Protein AF-A0AAE0UI64-F1 (afdb_monomer)

Structure (mmCIF, N/CA/C/O backbone):
data_AF-A0AAE0UI64-F1
#
_entry.id   AF-A0AAE0UI64-F1
#
loop_
_atom_site.group_PDB
_atom_site.id
_atom_site.type_symbol
_atom_site.label_atom_id
_atom_site.label_alt_id
_atom_site.label_comp_id
_atom_site.label_asym_id
_atom_site.label_entity_id
_atom_site.label_seq_id
_atom_site.pdbx_PDB_ins_code
_atom_site.Cartn_x
_atom_site.Cartn_y
_atom_site.Cartn_z
_atom_site.occupancy
_atom_site.B_iso_or_equiv
_atom_site.auth_seq_id
_atom_site.auth_comp_id
_atom_site.auth_asym_id
_atom_site.auth_atom_id
_atom_site.pdbx_PDB_model_num
ATOM 1 N N . MET A 1 1 ? -50.305 20.020 19.120 1.00 32.69 1 MET A N 1
ATOM 2 C CA . MET A 1 1 ? -49.019 19.849 18.392 1.00 32.69 1 MET A CA 1
ATOM 3 C C . MET A 1 1 ? -48.068 19.048 19.282 1.00 32.69 1 MET A C 1
ATOM 5 O O . MET A 1 1 ? -48.416 18.835 20.436 1.00 32.69 1 MET A O 1
ATOM 9 N N . ARG A 1 2 ? -46.956 18.511 18.763 1.00 24.14 2 ARG A N 1
ATOM 10 C CA . ARG A 1 2 ? -46.135 17.505 19.466 1.00 24.14 2 ARG A CA 1
ATOM 11 C C . ARG A 1 2 ? -44.848 18.130 20.012 1.00 24.14 2 ARG A C 1
ATOM 13 O O . ARG A 1 2 ? -44.028 18.581 19.223 1.00 24.14 2 ARG A O 1
ATOM 20 N N . GLU A 1 3 ? -44.669 18.131 21.331 1.00 24.16 3 GLU A N 1
ATOM 21 C CA . GLU A 1 3 ? -43.389 18.495 21.951 1.00 24.16 3 GLU A CA 1
ATOM 22 C C . GLU A 1 3 ? -42.369 17.363 21.764 1.00 24.16 3 GLU A C 1
ATOM 24 O O . GLU A 1 3 ? -42.649 16.203 22.078 1.00 24.16 3 GLU A O 1
ATOM 29 N N . GLU A 1 4 ? -41.177 17.681 21.258 1.00 24.98 4 GLU A N 1
ATOM 30 C CA . GLU A 1 4 ? -40.099 16.703 21.102 1.00 24.98 4 GLU A CA 1
ATOM 31 C C . GLU A 1 4 ? -39.140 16.743 22.298 1.00 24.98 4 GLU A C 1
ATOM 33 O O . GLU A 1 4 ? -38.344 17.668 22.468 1.00 24.98 4 GLU A O 1
ATOM 38 N N . HIS A 1 5 ? -39.178 15.699 23.131 1.00 24.33 5 HIS A N 1
ATOM 39 C CA . HIS A 1 5 ? -38.209 15.520 24.211 1.00 24.33 5 HIS A CA 1
ATOM 40 C C . HIS A 1 5 ? -36.798 15.268 23.657 1.00 24.33 5 HIS A C 1
ATOM 42 O O . HIS A 1 5 ? -36.419 14.132 23.365 1.00 24.33 5 HIS A O 1
ATOM 48 N N . PHE A 1 6 ? -35.982 16.322 23.595 1.00 22.73 6 PHE A N 1
ATOM 49 C CA . PHE A 1 6 ? -34.558 16.229 23.273 1.00 22.73 6 PHE A CA 1
ATOM 50 C C . PHE A 1 6 ? -33.799 15.425 24.347 1.00 22.73 6 PHE A C 1
ATOM 52 O O . PHE A 1 6 ? -33.359 15.948 25.375 1.00 22.73 6 PHE A O 1
ATOM 59 N N . THR A 1 7 ? -33.638 14.117 24.130 1.00 23.61 7 THR A N 1
ATOM 60 C CA . THR A 1 7 ? -32.909 13.245 25.059 1.00 23.61 7 THR A CA 1
ATOM 61 C C . THR A 1 7 ? -31.418 13.570 25.026 1.00 23.61 7 THR A C 1
ATOM 63 O O . THR A 1 7 ? -30.722 13.217 24.073 1.00 23.61 7 THR A O 1
ATOM 66 N N . LEU A 1 8 ? -30.921 14.218 26.084 1.00 24.52 8 LEU A N 1
ATOM 67 C CA . LEU A 1 8 ? -29.551 14.732 26.193 1.00 24.52 8 LEU A CA 1
ATOM 68 C C . LEU A 1 8 ? -28.527 13.593 26.404 1.00 24.52 8 LEU A C 1
ATOM 70 O O . LEU A 1 8 ? -28.005 13.342 27.492 1.00 24.52 8 LEU A O 1
ATOM 74 N N . SER A 1 9 ? -28.285 12.863 25.318 1.00 24.86 9 SER A N 1
ATOM 75 C CA . SER A 1 9 ? -27.384 11.722 25.183 1.00 24.86 9 SER A CA 1
ATOM 76 C C . SER A 1 9 ? -26.086 12.145 24.486 1.00 24.86 9 SER A C 1
ATOM 78 O O . SER A 1 9 ? -26.090 13.011 23.621 1.00 24.86 9 SER A O 1
ATOM 80 N N . SER A 1 10 ? -24.968 11.515 24.864 1.00 24.52 10 SER A N 1
ATOM 81 C CA . SER A 1 10 ? -23.620 11.759 24.316 1.00 24.52 10 SER A CA 1
ATOM 82 C C . SER A 1 10 ? -23.187 13.233 24.220 1.00 24.52 10 SER A C 1
ATOM 84 O O . SER A 1 10 ? -23.002 13.770 23.133 1.00 24.52 10 SER A O 1
ATOM 86 N N . VAL A 1 11 ? -22.834 13.830 25.365 1.00 28.89 11 VAL A N 1
ATOM 87 C CA . VAL A 1 11 ? -21.730 14.806 25.375 1.00 28.89 11 VAL A CA 1
ATOM 88 C C . VAL A 1 11 ? -20.459 14.048 24.976 1.00 28.89 11 VAL A C 1
ATOM 90 O O . VAL A 1 11 ? -19.866 13.336 25.794 1.00 28.89 11 VAL A O 1
ATOM 93 N N . GLU A 1 12 ? -20.076 14.127 23.702 1.00 27.66 12 GLU A N 1
ATOM 94 C CA . GLU A 1 12 ? -18.822 13.546 23.225 1.00 27.66 12 GLU A CA 1
ATOM 95 C C . GLU A 1 12 ? -17.629 14.302 23.816 1.00 27.66 12 GLU A C 1
ATOM 97 O O . GLU A 1 12 ? -17.439 15.497 23.593 1.00 27.66 12 GLU A O 1
ATOM 102 N N . LYS A 1 13 ? -16.766 13.580 24.540 1.00 28.11 13 LYS A N 1
ATOM 103 C CA . LYS A 1 13 ? -15.436 14.092 24.879 1.00 28.11 13 LYS A CA 1
ATOM 104 C C . LYS A 1 13 ? -14.644 14.294 23.593 1.00 28.11 13 LYS A C 1
ATOM 106 O O . LYS A 1 13 ? -14.478 13.335 22.828 1.00 28.11 13 LYS A O 1
ATOM 111 N N . SER A 1 14 ? -14.099 15.498 23.411 1.00 30.39 14 SER A N 1
ATOM 112 C CA . SER A 1 14 ? -13.242 15.822 22.271 1.00 30.39 14 SER A CA 1
ATOM 113 C C . SER A 1 14 ? -12.086 14.824 22.134 1.00 30.39 14 SER A C 1
ATOM 115 O O . SER A 1 14 ? -11.601 14.244 23.113 1.00 30.39 14 SER A O 1
ATOM 117 N N . TRP A 1 15 ? -11.633 14.620 20.898 1.00 33.09 15 TRP A N 1
ATOM 118 C CA . TRP A 1 15 ? -10.549 13.693 20.544 1.00 33.09 15 TRP A CA 1
ATOM 119 C C . TRP A 1 15 ? -9.287 13.893 21.407 1.00 33.09 15 TRP A C 1
ATOM 121 O O . TRP A 1 15 ? -8.658 12.926 21.838 1.00 33.09 15 TRP A O 1
ATOM 131 N N . PHE A 1 16 ? -8.984 15.148 21.754 1.00 31.70 16 PHE A N 1
ATOM 132 C CA . PHE A 1 16 ? -7.857 15.527 22.606 1.00 31.70 16 PHE A CA 1
ATOM 133 C C . PHE A 1 16 ? -7.983 15.007 24.051 1.00 31.70 16 PHE A C 1
ATOM 135 O O . PHE A 1 16 ? -7.020 14.454 24.584 1.00 31.70 16 PHE A O 1
ATOM 142 N N . GLN A 1 17 ? -9.173 15.077 24.669 1.00 30.27 17 GLN A N 1
ATOM 143 C CA . GLN A 1 17 ? -9.386 14.557 26.031 1.00 30.27 17 GLN A CA 1
ATOM 144 C C . GLN A 1 17 ? -9.180 13.039 26.139 1.00 30.27 17 GLN A C 1
ATOM 146 O O . GLN A 1 17 ? -8.799 12.562 27.205 1.00 30.27 17 GLN A O 1
ATOM 151 N N . ARG A 1 18 ? -9.417 12.276 25.062 1.00 32.72 18 ARG A N 1
ATOM 152 C CA . ARG A 1 18 ? -9.088 10.839 25.016 1.00 32.72 18 ARG A CA 1
ATOM 153 C C . ARG A 1 18 ? -7.569 10.626 24.977 1.00 32.72 18 ARG A C 1
ATOM 155 O O . ARG A 1 18 ? -7.033 9.867 25.775 1.00 32.72 18 ARG A O 1
ATOM 162 N N . LYS A 1 19 ? -6.859 11.349 24.105 1.00 27.94 19 LYS A N 1
ATOM 163 C CA . LYS A 1 19 ? -5.435 11.098 23.815 1.00 27.94 19 LYS A CA 1
ATOM 164 C C . LYS A 1 19 ? -4.443 11.613 24.872 1.00 27.94 19 LYS A C 1
ATOM 166 O O . LYS A 1 19 ? -3.322 11.118 24.920 1.00 27.94 19 LYS A O 1
ATOM 171 N N . VAL A 1 20 ? -4.832 12.594 25.692 1.00 31.08 20 VAL A N 1
ATOM 172 C CA . VAL A 1 20 ? -3.975 13.165 26.756 1.00 31.08 20 VAL A CA 1
ATOM 173 C C . VAL A 1 20 ? -4.086 12.401 28.083 1.00 31.08 20 VAL A C 1
ATOM 175 O O . VAL A 1 20 ? -3.108 12.342 28.822 1.00 31.08 20 VAL A O 1
ATOM 178 N N . TYR A 1 21 ? -5.242 11.794 28.378 1.00 29.22 21 TYR A N 1
ATOM 179 C CA . TYR A 1 21 ? -5.472 11.067 29.637 1.00 29.22 21 TYR A CA 1
ATOM 180 C C . TYR A 1 21 ? -5.242 9.548 29.548 1.00 29.22 21 TYR A C 1
ATOM 182 O O . TYR A 1 21 ? -5.044 8.919 30.581 1.00 29.22 21 TYR A O 1
ATOM 190 N N . GLU A 1 22 ? -5.211 8.957 28.349 1.00 25.88 22 GLU A N 1
ATOM 191 C CA . GLU A 1 22 ? -4.845 7.544 28.128 1.00 25.88 22 GLU A CA 1
ATOM 192 C C . GLU A 1 22 ? -3.355 7.388 27.739 1.00 25.88 22 GLU A C 1
ATOM 194 O O . GLU A 1 22 ? -3.006 6.627 26.837 1.00 25.88 22 GLU A O 1
ATOM 199 N N . TRP A 1 23 ? -2.460 8.137 28.399 1.00 29.59 23 TRP A N 1
ATOM 200 C CA . TRP A 1 23 ? -1.005 7.945 28.286 1.00 29.59 23 TRP A CA 1
ATOM 201 C C . TRP A 1 23 ? -0.523 6.897 29.298 1.00 29.59 23 TRP A C 1
ATOM 203 O O . TRP A 1 23 ? -0.886 6.952 30.471 1.00 29.59 23 TRP A O 1
ATOM 213 N N . ASP A 1 24 ? 0.300 5.955 28.836 1.00 26.20 24 ASP A N 1
ATOM 214 C CA . ASP A 1 24 ? 0.774 4.810 29.622 1.00 26.20 24 ASP A CA 1
ATOM 215 C C . ASP A 1 24 ? 1.611 5.259 30.848 1.00 26.20 24 ASP A C 1
ATOM 217 O O . ASP A 1 24 ? 2.610 5.968 30.670 1.00 26.20 24 ASP A O 1
ATOM 221 N N . PRO A 1 25 ? 1.252 4.870 32.093 1.00 29.94 25 PRO A N 1
ATOM 222 C CA . PRO A 1 25 ? 2.018 5.215 33.297 1.00 29.94 25 PRO A CA 1
ATOM 223 C C . PRO A 1 25 ? 3.438 4.621 33.357 1.00 29.94 25 PRO A C 1
ATOM 225 O O . PRO A 1 25 ? 4.235 5.036 34.205 1.00 29.94 25 PRO A O 1
ATOM 228 N N . TYR A 1 26 ? 3.762 3.673 32.471 1.00 30.00 26 TYR A N 1
ATOM 229 C CA . TYR A 1 26 ? 5.028 2.929 32.414 1.00 30.00 26 TYR A CA 1
ATOM 230 C C . TYR A 1 26 ? 5.853 3.291 31.163 1.00 30.00 26 TYR A C 1
ATOM 232 O O . TYR A 1 26 ? 6.367 2.422 30.455 1.00 30.00 26 TYR A O 1
ATOM 240 N N . PHE A 1 27 ? 5.914 4.595 30.845 1.00 30.44 27 PHE A N 1
ATOM 241 C CA . PHE A 1 27 ? 6.695 5.115 29.719 1.00 30.44 27 PHE A CA 1
ATOM 242 C C . PHE A 1 27 ? 7.443 6.448 29.994 1.00 30.44 27 PHE A C 1
ATOM 244 O O . PHE A 1 27 ? 6.969 7.553 29.697 1.00 30.44 27 PHE A O 1
ATOM 251 N N . LYS A 1 28 ? 8.673 6.359 30.519 1.00 26.33 28 LYS A N 1
ATOM 252 C CA . LYS A 1 28 ? 9.740 7.366 30.377 1.00 26.33 28 LYS A CA 1
ATOM 253 C C . LYS A 1 28 ? 10.294 7.239 28.956 1.00 26.33 28 LYS A C 1
ATOM 255 O O . LYS A 1 28 ? 10.968 6.272 28.629 1.00 26.33 28 LYS A O 1
ATOM 260 N N . PHE A 1 29 ? 10.160 8.300 28.170 1.00 36.53 29 PHE A N 1
ATOM 261 C CA . PHE A 1 29 ? 11.353 8.820 27.496 1.00 36.53 29 PHE A CA 1
ATOM 262 C C . PHE A 1 29 ? 12.045 9.814 28.449 1.00 36.53 29 PHE A C 1
ATOM 264 O O . PHE A 1 29 ? 11.376 10.340 29.351 1.00 36.53 29 PHE A O 1
ATOM 271 N N . PRO A 1 30 ? 13.352 10.105 28.283 1.00 35.06 30 PRO A N 1
ATOM 272 C CA . PRO A 1 30 ? 14.090 11.016 29.159 1.00 35.06 30 PRO A CA 1
ATOM 273 C C . PRO A 1 30 ? 13.352 12.347 29.358 1.00 35.06 30 PRO A C 1
ATOM 275 O O . PRO A 1 30 ? 13.050 13.075 28.409 1.00 35.06 30 PRO A O 1
ATOM 278 N N . ASN A 1 31 ? 13.058 12.657 30.627 1.00 38.84 31 ASN A N 1
ATOM 279 C CA . ASN A 1 31 ? 12.071 13.667 31.033 1.00 38.84 31 ASN A CA 1
ATOM 280 C C . ASN A 1 31 ? 12.289 15.056 30.403 1.00 38.84 31 ASN A C 1
ATOM 282 O O . ASN A 1 31 ? 11.315 15.762 30.143 1.00 38.84 31 ASN A O 1
ATOM 286 N N . ARG A 1 32 ? 13.549 15.434 30.137 1.00 38.03 32 ARG A N 1
ATOM 287 C CA . ARG A 1 32 ? 13.912 16.716 29.512 1.00 38.03 32 ARG A CA 1
ATOM 288 C C . ARG A 1 32 ? 13.360 16.850 28.086 1.00 38.03 32 ARG A C 1
ATOM 290 O O . ARG A 1 32 ? 12.855 17.914 27.750 1.00 38.03 32 ARG A O 1
ATOM 297 N N . ILE A 1 33 ? 13.371 15.785 27.275 1.00 39.09 33 ILE A N 1
ATOM 298 C CA . ILE A 1 33 ? 12.891 15.854 25.882 1.00 39.09 33 ILE A CA 1
ATOM 299 C C . ILE A 1 33 ? 11.371 16.041 25.848 1.00 39.09 33 ILE A C 1
ATOM 301 O O . ILE A 1 33 ? 10.892 16.946 25.169 1.00 39.09 33 ILE A O 1
ATOM 305 N N . ILE A 1 34 ? 10.606 15.261 26.626 1.00 38.25 34 ILE A N 1
ATOM 306 C CA . ILE A 1 34 ? 9.143 15.435 26.704 1.00 38.25 34 ILE A CA 1
ATOM 307 C C . ILE A 1 34 ? 8.793 16.832 27.235 1.00 38.25 34 ILE A C 1
ATOM 309 O O . ILE A 1 34 ? 7.910 17.477 26.676 1.00 38.25 34 ILE A O 1
ATOM 313 N N . ALA A 1 35 ? 9.490 17.329 28.264 1.00 35.78 35 ALA A N 1
ATOM 314 C CA . ALA A 1 35 ? 9.255 18.675 28.783 1.00 35.78 35 ALA A CA 1
ATOM 315 C C . ALA A 1 35 ? 9.465 19.746 27.698 1.00 35.78 35 ALA A C 1
ATOM 317 O O . ALA A 1 35 ? 8.545 20.513 27.421 1.00 35.78 35 ALA A O 1
ATOM 318 N N . THR A 1 36 ? 10.619 19.758 27.024 1.00 36.75 36 THR A N 1
ATOM 319 C CA . THR A 1 36 ? 10.928 20.744 25.975 1.00 36.75 36 THR A CA 1
ATOM 320 C C . THR A 1 36 ? 9.998 20.628 24.765 1.00 36.75 36 THR A C 1
ATOM 322 O O . THR A 1 36 ? 9.557 21.648 24.236 1.00 36.75 36 THR A O 1
ATOM 325 N N . VAL A 1 37 ? 9.641 19.410 24.342 1.00 38.97 37 VAL A N 1
ATOM 326 C CA . VAL A 1 37 ? 8.710 19.177 23.225 1.00 38.97 37 VAL A CA 1
ATOM 327 C C . VAL A 1 37 ? 7.293 19.639 23.575 1.00 38.97 37 VAL A C 1
ATOM 329 O O . VAL A 1 37 ? 6.676 20.342 22.779 1.00 38.97 37 VAL A O 1
ATOM 332 N N . VAL A 1 38 ? 6.771 19.319 24.763 1.00 42.81 38 VAL A N 1
ATOM 333 C CA . VAL A 1 38 ? 5.401 19.704 25.153 1.00 42.81 38 VAL A CA 1
ATOM 334 C C . VAL A 1 38 ? 5.299 21.193 25.515 1.00 42.81 38 VAL A C 1
ATOM 336 O O . VAL A 1 38 ? 4.299 21.830 25.187 1.00 42.81 38 VAL A O 1
ATOM 339 N N . LEU A 1 39 ? 6.355 21.796 26.073 1.00 41.34 39 LEU A N 1
ATOM 340 C CA . LEU A 1 39 ? 6.456 23.256 26.208 1.00 41.34 39 LEU A CA 1
ATOM 341 C C . LEU A 1 39 ? 6.526 23.945 24.835 1.00 41.34 39 LEU A C 1
ATOM 343 O O . LEU A 1 39 ? 5.894 24.988 24.656 1.00 41.34 39 LEU A O 1
ATOM 347 N N . CYS A 1 40 ? 7.222 23.355 23.853 1.00 42.97 40 CYS A N 1
ATOM 348 C CA . CYS A 1 40 ? 7.163 23.810 22.460 1.00 42.97 40 CYS A CA 1
ATOM 349 C C . CYS A 1 40 ? 5.760 23.669 21.858 1.00 42.97 40 CYS A C 1
ATOM 351 O O . CYS A 1 40 ? 5.379 24.540 21.089 1.00 42.97 40 CYS A O 1
ATOM 353 N N . PHE A 1 41 ? 4.978 22.634 22.191 1.00 48.41 41 PHE A N 1
ATOM 354 C CA . PHE A 1 41 ? 3.593 22.509 21.712 1.00 48.41 41 PHE A CA 1
ATOM 355 C C . PHE A 1 41 ? 2.688 23.622 22.257 1.00 48.41 41 PHE A C 1
ATOM 357 O O . PHE A 1 41 ? 1.984 24.259 21.477 1.00 48.41 41 PHE A O 1
ATOM 364 N N . PHE A 1 42 ? 2.738 23.929 23.557 1.00 47.66 42 PHE A N 1
ATOM 365 C CA . PHE A 1 42 ? 1.923 25.019 24.113 1.00 47.66 42 PHE A CA 1
ATOM 366 C C . PHE A 1 42 ? 2.353 26.414 23.625 1.00 47.66 42 PHE A C 1
ATOM 368 O O . PHE A 1 42 ? 1.489 27.266 23.409 1.00 47.66 42 PHE A O 1
ATOM 375 N N . SER A 1 43 ? 3.645 26.648 23.353 1.00 46.50 43 SER A N 1
ATOM 376 C CA . SER A 1 43 ? 4.078 27.888 22.685 1.00 46.50 43 SER A CA 1
ATOM 377 C C . SER A 1 43 ? 3.821 27.897 21.176 1.00 46.50 43 SER A C 1
ATOM 379 O O . SER A 1 43 ? 3.666 28.976 20.606 1.00 46.50 43 SER A O 1
ATOM 381 N N . LEU A 1 44 ? 3.668 26.730 20.535 1.00 51.59 44 LEU A N 1
ATOM 382 C CA . LEU A 1 44 ? 3.096 26.624 19.190 1.00 51.59 44 LEU A CA 1
ATOM 383 C C . LEU A 1 44 ? 1.637 27.088 19.178 1.00 51.59 44 LEU A C 1
ATOM 385 O O . LEU A 1 44 ? 1.244 27.772 18.242 1.00 51.59 44 LEU A O 1
ATOM 389 N N . TYR A 1 45 ? 0.854 26.739 20.206 1.00 55.06 45 TYR A N 1
ATOM 390 C CA . TYR A 1 45 ? -0.572 27.063 20.268 1.00 55.06 45 TYR A CA 1
ATOM 391 C C . TYR A 1 45 ? -0.845 28.536 20.606 1.00 55.06 45 TYR A C 1
ATOM 393 O O . TYR A 1 45 ? -1.563 29.175 19.841 1.00 55.06 45 TYR A O 1
ATOM 401 N N . LEU A 1 46 ? -0.196 29.131 21.623 1.00 54.06 46 LEU A N 1
ATOM 402 C CA . LEU A 1 46 ? -0.284 30.594 21.822 1.00 54.06 46 LEU A CA 1
ATOM 403 C C . LEU A 1 46 ? 0.327 31.357 20.633 1.00 54.06 46 LEU A C 1
ATOM 405 O O . LEU A 1 46 ? -0.218 32.359 20.173 1.00 54.06 46 LEU A O 1
ATOM 409 N N . GLY A 1 47 ? 1.434 30.846 20.085 1.00 59.06 47 GLY A N 1
ATOM 410 C CA . GLY A 1 47 ? 1.999 31.336 18.833 1.00 59.06 47 GLY A CA 1
ATOM 411 C C . GLY A 1 47 ? 1.064 31.156 17.632 1.00 59.06 47 GLY A C 1
ATOM 412 O O . GLY A 1 47 ? 1.248 31.846 16.637 1.00 59.06 47 GLY A O 1
ATOM 413 N N . GLY A 1 48 ? 0.058 30.283 17.716 1.00 62.69 48 GLY A N 1
ATOM 414 C CA . GLY A 1 48 ? -0.964 30.066 16.698 1.00 62.69 48 GLY A CA 1
ATOM 415 C C . GLY A 1 48 ? -1.849 31.295 16.525 1.00 62.69 48 GLY A C 1
ATOM 416 O O . GLY A 1 48 ? -1.986 31.781 15.407 1.00 62.69 48 GLY A O 1
ATOM 417 N N . LEU A 1 49 ? -2.327 31.874 17.633 1.00 66.81 49 LEU A N 1
ATOM 418 C CA . LEU A 1 49 ? -3.077 33.135 17.626 1.00 66.81 49 LEU A CA 1
ATOM 419 C C . LEU A 1 49 ? -2.265 34.292 17.009 1.00 66.81 49 LEU A C 1
ATOM 421 O O . LEU A 1 49 ? -2.813 35.079 16.244 1.00 66.81 49 LEU A O 1
ATOM 425 N N . LEU A 1 50 ? -0.954 34.356 17.280 1.00 70.00 50 LEU A N 1
ATOM 426 C CA . LEU A 1 50 ? -0.056 35.361 16.686 1.00 70.00 50 LEU A CA 1
ATOM 427 C C . LEU A 1 50 ? 0.214 35.127 15.185 1.00 70.00 50 LEU A C 1
ATOM 429 O O . LEU A 1 50 ? 0.427 36.069 14.422 1.00 70.00 50 LEU A O 1
ATOM 433 N N . LYS A 1 51 ? 0.273 33.861 14.755 1.00 77.00 51 LYS A N 1
ATOM 434 C CA . LYS A 1 51 ? 0.697 33.467 13.398 1.00 77.00 51 LYS A CA 1
ATOM 435 C C . LYS A 1 51 ? -0.450 33.391 12.403 1.00 77.00 51 LYS A C 1
ATOM 437 O O . LYS A 1 51 ? -0.218 33.634 11.221 1.00 77.00 51 LYS A O 1
ATOM 442 N N . TYR A 1 52 ? -1.659 33.075 12.864 1.00 82.19 52 TYR A N 1
ATOM 443 C CA . TYR A 1 52 ? -2.788 32.752 11.998 1.00 82.19 52 TYR A CA 1
ATOM 444 C C . TYR A 1 52 ? -3.099 33.815 10.926 1.00 82.19 52 TYR A C 1
ATOM 446 O O . TYR A 1 52 ? -3.149 33.422 9.763 1.00 82.19 52 TYR A O 1
ATOM 454 N N . PRO A 1 53 ? -3.221 35.129 11.221 1.00 79.75 53 PRO A N 1
ATOM 455 C CA . PRO A 1 53 ? -3.631 36.097 10.198 1.00 79.75 53 PRO A CA 1
ATOM 456 C C . PRO A 1 53 ? -2.609 36.238 9.059 1.00 79.75 53 PRO A C 1
ATOM 458 O O . PRO A 1 53 ? -2.974 36.195 7.886 1.00 79.75 53 PRO A O 1
ATOM 461 N N . GLY A 1 54 ? -1.316 36.325 9.395 1.00 80.94 54 GLY A N 1
ATOM 462 C CA . GLY A 1 54 ? -0.239 36.375 8.400 1.00 80.94 54 GLY A CA 1
ATOM 463 C C . GLY A 1 54 ? -0.099 35.063 7.620 1.00 80.94 54 GLY A C 1
ATOM 464 O O . GLY A 1 54 ? 0.156 35.085 6.416 1.00 80.94 54 GLY A O 1
ATOM 465 N N . TYR A 1 55 ? -0.323 33.916 8.274 1.00 83.94 55 TYR A N 1
ATOM 466 C CA . TYR A 1 55 ? -0.314 32.614 7.603 1.00 83.94 55 TYR A CA 1
ATOM 467 C C . TYR A 1 55 ? -1.494 32.501 6.631 1.00 83.94 55 TYR A C 1
ATOM 469 O O . TYR A 1 55 ? -1.276 32.105 5.493 1.00 83.94 55 TYR A O 1
ATOM 477 N N . GLN A 1 56 ? -2.712 32.887 7.021 1.00 85.56 56 GLN A N 1
ATOM 478 C CA . GLN A 1 56 ? -3.897 32.796 6.163 1.00 85.56 56 GLN A CA 1
ATOM 479 C C . GLN A 1 56 ? -3.694 33.547 4.838 1.00 85.56 56 GLN A C 1
ATOM 481 O O . GLN A 1 56 ? -3.910 32.964 3.780 1.00 85.56 56 GLN A O 1
ATOM 486 N N . ILE A 1 57 ? -3.168 34.777 4.888 1.00 84.50 57 ILE A N 1
ATOM 487 C CA . ILE A 1 57 ? -2.837 35.575 3.692 1.00 84.50 57 ILE A CA 1
ATOM 488 C C . ILE A 1 57 ? -1.757 34.879 2.844 1.00 84.50 57 ILE A C 1
ATOM 490 O O . ILE A 1 57 ? -1.926 34.692 1.636 1.00 84.50 57 ILE A O 1
ATOM 494 N N . ALA A 1 58 ? -0.666 34.435 3.476 1.00 85.44 58 ALA A N 1
ATOM 495 C CA . ALA A 1 58 ? 0.436 33.747 2.804 1.00 85.44 58 ALA A CA 1
ATOM 496 C C . ALA A 1 58 ? 0.003 32.446 2.097 1.00 85.44 58 ALA A C 1
ATOM 498 O O . ALA A 1 58 ? 0.459 32.160 0.987 1.00 85.44 58 ALA A O 1
ATOM 499 N N . PHE A 1 59 ? -0.890 31.670 2.718 1.00 86.50 59 PHE A N 1
ATOM 500 C CA . PHE A 1 59 ? -1.433 30.430 2.164 1.00 86.50 59 PHE A CA 1
ATOM 501 C C . PHE A 1 59 ? -2.474 30.674 1.066 1.00 86.50 59 PHE A C 1
ATOM 503 O O . PHE A 1 59 ? -2.494 29.914 0.098 1.00 86.50 59 PHE A O 1
ATOM 510 N N . THR A 1 60 ? -3.285 31.736 1.138 1.00 86.38 60 THR A N 1
ATOM 511 C CA . THR A 1 60 ? -4.183 32.094 0.026 1.00 86.38 60 THR A CA 1
ATOM 512 C C . THR A 1 60 ? -3.414 32.552 -1.213 1.00 86.38 60 THR A C 1
ATOM 514 O O . THR A 1 60 ? -3.738 32.108 -2.311 1.00 86.38 60 THR A O 1
ATOM 517 N N . LEU A 1 61 ? -2.350 33.350 -1.050 1.00 85.00 61 LEU A N 1
ATOM 518 C CA . LEU A 1 61 ? -1.518 33.826 -2.165 1.00 85.00 61 LEU A CA 1
ATOM 519 C C . LEU A 1 61 ? -0.772 32.677 -2.864 1.00 85.00 61 LEU A C 1
ATOM 521 O O . LEU A 1 61 ? -0.870 32.531 -4.082 1.00 85.00 61 LEU A O 1
ATOM 525 N N . TRP A 1 62 ? -0.077 31.817 -2.109 1.00 84.69 62 TRP A N 1
ATOM 526 C CA . TRP A 1 62 ? 0.592 30.644 -2.692 1.00 84.69 62 TRP A CA 1
ATOM 527 C C . TRP A 1 62 ? -0.390 29.599 -3.222 1.00 84.69 62 TRP A C 1
ATOM 529 O O . TRP A 1 62 ? -0.118 28.986 -4.250 1.00 84.69 62 TRP A O 1
ATOM 539 N N . GLY A 1 63 ? -1.531 29.406 -2.555 1.00 86.31 63 GLY A N 1
ATOM 540 C CA . GLY A 1 63 ? -2.587 28.515 -3.026 1.00 86.31 63 GLY A CA 1
ATOM 541 C C . GLY A 1 63 ? -3.131 28.948 -4.387 1.00 86.31 63 GLY A C 1
ATOM 542 O O . GLY A 1 63 ? -3.229 28.115 -5.283 1.00 86.31 63 GLY A O 1
ATOM 543 N N . TYR A 1 64 ? -3.389 30.248 -4.575 1.00 87.44 64 TYR A N 1
ATOM 544 C CA . TYR A 1 64 ? -3.763 30.814 -5.873 1.00 87.44 64 TYR A CA 1
ATOM 545 C C . TYR A 1 64 ? -2.663 30.619 -6.925 1.00 87.44 64 TYR A C 1
ATOM 547 O O . TYR A 1 64 ? -2.936 30.071 -7.990 1.00 87.44 64 TYR A O 1
ATOM 555 N N . LEU A 1 65 ? -1.416 31.002 -6.622 1.00 88.12 65 LEU A N 1
ATOM 556 C CA . LEU A 1 65 ? -0.300 30.911 -7.572 1.00 88.12 65 LEU A CA 1
ATOM 557 C C . LEU A 1 65 ? -0.043 29.467 -8.039 1.00 88.12 65 LEU A C 1
ATOM 559 O O . LEU A 1 65 ? 0.151 29.224 -9.229 1.00 88.12 65 LEU A O 1
ATOM 563 N N . ILE A 1 66 ? -0.076 28.502 -7.116 1.00 87.81 66 ILE A N 1
ATOM 564 C CA . ILE A 1 66 ? 0.153 27.084 -7.425 1.00 87.81 66 ILE A CA 1
ATOM 565 C C . ILE A 1 66 ? -1.056 26.472 -8.141 1.00 87.81 66 ILE A C 1
ATOM 567 O O . ILE A 1 66 ? -0.861 25.697 -9.075 1.00 87.81 66 ILE A O 1
ATOM 571 N N . ALA A 1 67 ? -2.289 26.837 -7.773 1.00 87.88 67 ALA A N 1
ATOM 572 C CA . ALA A 1 67 ? -3.478 26.423 -8.517 1.00 87.88 67 ALA A CA 1
ATOM 573 C C . ALA A 1 67 ? -3.453 26.960 -9.956 1.00 87.88 67 ALA A C 1
ATOM 575 O O . ALA A 1 67 ? -3.683 26.197 -10.890 1.00 87.88 67 ALA A O 1
ATOM 576 N N . HIS A 1 68 ? -3.094 28.232 -10.150 1.00 89.00 68 HIS A N 1
ATOM 577 C CA . HIS A 1 68 ? -2.944 28.835 -11.473 1.00 89.00 68 HIS A CA 1
ATOM 578 C C . HIS A 1 68 ? -1.850 28.138 -12.298 1.00 89.00 68 HIS A C 1
ATOM 580 O O . HIS A 1 68 ? -2.091 27.772 -13.445 1.00 89.00 68 HIS A O 1
ATOM 586 N N . LEU A 1 69 ? -0.673 27.882 -11.713 1.00 90.06 69 LEU A N 1
ATOM 587 C CA . LEU A 1 69 ? 0.411 27.155 -12.383 1.00 90.06 69 LEU A CA 1
ATOM 588 C C . LEU A 1 69 ? 0.000 25.721 -12.762 1.00 90.06 69 LEU A C 1
ATOM 590 O O . LEU A 1 69 ? 0.262 25.285 -13.880 1.00 90.06 69 LEU A O 1
ATOM 594 N N . ALA A 1 70 ? -0.678 25.000 -11.866 1.00 87.25 70 ALA A N 1
ATOM 595 C CA . ALA A 1 70 ? -1.166 23.649 -12.134 1.00 87.25 70 ALA A CA 1
ATOM 596 C C . ALA A 1 70 ? -2.242 23.626 -13.236 1.00 87.25 70 ALA A C 1
ATOM 598 O O . ALA A 1 70 ? -2.207 22.753 -14.102 1.00 87.25 70 ALA A O 1
ATOM 599 N N . MET A 1 71 ? -3.156 24.603 -13.248 1.00 88.44 71 MET A N 1
ATOM 600 C CA . MET A 1 71 ? -4.154 24.762 -14.313 1.00 88.44 71 MET A CA 1
ATOM 601 C C . MET A 1 71 ? -3.512 25.149 -15.651 1.00 88.44 71 MET A C 1
ATOM 603 O O . MET A 1 71 ? -3.918 24.623 -16.683 1.00 88.44 71 MET A O 1
ATOM 607 N N . PHE A 1 72 ? -2.479 25.997 -15.649 1.00 92.06 72 PHE A N 1
ATOM 608 C CA . PHE A 1 72 ? -1.718 26.352 -16.849 1.00 92.06 72 PHE A CA 1
ATOM 609 C C . PHE A 1 72 ? -0.975 25.142 -17.436 1.00 92.06 72 PHE A C 1
ATOM 611 O O . PHE A 1 72 ? -1.102 24.864 -18.626 1.00 92.06 72 PHE A O 1
ATOM 618 N N . VAL A 1 73 ? -0.274 24.361 -16.605 1.00 90.06 73 VAL A N 1
ATOM 619 C CA . VAL A 1 73 ? 0.388 23.116 -17.039 1.00 90.06 73 VAL A CA 1
ATOM 620 C C . VAL A 1 73 ? -0.636 22.082 -17.521 1.00 90.06 73 VAL A C 1
ATOM 622 O O . VAL A 1 73 ? -0.419 21.454 -18.554 1.00 90.06 73 VAL A O 1
ATOM 625 N N . GLY A 1 74 ? -1.781 21.944 -16.846 1.00 88.31 74 GLY A N 1
ATOM 626 C CA . GLY A 1 74 ? -2.892 21.108 -17.316 1.00 88.31 74 GLY A CA 1
ATOM 627 C C . GLY A 1 74 ? -3.448 21.563 -18.671 1.00 88.31 74 GLY A C 1
ATOM 628 O O . GLY A 1 74 ? -3.712 20.731 -19.538 1.00 88.31 74 GLY A O 1
ATOM 629 N N . GLY A 1 75 ? -3.547 22.877 -18.886 1.00 90.75 75 GLY A N 1
ATOM 630 C CA . GLY A 1 75 ? -3.901 23.487 -20.167 1.00 90.75 75 GLY A CA 1
ATOM 631 C C . GLY A 1 75 ? -2.885 23.178 -21.267 1.00 90.75 75 GLY A C 1
ATOM 632 O O . GLY A 1 75 ? -3.284 22.766 -22.352 1.00 90.75 75 GLY A O 1
ATOM 633 N N . LEU A 1 76 ? -1.581 23.280 -20.988 1.00 91.25 76 LEU A N 1
ATOM 634 C CA . LEU A 1 76 ? -0.532 22.881 -21.934 1.00 91.25 76 LEU A CA 1
ATOM 635 C C . LEU A 1 76 ? -0.611 21.388 -22.278 1.00 91.25 76 LEU A C 1
ATOM 637 O O . LEU A 1 76 ? -0.558 21.036 -23.454 1.00 91.25 76 LEU A O 1
ATOM 641 N N . VAL A 1 77 ? -0.800 20.507 -21.290 1.00 89.12 77 VAL A N 1
ATOM 642 C CA . VAL A 1 77 ? -0.985 19.065 -21.536 1.00 89.12 77 VAL A CA 1
ATOM 643 C C . VAL A 1 77 ? -2.223 18.812 -22.402 1.00 89.12 77 VAL A C 1
ATOM 645 O O . VAL A 1 77 ? -2.153 18.008 -23.326 1.00 89.12 77 VAL A O 1
ATOM 648 N N . PHE A 1 78 ? -3.328 19.531 -22.185 1.00 88.50 78 PHE A N 1
ATOM 649 C CA . PHE A 1 78 ? -4.507 19.457 -23.053 1.00 88.50 78 PHE A CA 1
ATOM 650 C C . PHE A 1 78 ? -4.211 19.945 -24.484 1.00 88.50 78 PHE A C 1
ATOM 652 O O . PHE A 1 78 ? -4.556 19.260 -25.446 1.00 88.50 78 PHE A O 1
ATOM 659 N N . VAL A 1 79 ? -3.507 21.069 -24.655 1.00 91.12 79 VAL A N 1
ATOM 660 C CA . VAL A 1 79 ? -3.081 21.566 -25.977 1.00 91.12 79 VAL A CA 1
ATOM 661 C C . VAL A 1 79 ? -2.219 20.525 -26.706 1.00 91.12 79 VAL A C 1
ATOM 663 O O . VAL A 1 79 ? -2.474 20.244 -27.876 1.00 91.12 79 VAL A O 1
ATOM 666 N N . TYR A 1 80 ? -1.249 19.905 -26.027 1.00 87.31 80 TYR A N 1
ATOM 667 C CA . TYR A 1 80 ? -0.346 18.921 -26.635 1.00 87.31 80 TYR A CA 1
ATOM 668 C C . TYR A 1 80 ? -0.963 17.528 -26.854 1.00 87.31 80 TYR A C 1
ATOM 670 O O . TYR A 1 80 ? -0.570 16.860 -27.803 1.00 87.31 80 TYR A O 1
ATOM 678 N N . MET A 1 81 ? -1.926 17.091 -26.033 1.00 83.19 81 MET A N 1
ATOM 679 C CA . MET A 1 81 ? -2.559 15.759 -26.143 1.00 83.19 81 MET A CA 1
ATOM 680 C C . MET A 1 81 ? -3.870 15.751 -26.947 1.00 83.19 81 MET A C 1
ATOM 682 O O . MET A 1 81 ? -4.328 14.690 -27.371 1.00 83.19 81 MET A O 1
ATOM 686 N N . VAL A 1 82 ? -4.496 16.915 -27.147 1.00 84.50 82 VAL A N 1
ATOM 687 C CA . VAL A 1 82 ? -5.779 17.053 -27.860 1.00 84.50 82 VAL A CA 1
ATOM 688 C C . VAL A 1 82 ? -5.626 17.944 -29.087 1.00 84.50 82 VAL A C 1
ATOM 690 O O . VAL A 1 82 ? -5.799 17.479 -30.210 1.00 84.50 82 VAL A O 1
ATOM 693 N N . ILE A 1 83 ? -5.259 19.214 -28.906 1.00 87.25 83 ILE A N 1
ATOM 694 C CA . ILE A 1 83 ? -5.310 20.199 -30.000 1.00 87.25 83 ILE A CA 1
ATOM 695 C C . ILE A 1 83 ? -4.211 19.948 -31.046 1.00 87.25 83 ILE A C 1
ATOM 697 O O . ILE A 1 83 ? -4.482 19.998 -32.247 1.00 87.25 83 ILE A O 1
ATOM 701 N N . SER A 1 84 ? -2.985 19.639 -30.615 1.00 87.69 84 SER A N 1
ATOM 702 C CA . SER A 1 84 ? -1.859 19.388 -31.524 1.00 87.69 84 SER A CA 1
ATOM 703 C C . SER A 1 84 ? -2.054 18.130 -32.397 1.00 87.69 84 SER A C 1
ATOM 705 O O . SER A 1 84 ? -1.917 18.251 -33.618 1.00 87.69 84 SER A O 1
ATOM 707 N N . PRO A 1 85 ? -2.472 16.958 -31.867 1.00 85.81 85 PRO A N 1
ATOM 708 C CA . PRO A 1 85 ? -2.773 15.791 -32.698 1.00 85.81 85 PRO A CA 1
ATOM 709 C C . PRO A 1 85 ? -3.940 16.019 -33.667 1.00 85.81 85 PRO A C 1
ATOM 711 O O . PRO A 1 85 ? -3.819 15.661 -34.835 1.00 85.81 85 PRO A O 1
ATOM 714 N N . ILE A 1 86 ? -5.022 16.684 -33.231 1.00 88.81 86 ILE A N 1
ATOM 715 C CA . ILE A 1 86 ? -6.154 17.051 -34.105 1.00 88.81 86 ILE A CA 1
ATOM 716 C C . ILE A 1 86 ? -5.687 17.923 -35.281 1.00 88.81 86 ILE A C 1
ATOM 718 O O . ILE A 1 86 ? -6.146 17.725 -36.406 1.00 88.81 86 ILE A O 1
ATOM 722 N N . ARG A 1 87 ? -4.764 18.866 -35.043 1.00 88.38 87 ARG A N 1
ATOM 723 C CA . ARG A 1 87 ? -4.196 19.731 -36.090 1.00 88.38 87 ARG A CA 1
ATOM 724 C C . ARG A 1 87 ? -3.207 19.002 -37.006 1.00 88.38 87 ARG A C 1
ATOM 726 O O . ARG A 1 87 ? -3.149 19.328 -38.186 1.00 88.38 87 ARG A O 1
ATOM 733 N N . THR A 1 88 ? -2.422 18.067 -36.471 1.00 87.50 88 THR A N 1
ATOM 734 C CA . THR A 1 88 ? -1.298 17.435 -37.190 1.00 87.50 88 THR A CA 1
ATOM 735 C C . THR A 1 88 ? -1.728 16.207 -37.990 1.00 87.50 88 THR A C 1
ATOM 737 O O . THR A 1 88 ? -1.308 16.043 -39.130 1.00 87.50 88 THR A O 1
ATOM 740 N N . TYR A 1 89 ? -2.591 15.366 -37.415 1.00 83.62 89 TYR A N 1
ATOM 741 C CA . TYR A 1 89 ? -3.037 14.097 -38.008 1.00 83.62 89 TYR A CA 1
ATOM 742 C C . TYR A 1 89 ? -4.520 14.101 -38.415 1.00 83.62 89 TYR A C 1
ATOM 744 O O . TYR A 1 89 ? -5.042 13.100 -38.903 1.00 83.62 89 TYR A O 1
ATOM 752 N N . GLY A 1 90 ? -5.208 15.228 -38.215 1.00 88.81 90 GLY A N 1
ATOM 753 C CA . GLY A 1 90 ? -6.630 15.385 -38.493 1.00 88.81 90 GLY A CA 1
ATOM 754 C C . GLY A 1 90 ? -7.530 14.873 -37.364 1.00 88.81 90 GLY A C 1
ATOM 755 O O . GLY A 1 90 ? -7.232 13.904 -36.663 1.00 88.81 90 GLY A O 1
ATOM 756 N N . PHE A 1 91 ? -8.689 15.521 -37.215 1.00 85.88 91 PHE A N 1
ATOM 757 C CA . PHE A 1 91 ? -9.669 15.204 -36.172 1.00 85.88 91 PHE A CA 1
ATOM 758 C C . PHE A 1 91 ? -10.108 13.732 -36.176 1.00 85.88 91 PHE A C 1
ATOM 760 O O . PHE A 1 91 ? -10.243 13.139 -35.110 1.00 85.88 91 PHE A O 1
ATOM 767 N N . LEU A 1 92 ? -10.299 13.131 -37.357 1.00 85.06 92 LEU A N 1
ATOM 768 C CA . LEU A 1 92 ? -10.803 11.762 -37.478 1.00 85.06 92 LEU A CA 1
ATOM 769 C C . LEU A 1 92 ? -9.823 10.719 -36.915 1.00 85.06 92 LEU A C 1
ATOM 771 O O . LEU A 1 92 ? -10.265 9.795 -36.237 1.00 85.06 92 LEU A O 1
ATOM 775 N N . HIS A 1 93 ? -8.512 10.881 -37.137 1.00 84.19 93 HIS A N 1
ATOM 776 C CA . HIS A 1 93 ? -7.518 9.924 -36.643 1.00 84.19 93 HIS A CA 1
ATOM 777 C C . HIS A 1 93 ? -7.374 10.008 -35.116 1.00 84.19 93 HIS A C 1
ATOM 779 O O . HIS A 1 93 ? -7.495 8.996 -34.421 1.00 84.19 93 HIS A O 1
ATOM 785 N N . TRP A 1 94 ? -7.266 11.230 -34.579 1.00 86.69 94 TRP A N 1
ATOM 786 C CA . TRP A 1 94 ? -7.290 11.457 -33.131 1.00 86.69 94 TRP A CA 1
ATOM 787 C C . TRP A 1 94 ? -8.583 10.937 -32.481 1.00 86.69 94 TRP A C 1
ATOM 789 O O . TRP A 1 94 ? -8.539 10.339 -31.407 1.00 86.69 94 TRP A O 1
ATOM 799 N N . LEU A 1 95 ? -9.734 11.105 -33.143 1.00 85.31 95 LEU A N 1
ATOM 800 C CA . LEU A 1 95 ? -11.007 10.572 -32.663 1.00 85.31 95 LEU A CA 1
ATOM 801 C C . LEU A 1 95 ? -11.008 9.036 -32.648 1.00 85.31 95 LEU A C 1
ATOM 803 O O . LEU A 1 95 ? -11.504 8.457 -31.684 1.00 85.31 95 LEU A O 1
ATOM 807 N N . THR A 1 96 ? -10.428 8.362 -33.651 1.00 84.31 96 THR A N 1
ATOM 808 C CA . THR A 1 96 ? -10.294 6.894 -33.622 1.00 84.31 96 THR A CA 1
ATOM 809 C C . THR A 1 96 ? -9.403 6.407 -32.478 1.00 84.31 96 THR A C 1
ATOM 811 O O . THR A 1 96 ? -9.798 5.476 -31.776 1.00 84.31 96 THR A O 1
ATOM 814 N N . ASP A 1 97 ? -8.274 7.066 -32.207 1.00 83.62 97 ASP A N 1
ATOM 815 C CA . ASP A 1 97 ? -7.396 6.706 -31.084 1.00 83.62 97 ASP A CA 1
ATOM 816 C C . ASP A 1 97 ? -8.066 6.962 -29.728 1.00 83.62 97 ASP A C 1
ATOM 818 O O . ASP A 1 97 ? -8.038 6.107 -28.836 1.00 83.62 97 ASP A O 1
ATOM 822 N N . LEU A 1 98 ? -8.755 8.100 -29.583 1.00 84.38 98 LEU A N 1
ATOM 823 C CA . LEU A 1 98 ? -9.547 8.401 -28.393 1.00 84.38 98 LEU A CA 1
ATOM 824 C C . LEU A 1 98 ? -10.652 7.354 -28.182 1.00 84.38 98 LEU A C 1
ATOM 826 O O . LEU A 1 98 ? -10.849 6.901 -27.054 1.00 84.38 98 LEU A O 1
ATOM 830 N N . ILE A 1 99 ? -11.345 6.926 -29.243 1.00 85.50 99 ILE A N 1
ATOM 831 C CA . ILE A 1 99 ? -12.352 5.857 -29.178 1.00 85.50 99 ILE A CA 1
ATOM 832 C C . ILE A 1 99 ? -11.713 4.527 -28.752 1.00 85.50 99 ILE A C 1
ATOM 834 O O . ILE A 1 99 ? -12.288 3.845 -27.908 1.00 85.50 99 ILE A O 1
ATOM 838 N N . ILE A 1 100 ? -10.520 4.171 -29.243 1.00 83.56 100 ILE A N 1
ATOM 839 C CA . ILE A 1 100 ? -9.798 2.951 -28.828 1.00 83.56 100 ILE A CA 1
ATOM 840 C C . ILE A 1 100 ? -9.457 2.990 -27.326 1.00 83.56 100 ILE A C 1
ATOM 842 O O . ILE A 1 100 ? -9.655 1.993 -26.619 1.00 83.56 100 ILE A O 1
ATOM 846 N N . VAL A 1 101 ? -8.987 4.130 -26.810 1.00 82.06 101 VAL A N 1
ATOM 847 C CA . VAL A 1 101 ? -8.667 4.306 -25.380 1.00 82.06 101 VAL A CA 1
ATOM 848 C C . VAL A 1 101 ? -9.935 4.291 -24.518 1.00 82.06 101 VAL A C 1
ATOM 850 O O . VAL A 1 101 ? -10.000 3.566 -23.519 1.00 82.06 101 VAL A O 1
ATOM 853 N N . LEU A 1 102 ? -10.968 5.041 -24.913 1.00 83.50 102 LEU A N 1
ATOM 854 C CA . LEU A 1 102 ? -12.241 5.103 -24.193 1.00 83.50 102 LEU A CA 1
ATOM 855 C C . LEU A 1 102 ? -12.979 3.760 -24.212 1.00 83.50 102 LEU A C 1
ATOM 857 O O . LEU A 1 102 ? -13.521 3.374 -23.181 1.00 83.50 102 LEU A O 1
ATOM 861 N N . ALA A 1 103 ? -12.966 3.016 -25.321 1.00 84.25 103 ALA A N 1
ATOM 862 C CA . ALA A 1 103 ? -13.582 1.692 -25.412 1.00 84.25 103 ALA A CA 1
ATOM 863 C C . ALA A 1 103 ? -12.978 0.724 -24.385 1.00 84.25 103 ALA A C 1
ATOM 865 O O . ALA A 1 103 ? -13.713 0.141 -23.587 1.00 84.25 103 ALA A O 1
ATOM 866 N N . ASN A 1 104 ? -11.645 0.626 -24.319 1.00 81.81 104 ASN A N 1
ATOM 867 C CA . ASN A 1 104 ? -10.966 -0.197 -23.315 1.00 81.81 104 ASN A CA 1
ATOM 868 C C . ASN A 1 104 ? -11.317 0.247 -21.873 1.00 81.81 104 ASN A C 1
ATOM 870 O O . ASN A 1 104 ? -11.566 -0.599 -21.010 1.00 81.81 104 ASN A O 1
ATOM 874 N N . PHE A 1 105 ? -11.428 1.555 -21.603 1.00 81.12 105 PHE A N 1
ATOM 875 C CA . PHE A 1 105 ? -11.872 2.073 -20.299 1.00 81.12 105 PHE A CA 1
ATOM 876 C C . PHE A 1 105 ? -13.341 1.727 -19.976 1.00 81.12 105 PHE A C 1
ATOM 878 O O . PHE A 1 105 ? -13.642 1.280 -18.865 1.00 81.12 105 PHE A O 1
ATOM 885 N N . PHE A 1 106 ? -14.257 1.867 -20.938 1.00 83.38 106 PHE A N 1
ATOM 886 C CA . PHE A 1 106 ? -15.667 1.507 -20.768 1.00 83.38 106 PHE A CA 1
ATOM 887 C C . PHE A 1 106 ? -15.868 -0.002 -20.590 1.00 83.38 106 PHE A C 1
ATOM 889 O O . PHE A 1 106 ? -16.698 -0.391 -19.771 1.00 83.38 106 PHE A O 1
ATOM 896 N N . VAL A 1 107 ? -15.070 -0.856 -21.243 1.00 80.81 107 VAL A N 1
ATOM 897 C CA . VAL A 1 107 ? -15.057 -2.308 -20.979 1.00 80.81 107 VAL A CA 1
ATOM 898 C C . VAL A 1 107 ? -14.673 -2.586 -19.519 1.00 80.81 107 VAL A C 1
ATOM 900 O O . VAL A 1 107 ? -15.364 -3.348 -18.840 1.00 80.81 107 VAL A O 1
ATOM 903 N N . VAL A 1 108 ? -13.641 -1.923 -18.979 1.00 79.25 108 VAL A N 1
ATOM 904 C CA . VAL A 1 108 ? -13.256 -2.061 -17.558 1.00 79.25 108 VAL A CA 1
ATOM 905 C C . VAL A 1 108 ? -14.385 -1.621 -16.613 1.00 79.25 108 VAL A C 1
ATOM 907 O O . VAL A 1 108 ? -14.663 -2.309 -15.624 1.00 79.25 108 VAL A O 1
ATOM 910 N N . LEU A 1 109 ? -15.075 -0.514 -16.913 1.00 81.50 109 LEU A N 1
ATOM 911 C CA . LEU A 1 109 ? -16.250 -0.076 -16.148 1.00 81.50 109 LEU A CA 1
ATOM 912 C C . LEU A 1 109 ? -17.406 -1.086 -16.233 1.00 81.50 109 LEU A C 1
ATOM 914 O O . LEU A 1 109 ? -17.989 -1.425 -15.201 1.00 81.50 109 LEU A O 1
ATOM 918 N N . ALA A 1 110 ? -17.706 -1.599 -17.428 1.00 82.25 110 ALA A N 1
ATOM 919 C CA . ALA A 1 110 ? -18.781 -2.557 -17.666 1.00 82.25 110 ALA A CA 1
ATOM 920 C C . ALA A 1 110 ? -18.552 -3.870 -16.904 1.00 82.25 110 ALA A C 1
ATOM 922 O O . ALA A 1 110 ? -19.457 -4.339 -16.212 1.00 82.25 110 ALA A O 1
ATOM 923 N N . VAL A 1 111 ? -17.334 -4.425 -16.926 1.00 78.44 111 VAL A N 1
ATOM 924 C CA . VAL A 1 111 ? -17.014 -5.646 -16.166 1.00 78.44 111 VAL A CA 1
ATOM 925 C C . VAL A 1 111 ? -17.079 -5.393 -14.651 1.00 78.44 111 VAL A C 1
ATOM 927 O O . VAL A 1 111 ? -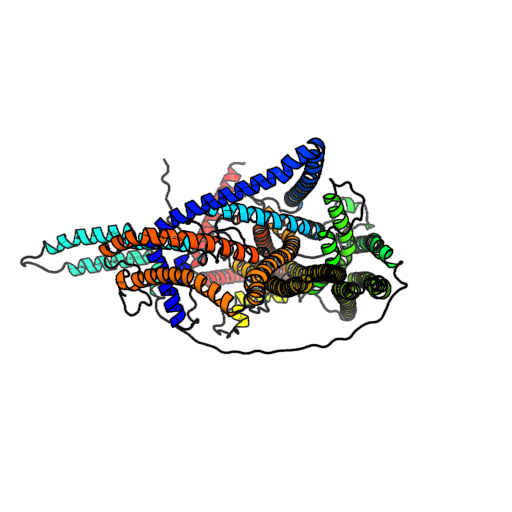17.565 -6.250 -13.913 1.00 78.44 111 VAL A O 1
ATOM 930 N N . MET A 1 112 ? -16.692 -4.209 -14.155 1.00 80.44 112 MET A N 1
ATOM 931 C CA . MET A 1 112 ? -16.893 -3.853 -12.739 1.00 80.44 112 MET A CA 1
ATOM 932 C C . MET A 1 112 ? -18.373 -3.700 -12.349 1.00 80.44 112 MET A C 1
ATOM 934 O O . MET A 1 112 ? -18.752 -4.083 -11.237 1.00 80.44 112 MET A O 1
ATOM 938 N N . ALA A 1 113 ? -19.210 -3.152 -13.232 1.00 82.50 113 ALA A N 1
ATOM 939 C CA . ALA A 1 113 ? -20.652 -3.045 -13.016 1.00 82.50 113 ALA A CA 1
ATOM 940 C C . ALA A 1 113 ? -21.314 -4.434 -13.016 1.00 82.50 113 ALA A C 1
ATOM 942 O O . ALA A 1 113 ? -22.053 -4.762 -12.086 1.00 82.50 113 ALA A O 1
ATOM 943 N N . LEU A 1 114 ? -20.960 -5.284 -13.986 1.00 81.75 114 LEU A N 1
ATOM 944 C CA . LEU A 1 114 ? -21.395 -6.677 -14.083 1.00 81.75 114 LEU A CA 1
ATOM 945 C C . LEU A 1 114 ? -20.991 -7.478 -12.835 1.00 81.75 114 LEU A C 1
ATOM 947 O O . LEU A 1 114 ? -21.835 -8.143 -12.238 1.00 81.75 114 LEU A O 1
ATOM 951 N N . GLN A 1 115 ? -19.739 -7.343 -12.376 1.00 81.81 115 GLN A N 1
ATOM 952 C CA . GLN A 1 115 ? -19.242 -7.937 -11.128 1.00 81.81 115 GLN A CA 1
ATOM 953 C C . GLN A 1 115 ? -20.101 -7.507 -9.925 1.00 81.81 115 GLN A C 1
ATOM 955 O O . GLN A 1 115 ? -20.537 -8.358 -9.149 1.00 81.81 115 GLN A O 1
ATOM 960 N N . ARG A 1 116 ? -20.393 -6.205 -9.772 1.00 83.50 116 ARG A N 1
ATOM 961 C CA . ARG A 1 116 ? -21.242 -5.677 -8.684 1.00 83.50 116 ARG A CA 1
ATOM 962 C C . ARG A 1 116 ? -22.672 -6.229 -8.751 1.00 83.50 116 ARG A C 1
ATOM 964 O O . ARG A 1 116 ? -23.204 -6.646 -7.722 1.00 83.50 116 ARG A O 1
ATOM 971 N N . MET A 1 117 ? -23.278 -6.252 -9.937 1.00 80.62 117 MET A N 1
ATOM 972 C CA . MET A 1 117 ? -24.646 -6.734 -10.153 1.00 80.62 117 MET A CA 1
ATOM 973 C C . MET A 1 117 ? -24.771 -8.237 -9.869 1.00 80.62 117 MET A C 1
ATOM 975 O O . MET A 1 117 ? -25.642 -8.653 -9.104 1.00 80.62 117 MET A O 1
ATOM 979 N N . PHE A 1 118 ? -23.849 -9.042 -10.402 1.00 80.12 118 PHE A N 1
ATOM 980 C CA . PHE A 1 118 ? -23.785 -10.490 -10.187 1.00 80.12 118 PHE A CA 1
ATOM 981 C C . PHE A 1 118 ? -23.667 -10.844 -8.694 1.00 80.12 118 PHE A C 1
ATOM 983 O O . PHE A 1 118 ? -24.352 -11.740 -8.204 1.00 80.12 118 PHE A O 1
ATOM 990 N N . LEU A 1 119 ? -22.872 -10.084 -7.932 1.00 78.06 119 LEU A N 1
ATOM 991 C CA . LEU A 1 119 ? -22.735 -10.265 -6.483 1.00 78.06 119 LEU A CA 1
ATOM 992 C C . LEU A 1 119 ? -24.007 -9.917 -5.700 1.00 78.06 119 LEU A C 1
ATOM 994 O O . LEU A 1 119 ? -24.354 -10.631 -4.758 1.00 78.06 119 LEU A O 1
ATOM 998 N N . HIS A 1 120 ? -24.715 -8.856 -6.093 1.00 76.88 120 HIS A N 1
ATOM 999 C CA . HIS A 1 120 ? -25.963 -8.454 -5.442 1.00 76.88 120 HIS A CA 1
ATOM 1000 C C . HIS A 1 120 ? -27.113 -9.450 -5.680 1.00 76.88 120 HIS A C 1
ATOM 1002 O O . HIS A 1 120 ? -27.915 -9.682 -4.770 1.00 76.88 120 HIS A O 1
ATOM 1008 N N . MET A 1 121 ? -27.178 -10.047 -6.877 1.00 76.25 121 MET A N 1
ATOM 1009 C CA . MET A 1 121 ? -28.230 -11.002 -7.242 1.00 76.25 121 MET A CA 1
ATOM 1010 C C . MET A 1 121 ? -27.965 -12.427 -6.733 1.00 76.25 121 MET A C 1
ATOM 1012 O O . MET A 1 121 ? -28.861 -13.023 -6.148 1.00 76.25 121 MET A O 1
ATOM 1016 N N . PHE A 1 122 ? -26.759 -12.979 -6.917 1.00 75.75 122 PHE A N 1
ATOM 1017 C CA . PHE A 1 122 ? -26.522 -14.421 -6.713 1.00 75.75 122 PHE A CA 1
ATOM 1018 C C . PHE A 1 122 ? -25.900 -14.812 -5.362 1.00 75.75 122 PHE A C 1
ATOM 1020 O O . PHE A 1 122 ? -25.933 -15.994 -5.002 1.00 75.75 122 PHE A O 1
ATOM 1027 N N . PHE A 1 123 ? -25.307 -13.863 -4.622 1.00 78.25 123 PHE A N 1
ATOM 1028 C CA . PHE A 1 123 ? -24.466 -14.184 -3.458 1.00 78.25 123 PHE A CA 1
ATOM 1029 C C . PHE A 1 123 ? -24.846 -13.506 -2.143 1.00 78.25 123 PHE A C 1
ATOM 1031 O O . PHE A 1 123 ? -24.525 -14.061 -1.095 1.00 78.25 123 PHE A O 1
ATOM 1038 N N . LEU A 1 124 ? -25.525 -12.358 -2.146 1.00 76.94 124 LEU A N 1
ATOM 1039 C CA . LEU A 1 124 ? -26.059 -11.786 -0.906 1.00 76.94 124 LEU A CA 1
ATOM 1040 C C . LEU A 1 124 ? -27.386 -12.443 -0.533 1.00 76.94 124 LEU A C 1
ATOM 1042 O O . LEU A 1 124 ? -28.285 -12.531 -1.366 1.00 76.94 124 LEU A O 1
ATOM 1046 N N . GLN A 1 125 ? -27.510 -12.848 0.731 1.00 74.94 125 GLN A N 1
ATOM 1047 C CA . GLN A 1 125 ? -28.787 -13.264 1.303 1.00 74.94 125 GLN A CA 1
ATOM 1048 C C . GLN A 1 125 ? -29.788 -12.101 1.265 1.00 74.94 125 GLN A C 1
ATOM 1050 O O . GLN A 1 125 ? -29.424 -10.950 1.512 1.00 74.94 125 GLN A O 1
ATOM 1055 N N . ASP A 1 126 ? -31.046 -12.403 0.953 1.00 73.69 126 ASP A N 1
ATOM 1056 C CA . ASP A 1 126 ? -32.117 -11.411 0.899 1.00 73.69 126 ASP A CA 1
ATOM 1057 C C . ASP A 1 126 ? -32.487 -10.844 2.278 1.00 73.69 126 ASP A C 1
ATOM 1059 O O . ASP A 1 126 ? -32.005 -11.290 3.324 1.00 73.69 126 ASP A O 1
ATOM 1063 N N . LYS A 1 127 ? -33.297 -9.782 2.265 1.00 71.50 127 LYS A N 1
ATOM 1064 C CA . LYS A 1 127 ? -33.678 -9.043 3.473 1.00 71.50 127 LYS A CA 1
ATOM 1065 C C . LYS A 1 127 ? -34.483 -9.930 4.423 1.00 71.50 127 LYS A C 1
ATOM 1067 O O . LYS A 1 127 ? -35.381 -10.644 3.992 1.00 71.50 127 LYS A O 1
ATOM 1072 N N . ILE A 1 128 ? -34.166 -9.848 5.715 1.00 63.09 128 ILE A N 1
ATOM 1073 C CA . ILE A 1 128 ? -34.836 -10.630 6.766 1.00 63.09 128 ILE A CA 1
ATOM 1074 C C . ILE A 1 128 ? -36.164 -9.964 7.160 1.00 63.09 128 ILE A C 1
ATOM 1076 O O . ILE A 1 128 ? -37.125 -10.659 7.474 1.00 63.09 128 ILE A O 1
ATOM 1080 N N . SER A 1 129 ? -36.237 -8.631 7.080 1.00 54.81 129 SER A N 1
ATOM 1081 C CA . SER A 1 129 ? -37.474 -7.855 7.174 1.00 54.81 129 SER A CA 1
ATOM 1082 C C . SER A 1 129 ? -37.640 -6.930 5.966 1.00 54.81 129 SER A C 1
ATOM 1084 O O . SER A 1 129 ? -36.663 -6.394 5.441 1.00 54.81 129 SER A O 1
ATOM 1086 N N . SER A 1 130 ? -38.884 -6.658 5.563 1.00 55.72 130 SER A N 1
ATOM 1087 C CA . SER A 1 130 ? -39.207 -5.615 4.576 1.00 55.72 130 SER A CA 1
ATOM 1088 C C . SER A 1 130 ? -38.810 -4.206 5.044 1.00 55.72 130 SER A C 1
ATOM 1090 O O . SER A 1 130 ? -38.589 -3.323 4.216 1.00 55.72 130 SER A O 1
ATOM 1092 N N . THR A 1 131 ? -38.663 -4.003 6.359 1.00 53.38 131 THR A N 1
ATOM 1093 C CA . THR A 1 131 ? -38.230 -2.736 6.972 1.00 53.38 131 THR A CA 1
ATOM 1094 C C . THR A 1 131 ? -36.719 -2.486 6.900 1.00 53.38 131 THR A C 1
ATOM 1096 O O . THR A 1 131 ? -36.287 -1.344 7.087 1.00 53.38 131 THR A O 1
ATOM 1099 N N . ASP A 1 132 ? -35.901 -3.504 6.605 1.00 60.81 132 ASP A N 1
ATOM 1100 C CA . ASP A 1 132 ? -34.452 -3.333 6.465 1.00 60.81 132 ASP A CA 1
ATOM 1101 C C . ASP A 1 132 ? -34.122 -2.536 5.198 1.00 60.81 132 ASP A C 1
ATOM 1103 O O . ASP A 1 132 ? -34.605 -2.834 4.102 1.00 60.81 132 ASP A O 1
ATOM 1107 N N . LYS A 1 133 ? -33.250 -1.528 5.307 1.00 62.66 133 LYS A N 1
ATOM 1108 C CA . LYS A 1 133 ? -32.837 -0.729 4.139 1.00 62.66 133 LYS A CA 1
ATOM 1109 C C . LYS A 1 133 ? -31.903 -1.510 3.211 1.00 62.66 133 LYS A C 1
ATOM 1111 O O . LYS A 1 133 ? -32.128 -1.515 2.000 1.00 62.66 133 LYS A O 1
ATOM 1116 N N . ASP A 1 134 ? -30.963 -2.258 3.779 1.00 67.62 134 ASP A N 1
ATOM 1117 C CA . ASP A 1 134 ? -29.907 -2.986 3.067 1.00 67.62 134 ASP A CA 1
ATOM 1118 C C . ASP A 1 134 ? -30.062 -4.510 3.209 1.00 67.62 134 ASP A C 1
ATOM 1120 O O . ASP A 1 134 ? -30.605 -4.992 4.202 1.00 67.62 134 ASP A O 1
ATOM 1124 N N . LYS A 1 135 ? -29.553 -5.297 2.246 1.00 72.25 135 LYS A N 1
ATOM 1125 C CA . LYS A 1 135 ? -29.391 -6.754 2.438 1.00 72.25 135 LYS A CA 1
ATOM 1126 C C . LYS A 1 135 ? -28.377 -7.027 3.570 1.00 72.25 135 LYS A C 1
ATOM 1128 O O . LYS A 1 135 ? -27.384 -6.296 3.663 1.00 72.25 135 LYS A O 1
ATOM 1133 N N . PRO A 1 136 ? -28.549 -8.069 4.405 1.00 76.19 136 PRO A N 1
ATOM 1134 C CA . PRO A 1 136 ? -27.565 -8.440 5.424 1.00 76.19 136 PRO A CA 1
ATOM 1135 C C . PRO A 1 136 ? -26.208 -8.830 4.809 1.00 76.19 136 PRO A C 1
ATOM 1137 O O . PRO A 1 136 ? -26.132 -9.319 3.683 1.00 76.19 136 PRO A O 1
ATOM 1140 N N . LEU A 1 137 ? -25.116 -8.671 5.568 1.00 75.00 137 LEU A N 1
ATOM 1141 C CA . LEU A 1 137 ? -23.774 -9.134 5.174 1.00 75.00 137 LEU A CA 1
ATOM 1142 C C . LEU A 1 137 ? -23.632 -10.653 5.402 1.00 75.00 137 LEU A C 1
ATOM 1144 O O . LEU A 1 137 ? -22.836 -11.122 6.218 1.00 75.00 137 LEU A O 1
ATOM 1148 N N . ALA A 1 138 ? -24.460 -11.419 4.693 1.00 74.19 138 ALA A N 1
ATOM 1149 C CA . ALA A 1 138 ? -24.535 -12.873 4.720 1.00 74.19 138 ALA A CA 1
ATOM 1150 C C . ALA A 1 138 ? -24.442 -13.434 3.290 1.00 74.19 138 ALA A C 1
ATOM 1152 O O . ALA A 1 138 ? -24.971 -12.846 2.347 1.00 74.19 138 ALA A O 1
ATOM 1153 N N . LEU A 1 139 ? -23.721 -14.551 3.134 1.00 77.19 139 LEU A N 1
ATOM 1154 C CA . LEU A 1 139 ? -23.380 -15.129 1.832 1.00 77.19 139 LEU A CA 1
ATOM 1155 C C . LEU A 1 139 ? -24.182 -16.403 1.544 1.00 77.19 139 LEU A C 1
ATOM 1157 O O . LEU A 1 139 ? -23.910 -17.456 2.130 1.00 77.19 139 LEU A O 1
ATOM 1161 N N . ASN A 1 140 ? -25.079 -16.318 0.565 1.00 73.00 140 ASN A N 1
ATOM 1162 C CA . ASN A 1 140 ? -25.662 -17.475 -0.106 1.00 73.00 140 ASN A CA 1
ATOM 1163 C C . ASN A 1 140 ? -24.604 -18.158 -0.997 1.00 73.00 140 ASN A C 1
ATOM 1165 O O . ASN A 1 140 ? -23.601 -17.555 -1.384 1.00 73.00 140 ASN A O 1
ATOM 1169 N N . ASN A 1 141 ? -24.804 -19.442 -1.321 1.00 74.94 141 ASN A N 1
ATOM 1170 C CA . ASN A 1 141 ? -24.003 -20.187 -2.308 1.00 74.94 141 ASN A CA 1
ATOM 1171 C C . ASN A 1 141 ? -22.468 -20.092 -2.128 1.00 74.94 141 ASN A C 1
ATOM 1173 O O . ASN A 1 141 ? -21.699 -20.087 -3.094 1.00 74.94 141 ASN A O 1
ATOM 1177 N N . ARG A 1 142 ? -22.008 -20.085 -0.865 1.00 76.12 142 ARG A N 1
ATOM 1178 C CA . ARG A 1 142 ? -20.610 -19.878 -0.423 1.00 76.12 142 ARG A CA 1
ATOM 1179 C C . ARG A 1 142 ? -19.544 -20.703 -1.167 1.00 76.12 142 ARG A C 1
ATOM 1181 O O . ARG A 1 142 ? -18.401 -20.262 -1.249 1.00 76.12 142 ARG A O 1
ATOM 1188 N N . LYS A 1 143 ? -19.888 -21.874 -1.720 1.00 76.69 143 LYS A N 1
ATOM 1189 C CA . LYS A 1 143 ? -18.973 -22.654 -2.576 1.00 76.69 143 LYS A CA 1
ATOM 1190 C C . LYS A 1 143 ? -18.685 -21.947 -3.898 1.00 76.69 143 LYS A C 1
ATOM 1192 O O . LYS A 1 143 ? -17.534 -21.652 -4.200 1.00 76.69 143 LYS A O 1
ATOM 1197 N N . VAL A 1 144 ? -19.747 -21.634 -4.641 1.00 80.00 144 VAL A N 1
ATOM 1198 C CA . VAL A 1 144 ? -19.682 -20.965 -5.946 1.00 80.00 144 VAL A CA 1
ATOM 1199 C C . VAL A 1 144 ? -19.024 -19.592 -5.793 1.00 80.00 144 VAL A C 1
ATOM 1201 O O . VAL A 1 144 ? -18.172 -19.234 -6.599 1.00 80.00 144 VAL A O 1
ATOM 1204 N N . PHE A 1 145 ? -19.295 -18.890 -4.687 1.00 83.50 145 PHE A N 1
ATOM 1205 C CA . PHE A 1 145 ? -18.629 -17.634 -4.329 1.00 83.50 145 PHE A CA 1
ATOM 1206 C C . PHE A 1 145 ? -17.094 -17.760 -4.260 1.00 83.50 145 PHE A C 1
ATOM 1208 O O . PHE A 1 145 ? -16.376 -16.875 -4.722 1.00 83.50 145 PHE A O 1
ATOM 1215 N N . HIS A 1 146 ? -16.558 -18.857 -3.713 1.00 83.06 146 HIS A N 1
ATOM 1216 C CA . HIS A 1 146 ? -15.108 -19.077 -3.644 1.00 83.06 146 HIS A CA 1
ATOM 1217 C C . HIS A 1 146 ? -14.489 -19.483 -4.988 1.00 83.06 146 HIS A C 1
ATOM 1219 O O . HIS A 1 146 ? -13.337 -19.127 -5.240 1.00 83.06 146 HIS A O 1
ATOM 1225 N N . ASN A 1 147 ? -15.249 -20.140 -5.867 1.00 83.44 147 ASN A N 1
ATOM 1226 C CA . ASN A 1 147 ? -14.829 -20.418 -7.245 1.00 83.44 147 ASN A CA 1
ATOM 1227 C C . ASN A 1 147 ? -14.751 -19.107 -8.046 1.00 83.44 147 ASN A C 1
ATOM 1229 O O . ASN A 1 147 ? -13.721 -18.789 -8.632 1.00 83.44 147 ASN A O 1
ATOM 1233 N N . VAL A 1 148 ? -15.809 -18.293 -7.980 1.00 83.06 148 VAL A N 1
ATOM 1234 C CA . VAL A 1 148 ? -15.891 -16.969 -8.616 1.00 83.06 148 VAL A CA 1
ATOM 1235 C C . VAL A 1 148 ? -14.794 -16.029 -8.097 1.00 83.06 148 VAL A C 1
ATOM 1237 O O . VAL A 1 148 ? -14.151 -15.354 -8.896 1.00 83.06 148 VAL A O 1
ATOM 1240 N N . ASN A 1 149 ? -14.491 -16.039 -6.793 1.00 85.06 149 ASN A N 1
ATOM 1241 C CA . ASN A 1 149 ? -13.361 -15.279 -6.240 1.00 85.06 149 ASN A CA 1
ATOM 1242 C C . ASN A 1 149 ? -11.996 -15.723 -6.794 1.00 85.06 149 ASN A C 1
ATOM 1244 O O . ASN A 1 149 ? -11.096 -14.898 -6.920 1.00 85.06 149 ASN A O 1
ATOM 1248 N N . TYR A 1 150 ? -11.822 -17.012 -7.102 1.00 85.06 150 TYR A N 1
ATOM 1249 C CA . TYR A 1 150 ? -10.577 -17.517 -7.676 1.00 85.06 150 TYR A CA 1
ATOM 1250 C C . TYR A 1 150 ? -10.389 -17.039 -9.124 1.00 85.06 150 TYR A C 1
ATOM 1252 O O . TYR A 1 150 ? -9.328 -16.519 -9.445 1.00 85.06 150 TYR A O 1
ATOM 1260 N N . PHE A 1 151 ? -11.419 -17.118 -9.972 1.00 82.50 151 PHE A N 1
ATOM 1261 C CA . PHE A 1 151 ? -11.335 -16.608 -11.350 1.00 82.50 151 PHE A CA 1
ATOM 1262 C C . PHE A 1 151 ? -11.186 -15.078 -11.403 1.00 82.50 151 PHE A C 1
ATOM 1264 O O . PHE A 1 151 ? -10.367 -14.550 -12.150 1.00 82.50 151 PHE A O 1
ATOM 1271 N N . LEU A 1 152 ? -11.920 -14.348 -10.555 1.00 83.44 152 LEU A N 1
ATOM 1272 C CA . LEU A 1 152 ? -11.826 -12.885 -10.482 1.00 83.44 152 LEU A CA 1
ATOM 1273 C C . LEU A 1 152 ? -10.518 -12.381 -9.849 1.00 83.44 152 LEU A C 1
ATOM 1275 O O . LEU A 1 152 ? -10.255 -11.183 -9.922 1.00 83.44 152 LEU A O 1
ATOM 1279 N N . PHE A 1 153 ? -9.694 -13.245 -9.243 1.00 84.50 153 PHE A N 1
ATOM 1280 C CA . PHE A 1 153 ? -8.437 -12.847 -8.601 1.00 84.50 153 PHE A CA 1
ATOM 1281 C C . PHE A 1 153 ? -7.507 -12.098 -9.568 1.00 84.50 153 PHE A C 1
ATOM 1283 O O . PHE A 1 153 ? -7.112 -10.971 -9.273 1.00 84.50 153 PHE A O 1
ATOM 1290 N N . PHE A 1 154 ? -7.216 -12.691 -10.730 1.00 81.25 154 PHE A N 1
ATOM 1291 C CA . PHE A 1 154 ? -6.322 -12.117 -11.741 1.00 81.25 154 PHE A CA 1
ATOM 1292 C C . PHE A 1 154 ? -6.882 -10.806 -12.312 1.00 81.25 154 PHE A C 1
ATOM 1294 O O . PHE A 1 154 ? -6.176 -9.804 -12.386 1.00 81.25 154 PHE A O 1
ATOM 1301 N N . PHE A 1 155 ? -8.183 -10.767 -12.618 1.00 81.12 155 PHE A N 1
ATOM 1302 C CA . PHE A 1 155 ? -8.851 -9.546 -13.075 1.00 81.12 155 PHE A CA 1
ATOM 1303 C C . PHE A 1 155 ? -8.794 -8.417 -12.027 1.00 81.12 155 PHE A C 1
ATOM 1305 O O . PHE A 1 155 ? -8.523 -7.260 -12.352 1.00 81.12 155 PHE A O 1
ATOM 1312 N N . ASN A 1 156 ? -8.960 -8.751 -10.743 1.00 87.69 156 ASN A N 1
ATOM 1313 C CA . ASN A 1 156 ? -8.843 -7.792 -9.646 1.00 87.69 156 ASN A CA 1
ATOM 1314 C C . ASN A 1 156 ? -7.407 -7.245 -9.470 1.00 87.69 156 ASN A C 1
ATOM 1316 O O . ASN A 1 156 ? -7.261 -6.188 -8.856 1.00 87.69 156 ASN A O 1
ATOM 1320 N N . VAL A 1 157 ? -6.361 -7.897 -10.001 1.00 85.94 157 VAL A N 1
ATOM 1321 C CA . VAL A 1 157 ? -5.000 -7.321 -10.066 1.00 85.94 157 VAL A CA 1
ATOM 1322 C C . VAL A 1 157 ? -4.973 -6.151 -11.052 1.00 85.94 157 VAL A C 1
ATOM 1324 O O . VAL A 1 157 ? -4.564 -5.053 -10.682 1.00 85.94 157 VAL A O 1
ATOM 1327 N N . ILE A 1 158 ? -5.495 -6.343 -12.267 1.00 81.12 158 ILE A N 1
ATOM 1328 C CA . ILE A 1 158 ? -5.540 -5.317 -13.328 1.00 81.12 158 ILE A CA 1
ATOM 1329 C C . ILE A 1 158 ? -6.357 -4.097 -12.872 1.00 81.12 158 ILE A C 1
ATOM 1331 O O . ILE A 1 158 ? -5.908 -2.955 -12.990 1.00 81.12 158 ILE A O 1
ATOM 1335 N N . LEU A 1 159 ? -7.516 -4.330 -12.241 1.00 83.44 159 LEU A N 1
ATOM 1336 C CA . LEU A 1 159 ? -8.302 -3.267 -11.599 1.00 83.44 159 LEU A CA 1
ATOM 1337 C C . LEU A 1 159 ? -7.516 -2.511 -10.514 1.00 83.44 159 LEU A C 1
ATOM 1339 O O . LEU A 1 159 ? -7.710 -1.307 -10.333 1.00 83.44 159 LEU A O 1
ATOM 1343 N N . GLY A 1 160 ? -6.631 -3.204 -9.795 1.00 87.12 160 GLY A N 1
ATOM 1344 C CA . GLY A 1 160 ? -5.741 -2.613 -8.803 1.00 87.12 160 GLY A CA 1
ATOM 1345 C C . GLY A 1 160 ? -4.735 -1.631 -9.411 1.00 87.12 160 GLY A C 1
ATOM 1346 O O . GLY A 1 160 ? -4.505 -0.578 -8.818 1.00 87.12 160 GLY A O 1
ATOM 1347 N N . LEU A 1 161 ? -4.200 -1.919 -10.606 1.00 82.44 161 LEU A N 1
ATOM 1348 C CA . LEU A 1 161 ? -3.265 -1.033 -11.318 1.00 82.44 161 LEU A CA 1
ATOM 1349 C C . LEU A 1 161 ? -3.938 0.308 -11.646 1.00 82.44 161 LEU A C 1
ATOM 1351 O O . LEU A 1 161 ? -3.469 1.368 -11.228 1.00 82.44 161 LEU A O 1
ATOM 1355 N N . MET A 1 162 ? -5.105 0.250 -12.297 1.00 81.56 162 MET A N 1
ATOM 1356 C CA . MET A 1 162 ? -5.904 1.438 -12.625 1.00 81.56 162 MET A CA 1
ATOM 1357 C C . MET A 1 162 ? -6.362 2.181 -11.364 1.00 81.56 162 MET A C 1
ATOM 1359 O O . MET A 1 162 ? -6.347 3.413 -11.314 1.00 81.56 162 MET A O 1
ATOM 1363 N N . SER A 1 163 ? -6.718 1.450 -10.301 1.00 87.44 163 SER A N 1
ATOM 1364 C CA . SER A 1 163 ? -7.078 2.055 -9.017 1.00 87.44 163 SER A CA 1
ATOM 1365 C C . SER A 1 163 ? -5.902 2.749 -8.320 1.00 87.44 163 SER A C 1
ATOM 1367 O O . SER A 1 163 ? -6.164 3.641 -7.513 1.00 87.44 163 SER A O 1
ATOM 1369 N N . CYS A 1 164 ? -4.650 2.373 -8.595 1.00 89.19 164 CYS A N 1
ATOM 1370 C CA . CYS A 1 164 ? -3.467 3.048 -8.058 1.00 89.19 164 CYS A CA 1
ATOM 1371 C C . CYS A 1 164 ? -3.262 4.409 -8.736 1.00 89.19 164 CYS A C 1
ATOM 1373 O O . CYS A 1 164 ? -3.221 5.434 -8.054 1.00 89.19 164 CYS A O 1
ATOM 1375 N N . MET A 1 165 ? -3.282 4.451 -10.073 1.00 84.12 165 MET A N 1
ATOM 1376 C CA . MET A 1 165 ? -3.209 5.706 -10.837 1.00 84.12 165 MET A CA 1
ATOM 1377 C C . MET A 1 165 ? -4.343 6.674 -10.464 1.00 84.12 165 MET A C 1
ATOM 1379 O O . MET A 1 165 ? -4.102 7.839 -10.142 1.00 84.12 165 MET A O 1
ATOM 1383 N N . MET A 1 166 ? -5.583 6.177 -10.384 1.00 86.00 166 MET A N 1
ATOM 1384 C CA . MET A 1 166 ? -6.735 6.993 -9.980 1.00 86.00 166 MET A CA 1
ATOM 1385 C C . MET A 1 166 ? -6.674 7.477 -8.523 1.00 86.00 166 MET A C 1
ATOM 1387 O O . MET A 1 166 ? -7.312 8.478 -8.192 1.00 86.00 166 MET A O 1
ATOM 1391 N N . ARG A 1 167 ? -5.922 6.803 -7.641 1.00 89.38 167 ARG A N 1
ATOM 1392 C CA . ARG A 1 167 ? -5.689 7.251 -6.258 1.00 89.38 167 ARG A CA 1
ATOM 1393 C C . ARG A 1 167 ? -4.760 8.462 -6.225 1.00 89.38 167 ARG A C 1
ATOM 1395 O O . ARG A 1 167 ? -5.076 9.429 -5.538 1.00 89.38 167 ARG A O 1
ATOM 1402 N N . LEU A 1 168 ? -3.672 8.424 -6.999 1.00 88.31 168 LEU A N 1
ATOM 1403 C CA . LEU A 1 168 ? -2.725 9.535 -7.143 1.00 88.31 168 LEU A CA 1
ATOM 1404 C C . LEU A 1 168 ? -3.417 10.769 -7.724 1.00 88.31 168 LEU A C 1
ATOM 1406 O O . LEU A 1 168 ? -3.400 11.822 -7.095 1.00 88.31 168 LEU A O 1
ATOM 1410 N N . LEU A 1 169 ? -4.106 10.618 -8.861 1.00 86.69 169 LEU A N 1
ATOM 1411 C CA . LEU A 1 169 ? -4.794 11.718 -9.546 1.00 86.69 169 LEU A CA 1
ATOM 1412 C C . LEU A 1 169 ? -5.799 12.433 -8.625 1.00 86.69 169 LEU A C 1
ATOM 1414 O O . LEU A 1 169 ? -5.770 13.657 -8.495 1.00 86.69 169 LEU A O 1
ATOM 1418 N N . LYS A 1 170 ? -6.640 11.665 -7.918 1.00 89.88 170 LYS A N 1
ATOM 1419 C CA . LYS A 1 170 ? -7.581 12.207 -6.923 1.00 89.88 170 LYS A CA 1
ATOM 1420 C C . LYS A 1 170 ? -6.869 12.875 -5.745 1.00 89.88 170 LYS A C 1
ATOM 1422 O O . LYS A 1 170 ? -7.320 13.922 -5.293 1.00 89.88 170 LYS A O 1
ATOM 1427 N N . SER A 1 171 ? -5.777 12.288 -5.251 1.00 89.38 171 SER A N 1
ATOM 1428 C CA . SER A 1 171 ? -5.018 12.840 -4.124 1.00 89.38 171 SER A CA 1
ATOM 1429 C C . SER A 1 171 ? -4.353 14.167 -4.484 1.00 89.38 171 SER A C 1
ATOM 1431 O O . SER A 1 171 ? -4.372 15.087 -3.671 1.00 89.38 171 SER A O 1
ATOM 1433 N N . SER A 1 172 ? -3.808 14.293 -5.697 1.00 87.31 172 SER A N 1
ATOM 1434 C CA . SER A 1 172 ? -3.232 15.543 -6.199 1.00 87.31 172 SER A CA 1
ATOM 1435 C C . SER A 1 172 ? -4.301 16.620 -6.384 1.00 87.31 172 SER A C 1
ATOM 1437 O O . SER A 1 172 ? -4.102 17.745 -5.938 1.00 87.31 172 SER A O 1
ATOM 1439 N N . ALA A 1 173 ? -5.464 16.274 -6.950 1.00 88.25 173 ALA A N 1
ATOM 1440 C CA . ALA A 1 173 ? -6.580 17.211 -7.104 1.00 88.25 173 ALA A CA 1
ATOM 1441 C C . ALA A 1 173 ? -7.113 17.717 -5.748 1.00 88.25 173 ALA A C 1
ATOM 1443 O O . ALA A 1 173 ? -7.199 18.923 -5.528 1.00 88.25 173 ALA A O 1
ATOM 1444 N N . VAL A 1 174 ? -7.402 16.813 -4.802 1.00 89.44 174 VAL A N 1
ATOM 1445 C CA . VAL A 1 174 ? -7.869 17.178 -3.449 1.00 89.44 174 VAL A CA 1
ATOM 1446 C C . VAL A 1 174 ? -6.793 17.950 -2.675 1.00 89.44 174 VAL A C 1
ATOM 1448 O O . VAL A 1 174 ? -7.112 18.918 -1.986 1.00 89.44 174 VAL A O 1
ATOM 1451 N N . GLY A 1 175 ? -5.519 17.573 -2.813 1.00 87.69 175 GLY A N 1
ATOM 1452 C CA . GLY A 1 175 ? -4.392 18.282 -2.203 1.00 87.69 175 GLY A CA 1
ATOM 1453 C C . GLY A 1 175 ? -4.216 19.707 -2.734 1.00 87.69 175 GLY A C 1
ATOM 1454 O O . GLY A 1 175 ? -3.960 20.613 -1.944 1.00 87.69 175 GLY A O 1
ATOM 1455 N N . LEU A 1 176 ? -4.415 19.919 -4.040 1.00 86.62 176 LEU A N 1
ATOM 1456 C CA . LEU A 1 176 ? -4.384 21.239 -4.673 1.00 86.62 176 LEU A CA 1
ATOM 1457 C C . LEU A 1 176 ? -5.559 22.112 -4.205 1.00 86.62 176 LEU A C 1
ATOM 1459 O O . LEU A 1 176 ? -5.347 23.250 -3.793 1.00 86.62 176 LEU A O 1
ATOM 1463 N N . MET A 1 177 ? -6.781 21.564 -4.187 1.00 86.44 177 MET A N 1
ATOM 1464 C CA . MET A 1 177 ? -7.979 22.272 -3.710 1.00 86.44 177 MET A CA 1
ATOM 1465 C C . MET A 1 177 ? -7.881 22.693 -2.236 1.00 86.44 177 MET A C 1
ATOM 1467 O O . MET A 1 177 ? -8.394 23.743 -1.863 1.00 86.44 177 MET A O 1
ATOM 1471 N N . LEU A 1 178 ? -7.227 21.888 -1.392 1.00 86.69 178 LEU A N 1
ATOM 1472 C CA . LEU A 1 178 ? -7.051 22.170 0.038 1.00 86.69 178 LEU A CA 1
ATOM 1473 C C . LEU A 1 178 ? -5.769 22.959 0.359 1.00 86.69 178 LEU A C 1
ATOM 1475 O O . LEU A 1 178 ? -5.511 23.235 1.532 1.00 86.69 178 LEU A O 1
ATOM 1479 N N . LEU A 1 179 ? -4.965 23.342 -0.641 1.00 85.81 179 LEU A N 1
ATOM 1480 C CA . LEU A 1 179 ? -3.660 23.971 -0.417 1.00 85.81 179 LEU A CA 1
ATOM 1481 C C . LEU A 1 179 ? -3.763 25.326 0.298 1.00 85.81 179 LEU A C 1
ATOM 1483 O O . LEU A 1 179 ? -3.001 25.581 1.234 1.00 85.81 179 LEU A O 1
ATOM 1487 N N . SER A 1 180 ? -4.738 26.146 -0.099 1.00 84.62 180 SER A N 1
ATOM 1488 C CA . SER A 1 180 ? -5.072 27.437 0.522 1.00 84.62 180 SER A CA 1
ATOM 1489 C C . SER A 1 180 ? -5.820 27.304 1.856 1.00 84.62 180 SER A C 1
ATOM 1491 O O . SER A 1 180 ? -5.823 28.239 2.655 1.00 84.62 180 SER A O 1
ATOM 1493 N N . CYS A 1 181 ? -6.444 26.154 2.131 1.00 84.50 181 CYS A N 1
ATOM 1494 C CA . CYS A 1 181 ? -7.214 25.925 3.350 1.00 84.50 181 CYS A CA 1
ATOM 1495 C C . CYS A 1 181 ? -6.298 25.545 4.524 1.00 84.50 181 CYS A C 1
ATOM 1497 O O . CYS A 1 181 ? -5.734 24.449 4.562 1.00 84.50 181 CYS A O 1
ATOM 1499 N N . ILE A 1 182 ? -6.198 26.421 5.527 1.00 84.31 182 ILE A N 1
ATOM 1500 C CA . ILE A 1 182 ? -5.483 26.131 6.783 1.00 84.31 182 ILE A CA 1
ATOM 1501 C C . ILE A 1 182 ? -6.335 25.269 7.739 1.00 84.31 182 ILE A C 1
ATOM 1503 O O . ILE A 1 182 ? -5.800 24.445 8.479 1.00 84.31 182 ILE A O 1
ATOM 1507 N N . GLU A 1 183 ? -7.664 25.406 7.693 1.00 83.38 183 GLU A N 1
ATOM 1508 C CA . GLU A 1 183 ? -8.612 24.764 8.625 1.00 83.38 183 GLU A CA 1
ATOM 1509 C C . GLU A 1 183 ? -8.639 23.229 8.567 1.00 83.38 183 GLU A C 1
ATOM 1511 O O . GLU A 1 183 ? -9.118 22.566 9.485 1.00 83.38 183 GLU A O 1
ATOM 1516 N N . ARG A 1 184 ? -8.145 22.647 7.469 1.00 84.25 184 ARG A N 1
ATOM 1517 C CA . ARG A 1 184 ? -8.056 21.200 7.261 1.00 84.25 184 ARG A CA 1
ATOM 1518 C C . ARG A 1 184 ? -6.608 20.829 6.999 1.00 84.25 184 ARG A C 1
ATOM 1520 O O . ARG A 1 184 ? -5.964 21.443 6.152 1.00 84.25 184 ARG A O 1
ATOM 1527 N N . ALA A 1 185 ? -6.110 19.796 7.673 1.00 84.81 185 ALA A N 1
ATOM 1528 C CA . ALA A 1 185 ? -4.834 19.194 7.310 1.00 84.81 185 ALA A CA 1
ATOM 1529 C C . ALA A 1 185 ? -4.923 18.562 5.910 1.00 84.81 185 ALA A C 1
ATOM 1531 O O . ALA A 1 185 ? -5.892 17.869 5.607 1.00 84.81 185 ALA A O 1
ATOM 1532 N N . ILE A 1 186 ? -3.887 18.745 5.086 1.00 85.69 186 ILE A N 1
ATOM 1533 C CA . ILE A 1 186 ? -3.713 17.970 3.837 1.00 85.69 186 ILE A CA 1
ATOM 1534 C C . ILE A 1 186 ? -3.206 16.553 4.156 1.00 85.69 186 ILE A C 1
ATOM 1536 O O . ILE A 1 186 ? -3.429 15.613 3.399 1.00 85.69 186 ILE A O 1
ATOM 1540 N N . MET A 1 187 ? -2.523 16.395 5.294 1.00 83.62 187 MET A N 1
ATOM 1541 C CA . MET A 1 187 ? -1.942 15.126 5.728 1.00 83.62 187 MET A CA 1
ATOM 1542 C C . MET A 1 187 ? -3.033 14.106 6.106 1.00 83.62 187 MET A C 1
ATOM 1544 O O . MET A 1 187 ? -3.980 14.473 6.807 1.00 83.62 187 MET A O 1
ATOM 1548 N N . PRO A 1 188 ? -2.876 12.817 5.750 1.00 82.88 188 PRO A N 1
ATOM 1549 C CA . PRO A 1 188 ? -3.778 11.761 6.200 1.00 82.88 188 PRO A CA 1
ATOM 1550 C C . PRO A 1 188 ? -3.696 11.532 7.717 1.00 82.88 188 PRO A C 1
ATOM 1552 O O . PRO A 1 188 ? -2.719 11.898 8.385 1.00 82.88 188 PRO A O 1
ATOM 1555 N N . GLN A 1 189 ? -4.735 10.894 8.265 1.00 77.06 189 GLN A N 1
ATOM 1556 C CA . GLN A 1 189 ? -4.947 10.778 9.708 1.00 77.06 189 GLN A CA 1
ATOM 1557 C C . GLN A 1 189 ? -3.726 10.205 10.457 1.00 77.06 189 GLN A C 1
ATOM 1559 O O . GLN A 1 189 ? -3.137 9.181 10.094 1.00 77.06 189 GLN A O 1
ATOM 1564 N N . GLY A 1 190 ? -3.349 10.878 11.543 1.00 74.50 190 GLY A N 1
ATOM 1565 C CA . GLY A 1 190 ? -2.173 10.576 12.356 1.00 74.50 190 GLY A CA 1
ATOM 1566 C C . GLY A 1 190 ? -0.882 11.271 11.910 1.00 74.50 190 GLY A C 1
ATOM 1567 O O . GLY A 1 190 ? 0.061 11.294 12.701 1.00 74.50 190 GLY A O 1
ATOM 1568 N N . PHE A 1 191 ? -0.836 11.875 10.715 1.00 81.31 191 PHE A N 1
ATOM 1569 C CA . PHE A 1 191 ? 0.271 12.734 10.264 1.00 81.31 191 PHE A CA 1
ATOM 1570 C C . PHE A 1 191 ? -0.047 14.240 10.338 1.00 81.31 191 PHE A C 1
ATOM 1572 O O . PHE A 1 191 ? 0.841 15.054 10.098 1.00 81.31 191 PHE A O 1
ATOM 1579 N N . GLU A 1 192 ? -1.262 14.621 10.751 1.00 81.50 192 GLU A N 1
ATOM 1580 C CA . GLU A 1 192 ? -1.736 16.012 10.919 1.00 81.50 192 GLU A CA 1
ATOM 1581 C C . GLU A 1 192 ? -0.741 16.932 11.654 1.00 81.50 192 GLU A C 1
ATOM 1583 O O . GLU A 1 192 ? -0.593 18.094 11.301 1.00 81.50 192 GLU A O 1
ATOM 1588 N N . ILE A 1 193 ? -0.009 16.404 12.644 1.00 75.50 193 ILE A N 1
ATOM 1589 C CA . ILE A 1 193 ? 0.973 17.145 13.462 1.00 75.50 193 ILE A CA 1
ATOM 1590 C C . ILE A 1 193 ? 2.170 17.655 12.627 1.00 75.50 193 ILE A C 1
ATOM 1592 O O . ILE A 1 193 ? 2.864 18.592 13.025 1.00 75.50 193 ILE A O 1
ATOM 1596 N N . LEU A 1 194 ? 2.429 17.066 11.453 1.00 79.50 194 LEU A N 1
ATOM 1597 C CA . LEU A 1 194 ? 3.442 17.559 10.515 1.00 79.50 194 LEU A CA 1
ATOM 1598 C C . LEU A 1 194 ? 2.979 18.822 9.768 1.00 79.50 194 LEU A C 1
ATOM 1600 O O . LEU A 1 194 ? 3.834 19.589 9.300 1.00 79.50 194 LEU A O 1
ATOM 1604 N N . ASP A 1 195 ? 1.666 19.055 9.678 1.00 83.31 195 ASP A N 1
ATOM 1605 C CA . ASP A 1 195 ? 1.054 20.236 9.072 1.00 83.31 195 ASP A CA 1
ATOM 1606 C C . ASP A 1 195 ? 0.964 21.383 10.089 1.00 83.31 195 ASP A C 1
ATOM 1608 O O . ASP A 1 195 ? -0.034 21.594 10.780 1.00 83.31 195 ASP A O 1
ATOM 1612 N N . LYS A 1 196 ? 2.050 22.158 10.165 1.00 81.81 196 LYS A N 1
ATOM 1613 C CA . LYS A 1 196 ? 2.150 23.328 11.048 1.00 81.81 196 LYS A CA 1
ATOM 1614 C C . LYS A 1 196 ? 1.015 24.338 10.843 1.00 81.81 196 LYS A C 1
ATOM 1616 O O . LYS A 1 196 ? 0.683 25.029 11.799 1.00 81.81 196 LYS A O 1
ATOM 1621 N N . SER A 1 197 ? 0.459 24.458 9.633 1.00 83.50 197 SER A N 1
ATOM 1622 C CA . SER A 1 197 ? -0.591 25.443 9.347 1.00 83.50 197 SER A CA 1
ATOM 1623 C C . SER A 1 197 ? -1.882 25.078 10.090 1.00 83.50 197 SER A C 1
ATOM 1625 O O . SER A 1 197 ? -2.390 25.876 10.878 1.00 83.50 197 SER A O 1
ATOM 1627 N N . TYR A 1 198 ? -2.309 23.819 9.977 1.00 85.00 198 TYR A N 1
ATOM 1628 C CA . TYR A 1 198 ? -3.419 23.257 10.743 1.00 85.00 198 TYR A CA 1
ATOM 1629 C C . TYR A 1 198 ? -3.176 23.337 12.261 1.00 85.00 198 TYR A C 1
ATOM 1631 O O . TYR A 1 198 ? -4.069 23.729 13.012 1.00 85.00 198 TYR A O 1
ATOM 1639 N N . CYS A 1 199 ? -1.947 23.079 12.736 1.00 82.50 199 CYS A N 1
ATOM 1640 C CA . CYS A 1 199 ? -1.600 23.288 14.149 1.00 82.50 199 CYS A CA 1
ATOM 1641 C C . CYS A 1 199 ? -1.693 24.762 14.600 1.00 82.50 199 CYS A C 1
ATOM 1643 O O . CYS A 1 199 ? -2.024 25.012 15.758 1.00 82.50 199 CYS A O 1
ATOM 1645 N N . THR A 1 200 ? -1.426 25.731 13.718 1.00 82.31 200 THR A N 1
ATOM 1646 C CA . THR A 1 200 ? -1.580 27.171 13.990 1.00 82.31 200 THR A CA 1
ATOM 1647 C C . THR A 1 200 ? -3.055 27.565 14.132 1.00 82.31 200 THR A C 1
ATOM 1649 O O . THR A 1 200 ? -3.394 28.243 15.102 1.00 82.31 200 THR A O 1
ATOM 1652 N N . TRP A 1 201 ? -3.939 27.090 13.246 1.00 84.88 201 TRP A N 1
ATOM 1653 C CA . TRP A 1 201 ? -5.396 27.295 13.348 1.00 84.88 201 TRP A CA 1
ATOM 1654 C C . TRP A 1 201 ? -5.992 26.610 14.586 1.00 84.88 201 TRP A C 1
ATOM 1656 O O . TRP A 1 201 ? -6.721 27.237 15.354 1.00 84.88 201 TRP A O 1
ATOM 1666 N N . LEU A 1 202 ? -5.593 25.363 14.863 1.00 81.12 202 LEU A N 1
ATOM 1667 C CA . LEU A 1 202 ? -5.993 24.653 16.081 1.00 81.12 202 LEU A CA 1
ATOM 1668 C C . LEU A 1 202 ? -5.505 25.385 17.344 1.00 81.12 202 LEU A C 1
ATOM 1670 O O . LEU A 1 202 ? -6.228 25.459 18.333 1.00 81.12 202 LEU A O 1
ATOM 1674 N N . GLY A 1 203 ? -4.300 25.963 17.297 1.00 76.25 203 GLY A N 1
ATOM 1675 C CA . GLY A 1 203 ? -3.750 26.805 18.357 1.00 76.25 203 GLY A CA 1
ATOM 1676 C C . GLY A 1 203 ? -4.579 28.055 18.618 1.00 76.25 203 GLY A C 1
ATOM 1677 O O . GLY A 1 203 ? -4.949 28.294 19.762 1.00 76.25 203 GLY A O 1
ATOM 1678 N N . MET A 1 204 ? -4.941 28.790 17.561 1.00 81.81 204 MET A N 1
ATOM 1679 C CA . MET A 1 204 ? -5.850 29.935 17.650 1.00 81.81 204 MET A CA 1
ATOM 1680 C C . MET A 1 204 ? -7.175 29.546 18.320 1.00 81.81 204 MET A C 1
ATOM 1682 O O . MET A 1 204 ? -7.545 30.171 19.309 1.00 81.81 204 MET A O 1
ATOM 1686 N N . ILE A 1 205 ? -7.856 28.500 17.835 1.00 79.00 205 ILE A N 1
ATOM 1687 C CA . ILE A 1 205 ? -9.167 28.084 18.367 1.00 79.00 205 ILE A CA 1
ATOM 1688 C C . ILE A 1 205 ? -9.067 27.603 19.819 1.00 79.00 205 ILE A C 1
ATOM 1690 O O . ILE A 1 205 ? -9.945 27.906 20.623 1.00 79.00 205 ILE A O 1
ATOM 1694 N N . ILE A 1 206 ? -8.004 26.886 20.196 1.00 74.19 206 ILE A N 1
ATOM 1695 C CA . ILE A 1 206 ? -7.796 26.471 21.591 1.00 74.19 206 ILE A CA 1
ATOM 1696 C C . ILE A 1 206 ? -7.503 27.689 22.483 1.00 74.19 206 ILE A C 1
ATOM 1698 O O . ILE A 1 206 ? -8.059 27.778 23.577 1.00 74.19 206 ILE A O 1
ATOM 1702 N N . THR A 1 207 ? -6.676 28.643 22.040 1.00 72.00 207 THR A N 1
ATOM 1703 C CA . THR A 1 207 ? -6.391 29.873 22.799 1.00 72.00 207 THR A CA 1
ATOM 1704 C C . THR A 1 207 ? -7.638 30.741 22.964 1.00 72.00 207 THR A C 1
ATOM 1706 O O . THR A 1 207 ? -7.912 31.184 24.079 1.00 72.00 207 THR A O 1
ATOM 1709 N N . ASP A 1 208 ? -8.419 30.937 21.902 1.00 75.06 208 ASP A N 1
ATOM 1710 C CA . ASP A 1 208 ? -9.671 31.691 21.967 1.00 75.06 208 ASP A CA 1
ATOM 1711 C C . ASP A 1 208 ? -10.723 30.958 22.811 1.00 75.06 208 ASP A C 1
ATOM 1713 O O . ASP A 1 208 ? -11.326 31.564 23.687 1.00 75.06 208 ASP A O 1
ATOM 1717 N N . HIS A 1 209 ? -10.854 29.630 22.704 1.00 77.81 209 HIS A N 1
ATOM 1718 C CA . HIS A 1 209 ? -11.713 28.872 23.617 1.00 77.81 209 HIS A CA 1
ATOM 1719 C C . HIS A 1 209 ? -11.288 29.013 25.087 1.00 77.81 209 HIS A C 1
ATOM 1721 O O . HIS A 1 209 ? -12.148 29.037 25.959 1.00 77.81 209 HIS A O 1
ATOM 1727 N N . HIS A 1 210 ? -9.993 29.112 25.398 1.00 66.56 210 HIS A N 1
ATOM 1728 C CA . HIS A 1 210 ? -9.536 29.312 26.778 1.00 66.56 210 HIS A CA 1
ATOM 1729 C C . HIS A 1 210 ? -9.765 30.738 27.306 1.00 66.56 210 HIS A C 1
ATOM 1731 O O . HIS A 1 210 ? -9.972 30.897 28.509 1.00 66.56 210 HIS A O 1
ATOM 1737 N N . HIS A 1 211 ? -9.760 31.756 26.441 1.00 68.50 211 HIS A N 1
ATOM 1738 C CA . HIS A 1 211 ? -9.928 33.162 26.833 1.00 68.50 211 HIS A CA 1
ATOM 1739 C C . HIS A 1 211 ? -11.362 33.695 26.711 1.00 68.50 211 HIS A C 1
ATOM 1741 O O . HIS A 1 211 ? -11.767 34.539 27.510 1.00 68.50 211 HIS A O 1
ATOM 1747 N N . SER A 1 212 ? -12.120 33.184 25.746 1.00 73.81 212 SER A N 1
ATOM 1748 C CA . SER A 1 212 ? -13.415 33.698 25.295 1.00 73.81 212 SER A CA 1
ATOM 1749 C C . SER A 1 212 ? -14.570 32.728 25.581 1.00 73.81 212 SER A C 1
ATOM 1751 O O . SER A 1 212 ? -15.661 32.893 25.042 1.00 73.81 212 SER A O 1
ATOM 1753 N N . ASN A 1 213 ? -14.362 31.700 26.420 1.00 81.12 213 ASN A N 1
ATOM 1754 C CA . ASN A 1 213 ? -15.400 30.719 26.755 1.00 81.12 213 ASN A CA 1
ATOM 1755 C C . ASN A 1 213 ? -16.646 31.419 27.341 1.00 81.12 213 ASN A C 1
ATOM 1757 O O . ASN A 1 213 ? -16.568 31.946 28.456 1.00 81.12 213 ASN A O 1
ATOM 1761 N N . PRO A 1 214 ? -17.813 31.383 26.668 1.00 80.00 214 PRO A N 1
ATOM 1762 C CA . PRO A 1 214 ? -18.976 32.158 27.093 1.00 80.00 214 PRO A CA 1
ATOM 1763 C C . PRO A 1 214 ? -19.546 31.670 28.428 1.00 80.00 214 PRO A C 1
ATOM 1765 O O . PRO A 1 214 ? -20.089 32.471 29.185 1.00 80.00 214 PRO A O 1
ATOM 1768 N N . VAL A 1 215 ? -19.384 30.385 28.767 1.00 79.56 215 VAL A N 1
ATOM 1769 C CA . VAL A 1 215 ? -19.847 29.820 30.045 1.00 79.56 215 VAL A CA 1
ATOM 1770 C C . VAL A 1 215 ? -18.942 30.267 31.193 1.00 79.56 215 VAL A C 1
ATOM 1772 O O . VAL A 1 215 ? -19.448 30.660 32.242 1.00 79.56 215 VAL A O 1
ATOM 1775 N N . LEU A 1 216 ? -17.617 30.264 30.998 1.00 74.06 216 LEU A N 1
ATOM 1776 C CA . LEU A 1 216 ? -16.674 30.753 32.011 1.00 74.06 216 LEU A CA 1
ATOM 1777 C C . LEU A 1 216 ? -16.809 32.266 32.214 1.00 74.06 216 LEU A C 1
ATOM 1779 O O . LEU A 1 216 ? -16.868 32.714 33.354 1.00 74.06 216 LEU A O 1
ATOM 1783 N N . LEU A 1 217 ? -16.926 33.039 31.129 1.00 77.56 217 LEU A N 1
ATOM 1784 C CA . LEU A 1 217 ? -17.172 34.480 31.201 1.00 77.56 217 LEU A CA 1
ATOM 1785 C C . LEU A 1 217 ? -18.494 34.778 31.918 1.00 77.56 217 LEU A C 1
ATOM 1787 O O . LEU A 1 217 ? -18.499 35.568 32.857 1.00 77.56 217 LEU A O 1
ATOM 1791 N N . SER A 1 218 ? -19.588 34.096 31.562 1.00 79.44 218 SER A N 1
ATOM 1792 C CA . SER A 1 218 ? -20.884 34.259 32.241 1.00 79.44 218 SER A CA 1
ATOM 1793 C C . SER A 1 218 ? -20.814 33.881 33.723 1.00 79.44 218 SER A C 1
ATOM 1795 O O . SER A 1 218 ? -21.358 34.592 34.563 1.00 79.44 218 SER A O 1
ATOM 1797 N N . PHE A 1 219 ? -20.099 32.808 34.075 1.00 79.12 219 PHE A N 1
ATOM 1798 C CA . PHE A 1 219 ? -19.858 32.428 35.469 1.00 79.12 219 PHE A CA 1
ATOM 1799 C C . PHE A 1 219 ? -19.060 33.501 36.227 1.00 79.12 219 PHE A C 1
ATOM 1801 O O . PHE A 1 219 ? -19.441 33.885 37.332 1.00 79.12 219 PHE A O 1
ATOM 1808 N N . CYS A 1 220 ? -17.998 34.043 35.626 1.00 77.75 220 CYS A N 1
ATOM 1809 C CA . CYS A 1 220 ? -17.231 35.146 36.201 1.00 77.75 220 CYS A CA 1
ATOM 1810 C C . CYS A 1 220 ? -18.068 36.427 36.341 1.00 77.75 220 CYS A C 1
ATOM 1812 O O . CYS A 1 220 ? -17.971 37.083 37.374 1.00 77.75 220 CYS A O 1
ATOM 1814 N N . HIS A 1 221 ? -18.933 36.755 35.376 1.00 80.50 221 HIS A N 1
ATOM 1815 C CA . HIS A 1 221 ? -19.872 37.877 35.481 1.00 80.50 221 HIS A CA 1
ATOM 1816 C C . HIS A 1 221 ? -20.905 37.670 36.596 1.00 80.50 221 HIS A C 1
ATOM 1818 O O . HIS A 1 221 ? -21.135 38.593 37.372 1.00 80.50 221 HIS A O 1
ATOM 1824 N N . LEU A 1 222 ? -21.478 36.469 36.738 1.00 79.81 222 LEU A N 1
ATOM 1825 C CA . LEU A 1 222 ? -22.388 36.139 37.843 1.00 79.81 222 LEU A CA 1
ATOM 1826 C C . LEU A 1 222 ? -21.687 36.283 39.201 1.00 79.81 222 LEU A C 1
ATOM 1828 O O . LEU A 1 222 ? -22.218 36.941 40.094 1.00 79.81 222 LEU A O 1
ATOM 1832 N N . MET A 1 223 ? -20.471 35.744 39.342 1.00 75.56 223 MET A N 1
ATOM 1833 C CA . MET A 1 223 ? -19.654 35.914 40.548 1.00 75.56 223 MET A CA 1
ATOM 1834 C C . MET A 1 223 ? -19.392 37.399 40.843 1.00 75.56 223 MET A C 1
ATOM 1836 O O . MET A 1 223 ? -19.722 37.870 41.929 1.00 75.56 223 MET A O 1
ATOM 1840 N N . LEU A 1 224 ? -18.872 38.155 39.870 1.00 77.69 224 LEU A N 1
ATOM 1841 C CA . LEU A 1 224 ? -18.548 39.581 40.014 1.00 77.69 224 LEU A CA 1
ATOM 1842 C C . LEU A 1 224 ? -19.777 40.465 40.276 1.00 77.69 224 LEU A C 1
ATOM 1844 O O . LEU A 1 224 ? -19.646 41.476 40.955 1.00 77.69 224 LEU A O 1
ATOM 1848 N N . HIS A 1 225 ? -20.963 40.088 39.794 1.00 73.31 225 HIS A N 1
ATOM 1849 C CA . HIS A 1 225 ? -22.221 40.782 40.087 1.00 73.31 225 HIS A CA 1
ATOM 1850 C C . HIS A 1 225 ? -22.751 40.470 41.501 1.00 73.31 225 HIS A C 1
ATOM 1852 O O . HIS A 1 225 ? -23.383 41.321 42.131 1.00 73.31 225 HIS A O 1
ATOM 1858 N N . HIS A 1 226 ? -22.462 39.281 42.043 1.00 62.12 226 HIS A N 1
ATOM 1859 C CA . HIS A 1 226 ? -22.828 38.915 43.414 1.00 62.12 226 HIS A CA 1
ATOM 1860 C C . HIS A 1 226 ? -21.863 39.460 44.484 1.00 62.12 226 HIS A C 1
ATOM 1862 O O . HIS A 1 226 ? -22.326 39.794 45.576 1.00 62.12 226 HIS A O 1
ATOM 1868 N N . THR A 1 227 ? -20.565 39.613 44.197 1.00 53.28 227 THR A N 1
ATOM 1869 C CA . THR A 1 227 ? -19.571 40.135 45.161 1.00 53.28 227 THR A CA 1
ATOM 1870 C C . THR A 1 227 ? -19.938 41.499 45.783 1.00 53.28 227 THR A C 1
ATOM 1872 O O . THR A 1 227 ? -19.995 41.573 47.013 1.00 53.28 227 THR A O 1
ATOM 1875 N N . PRO A 1 228 ? -20.245 42.577 45.026 1.00 51.44 228 PRO A N 1
ATOM 1876 C CA . PRO A 1 228 ? -20.525 43.892 45.613 1.00 51.44 228 PRO A CA 1
ATOM 1877 C C . PRO A 1 228 ? -21.819 43.922 46.441 1.00 51.44 228 PRO A C 1
ATOM 1879 O O . PRO A 1 228 ? -21.943 44.748 47.342 1.00 51.44 228 PRO A O 1
ATOM 1882 N N . ARG A 1 229 ? -22.758 42.992 46.197 1.00 50.50 229 ARG A N 1
ATOM 1883 C CA . ARG A 1 229 ? -23.971 42.831 47.019 1.00 50.50 229 ARG A CA 1
ATOM 1884 C C . ARG A 1 229 ? -23.702 42.202 48.392 1.00 50.50 229 ARG A C 1
ATOM 1886 O O . ARG A 1 229 ? -24.558 42.326 49.258 1.00 50.50 229 ARG A O 1
ATOM 1893 N N . ARG A 1 230 ? -22.551 41.545 48.606 1.00 48.66 230 ARG A N 1
ATOM 1894 C CA . ARG A 1 230 ? -22.094 41.141 49.952 1.00 48.66 230 ARG A CA 1
ATOM 1895 C C . ARG A 1 230 ? -21.321 42.257 50.655 1.00 48.66 230 ARG A C 1
ATOM 1897 O O . ARG A 1 230 ? -21.556 42.480 51.830 1.00 48.66 230 ARG A O 1
ATOM 1904 N N . VAL A 1 231 ? -20.461 42.985 49.939 1.00 46.81 231 VAL A N 1
ATOM 1905 C CA . VAL A 1 231 ? -19.613 44.037 50.540 1.00 46.81 231 VAL A CA 1
ATOM 1906 C C . VAL A 1 231 ? -20.426 45.243 51.036 1.00 46.81 231 VAL A C 1
ATOM 1908 O O . VAL A 1 231 ? -20.089 45.826 52.056 1.00 46.81 231 VAL A O 1
ATOM 1911 N N . ARG A 1 232 ? -21.533 45.609 50.372 1.00 45.59 232 ARG A N 1
ATOM 1912 C CA . ARG A 1 232 ? -22.411 46.719 50.804 1.00 45.59 232 ARG A CA 1
ATOM 1913 C C . ARG A 1 232 ? -23.480 46.287 51.833 1.00 45.59 232 ARG A C 1
ATOM 1915 O O . ARG A 1 232 ? -24.606 46.770 51.771 1.00 45.59 232 ARG A O 1
ATOM 1922 N N . ALA A 1 233 ? -23.173 45.329 52.711 1.00 49.78 233 ALA A N 1
ATOM 1923 C CA . ALA A 1 233 ? -24.149 44.725 53.630 1.00 49.78 233 ALA A CA 1
ATOM 1924 C C . ALA A 1 233 ? -23.614 44.438 55.052 1.00 49.78 233 ALA A C 1
ATOM 1926 O O . ALA A 1 233 ? -24.228 43.653 55.775 1.00 49.78 233 ALA A O 1
ATOM 1927 N N . GLU A 1 234 ? -22.492 45.046 55.456 1.00 48.72 234 GLU A N 1
ATOM 1928 C CA . GLU A 1 234 ? -21.844 44.802 56.756 1.00 48.72 234 GLU A CA 1
ATOM 1929 C C . GLU A 1 234 ? -21.583 46.105 57.535 1.00 48.72 234 GLU A C 1
ATOM 1931 O O . GLU A 1 234 ? -20.507 46.682 57.440 1.00 48.72 234 GLU A O 1
ATOM 1936 N N . GLU A 1 235 ? -22.569 46.547 58.324 1.00 34.47 235 GLU A N 1
ATOM 1937 C CA . GLU A 1 235 ? -22.420 47.497 59.445 1.00 34.47 235 GLU A CA 1
ATOM 1938 C C . GLU A 1 235 ? -23.724 47.518 60.283 1.00 34.47 235 GLU A C 1
ATOM 1940 O O . GLU A 1 235 ? -24.793 47.237 59.733 1.00 34.47 235 GLU A O 1
ATOM 1945 N N . PRO A 1 236 ? -23.691 47.922 61.567 1.00 47.38 236 PRO A N 1
ATOM 1946 C CA . PRO A 1 236 ? -23.100 47.242 62.729 1.00 47.38 236 PRO A CA 1
ATOM 1947 C C . PRO A 1 236 ? -24.114 46.269 63.422 1.00 47.38 236 PRO A C 1
ATOM 1949 O O . PRO A 1 236 ? -25.230 46.093 62.934 1.00 47.38 236 PRO A O 1
ATOM 1952 N N . PRO A 1 237 ? -23.762 45.536 64.507 1.00 59.00 237 PRO A N 1
ATOM 1953 C CA . PRO A 1 237 ? -24.417 44.253 64.807 1.00 59.00 237 PRO A CA 1
ATOM 1954 C C . PRO A 1 237 ? -25.606 44.291 65.785 1.00 59.00 237 PRO A C 1
ATOM 1956 O O . PRO A 1 237 ? -25.493 44.810 66.891 1.00 59.00 237 PRO A O 1
ATOM 1959 N N . LEU A 1 238 ? -26.679 43.553 65.457 1.00 42.47 238 LEU A N 1
ATOM 1960 C CA . LEU A 1 238 ? -27.601 42.935 66.427 1.00 42.47 238 LEU A CA 1
ATOM 1961 C C . LEU A 1 238 ? -28.308 41.693 65.825 1.00 42.47 238 LEU A C 1
ATOM 1963 O O . LEU A 1 238 ? -28.599 41.643 64.635 1.00 42.47 238 LEU A O 1
ATOM 1967 N N . LEU A 1 239 ? -28.579 40.695 66.678 1.00 44.56 239 LEU A N 1
ATOM 1968 C CA . LEU A 1 239 ? -29.274 39.409 66.434 1.00 44.56 239 LEU A CA 1
ATOM 1969 C C . LEU A 1 239 ? -28.683 38.382 65.420 1.00 44.56 239 LEU A C 1
ATOM 1971 O O . LEU A 1 239 ? -28.853 38.452 64.207 1.00 44.56 239 LEU A O 1
ATOM 1975 N N . LYS A 1 240 ? -28.165 37.284 66.000 1.00 39.25 240 LYS A N 1
ATOM 1976 C CA . LYS A 1 240 ? -28.066 35.897 65.474 1.00 39.25 240 LYS A CA 1
ATOM 1977 C C . LYS A 1 240 ? -27.401 35.657 64.102 1.00 39.25 240 LYS A C 1
ATOM 1979 O O . LYS A 1 240 ? -28.045 35.458 63.069 1.00 39.25 240 LYS A O 1
ATOM 1984 N N . SER A 1 241 ? -26.086 35.429 64.153 1.00 43.59 241 SER A N 1
ATOM 1985 C CA . SER A 1 241 ? -25.337 34.708 63.113 1.00 43.59 241 SER A CA 1
ATOM 1986 C C . SER A 1 241 ? -25.675 33.206 63.097 1.00 43.59 241 SER A C 1
ATOM 1988 O O . SER A 1 241 ? -25.065 32.411 63.805 1.00 43.59 241 SER A O 1
ATOM 1990 N N . GLU A 1 242 ? -26.634 32.803 62.260 1.00 47.56 242 GLU A N 1
ATOM 1991 C CA . GLU A 1 242 ? -26.933 31.376 61.991 1.00 47.56 242 GLU A CA 1
ATOM 1992 C C . GLU A 1 242 ? -26.918 31.028 60.481 1.00 47.56 242 GLU A C 1
ATOM 1994 O O . GLU A 1 242 ? -26.971 29.870 60.057 1.00 47.56 242 GLU A O 1
ATOM 1999 N N . ARG A 1 243 ? -26.758 32.051 59.629 1.00 52.38 243 ARG A N 1
ATOM 2000 C CA . ARG A 1 243 ? -26.828 31.958 58.161 1.00 52.38 243 ARG A CA 1
ATOM 2001 C C . ARG A 1 243 ? -25.768 31.056 57.486 1.00 52.38 243 ARG A C 1
ATOM 2003 O O . ARG A 1 243 ? -26.157 30.340 56.556 1.00 52.38 243 ARG A O 1
ATOM 2010 N N . PRO A 1 244 ? -24.481 30.980 57.908 1.00 51.50 244 PRO A N 1
ATOM 2011 C CA . PRO A 1 244 ? -23.488 30.184 57.174 1.00 51.50 244 PRO A CA 1
ATOM 2012 C C . PRO A 1 244 ? -23.714 28.667 57.278 1.00 51.50 244 PRO A C 1
ATOM 2014 O O . PRO A 1 244 ? -23.237 27.926 56.418 1.00 51.50 244 PRO A O 1
ATOM 2017 N N . GLY A 1 245 ? -24.448 28.180 58.286 1.00 56.09 245 GLY A N 1
ATOM 2018 C CA . GLY A 1 245 ? -24.804 26.762 58.397 1.00 56.09 245 GLY A CA 1
ATOM 2019 C C . GLY A 1 245 ? -25.764 26.321 57.288 1.00 56.09 245 GLY A C 1
ATOM 2020 O O . GLY A 1 245 ? -25.504 25.338 56.588 1.00 56.09 245 GLY A O 1
ATOM 2021 N N . ARG A 1 246 ? -26.835 27.096 57.069 1.00 58.03 246 ARG A N 1
ATOM 2022 C CA . ARG A 1 246 ? -27.891 26.798 56.086 1.00 58.03 246 ARG A CA 1
ATOM 2023 C C . ARG A 1 246 ? -27.379 26.848 54.642 1.00 58.03 246 ARG A C 1
ATOM 2025 O O . ARG A 1 246 ? -27.676 25.936 53.873 1.00 58.03 246 ARG A O 1
ATOM 2032 N N . GLU A 1 247 ? -26.547 27.834 54.288 1.00 57.94 247 GLU A N 1
ATOM 2033 C CA . GLU A 1 247 ? -25.902 27.897 52.962 1.00 57.94 247 GLU A CA 1
ATOM 2034 C C . GLU A 1 247 ? -24.982 26.688 52.707 1.00 57.94 247 GLU A C 1
ATOM 2036 O O . GLU A 1 247 ? -25.037 26.071 51.638 1.00 57.94 247 GLU A O 1
ATOM 2041 N N . ARG A 1 248 ? -24.164 26.289 53.696 1.00 60.88 248 ARG A N 1
ATOM 2042 C CA . ARG A 1 248 ? -23.275 25.115 53.585 1.00 60.88 248 ARG A CA 1
ATOM 2043 C C . ARG A 1 248 ? -24.065 23.809 53.482 1.00 60.88 248 ARG A C 1
ATOM 2045 O O . ARG A 1 248 ? -23.667 22.926 52.723 1.00 60.88 248 ARG A O 1
ATOM 2052 N N . ALA A 1 249 ? -25.178 23.685 54.205 1.00 66.56 249 ALA A N 1
ATOM 2053 C CA . ALA A 1 249 ? -26.073 22.534 54.114 1.00 66.56 249 ALA A CA 1
ATOM 2054 C C . ALA A 1 249 ? -26.702 22.427 52.715 1.00 66.56 249 ALA A C 1
ATOM 2056 O O . ALA A 1 249 ? -26.557 21.390 52.068 1.00 66.56 249 ALA A O 1
ATOM 2057 N N . LEU A 1 250 ? -27.301 23.509 52.203 1.00 71.94 250 LEU A N 1
ATOM 2058 C CA . LEU A 1 250 ? -27.853 23.562 50.843 1.00 71.94 250 LEU A CA 1
ATOM 2059 C C . LEU A 1 250 ? -26.786 23.255 49.783 1.00 71.94 250 LEU A C 1
ATOM 2061 O O . LEU A 1 250 ? -27.025 22.444 48.894 1.00 71.94 250 LEU A O 1
ATOM 2065 N N . THR A 1 251 ? -25.577 23.809 49.915 1.00 71.25 251 THR A N 1
ATOM 2066 C CA . THR A 1 251 ? -24.451 23.522 49.005 1.00 71.25 251 THR A CA 1
ATOM 2067 C C . THR A 1 251 ? -24.066 22.037 49.013 1.00 71.25 251 THR A C 1
ATOM 2069 O O . THR A 1 251 ? -23.827 21.456 47.954 1.00 71.25 251 THR A O 1
ATOM 2072 N N . ARG A 1 252 ? -24.050 21.382 50.185 1.00 74.94 252 ARG A N 1
ATOM 2073 C CA . ARG A 1 252 ? -23.802 19.931 50.300 1.00 74.94 252 ARG A CA 1
ATOM 2074 C C . ARG A 1 252 ? -24.926 19.110 49.660 1.00 74.94 252 ARG A C 1
ATOM 2076 O O . ARG A 1 252 ? -24.624 18.159 48.941 1.00 74.94 252 ARG A O 1
ATOM 2083 N N . TRP A 1 253 ? -26.188 19.502 49.847 1.00 77.06 253 TRP A N 1
ATOM 2084 C CA . TRP A 1 253 ? -27.341 18.869 49.196 1.00 77.06 253 TRP A CA 1
ATOM 2085 C C . TRP A 1 253 ? -27.317 19.033 47.670 1.00 77.06 253 TRP A C 1
ATOM 2087 O O . TRP A 1 253 ? -27.478 18.042 46.961 1.00 77.06 253 TRP A O 1
ATOM 2097 N N . PHE A 1 254 ? -27.025 20.226 47.139 1.00 77.06 254 PHE A N 1
ATOM 2098 C CA . PHE A 1 254 ? -26.876 20.444 45.694 1.00 77.06 254 PHE A CA 1
ATOM 2099 C C . PHE A 1 254 ? -25.690 19.673 45.102 1.00 77.06 254 PHE A C 1
ATOM 2101 O O . PHE A 1 254 ? -25.818 19.095 44.020 1.00 77.06 254 PHE A O 1
ATOM 2108 N N . LEU A 1 255 ? -24.556 19.593 45.808 1.00 75.12 255 LEU A N 1
ATOM 2109 C CA . LEU A 1 255 ? -23.412 18.775 45.394 1.00 75.12 255 LEU A CA 1
ATOM 2110 C C . LEU A 1 255 ? -23.773 17.281 45.363 1.00 75.12 255 LEU A C 1
ATOM 2112 O O . LEU A 1 255 ? -23.466 16.597 44.387 1.00 75.12 255 LEU A O 1
ATOM 2116 N N . MET A 1 256 ? -24.464 16.780 46.392 1.00 74.50 256 MET A N 1
ATOM 2117 C CA . MET A 1 256 ? -24.939 15.396 46.454 1.00 74.50 256 MET A CA 1
ATOM 2118 C C . MET A 1 256 ? -25.943 15.097 45.333 1.00 74.50 256 MET A C 1
ATOM 2120 O O . MET A 1 256 ? -25.741 14.145 44.584 1.00 74.50 256 MET A O 1
ATOM 2124 N N . TYR A 1 257 ? -26.959 15.942 45.147 1.00 80.25 257 TYR A N 1
ATOM 2125 C CA . TYR A 1 257 ? -27.939 15.848 44.060 1.00 80.25 257 TYR A CA 1
ATOM 2126 C C . TYR A 1 257 ? -27.269 15.828 42.677 1.00 80.25 257 TYR A C 1
ATOM 2128 O O . TYR A 1 257 ? -27.585 14.985 41.833 1.00 80.25 257 TYR A O 1
ATOM 2136 N N . THR A 1 258 ? -26.276 16.698 42.470 1.00 76.44 258 THR A N 1
ATOM 2137 C CA . THR A 1 258 ? -25.496 16.763 41.228 1.00 76.44 258 THR A CA 1
ATOM 2138 C C . THR A 1 258 ? -24.692 15.486 41.000 1.00 76.44 258 THR A C 1
ATOM 2140 O O . THR A 1 258 ? -24.719 14.954 39.892 1.00 76.44 258 THR A O 1
ATOM 2143 N N . LEU A 1 259 ? -24.012 14.953 42.022 1.00 74.69 259 LEU A N 1
ATOM 2144 C CA . LEU A 1 259 ? -23.222 13.718 41.917 1.00 74.69 259 LEU A CA 1
ATOM 2145 C C . LEU A 1 259 ? -24.096 12.463 41.753 1.00 74.69 259 LEU A C 1
ATOM 2147 O O . LEU A 1 259 ? -23.718 11.567 41.001 1.00 74.69 259 LEU A O 1
ATOM 2151 N N . VAL A 1 260 ? -25.275 12.421 42.384 1.00 76.94 260 VAL A N 1
ATOM 2152 C CA . VAL A 1 260 ? -26.269 11.344 42.227 1.00 76.94 260 VAL A CA 1
ATOM 2153 C C . VAL A 1 260 ? -26.856 11.337 40.813 1.00 76.94 260 VAL A C 1
ATOM 2155 O O . VAL A 1 260 ? -26.936 10.272 40.202 1.00 76.94 260 VAL A O 1
ATOM 2158 N N . ARG A 1 261 ? -27.191 12.504 40.237 1.00 73.75 261 ARG A N 1
ATOM 2159 C CA . ARG A 1 261 ? -27.601 12.597 38.821 1.00 73.75 261 ARG A CA 1
ATOM 2160 C C . ARG A 1 261 ? -26.441 12.399 37.833 1.00 73.75 261 ARG A C 1
ATOM 2162 O O . ARG A 1 261 ? -26.686 11.984 36.704 1.00 73.75 261 ARG A O 1
ATOM 2169 N N . ASN A 1 262 ? -25.189 12.642 38.235 1.00 67.38 262 ASN A N 1
ATOM 2170 C CA . ASN A 1 262 ? -24.000 12.544 37.374 1.00 67.38 262 ASN A CA 1
ATOM 2171 C C . ASN A 1 262 ? -22.942 11.552 37.912 1.00 67.38 262 ASN A C 1
ATOM 2173 O O . ASN A 1 262 ? -21.785 11.935 38.127 1.00 67.38 262 ASN A O 1
ATOM 2177 N N . PRO A 1 263 ? -23.262 10.249 38.056 1.00 68.69 263 PRO A N 1
ATOM 2178 C CA . PRO A 1 263 ? -22.383 9.267 38.706 1.00 68.69 263 PRO A CA 1
ATOM 2179 C C . PRO A 1 263 ? -21.035 9.053 37.991 1.00 68.69 263 PRO A C 1
ATOM 2181 O O . PRO A 1 263 ? -20.086 8.544 38.584 1.00 68.69 263 PRO A O 1
ATOM 2184 N N . LYS A 1 264 ? -20.902 9.489 36.729 1.00 58.28 264 LYS A N 1
ATOM 2185 C CA . LYS A 1 264 ? -19.627 9.494 35.989 1.00 58.28 264 LYS A CA 1
ATOM 2186 C C . LYS A 1 264 ? -18.560 10.390 36.643 1.00 58.28 264 LYS A C 1
ATOM 2188 O O . LYS A 1 264 ? -17.377 10.075 36.540 1.00 58.28 264 LYS A O 1
ATOM 2193 N N . LEU A 1 265 ? -18.954 11.470 37.327 1.00 59.25 265 LEU A N 1
ATOM 2194 C CA . LEU A 1 265 ? -18.026 12.410 37.979 1.00 59.25 265 LEU A CA 1
ATOM 2195 C C . LEU A 1 265 ? -17.359 11.805 39.224 1.00 59.25 265 LEU A C 1
ATOM 2197 O O . LEU A 1 265 ? -16.184 12.062 39.482 1.00 59.25 265 LEU A O 1
ATOM 2201 N N . ILE A 1 266 ? -18.078 10.937 39.946 1.00 58.28 266 ILE A N 1
ATOM 2202 C CA . ILE A 1 266 ? -17.568 10.200 41.116 1.00 58.28 266 ILE A CA 1
ATOM 2203 C C . ILE A 1 266 ? -16.348 9.348 40.726 1.00 58.28 266 ILE A C 1
ATOM 2205 O O . ILE A 1 266 ? -15.379 9.255 41.478 1.00 58.28 266 ILE A O 1
ATOM 2209 N N . LEU A 1 267 ? -16.382 8.763 39.525 1.00 49.44 267 LEU A N 1
ATOM 2210 C CA . LEU A 1 267 ? -15.329 7.896 38.998 1.00 49.44 267 LEU A CA 1
ATOM 2211 C C . LEU A 1 267 ? -14.085 8.704 38.581 1.00 49.44 267 LEU A C 1
ATOM 2213 O O . LEU A 1 267 ? -12.969 8.341 38.946 1.00 49.44 267 LEU A O 1
ATOM 2217 N N . MET A 1 268 ? -14.273 9.852 37.916 1.00 46.38 268 MET A N 1
ATOM 2218 C CA . MET A 1 268 ? -13.163 10.728 37.500 1.00 46.38 268 MET A CA 1
ATOM 2219 C C . MET A 1 268 ? -12.390 11.315 38.693 1.00 46.38 268 MET A C 1
ATOM 2221 O O . MET A 1 268 ? -11.175 11.478 38.610 1.00 46.38 268 MET A O 1
ATOM 2225 N N . ARG A 1 269 ? -13.057 11.558 39.832 1.00 48.78 269 ARG A N 1
ATOM 2226 C CA . ARG A 1 269 ? -12.422 12.075 41.060 1.00 48.78 269 ARG A CA 1
ATOM 2227 C C . ARG A 1 269 ? -11.380 11.122 41.677 1.00 48.78 269 ARG A C 1
ATOM 2229 O O . ARG A 1 269 ? -10.568 11.574 42.476 1.00 48.78 269 ARG A O 1
ATOM 2236 N N . LYS A 1 270 ? -11.381 9.827 41.327 1.00 42.47 270 LYS A N 1
ATOM 2237 C CA . LYS A 1 270 ? -10.461 8.816 41.891 1.00 42.47 270 LYS A CA 1
ATOM 2238 C C . LYS A 1 270 ? -9.196 8.534 41.063 1.00 42.47 270 LYS A C 1
ATOM 2240 O O . LYS A 1 270 ? -8.365 7.764 41.525 1.00 42.47 270 LYS A O 1
ATOM 2245 N N . GLN A 1 271 ? -9.023 9.124 39.877 1.00 38.91 271 GLN A N 1
ATOM 2246 C CA . GLN A 1 271 ? -7.948 8.748 38.932 1.00 38.91 271 GLN A CA 1
ATOM 2247 C C . GLN A 1 271 ? -6.826 9.800 38.795 1.00 38.91 271 GLN A C 1
ATOM 2249 O O . GLN A 1 271 ? -6.241 9.945 37.726 1.00 38.91 271 GLN A O 1
ATOM 2254 N N . ALA A 1 272 ? -6.541 10.563 39.856 1.00 34.81 272 ALA A N 1
ATOM 2255 C CA . ALA A 1 272 ? -5.631 11.718 39.820 1.00 34.81 272 ALA A CA 1
ATOM 2256 C C . ALA A 1 272 ? -4.273 11.510 40.535 1.00 34.81 272 ALA A C 1
ATOM 2258 O O . ALA A 1 272 ? -3.567 12.484 40.786 1.00 34.81 272 ALA A O 1
ATOM 2259 N N . VAL A 1 273 ? -3.905 10.272 40.895 1.00 34.16 273 VAL A N 1
ATOM 2260 C CA . VAL A 1 273 ? -2.697 9.955 41.686 1.00 34.16 273 VAL A CA 1
ATOM 2261 C C . VAL A 1 273 ? -2.001 8.701 41.130 1.00 34.16 273 VAL A C 1
ATOM 2263 O O . VAL A 1 273 ? -2.686 7.740 40.795 1.00 34.16 273 VAL A O 1
ATOM 2266 N N . GLN A 1 274 ? -0.655 8.730 41.089 1.00 26.94 274 GLN A N 1
ATOM 2267 C CA . GLN A 1 274 ? 0.279 7.688 40.593 1.00 26.94 274 GLN A CA 1
ATOM 2268 C C . GLN A 1 274 ? 0.195 7.392 39.068 1.00 26.94 274 GLN A C 1
ATOM 2270 O O . GLN A 1 274 ? -0.841 7.586 38.447 1.00 26.94 274 GLN A O 1
ATOM 2275 N N . SER A 1 275 ? 1.267 6.993 38.364 1.00 28.36 275 SER A N 1
ATOM 2276 C CA . SER A 1 275 ? 2.649 6.615 38.753 1.00 28.36 275 SER A CA 1
ATOM 2277 C C . SER A 1 275 ? 3.714 7.137 37.749 1.00 28.36 275 SER A C 1
ATOM 2279 O O . SER A 1 275 ? 3.395 7.910 36.842 1.00 28.36 275 SER A O 1
ATOM 2281 N N . LYS A 1 276 ? 4.991 6.723 37.911 1.00 23.98 276 LYS A N 1
ATOM 2282 C CA . LYS A 1 276 ? 6.034 6.785 36.862 1.00 23.98 276 LYS A CA 1
ATOM 2283 C C . LYS A 1 276 ? 7.201 5.769 37.070 1.00 23.98 276 LYS A C 1
ATOM 2285 O O . LYS A 1 276 ? 7.996 5.997 37.972 1.00 23.98 276 LYS A O 1
ATOM 2290 N N . THR A 1 277 ? 7.355 4.777 36.162 1.00 27.92 277 THR A N 1
ATOM 2291 C CA . THR A 1 277 ? 8.548 4.462 35.282 1.00 27.92 277 THR A CA 1
ATOM 2292 C C . THR A 1 277 ? 9.990 4.218 35.825 1.00 27.92 277 THR A C 1
ATOM 2294 O O . THR A 1 277 ? 10.348 4.891 36.786 1.00 27.92 277 THR A O 1
ATOM 2297 N N . ASP A 1 278 ? 11.029 3.582 35.219 1.00 26.97 278 ASP A N 1
ATOM 2298 C CA . ASP A 1 278 ? 11.433 2.647 34.094 1.00 26.97 278 ASP A CA 1
ATOM 2299 C C . ASP A 1 278 ? 13.026 2.592 34.127 1.00 26.97 278 ASP A C 1
ATOM 2301 O O . ASP A 1 278 ? 13.558 3.240 35.040 1.00 26.97 278 ASP A O 1
ATOM 2305 N N . THR A 1 279 ? 13.897 1.963 33.281 1.00 25.72 279 THR A N 1
ATOM 2306 C CA . THR A 1 279 ? 13.948 1.656 31.802 1.00 25.72 279 THR A CA 1
ATOM 2307 C C . THR A 1 279 ? 15.189 0.778 31.385 1.00 25.72 279 THR A C 1
ATOM 2309 O O . THR A 1 279 ? 16.167 0.786 32.121 1.00 25.72 279 THR A O 1
ATOM 2312 N N . GLU A 1 280 ? 15.201 0.189 30.158 1.00 25.19 280 GLU A N 1
ATOM 2313 C CA . GLU A 1 280 ? 16.380 -0.237 29.297 1.00 25.19 280 GLU A CA 1
ATOM 2314 C C . GLU A 1 280 ? 17.227 -1.503 29.704 1.00 25.19 280 GLU A C 1
ATOM 2316 O O . GLU A 1 280 ? 17.010 -2.011 30.795 1.00 25.19 280 GLU A O 1
ATOM 2321 N N . PHE A 1 281 ? 18.105 -2.189 28.908 1.00 24.58 281 PHE A N 1
ATOM 2322 C CA . PHE A 1 281 ? 18.867 -1.942 27.631 1.00 24.58 281 PHE A CA 1
ATOM 2323 C C . PHE A 1 281 ? 19.004 -3.178 26.634 1.00 24.58 281 PHE A C 1
ATOM 2325 O O . PHE A 1 281 ? 18.216 -4.114 26.733 1.00 24.58 281 PHE A O 1
ATOM 2332 N N . ALA A 1 282 ? 19.910 -3.141 25.614 1.00 22.92 282 ALA A N 1
ATOM 2333 C CA . ALA A 1 282 ? 19.991 -3.963 24.347 1.00 22.92 282 ALA A CA 1
ATOM 2334 C C . ALA A 1 282 ? 20.876 -5.268 24.396 1.00 22.92 282 ALA A C 1
ATOM 2336 O O . ALA A 1 282 ? 21.251 -5.641 25.499 1.00 22.92 282 ALA A O 1
ATOM 2337 N N . PHE A 1 283 ? 21.211 -6.097 23.362 1.00 23.05 283 PHE A N 1
ATOM 2338 C CA . PHE A 1 283 ? 21.602 -6.010 21.902 1.00 23.05 283 PHE A CA 1
ATOM 2339 C C . PHE A 1 283 ? 20.989 -7.177 21.026 1.00 23.05 283 PHE A C 1
ATOM 2341 O O . PHE A 1 283 ? 20.060 -7.800 21.531 1.00 23.05 283 PHE A O 1
ATOM 2348 N N . ALA A 1 284 ? 21.201 -7.515 19.719 1.00 22.58 284 ALA A N 1
ATOM 2349 C CA . ALA A 1 284 ? 22.235 -7.516 18.618 1.00 22.58 284 ALA A CA 1
ATOM 2350 C C . ALA A 1 284 ? 23.266 -8.700 18.651 1.00 22.58 284 ALA A C 1
ATOM 2352 O O . ALA A 1 284 ? 23.549 -9.151 19.754 1.00 22.58 284 ALA A O 1
ATOM 2353 N N . TRP A 1 285 ? 23.799 -9.336 17.568 1.00 23.00 285 TRP A N 1
ATOM 2354 C CA . TRP A 1 285 ? 24.223 -8.926 16.186 1.00 23.00 285 TRP A CA 1
ATOM 2355 C C . TRP A 1 285 ? 24.111 -10.038 15.048 1.00 23.00 285 TRP A C 1
ATOM 2357 O O . TRP A 1 285 ? 23.324 -10.967 15.182 1.00 23.00 285 TRP A O 1
ATOM 2367 N N . ALA A 1 286 ? 24.848 -9.852 13.921 1.00 22.47 286 ALA A N 1
ATOM 2368 C CA . ALA A 1 286 ? 25.169 -10.606 12.652 1.00 22.47 286 ALA A CA 1
ATOM 2369 C C . ALA A 1 286 ? 25.546 -12.135 12.698 1.00 22.47 286 ALA A C 1
ATOM 2371 O O . ALA A 1 286 ? 25.676 -12.645 13.805 1.00 22.47 286 ALA A O 1
ATOM 2372 N N . SER A 1 287 ? 25.817 -12.942 11.624 1.00 25.53 287 SER A N 1
ATOM 2373 C CA . SER A 1 287 ? 25.693 -12.982 10.107 1.00 25.53 287 SER A CA 1
ATOM 2374 C C . SER A 1 287 ? 25.979 -14.456 9.589 1.00 25.53 287 SER A C 1
ATOM 2376 O O . SER A 1 287 ? 25.807 -15.346 10.415 1.00 25.53 287 SER A O 1
ATOM 2378 N N . GLN A 1 288 ? 26.347 -14.922 8.354 1.00 25.44 288 GLN A N 1
ATOM 2379 C CA . GLN A 1 288 ? 26.678 -14.410 6.980 1.00 25.44 288 GLN A CA 1
ATOM 2380 C C . GLN A 1 288 ? 26.464 -15.491 5.835 1.00 25.44 288 GLN A C 1
ATOM 2382 O O . GLN A 1 288 ? 25.553 -16.302 5.970 1.00 25.44 288 GLN A O 1
ATOM 2387 N N . ASN A 1 289 ? 27.251 -15.517 4.721 1.00 25.34 289 ASN A N 1
ATOM 2388 C CA . ASN A 1 289 ? 27.023 -16.254 3.428 1.00 25.34 289 ASN A CA 1
ATOM 2389 C C . ASN A 1 289 ? 28.278 -16.978 2.831 1.00 25.34 289 ASN A C 1
ATOM 2391 O O . ASN A 1 289 ? 29.374 -16.712 3.309 1.00 25.34 289 ASN A O 1
ATOM 2395 N N . VAL A 1 290 ? 28.135 -17.750 1.718 1.00 25.28 290 VAL A N 1
ATOM 2396 C CA . VAL A 1 290 ? 29.045 -17.850 0.517 1.00 25.28 290 VAL A CA 1
ATOM 2397 C C . VAL A 1 290 ? 28.362 -18.630 -0.656 1.00 25.28 290 VAL A C 1
ATOM 2399 O O . VAL A 1 290 ? 27.317 -19.239 -0.437 1.00 25.28 290 VAL A O 1
ATOM 2402 N N . SER A 1 291 ? 28.876 -18.560 -1.904 1.00 28.52 291 SER A N 1
ATOM 2403 C CA . SER A 1 291 ? 28.250 -19.059 -3.167 1.00 28.52 291 SER A CA 1
ATOM 2404 C C . SER A 1 291 ? 29.258 -19.639 -4.201 1.00 28.52 291 SER A C 1
ATOM 2406 O O . SER A 1 291 ? 30.458 -19.597 -3.944 1.00 28.52 291 SER A O 1
ATOM 2408 N N . SER A 1 292 ? 28.801 -20.189 -5.347 1.00 28.59 292 SER A N 1
ATOM 2409 C CA . SER A 1 292 ? 29.639 -20.670 -6.485 1.00 28.59 292 SER A CA 1
ATOM 2410 C C . SER A 1 292 ? 28.909 -20.618 -7.861 1.00 28.59 292 SER A C 1
ATOM 2412 O O . SER A 1 292 ? 27.738 -20.239 -7.904 1.00 28.59 292 SER A O 1
ATOM 2414 N N . ALA A 1 293 ? 29.605 -20.916 -8.978 1.00 26.12 293 ALA A N 1
ATOM 2415 C CA . ALA A 1 293 ? 29.305 -20.442 -10.354 1.00 26.12 293 ALA A CA 1
ATOM 2416 C C . ALA A 1 293 ? 29.103 -21.558 -11.444 1.00 26.12 293 ALA A C 1
ATOM 2418 O O . ALA A 1 293 ? 29.304 -22.731 -11.126 1.00 26.12 293 ALA A O 1
ATOM 2419 N N . PRO A 1 294 ? 28.675 -21.236 -12.700 1.00 38.00 294 PRO A N 1
ATOM 2420 C CA . PRO A 1 294 ? 28.151 -22.200 -13.697 1.00 38.00 294 PRO A CA 1
ATOM 2421 C C . PRO A 1 294 ? 29.038 -22.432 -14.960 1.00 38.00 294 PRO A C 1
ATOM 2423 O O . PRO A 1 294 ? 30.211 -22.080 -14.972 1.00 38.00 294 PRO A O 1
ATOM 2426 N N . VAL A 1 295 ? 28.468 -23.052 -16.018 1.00 33.44 295 VAL A N 1
ATOM 2427 C CA . VAL A 1 295 ? 29.119 -23.466 -17.298 1.00 33.44 295 VAL A CA 1
ATOM 2428 C C . VAL A 1 295 ? 28.205 -23.174 -18.526 1.00 33.44 295 VAL A C 1
ATOM 2430 O O . VAL A 1 295 ? 27.021 -22.888 -18.332 1.00 33.44 295 VAL A O 1
ATOM 2433 N N . ASN A 1 296 ? 28.754 -23.260 -19.749 1.00 35.78 296 ASN A N 1
ATOM 2434 C CA . ASN A 1 296 ? 28.301 -22.674 -21.033 1.00 35.78 296 ASN A CA 1
ATOM 2435 C C . ASN A 1 296 ? 27.185 -23.407 -21.829 1.00 35.78 296 ASN A C 1
ATOM 2437 O O . ASN A 1 296 ? 26.538 -24.321 -21.317 1.00 35.78 296 ASN A O 1
ATOM 2441 N N . GLU A 1 297 ? 26.953 -22.912 -23.060 1.00 43.19 297 GLU A N 1
ATOM 2442 C CA . GLU A 1 297 ? 25.688 -22.913 -23.809 1.00 43.19 297 GLU A CA 1
ATOM 2443 C C . GLU A 1 297 ? 25.861 -22.784 -25.348 1.00 43.19 297 GLU A C 1
ATOM 2445 O O . GLU A 1 297 ? 26.638 -21.929 -25.768 1.00 43.19 297 GLU A O 1
ATOM 2450 N N . THR A 1 298 ? 25.119 -23.522 -26.199 1.00 45.66 298 THR A N 1
ATOM 2451 C CA . THR A 1 298 ? 24.717 -23.060 -27.571 1.00 45.66 298 THR A CA 1
ATOM 2452 C C . THR A 1 298 ? 23.546 -23.774 -28.294 1.00 45.66 298 THR A C 1
ATOM 2454 O O . THR A 1 298 ? 22.984 -23.187 -29.217 1.00 45.66 298 THR A O 1
ATOM 2457 N N . ILE A 1 299 ? 23.178 -25.027 -27.990 1.00 45.06 299 ILE A N 1
ATOM 2458 C CA . ILE A 1 299 ? 22.350 -25.872 -28.890 1.00 45.06 299 ILE A CA 1
ATOM 2459 C C . ILE A 1 299 ? 20.837 -25.796 -28.607 1.00 45.06 299 ILE A C 1
ATOM 2461 O O . ILE A 1 299 ? 20.024 -25.861 -29.534 1.00 45.06 299 ILE A O 1
ATOM 2465 N N . LEU A 1 300 ? 20.412 -25.644 -27.352 1.00 49.75 300 LEU A N 1
ATOM 2466 C CA . LEU A 1 300 ? 18.986 -25.680 -26.984 1.00 49.75 300 LEU A CA 1
ATOM 2467 C C . LEU A 1 300 ? 18.150 -24.446 -27.408 1.00 49.75 300 LEU A C 1
ATOM 2469 O O . LEU A 1 300 ? 16.922 -24.482 -27.267 1.00 49.75 300 LEU A O 1
ATOM 2473 N N . MET A 1 301 ? 18.781 -23.421 -27.998 1.00 40.22 301 MET A N 1
ATOM 2474 C CA . MET A 1 301 ? 18.215 -22.182 -28.573 1.00 40.22 301 MET A CA 1
ATOM 2475 C C . MET A 1 301 ? 16.796 -22.313 -29.170 1.00 40.22 301 MET A C 1
ATOM 2477 O O . MET A 1 301 ? 15.916 -21.492 -28.908 1.00 40.22 301 MET A O 1
ATOM 2481 N N . HIS A 1 302 ? 16.550 -23.351 -29.976 1.00 47.22 302 HIS A N 1
ATOM 2482 C CA . HIS A 1 302 ? 15.328 -23.464 -30.781 1.00 47.22 302 HIS A CA 1
ATOM 2483 C C . HIS A 1 302 ? 14.134 -24.122 -30.058 1.00 47.22 302 HIS A C 1
ATOM 2485 O O . HIS A 1 302 ? 12.979 -23.766 -30.294 1.00 47.22 302 HIS A O 1
ATOM 2491 N N . ASN A 1 303 ? 14.373 -25.072 -29.148 1.00 55.34 303 ASN A N 1
ATOM 2492 C CA . ASN A 1 303 ? 13.311 -25.954 -28.628 1.00 55.34 303 ASN A CA 1
ATOM 2493 C C . ASN A 1 303 ? 12.390 -25.291 -27.587 1.00 55.34 303 ASN A C 1
ATOM 2495 O O . ASN A 1 303 ? 11.351 -25.838 -27.214 1.00 55.34 303 ASN A O 1
ATOM 2499 N N . CYS A 1 304 ? 12.764 -24.110 -27.106 1.00 57.12 304 CYS A N 1
ATOM 2500 C CA . CYS A 1 304 ? 12.246 -23.547 -25.865 1.00 57.12 304 CYS A CA 1
ATOM 2501 C C . CYS A 1 304 ? 11.230 -22.423 -26.034 1.00 57.12 304 CYS A C 1
ATOM 2503 O O . CYS A 1 304 ? 10.246 -22.374 -25.296 1.00 57.12 304 CYS A O 1
ATOM 2505 N N . LYS A 1 305 ? 11.405 -21.576 -27.052 1.00 56.16 305 LYS A N 1
ATOM 2506 C CA . LYS A 1 305 ? 10.429 -20.535 -27.409 1.00 56.16 305 LYS A CA 1
ATOM 2507 C C . LYS A 1 305 ? 9.085 -21.155 -27.826 1.00 56.16 305 LYS A C 1
ATOM 2509 O O . LYS A 1 305 ? 8.020 -20.634 -27.511 1.00 56.16 305 LYS A O 1
ATOM 2514 N N . THR A 1 306 ? 9.143 -22.332 -28.451 1.00 58.25 306 THR A N 1
ATOM 2515 C CA . THR A 1 306 ? 7.987 -23.188 -28.755 1.00 58.25 306 THR A CA 1
ATOM 2516 C C . THR A 1 306 ? 7.346 -23.761 -27.486 1.00 58.25 306 THR A C 1
ATOM 2518 O O . THR A 1 306 ? 6.123 -23.775 -27.364 1.00 58.25 306 THR A O 1
ATOM 2521 N N . PHE A 1 307 ? 8.153 -24.200 -26.513 1.00 62.31 307 PHE A N 1
ATOM 2522 C CA . PHE A 1 307 ? 7.661 -24.799 -25.270 1.00 62.31 307 PHE A CA 1
ATOM 2523 C C . PHE A 1 307 ? 6.839 -23.818 -24.420 1.00 62.31 307 PHE A C 1
ATOM 2525 O O . PHE A 1 307 ? 5.759 -24.178 -23.953 1.00 62.31 307 PHE A O 1
ATOM 2532 N N . GLU A 1 308 ? 7.303 -22.573 -24.253 1.00 61.66 308 GLU A N 1
ATOM 2533 C CA . GLU A 1 308 ? 6.600 -21.565 -23.441 1.00 61.66 308 GLU A CA 1
ATOM 2534 C C . GLU A 1 308 ? 5.180 -21.271 -23.943 1.00 61.66 308 GLU A C 1
ATOM 2536 O O . GLU A 1 308 ? 4.242 -21.232 -23.145 1.00 61.66 308 GLU A O 1
ATOM 2541 N N . ASN A 1 309 ? 5.015 -21.114 -25.259 1.00 65.00 309 ASN A N 1
ATOM 2542 C CA . ASN A 1 309 ? 3.743 -20.712 -25.861 1.00 65.00 309 ASN A CA 1
ATOM 2543 C C . ASN A 1 309 ? 2.675 -21.819 -25.808 1.00 65.00 309 ASN A C 1
ATOM 2545 O O . ASN A 1 309 ? 1.498 -21.524 -25.599 1.00 65.00 309 ASN A O 1
ATOM 2549 N N . PHE A 1 310 ? 3.063 -23.090 -25.968 1.00 70.75 310 PHE A N 1
ATOM 2550 C CA . PHE A 1 310 ? 2.109 -24.205 -26.041 1.00 70.75 310 PHE A CA 1
ATOM 2551 C C . PHE A 1 310 ? 1.873 -24.934 -24.709 1.00 70.75 310 PHE A C 1
ATOM 2553 O O . PHE A 1 310 ? 0.785 -25.483 -24.514 1.00 70.75 310 PHE A O 1
ATOM 2560 N N . PHE A 1 311 ? 2.816 -24.906 -23.756 1.00 78.00 311 PHE A N 1
ATOM 2561 C CA . PHE A 1 311 ? 2.690 -25.668 -22.505 1.00 78.00 311 PHE A CA 1
ATOM 2562 C C . PHE A 1 311 ? 1.462 -25.269 -21.664 1.00 78.00 311 PHE A C 1
ATOM 2564 O O . PHE A 1 311 ? 0.725 -26.139 -21.193 1.00 78.00 311 PHE A O 1
ATOM 2571 N N . VAL A 1 312 ? 1.199 -23.966 -21.491 1.00 78.56 312 VAL A N 1
ATOM 2572 C CA . VAL A 1 312 ? 0.063 -23.502 -20.670 1.00 78.56 312 VAL A CA 1
ATOM 2573 C C . VAL A 1 312 ? -1.291 -23.860 -21.309 1.00 78.56 312 VAL A C 1
ATOM 2575 O O . VAL A 1 312 ? -2.094 -24.481 -20.607 1.00 78.56 312 VAL A O 1
ATOM 2578 N N . PRO A 1 313 ? -1.557 -23.593 -22.607 1.00 79.38 313 PRO A N 1
ATOM 2579 C CA . PRO A 1 313 ? -2.756 -24.095 -23.284 1.00 79.38 313 PRO A CA 1
ATOM 2580 C C . PRO A 1 313 ? -2.923 -25.619 -23.196 1.00 79.38 313 PRO A C 1
ATOM 2582 O O . PRO A 1 313 ? -4.000 -26.097 -22.839 1.00 79.38 313 PRO A O 1
ATOM 2585 N N . TRP A 1 314 ? -1.866 -26.402 -23.446 1.00 81.88 314 TRP A N 1
ATOM 2586 C CA . TRP A 1 314 ? -1.948 -27.870 -23.397 1.00 81.88 314 TRP A CA 1
ATOM 2587 C C . TRP A 1 314 ? -2.247 -28.397 -21.985 1.00 81.88 314 TRP A C 1
ATOM 2589 O O . TRP A 1 314 ? -2.958 -29.392 -21.838 1.00 81.88 314 TRP A O 1
ATOM 2599 N N . SER A 1 315 ? -1.802 -27.696 -20.935 1.00 83.81 315 SER A N 1
ATOM 2600 C CA . SER A 1 315 ? -2.118 -28.047 -19.543 1.00 83.81 315 SER A CA 1
ATOM 2601 C C . SER A 1 315 ? -3.609 -27.922 -19.178 1.00 83.81 315 SER A C 1
ATOM 2603 O O . SER A 1 315 ? -4.043 -28.525 -18.194 1.00 83.81 315 SER A O 1
ATOM 2605 N N . MET A 1 316 ? -4.428 -27.219 -19.976 1.00 85.06 316 MET A N 1
ATOM 2606 C CA . MET A 1 316 ? -5.871 -27.090 -19.721 1.00 85.06 316 MET A CA 1
ATOM 2607 C C . MET A 1 316 ? -6.628 -28.419 -19.843 1.00 85.06 316 MET A C 1
ATOM 2609 O O . MET A 1 316 ? -7.572 -28.651 -19.090 1.00 85.06 316 MET A O 1
ATOM 2613 N N . LEU A 1 317 ? -6.228 -29.313 -20.754 1.00 86.56 317 LEU A N 1
ATOM 2614 C CA . LEU A 1 317 ? -6.899 -30.606 -20.944 1.00 86.56 317 LEU A CA 1
ATOM 2615 C C . LEU A 1 317 ? -6.826 -31.495 -19.682 1.00 86.56 317 LEU A C 1
ATOM 2617 O O . LEU A 1 317 ? -7.884 -31.872 -19.162 1.00 86.56 317 LEU A O 1
ATOM 2621 N N . PRO A 1 318 ? -5.638 -31.787 -19.106 1.00 89.12 318 PRO A N 1
ATOM 2622 C CA . PRO A 1 318 ? -5.561 -32.503 -17.836 1.00 89.12 318 PRO A CA 1
ATOM 2623 C C . PRO A 1 318 ? -6.124 -31.689 -16.661 1.00 89.12 318 PRO A C 1
ATOM 2625 O O . PRO A 1 318 ? -6.647 -32.294 -15.722 1.00 89.12 318 PRO A O 1
ATOM 2628 N N . SER A 1 319 ? -6.079 -30.348 -16.691 1.00 88.56 319 SER A N 1
ATOM 2629 C CA . SER A 1 319 ? -6.651 -29.541 -15.607 1.00 88.56 319 SER A CA 1
ATOM 2630 C C . SER A 1 319 ? -8.174 -29.697 -15.527 1.00 88.56 319 SER A C 1
ATOM 2632 O O . SER A 1 319 ? -8.696 -30.052 -14.464 1.00 88.56 319 SER A O 1
ATOM 2634 N N . VAL A 1 320 ? -8.882 -29.540 -16.652 1.00 88.56 320 VAL A N 1
ATOM 2635 C CA . VAL A 1 320 ? -10.340 -29.717 -16.765 1.00 88.56 320 VAL A CA 1
ATOM 2636 C C . VAL A 1 320 ? -10.746 -31.144 -16.397 1.00 88.56 320 VAL A C 1
ATOM 2638 O O . VAL A 1 320 ? -11.683 -31.319 -15.616 1.00 88.56 320 VAL A O 1
ATOM 2641 N N . PHE A 1 321 ? -10.006 -32.157 -16.858 1.00 89.81 321 PHE A N 1
ATOM 2642 C CA . PHE A 1 321 ? -10.251 -33.553 -16.483 1.00 89.81 321 PHE A CA 1
ATOM 2643 C C . PHE A 1 321 ? -10.175 -33.775 -14.961 1.00 89.81 321 PHE A C 1
ATOM 2645 O O . PHE A 1 321 ? -11.099 -34.343 -14.372 1.00 89.81 321 PHE A O 1
ATOM 2652 N N . ILE A 1 322 ? -9.131 -33.263 -14.294 1.00 87.38 322 ILE A N 1
ATOM 2653 C CA . ILE A 1 322 ? -8.986 -33.354 -12.831 1.00 87.38 322 ILE A CA 1
ATOM 2654 C C . ILE A 1 322 ? -10.139 -32.632 -12.113 1.00 87.38 322 ILE A C 1
ATOM 2656 O O . ILE A 1 322 ? -10.684 -33.165 -11.144 1.00 87.38 322 ILE A O 1
ATOM 2660 N N . ILE A 1 323 ? -10.549 -31.447 -12.581 1.00 86.44 323 ILE A N 1
ATOM 2661 C CA . ILE A 1 323 ? -11.646 -30.669 -11.979 1.00 86.44 323 ILE A CA 1
ATOM 2662 C C . ILE A 1 323 ? -12.984 -31.413 -12.088 1.00 86.44 323 ILE A C 1
ATOM 2664 O O . ILE A 1 323 ? -13.711 -31.507 -11.092 1.00 86.44 323 ILE A O 1
ATOM 2668 N N . LEU A 1 324 ? -13.306 -31.960 -13.265 1.00 86.69 324 LEU A N 1
ATOM 2669 C CA . LEU A 1 324 ? -14.533 -32.727 -13.501 1.00 86.69 324 LEU A CA 1
ATOM 2670 C C . LEU A 1 324 ? -14.577 -33.985 -12.629 1.00 86.69 324 LEU A C 1
ATOM 2672 O O . LEU A 1 324 ? -15.575 -34.227 -11.947 1.00 86.69 324 LEU A O 1
ATOM 2676 N N . LEU A 1 325 ? -13.480 -34.744 -12.587 1.00 87.00 325 LEU A N 1
ATOM 2677 C CA . LEU A 1 325 ? -13.392 -35.998 -11.840 1.00 87.00 325 LEU A CA 1
ATOM 2678 C C . LEU A 1 325 ? -13.475 -35.758 -10.320 1.00 87.00 325 LEU A C 1
ATOM 2680 O O . LEU A 1 325 ? -14.236 -36.435 -9.624 1.00 87.00 325 LEU A O 1
ATOM 2684 N N . LEU A 1 326 ? -12.778 -34.742 -9.796 1.00 84.69 326 LEU A N 1
ATOM 2685 C CA . LEU A 1 326 ? -12.902 -34.343 -8.389 1.00 84.69 326 LEU A CA 1
ATOM 2686 C C . LEU A 1 326 ? -14.316 -33.843 -8.043 1.00 84.69 326 LEU A C 1
ATOM 2688 O O . LEU A 1 326 ? -14.809 -34.137 -6.953 1.00 84.69 326 LEU A O 1
ATOM 2692 N N . SER A 1 327 ? -14.984 -33.137 -8.962 1.00 84.88 327 SER A N 1
ATOM 2693 C CA . SER A 1 327 ? -16.354 -32.643 -8.754 1.00 84.88 327 SER A CA 1
ATOM 2694 C C . SER A 1 327 ? -17.399 -33.759 -8.805 1.00 84.88 327 SER A C 1
ATOM 2696 O O . SER A 1 327 ? -18.346 -33.731 -8.024 1.00 84.88 327 SER A O 1
ATOM 2698 N N . PHE A 1 328 ? -17.226 -34.774 -9.661 1.00 82.56 328 PHE A N 1
ATOM 2699 C CA . PHE A 1 328 ? -18.073 -35.974 -9.680 1.00 82.56 328 PHE A CA 1
ATOM 2700 C C . PHE A 1 328 ? -18.013 -36.745 -8.352 1.00 82.56 328 PHE A C 1
ATOM 2702 O O . PHE A 1 328 ? -19.034 -37.244 -7.877 1.00 82.56 328 PHE A O 1
ATOM 2709 N N . MET A 1 329 ? -16.824 -36.811 -7.744 1.00 78.06 329 MET A N 1
ATOM 2710 C CA . MET A 1 329 ? -16.595 -37.491 -6.467 1.00 78.06 329 MET A CA 1
ATOM 2711 C C . MET A 1 329 ? -17.187 -36.755 -5.258 1.00 78.06 329 MET A C 1
ATOM 2713 O O . MET A 1 329 ? -17.575 -37.409 -4.287 1.00 78.06 329 MET A O 1
ATOM 2717 N N . GLU A 1 330 ? -17.270 -35.420 -5.277 1.00 76.88 330 GLU A N 1
ATOM 2718 C CA . GLU A 1 330 ? -17.910 -34.679 -4.189 1.00 76.88 330 GLU A CA 1
ATOM 2719 C C . GLU A 1 330 ? -19.445 -34.741 -4.326 1.00 76.88 330 GLU A C 1
ATOM 2721 O O . GLU A 1 330 ? -20.014 -34.400 -5.362 1.00 76.88 330 GLU A O 1
ATOM 2726 N N . ARG A 1 331 ? -20.140 -35.165 -3.262 1.00 69.62 331 ARG A N 1
ATOM 2727 C CA . ARG A 1 331 ? -21.613 -35.213 -3.237 1.00 69.62 331 ARG A CA 1
ATOM 2728 C C . ARG A 1 331 ? -22.224 -33.883 -2.803 1.00 69.62 331 ARG A C 1
ATOM 2730 O O . ARG A 1 331 ? -21.650 -33.187 -1.961 1.00 69.62 331 ARG A O 1
ATOM 2737 N N . ARG A 1 332 ? -23.389 -33.529 -3.345 1.00 66.94 332 ARG A N 1
ATOM 2738 C CA . ARG A 1 332 ? -24.242 -32.428 -2.862 1.00 66.94 332 ARG A CA 1
ATOM 2739 C C . ARG A 1 332 ? -24.946 -32.834 -1.557 1.00 66.94 332 ARG A C 1
ATOM 2741 O O . ARG A 1 332 ? -24.985 -34.011 -1.208 1.00 66.94 332 ARG A O 1
ATOM 2748 N N . LYS A 1 333 ? -25.458 -31.847 -0.813 1.00 59.56 333 LYS A N 1
ATOM 2749 C CA . LYS A 1 333 ? -26.301 -32.074 0.381 1.00 59.56 333 LYS A CA 1
ATOM 2750 C C . LYS A 1 333 ? -27.795 -32.086 0.062 1.00 59.56 333 LYS A C 1
ATOM 2752 O O . LYS A 1 333 ? -28.544 -32.798 0.713 1.00 59.56 333 LYS A O 1
ATOM 2757 N N . GLU A 1 334 ? -28.184 -31.302 -0.932 1.00 57.91 334 GLU A N 1
ATOM 2758 C CA . GLU A 1 334 ? -29.534 -31.211 -1.473 1.00 57.91 334 GLU A CA 1
ATOM 2759 C C . GLU A 1 334 ? -29.495 -31.761 -2.904 1.00 57.91 334 GLU A C 1
ATOM 2761 O O . GLU A 1 334 ? -28.525 -31.534 -3.634 1.00 57.91 334 GLU A O 1
ATOM 2766 N N . LEU A 1 335 ? -30.519 -32.531 -3.268 1.00 57.03 335 LEU A N 1
ATOM 2767 C CA . LEU A 1 335 ? -30.693 -33.132 -4.590 1.00 57.03 335 LEU A CA 1
ATOM 2768 C C . LEU A 1 335 ? -31.494 -32.177 -5.471 1.00 57.03 335 LEU A C 1
ATOM 2770 O O . LEU A 1 335 ? -32.535 -31.678 -5.042 1.00 57.03 335 LEU A O 1
ATOM 2774 N N . CYS A 1 336 ? -31.051 -31.950 -6.706 1.00 54.25 336 CYS A N 1
ATOM 2775 C CA . CYS A 1 336 ? -31.851 -31.190 -7.664 1.00 54.25 336 CYS A CA 1
ATOM 2776 C C . CYS A 1 336 ? -32.902 -32.104 -8.310 1.00 54.25 336 CYS A C 1
ATOM 2778 O O . CYS A 1 336 ? -32.637 -33.278 -8.562 1.00 54.25 336 CYS A O 1
ATOM 2780 N N . GLU A 1 337 ? -34.092 -31.587 -8.622 1.00 52.97 337 GLU A N 1
ATOM 2781 C CA . GLU A 1 337 ? -35.207 -32.441 -9.065 1.00 52.97 337 GLU A CA 1
ATOM 2782 C C . GLU A 1 337 ? -34.925 -33.201 -10.370 1.00 52.97 337 GLU A C 1
ATOM 2784 O O . GLU A 1 337 ? -35.336 -34.352 -10.508 1.00 52.97 337 GLU A O 1
ATOM 2789 N N . TYR A 1 338 ? -34.134 -32.615 -11.277 1.00 54.81 338 TYR A N 1
ATOM 2790 C CA . TYR A 1 338 ? -33.687 -33.278 -12.508 1.00 54.81 338 TYR A CA 1
ATOM 2791 C C . TYR A 1 338 ? -32.816 -34.524 -12.251 1.00 54.81 338 TYR A C 1
ATOM 2793 O O . TYR A 1 338 ? -32.773 -35.429 -13.084 1.00 54.81 338 TYR A O 1
ATOM 2801 N N . GLU A 1 339 ? -32.147 -34.616 -11.097 1.00 55.31 339 GLU A N 1
ATOM 2802 C CA . GLU A 1 339 ? -31.244 -35.726 -10.756 1.00 55.31 339 GLU A CA 1
ATOM 2803 C C . GLU A 1 339 ? -32.011 -36.999 -10.385 1.00 55.31 339 GLU A C 1
ATOM 2805 O O . GLU A 1 339 ? -31.476 -38.096 -10.537 1.00 55.31 339 GLU A O 1
ATOM 2810 N N . ARG A 1 340 ? -33.295 -36.880 -10.006 1.00 56.53 340 ARG A N 1
ATOM 2811 C CA . ARG A 1 340 ? -34.195 -38.033 -9.814 1.00 56.53 340 ARG A CA 1
ATOM 2812 C C . ARG A 1 340 ? -34.363 -38.864 -11.095 1.00 56.53 340 ARG A C 1
ATOM 2814 O O . ARG A 1 340 ? -34.696 -40.040 -11.006 1.00 56.53 340 ARG A O 1
ATOM 2821 N N . ARG A 1 341 ? -34.121 -38.276 -12.275 1.00 57.38 341 ARG A N 1
ATOM 2822 C CA . ARG A 1 341 ? -34.292 -38.927 -13.587 1.00 57.38 341 ARG A CA 1
ATOM 2823 C C . ARG A 1 341 ? -33.093 -39.782 -14.026 1.00 57.38 341 ARG A C 1
ATOM 2825 O O . ARG A 1 341 ? -33.215 -40.517 -14.998 1.00 57.38 341 ARG A O 1
ATOM 2832 N N . PHE A 1 342 ? -31.952 -39.705 -13.330 1.00 60.97 342 PHE A N 1
ATOM 2833 C CA . PHE A 1 342 ? -30.702 -40.372 -13.723 1.00 60.97 342 PHE A CA 1
ATOM 2834 C C . PHE A 1 342 ? -29.988 -41.020 -12.517 1.00 60.97 342 PHE A C 1
ATOM 2836 O O . PHE A 1 342 ? -29.208 -40.349 -11.835 1.00 60.97 342 PHE A O 1
ATOM 2843 N N . PRO A 1 343 ? -30.156 -42.337 -12.271 1.00 58.53 343 PRO A N 1
ATOM 2844 C CA . PRO A 1 343 ? -29.573 -43.026 -11.110 1.00 58.53 343 PRO A CA 1
ATOM 2845 C C . PRO A 1 343 ? -28.047 -42.877 -10.962 1.00 58.53 343 PRO A C 1
ATOM 2847 O O . PRO A 1 343 ? -27.526 -42.828 -9.847 1.00 58.53 343 PRO A O 1
ATOM 2850 N N . CYS A 1 344 ? -27.318 -42.735 -12.074 1.00 58.06 344 CYS A N 1
ATOM 2851 C CA . CYS A 1 344 ? -25.867 -42.521 -12.087 1.00 58.06 344 CYS A CA 1
ATOM 2852 C C . CYS A 1 344 ? -25.436 -41.170 -11.479 1.00 58.06 344 CYS A C 1
ATOM 2854 O O . CYS A 1 344 ? -24.326 -41.056 -10.954 1.00 58.06 344 CYS A O 1
ATOM 2856 N N . LEU A 1 345 ? -26.307 -40.154 -11.535 1.00 59.72 345 LEU A N 1
ATOM 2857 C CA . LEU A 1 345 ? -26.040 -38.784 -11.082 1.00 59.72 345 LEU A CA 1
ATOM 2858 C C . LEU A 1 345 ? -26.426 -38.530 -9.619 1.00 59.72 345 LEU A C 1
ATOM 2860 O O . LEU A 1 345 ? -26.159 -37.440 -9.128 1.00 59.72 345 LEU A O 1
ATOM 2864 N N . ASN A 1 346 ? -26.997 -39.519 -8.920 1.00 58.25 346 ASN A N 1
ATOM 2865 C CA . ASN A 1 346 ? -27.565 -39.443 -7.566 1.00 58.25 346 ASN A CA 1
ATOM 2866 C C . ASN A 1 346 ? -26.714 -38.621 -6.560 1.00 58.25 346 ASN A C 1
ATOM 2868 O O . ASN A 1 346 ? -25.791 -39.140 -5.920 1.00 58.25 346 ASN A O 1
ATOM 2872 N N . GLY A 1 347 ? -27.009 -37.317 -6.471 1.00 61.62 347 GLY A N 1
ATOM 2873 C CA . GLY A 1 347 ? -26.327 -36.326 -5.634 1.00 61.62 347 GLY A CA 1
ATOM 2874 C C . GLY A 1 347 ? -24.857 -36.049 -5.979 1.00 61.62 347 GLY A C 1
ATOM 2875 O O . GLY A 1 347 ? -24.127 -35.579 -5.107 1.00 61.62 347 GLY A O 1
ATOM 2876 N N . ARG A 1 348 ? -24.384 -36.373 -7.189 1.00 61.28 348 ARG A N 1
ATOM 2877 C CA . ARG A 1 348 ? -22.984 -36.202 -7.639 1.00 61.28 348 ARG A CA 1
ATOM 2878 C C . ARG A 1 348 ? -22.777 -34.849 -8.343 1.00 61.28 348 ARG A C 1
ATOM 2880 O O . ARG A 1 348 ? -23.689 -34.034 -8.414 1.00 61.28 348 ARG A O 1
ATOM 2887 N N . PHE A 1 349 ? -21.560 -34.576 -8.822 1.00 67.38 349 PHE A N 1
ATOM 2888 C CA . PHE A 1 349 ? -21.174 -33.286 -9.425 1.00 67.38 349 PHE A CA 1
ATOM 2889 C C . PHE A 1 349 ? -21.446 -32.077 -8.511 1.00 67.38 349 PHE A C 1
ATOM 2891 O O . PHE A 1 349 ? -22.329 -31.253 -8.755 1.00 67.38 349 PHE A O 1
ATOM 2898 N N . ASN A 1 350 ? -20.652 -31.947 -7.452 1.00 71.38 350 ASN A N 1
ATOM 2899 C CA . ASN A 1 350 ? -20.606 -30.773 -6.580 1.00 71.38 350 ASN A CA 1
ATOM 2900 C C . ASN A 1 350 ? -19.256 -30.067 -6.786 1.00 71.38 350 ASN A C 1
ATOM 2902 O O . ASN A 1 350 ? -18.207 -30.670 -6.568 1.00 71.38 350 ASN A O 1
ATOM 2906 N N . PHE A 1 351 ? -19.264 -28.807 -7.234 1.00 74.56 351 PHE A N 1
ATOM 2907 C CA . PHE A 1 351 ? -18.034 -28.131 -7.661 1.00 74.56 351 PHE A CA 1
ATOM 2908 C C . PHE A 1 351 ? -17.064 -27.915 -6.488 1.00 74.56 351 PHE A C 1
ATOM 2910 O O . PHE A 1 351 ? -17.392 -27.245 -5.501 1.00 74.56 351 PHE A O 1
ATOM 2917 N N . VAL A 1 352 ? -15.847 -28.444 -6.622 1.00 78.69 352 VAL A N 1
ATOM 2918 C CA . VAL A 1 352 ? -14.817 -28.401 -5.576 1.00 78.69 352 VAL A CA 1
ATOM 2919 C C . VAL A 1 352 ? -14.251 -26.990 -5.409 1.00 78.69 352 VAL A C 1
ATOM 2921 O O . VAL A 1 352 ? -13.686 -26.414 -6.334 1.00 78.69 352 VAL A O 1
ATOM 2924 N N . ILE A 1 353 ? -14.347 -26.455 -4.189 1.00 81.19 353 ILE A N 1
ATOM 2925 C CA . ILE A 1 353 ? -13.782 -25.148 -3.822 1.00 81.19 353 ILE A CA 1
ATOM 2926 C C . ILE A 1 353 ? -12.250 -25.194 -3.957 1.00 81.19 353 ILE A C 1
ATOM 2928 O O . ILE A 1 353 ? -11.637 -25.994 -3.248 1.00 81.19 353 ILE A O 1
ATOM 2932 N N . PRO A 1 354 ? -11.587 -24.324 -4.740 1.00 80.75 354 PRO A N 1
ATOM 2933 C CA . PRO A 1 354 ? -10.126 -24.330 -4.827 1.00 80.75 354 PRO A CA 1
ATOM 2934 C C . PRO A 1 354 ? -9.457 -23.806 -3.557 1.00 80.75 354 PRO A C 1
ATOM 2936 O O . PRO A 1 354 ? -8.556 -24.438 -3.013 1.00 80.75 354 PRO A O 1
ATOM 2939 N N . VAL A 1 355 ? -9.923 -22.667 -3.042 1.00 80.94 355 VAL A N 1
ATOM 2940 C CA . VAL A 1 355 ? -9.407 -22.058 -1.813 1.00 80.94 355 VAL A CA 1
ATOM 2941 C C . VAL A 1 355 ? -10.580 -21.593 -0.965 1.00 80.94 355 VAL A C 1
ATOM 2943 O O . VAL A 1 355 ? -11.358 -20.732 -1.365 1.00 80.94 355 VAL A O 1
ATOM 2946 N N . ASP A 1 356 ? -10.698 -22.140 0.244 1.00 77.06 356 ASP A N 1
ATOM 2947 C CA . ASP A 1 356 ? -11.596 -21.575 1.247 1.00 77.06 356 ASP A CA 1
ATOM 2948 C C . ASP A 1 356 ? -10.969 -20.287 1.801 1.00 77.06 356 ASP A C 1
ATOM 2950 O O . ASP A 1 356 ? -10.024 -20.315 2.596 1.00 77.06 356 ASP A O 1
ATOM 2954 N N . PHE A 1 357 ? -11.482 -19.145 1.348 1.00 74.62 357 PHE A N 1
ATOM 2955 C CA . PHE A 1 357 ? -11.011 -17.827 1.764 1.00 74.62 357 PHE A CA 1
ATOM 2956 C C . PHE A 1 357 ? -11.617 -17.349 3.096 1.00 74.62 357 PHE A C 1
ATOM 2958 O O . PHE A 1 357 ? -11.194 -16.295 3.577 1.00 74.62 357 PHE A O 1
ATOM 2965 N N . THR A 1 358 ? -12.581 -18.073 3.690 1.00 65.25 358 THR A N 1
ATOM 2966 C CA . THR A 1 358 ? -13.391 -17.595 4.834 1.00 65.25 358 THR A CA 1
ATOM 2967 C C . THR A 1 358 ? -13.397 -18.520 6.059 1.00 65.25 358 THR A C 1
ATOM 2969 O O . THR A 1 358 ? -13.291 -18.039 7.182 1.00 65.25 358 THR A O 1
ATOM 2972 N N . GLY A 1 359 ? -13.540 -19.836 5.893 1.00 59.66 359 GLY A N 1
ATOM 2973 C CA . GLY A 1 359 ? -13.762 -20.780 6.994 1.00 59.66 359 GLY A CA 1
ATOM 2974 C C . GLY A 1 359 ? -12.489 -21.465 7.496 1.00 59.66 359 GLY A C 1
ATOM 2975 O O . GLY A 1 359 ? -11.987 -21.197 8.591 1.00 59.66 359 GLY A O 1
ATOM 2976 N N . LYS A 1 360 ? -11.975 -22.410 6.710 1.00 63.53 360 LYS A N 1
ATOM 2977 C CA . LYS A 1 360 ? -10.975 -23.399 7.132 1.00 63.53 360 LYS A CA 1
ATOM 2978 C C . LYS A 1 360 ? -9.553 -22.839 7.097 1.00 63.53 360 LYS A C 1
ATOM 2980 O O . LYS A 1 360 ? -8.857 -22.934 6.090 1.00 63.53 360 LYS A O 1
ATOM 2985 N N . LYS A 1 361 ? -9.059 -22.369 8.247 1.00 67.06 361 LYS A N 1
ATOM 2986 C CA . LYS A 1 361 ? -7.673 -21.880 8.470 1.00 67.06 361 LYS A CA 1
ATOM 2987 C C . LYS A 1 361 ? -6.613 -23.013 8.501 1.00 67.06 361 LYS A C 1
ATOM 2989 O O . LYS A 1 361 ? -5.670 -22.973 9.294 1.00 67.06 361 LYS A O 1
ATOM 2994 N N . GLN A 1 362 ? -6.793 -24.045 7.670 1.00 67.44 362 GLN A N 1
ATOM 2995 C CA . GLN A 1 362 ? -5.900 -25.196 7.460 1.00 67.44 362 GLN A CA 1
ATOM 2996 C C . GLN A 1 362 ? -5.060 -25.003 6.183 1.00 67.44 362 GLN A C 1
ATOM 2998 O O . GLN A 1 362 ? -5.407 -24.190 5.338 1.00 67.44 362 GLN A O 1
ATOM 3003 N N . ASN A 1 363 ? -3.949 -25.737 6.035 1.00 74.44 363 ASN A N 1
ATOM 3004 C CA . ASN A 1 363 ? -3.077 -25.721 4.840 1.00 74.44 363 ASN A CA 1
ATOM 3005 C C . ASN A 1 363 ? -2.549 -24.335 4.378 1.00 74.44 363 ASN A C 1
ATOM 3007 O O . ASN A 1 363 ? -1.957 -24.253 3.310 1.00 74.44 363 ASN A O 1
ATOM 3011 N N . ARG A 1 364 ? -2.674 -23.274 5.196 1.00 84.81 364 ARG A N 1
ATOM 3012 C CA . ARG A 1 364 ? -2.276 -21.872 4.914 1.00 84.81 364 ARG A CA 1
ATOM 3013 C C . ARG A 1 364 ? -1.006 -21.709 4.069 1.00 84.81 364 ARG A C 1
ATOM 3015 O O . ARG A 1 364 ? -1.062 -21.088 3.017 1.00 84.81 364 ARG A O 1
ATOM 3022 N N . TRP A 1 365 ? 0.113 -22.283 4.514 1.00 85.25 365 TRP A N 1
ATOM 3023 C CA . TRP A 1 365 ? 1.388 -22.201 3.795 1.00 85.25 365 TRP A CA 1
ATOM 3024 C C . TRP A 1 365 ? 1.365 -22.949 2.458 1.00 85.25 365 TRP A C 1
ATOM 3026 O O . TRP A 1 365 ? 1.882 -22.432 1.482 1.00 85.25 365 TRP A O 1
ATOM 3036 N N . SER A 1 366 ? 0.711 -24.113 2.373 1.00 88.56 366 SER A N 1
ATOM 3037 C CA . SER A 1 366 ? 0.555 -24.854 1.112 1.00 88.56 366 SER A CA 1
ATOM 3038 C C . SER A 1 366 ? -0.235 -24.060 0.068 1.00 88.56 366 SER A C 1
ATOM 3040 O O . SER A 1 366 ? 0.153 -24.065 -1.092 1.00 88.56 366 SER A O 1
ATOM 3042 N N . TYR A 1 367 ? -1.277 -23.324 0.473 1.00 88.50 367 TYR A N 1
ATOM 3043 C CA . TYR A 1 367 ? -1.949 -22.380 -0.428 1.00 88.50 367 TYR A CA 1
ATOM 3044 C C . TYR A 1 367 ? -1.049 -21.193 -0.796 1.00 88.50 367 TYR A C 1
ATOM 3046 O O . TYR A 1 367 ? -1.057 -20.777 -1.946 1.00 88.50 367 TYR A O 1
ATOM 3054 N N . GLY A 1 368 ? -0.244 -20.680 0.143 1.00 89.19 368 GLY A N 1
ATOM 3055 C CA . GLY A 1 368 ? 0.764 -19.650 -0.134 1.00 89.19 368 GLY A CA 1
ATOM 3056 C C . GLY A 1 368 ? 1.753 -20.074 -1.224 1.00 89.19 368 GLY A C 1
ATOM 3057 O O . GLY A 1 368 ? 1.900 -19.362 -2.208 1.00 89.19 368 GLY A O 1
ATOM 3058 N N . PHE A 1 369 ? 2.353 -21.262 -1.108 1.00 91.00 369 PHE A N 1
ATOM 3059 C CA . PHE A 1 369 ? 3.244 -21.810 -2.138 1.00 91.00 369 PHE A CA 1
ATOM 3060 C C . PHE A 1 369 ? 2.508 -22.147 -3.447 1.00 91.00 369 PHE A C 1
ATOM 3062 O O . PHE A 1 369 ? 3.059 -21.904 -4.513 1.00 91.00 369 PHE A O 1
ATOM 3069 N N . ALA A 1 370 ? 1.252 -22.614 -3.405 1.00 91.38 370 ALA A N 1
ATOM 3070 C CA . ALA A 1 370 ? 0.439 -22.801 -4.615 1.00 91.38 370 ALA A CA 1
ATOM 3071 C C . ALA A 1 370 ? 0.204 -21.485 -5.372 1.00 91.38 370 ALA A C 1
ATOM 3073 O O . ALA A 1 370 ? 0.373 -21.441 -6.586 1.00 91.38 370 ALA A O 1
ATOM 3074 N N . PHE A 1 371 ? -0.094 -20.390 -4.667 1.00 90.12 371 PHE A N 1
ATOM 3075 C CA . PHE A 1 371 ? -0.112 -19.055 -5.269 1.00 90.12 371 PHE A CA 1
ATOM 3076 C C . PHE A 1 371 ? 1.286 -18.586 -5.702 1.00 90.12 371 PHE A C 1
ATOM 3078 O O . PHE A 1 371 ? 1.406 -17.921 -6.724 1.00 90.12 371 PHE A O 1
ATOM 3085 N N . GLY A 1 372 ? 2.345 -19.001 -5.005 1.00 89.31 372 GLY A N 1
ATOM 3086 C CA . GLY A 1 372 ? 3.727 -18.762 -5.416 1.00 89.31 372 GLY A CA 1
ATOM 3087 C C . GLY A 1 372 ? 4.054 -19.303 -6.813 1.00 89.31 372 GLY A C 1
ATOM 3088 O O . GLY A 1 372 ? 4.672 -18.590 -7.602 1.00 89.31 372 GLY A O 1
ATOM 3089 N N . VAL A 1 373 ? 3.544 -20.490 -7.168 1.00 90.75 373 VAL A N 1
ATOM 3090 C CA . VAL A 1 373 ? 3.661 -21.062 -8.528 1.00 90.75 373 VAL A CA 1
ATOM 3091 C C . VAL A 1 373 ? 2.943 -20.214 -9.589 1.00 90.75 373 VAL A C 1
ATOM 3093 O O . VAL A 1 373 ? 3.381 -20.166 -10.736 1.00 90.75 373 VAL A O 1
ATOM 3096 N N . VAL A 1 374 ? 1.861 -19.528 -9.209 1.00 90.19 374 VAL A N 1
ATOM 3097 C CA . VAL A 1 374 ? 1.037 -18.686 -10.097 1.00 90.19 374 VAL A CA 1
ATOM 3098 C C . VAL A 1 374 ? 1.676 -17.315 -10.370 1.00 90.19 374 VAL A C 1
ATOM 3100 O O . VAL A 1 374 ? 1.402 -16.708 -11.406 1.00 90.19 374 VAL A O 1
ATOM 3103 N N . THR A 1 375 ? 2.544 -16.831 -9.472 1.00 90.31 375 THR A N 1
ATOM 3104 C CA . THR A 1 375 ? 3.140 -15.481 -9.528 1.00 90.31 375 THR A CA 1
ATOM 3105 C C . THR A 1 375 ? 3.699 -15.071 -10.900 1.00 90.31 375 THR A C 1
ATOM 3107 O O . THR A 1 375 ? 3.374 -13.963 -11.323 1.00 90.31 375 THR A O 1
ATOM 3110 N N . PRO A 1 376 ? 4.481 -15.896 -11.630 1.00 86.88 376 PRO A N 1
ATOM 3111 C CA . PRO A 1 376 ? 5.092 -15.459 -12.890 1.00 86.88 376 PRO A CA 1
ATOM 3112 C C . PRO A 1 376 ? 4.048 -15.133 -13.964 1.00 86.88 376 PRO A C 1
ATOM 3114 O O . PRO A 1 376 ? 4.107 -14.075 -14.581 1.00 86.88 376 PRO A O 1
ATOM 3117 N N . PHE A 1 377 ? 3.017 -15.972 -14.114 1.00 85.06 377 PHE A N 1
ATOM 3118 C CA . PHE A 1 377 ? 1.926 -15.730 -15.066 1.00 85.06 377 PHE A CA 1
ATOM 3119 C C . PHE A 1 377 ? 1.137 -14.459 -14.723 1.00 85.06 377 PHE A C 1
ATOM 3121 O O . PHE A 1 377 ? 0.742 -13.714 -15.612 1.00 85.06 377 PHE A O 1
ATOM 3128 N N . MET A 1 378 ? 0.942 -14.183 -13.430 1.00 85.50 378 MET A N 1
ATOM 3129 C CA . MET A 1 378 ? 0.300 -12.956 -12.952 1.00 85.50 378 MET A CA 1
ATOM 3130 C C . MET A 1 378 ? 1.144 -11.703 -13.251 1.00 85.50 378 MET A C 1
ATOM 3132 O O . MET A 1 378 ? 0.577 -10.682 -13.630 1.00 85.50 378 MET A O 1
ATOM 3136 N N . ILE A 1 379 ? 2.473 -11.764 -13.109 1.00 84.25 379 ILE A N 1
ATOM 3137 C CA . ILE A 1 379 ? 3.364 -10.637 -13.433 1.00 84.25 379 ILE A CA 1
ATOM 3138 C C . ILE A 1 379 ? 3.454 -10.422 -14.952 1.00 84.25 379 ILE A C 1
ATOM 3140 O O . ILE A 1 379 ? 3.327 -9.287 -15.402 1.00 84.25 379 ILE A O 1
ATOM 3144 N N . ASN A 1 380 ? 3.540 -11.482 -15.758 1.00 80.06 380 ASN A N 1
ATOM 3145 C CA . ASN A 1 380 ? 3.530 -11.372 -17.224 1.00 80.06 380 ASN A CA 1
ATOM 3146 C C . ASN A 1 380 ? 2.205 -10.786 -17.754 1.00 80.06 380 ASN A C 1
ATOM 3148 O O . ASN A 1 380 ? 2.205 -9.958 -18.665 1.00 80.06 380 ASN A O 1
ATOM 3152 N N . LEU A 1 381 ? 1.077 -11.149 -17.131 1.00 77.94 381 LEU A N 1
ATOM 3153 C CA . LEU A 1 381 ? -0.236 -10.556 -17.403 1.00 77.94 381 LEU A CA 1
ATOM 3154 C C . LEU A 1 381 ? -0.287 -9.059 -17.034 1.00 77.94 381 LEU A C 1
ATOM 3156 O O . LEU A 1 381 ? -0.911 -8.276 -17.742 1.00 77.94 381 LEU A O 1
ATOM 3160 N N . MET A 1 382 ? 0.381 -8.643 -15.949 1.00 76.81 382 MET A N 1
ATOM 3161 C CA . MET A 1 382 ? 0.497 -7.227 -15.566 1.00 76.81 382 MET A CA 1
ATOM 3162 C C . MET A 1 382 ? 1.395 -6.414 -16.507 1.00 76.81 382 MET A C 1
ATOM 3164 O O . MET A 1 382 ? 1.137 -5.230 -16.704 1.00 76.81 382 MET A O 1
ATOM 3168 N N . LEU A 1 383 ? 2.443 -7.031 -17.059 1.00 71.44 383 LEU A N 1
ATOM 3169 C CA . LEU A 1 383 ? 3.397 -6.402 -17.982 1.00 71.44 383 LEU A CA 1
ATOM 3170 C C . LEU A 1 383 ? 2.945 -6.459 -19.454 1.00 71.44 383 LEU A C 1
ATOM 3172 O O . LEU A 1 383 ? 3.661 -5.979 -20.326 1.00 71.44 383 LEU A O 1
ATOM 3176 N N . ASN A 1 384 ? 1.769 -7.036 -19.737 1.00 65.19 384 ASN A N 1
ATOM 3177 C CA . ASN A 1 384 ? 1.209 -7.213 -21.083 1.00 65.19 384 ASN A CA 1
ATOM 3178 C C . ASN A 1 384 ? 2.187 -7.897 -22.071 1.00 65.19 384 ASN A C 1
ATOM 3180 O O . ASN A 1 384 ? 2.219 -7.577 -23.257 1.00 65.19 384 ASN A O 1
ATOM 3184 N N . SER A 1 385 ? 2.990 -8.853 -21.594 1.00 55.16 385 SER A N 1
ATOM 3185 C CA . SER A 1 385 ? 3.988 -9.561 -22.416 1.00 55.16 385 SER A CA 1
ATOM 3186 C C . SER A 1 385 ? 3.442 -10.800 -23.142 1.00 55.16 385 SER A C 1
ATOM 3188 O O . SER A 1 385 ? 4.188 -11.502 -23.817 1.00 55.16 385 SER A O 1
ATOM 3190 N N . THR A 1 386 ? 2.143 -11.090 -23.007 1.00 54.50 386 THR A N 1
ATOM 3191 C CA . THR A 1 386 ? 1.504 -12.334 -23.471 1.00 54.50 386 THR A CA 1
ATOM 3192 C C . THR A 1 386 ? 0.476 -12.080 -24.575 1.00 54.50 386 THR A C 1
ATOM 3194 O O . THR A 1 386 ? -0.724 -12.198 -24.351 1.00 54.50 386 THR A O 1
ATOM 3197 N N . ASN A 1 387 ? 0.958 -11.768 -25.783 1.00 53.44 387 ASN A N 1
ATOM 3198 C CA . ASN A 1 387 ? 0.134 -11.753 -27.000 1.00 53.44 387 ASN A CA 1
ATOM 3199 C C . ASN A 1 387 ? -0.239 -13.202 -27.367 1.00 53.44 387 ASN A C 1
ATOM 3201 O O . ASN A 1 387 ? 0.467 -13.853 -28.140 1.00 53.44 387 ASN A O 1
ATOM 3205 N N . LEU A 1 388 ? -1.296 -13.739 -26.755 1.00 56.69 388 LEU A N 1
ATOM 3206 C CA . LEU A 1 388 ? -1.696 -15.142 -26.925 1.00 56.69 388 LEU A CA 1
ATOM 3207 C C . LEU A 1 388 ? -2.822 -15.314 -27.954 1.00 56.69 388 LEU A C 1
ATOM 3209 O O . LEU A 1 388 ? -3.036 -16.425 -28.437 1.00 56.69 388 LEU A O 1
ATOM 3213 N N . LEU A 1 389 ? -3.563 -14.242 -28.264 1.00 62.28 389 LEU A N 1
ATOM 3214 C CA . LEU A 1 389 ? -4.717 -14.252 -29.165 1.00 62.28 389 LEU A CA 1
ATOM 3215 C C . LEU A 1 389 ? -4.779 -12.920 -29.929 1.00 62.28 389 LEU A C 1
ATOM 3217 O O . LEU A 1 389 ? -4.903 -11.871 -29.314 1.00 62.28 389 LEU A O 1
ATOM 3221 N N . ASN A 1 390 ? -4.757 -12.943 -31.264 1.00 65.81 390 ASN A N 1
ATOM 3222 C CA . ASN A 1 390 ? -4.731 -11.721 -32.082 1.00 65.81 390 ASN A CA 1
ATOM 3223 C C . ASN A 1 390 ? -6.069 -10.942 -32.047 1.00 65.81 390 ASN A C 1
ATOM 3225 O O . ASN A 1 390 ? -6.871 -11.026 -32.979 1.00 65.81 390 ASN A O 1
ATOM 3229 N N . PHE A 1 391 ? -6.309 -10.165 -30.987 1.00 70.00 391 PHE A N 1
ATOM 3230 C CA . PHE A 1 391 ? -7.444 -9.245 -30.866 1.00 70.00 391 PHE A CA 1
ATOM 3231 C C . PHE A 1 391 ? -7.129 -7.847 -31.435 1.00 70.00 391 PHE A C 1
ATOM 3233 O O . PHE A 1 391 ? -5.993 -7.371 -31.346 1.00 70.00 391 PHE A O 1
ATOM 3240 N N . PRO A 1 392 ? -8.133 -7.124 -31.971 1.00 75.25 392 PRO A N 1
ATOM 3241 C CA . PRO A 1 392 ? -7.965 -5.733 -32.377 1.00 75.25 392 PRO A CA 1
ATOM 3242 C C . PRO A 1 392 ? -7.754 -4.812 -31.163 1.00 75.25 392 PRO A C 1
ATOM 3244 O O . PRO A 1 392 ? -8.280 -5.056 -30.076 1.00 75.25 392 PRO A O 1
ATOM 3247 N N . ASN A 1 393 ? -7.033 -3.701 -31.358 1.00 73.94 393 ASN A N 1
ATOM 3248 C CA . ASN A 1 393 ? -6.572 -2.809 -30.278 1.00 73.94 393 ASN A CA 1
ATOM 3249 C C . ASN A 1 393 ? -7.677 -2.304 -29.321 1.00 73.94 393 ASN A C 1
ATOM 3251 O O . ASN A 1 393 ? -7.414 -2.105 -28.134 1.00 73.94 393 ASN A O 1
ATOM 3255 N N . TYR A 1 394 ? -8.916 -2.126 -29.794 1.00 73.88 394 TYR A N 1
ATOM 3256 C CA . TYR A 1 394 ? -10.048 -1.682 -28.967 1.00 73.88 394 TYR A CA 1
ATOM 3257 C C . TYR A 1 394 ? -10.637 -2.776 -28.049 1.00 73.88 394 TYR A C 1
ATOM 3259 O O . TYR A 1 394 ? -11.448 -2.457 -27.183 1.00 73.88 394 TYR A O 1
ATOM 3267 N N . LEU A 1 395 ? -10.221 -4.044 -28.198 1.00 76.88 395 LEU A N 1
ATOM 3268 C CA . LEU A 1 395 ? -10.635 -5.180 -27.357 1.00 76.88 395 LEU A CA 1
ATOM 3269 C C . LEU A 1 395 ? -9.483 -5.802 -26.548 1.00 76.88 395 LEU A C 1
ATOM 3271 O O . LEU A 1 395 ? -9.672 -6.865 -25.957 1.00 76.88 395 LEU A O 1
ATOM 3275 N N . LYS A 1 396 ? -8.307 -5.165 -26.462 1.00 75.19 396 LYS A N 1
ATOM 3276 C CA . LYS A 1 396 ? -7.150 -5.718 -25.727 1.00 75.19 396 LYS A CA 1
ATOM 3277 C C . LYS A 1 396 ? -7.441 -6.023 -24.254 1.00 75.19 396 LYS A C 1
ATOM 3279 O O . LYS A 1 396 ? -6.951 -7.017 -23.728 1.00 75.19 396 LYS A O 1
ATOM 3284 N N . VAL A 1 397 ? -8.321 -5.265 -23.593 1.00 76.44 397 VAL A N 1
ATOM 3285 C CA . VAL A 1 397 ? -8.781 -5.621 -22.233 1.00 76.44 397 VAL A CA 1
ATOM 3286 C C . VAL A 1 397 ? -9.525 -6.972 -22.204 1.00 76.44 397 VAL A C 1
ATOM 3288 O O . VAL A 1 397 ? -9.384 -7.716 -21.234 1.00 76.44 397 VAL A O 1
ATOM 3291 N N . LEU A 1 398 ? -10.267 -7.343 -23.255 1.00 78.19 398 LEU A N 1
ATOM 3292 C CA . LEU A 1 398 ? -10.909 -8.662 -23.340 1.00 78.19 398 LEU A CA 1
ATOM 3293 C C . LEU A 1 398 ? -9.899 -9.788 -23.593 1.00 78.19 398 LEU A C 1
ATOM 3295 O O . LEU A 1 398 ? -10.037 -10.838 -22.971 1.00 78.19 398 LEU A O 1
ATOM 3299 N N . GLU A 1 399 ? -8.869 -9.569 -24.420 1.00 80.00 399 GLU A N 1
ATOM 3300 C CA . GLU A 1 399 ? -7.762 -10.529 -24.591 1.00 80.00 399 GLU A CA 1
ATOM 3301 C C . GLU A 1 399 ? -7.136 -10.870 -23.233 1.00 80.00 399 GLU A C 1
ATOM 3303 O O . GLU A 1 399 ? -7.103 -12.033 -22.830 1.00 80.00 399 GLU A O 1
ATOM 3308 N N . VAL A 1 400 ? -6.734 -9.845 -22.476 1.00 77.12 400 VAL A N 1
ATOM 3309 C CA . VAL A 1 400 ? -6.109 -10.003 -21.156 1.00 77.12 400 VAL A CA 1
ATOM 3310 C C . VAL A 1 400 ? -7.055 -10.709 -20.168 1.00 77.12 400 VAL A C 1
ATOM 3312 O O . VAL A 1 400 ? -6.610 -11.540 -19.375 1.00 77.12 400 VAL A O 1
ATOM 3315 N N . VAL A 1 401 ? -8.371 -10.465 -20.231 1.00 80.19 401 VAL A N 1
ATOM 3316 C CA . VAL A 1 401 ? -9.370 -11.208 -19.433 1.00 80.19 401 VAL A CA 1
ATOM 3317 C C . VAL A 1 401 ? -9.460 -12.685 -19.847 1.00 80.19 401 VAL A C 1
ATOM 3319 O O . VAL A 1 401 ? -9.553 -13.551 -18.976 1.00 80.19 401 VAL A O 1
ATOM 3322 N N . ILE A 1 402 ? -9.399 -13.003 -21.142 1.00 82.81 402 ILE A N 1
ATOM 3323 C CA . ILE A 1 402 ? -9.440 -14.386 -21.646 1.00 82.81 402 ILE A CA 1
ATOM 3324 C C . ILE A 1 402 ? -8.158 -15.140 -21.262 1.00 82.81 402 ILE A C 1
ATOM 3326 O O . ILE A 1 402 ? -8.242 -16.249 -20.728 1.00 82.81 402 ILE A O 1
ATOM 3330 N N . VAL A 1 403 ? -6.981 -14.527 -21.430 1.00 80.81 403 VAL A N 1
ATOM 3331 C CA . VAL A 1 403 ? -5.691 -15.096 -20.997 1.00 80.81 403 VAL A CA 1
ATOM 3332 C C . VAL A 1 403 ? -5.678 -15.325 -19.479 1.00 80.81 403 VAL A C 1
ATOM 3334 O O . VAL A 1 403 ? -5.265 -16.390 -19.017 1.00 80.81 403 VAL A O 1
ATOM 3337 N N . ALA A 1 404 ? -6.226 -14.397 -18.687 1.00 84.06 404 ALA A N 1
ATOM 3338 C CA . ALA A 1 404 ? -6.386 -14.571 -17.242 1.00 84.06 404 ALA A CA 1
ATOM 3339 C C . ALA A 1 404 ? -7.276 -15.775 -16.870 1.00 84.06 404 ALA A C 1
ATOM 3341 O O . ALA A 1 404 ? -6.978 -16.492 -15.909 1.00 84.06 404 ALA A O 1
ATOM 3342 N N . LEU A 1 405 ? -8.353 -16.032 -17.623 1.00 85.44 405 LEU A N 1
ATOM 3343 C CA . LEU A 1 405 ? -9.223 -17.199 -17.426 1.00 85.44 405 LEU A CA 1
ATOM 3344 C C . LEU A 1 405 ? -8.528 -18.511 -17.826 1.00 85.44 405 LEU A C 1
ATOM 3346 O O . LEU A 1 405 ? -8.616 -19.487 -17.079 1.00 85.44 405 LEU A O 1
ATOM 3350 N N . ILE A 1 406 ? -7.781 -18.524 -18.935 1.00 85.56 406 ILE A N 1
ATOM 3351 C CA . ILE A 1 406 ? -6.949 -19.659 -19.376 1.00 85.56 406 ILE A CA 1
ATOM 3352 C C . ILE A 1 406 ? -5.939 -20.040 -18.283 1.00 85.56 406 ILE A C 1
ATOM 3354 O O . ILE A 1 406 ? -5.937 -21.179 -17.806 1.00 85.56 406 ILE A O 1
ATOM 3358 N N . VAL A 1 407 ? -5.153 -19.069 -17.804 1.00 85.69 407 VAL A N 1
ATOM 3359 C CA . VAL A 1 407 ? -4.175 -19.256 -16.717 1.00 85.69 407 VAL A CA 1
ATOM 3360 C C . VAL A 1 407 ? -4.857 -19.716 -15.425 1.00 85.69 407 VAL A C 1
ATOM 3362 O O . VAL A 1 407 ? -4.349 -20.618 -14.752 1.00 85.69 407 VAL A O 1
ATOM 3365 N N . SER A 1 408 ? -6.031 -19.163 -15.092 1.00 85.69 408 SER A N 1
ATOM 3366 C CA . SER A 1 408 ? -6.821 -19.609 -13.935 1.00 85.69 408 SER A CA 1
ATOM 3367 C C . SER A 1 408 ? -7.174 -21.094 -14.030 1.00 85.69 408 SER A C 1
ATOM 3369 O O . SER A 1 408 ? -6.946 -21.838 -13.080 1.00 85.69 408 SER A O 1
ATOM 3371 N N . ILE A 1 409 ? -7.712 -21.544 -15.168 1.00 89.00 409 ILE A N 1
ATOM 3372 C CA . ILE A 1 409 ? -8.149 -22.934 -15.380 1.00 89.00 409 ILE A CA 1
ATOM 3373 C C . ILE A 1 409 ? -6.951 -23.896 -15.382 1.00 89.00 409 ILE A C 1
ATOM 3375 O O . ILE A 1 409 ? -7.043 -24.976 -14.796 1.00 89.00 409 ILE A O 1
ATOM 3379 N N . ALA A 1 410 ? -5.816 -23.502 -15.963 1.00 88.19 410 ALA A N 1
ATOM 3380 C CA . ALA A 1 410 ? -4.570 -24.271 -15.925 1.00 88.19 410 ALA A CA 1
ATOM 3381 C C . ALA A 1 410 ? -4.023 -24.443 -14.490 1.00 88.19 410 ALA A C 1
ATOM 3383 O O . ALA A 1 410 ? -3.593 -25.531 -14.104 1.00 88.19 410 ALA A O 1
ATOM 3384 N N . CYS A 1 411 ? -4.081 -23.397 -13.661 1.00 89.12 411 CYS A N 1
ATOM 3385 C CA . CYS A 1 411 ? -3.544 -23.432 -12.295 1.00 89.12 411 CYS A CA 1
ATOM 3386 C C . CYS A 1 411 ? -4.498 -24.074 -11.267 1.00 89.12 411 CYS A C 1
ATOM 3388 O O . CYS A 1 411 ? -4.056 -24.518 -10.204 1.00 89.12 411 CYS A O 1
ATOM 3390 N N . LEU A 1 412 ? -5.799 -24.144 -11.568 1.00 89.69 412 LEU A N 1
ATOM 3391 C CA . LEU A 1 412 ? -6.866 -24.555 -10.649 1.00 89.69 412 LEU A CA 1
ATOM 3392 C C . LEU A 1 412 ? -6.651 -25.916 -9.929 1.00 89.69 412 LEU A C 1
ATOM 3394 O O . LEU A 1 412 ? -6.927 -25.972 -8.721 1.00 89.69 412 LEU A O 1
ATOM 3398 N N . PRO A 1 413 ? -6.111 -26.989 -10.557 1.00 90.88 413 PRO A N 1
ATOM 3399 C CA . PRO A 1 413 ? -5.878 -28.274 -9.882 1.00 90.88 413 PRO A CA 1
ATOM 3400 C C . PRO A 1 413 ? -4.902 -28.207 -8.704 1.00 90.88 413 PRO A C 1
ATOM 3402 O O . PRO A 1 413 ? -5.064 -28.944 -7.730 1.00 90.88 413 PRO A O 1
ATOM 3405 N N . LEU A 1 414 ? -3.913 -27.303 -8.745 1.00 89.94 414 LEU A N 1
ATOM 3406 C CA . LEU A 1 414 ? -2.945 -27.121 -7.652 1.00 89.94 414 LEU A CA 1
ATOM 3407 C C . LEU A 1 414 ? -3.646 -26.720 -6.341 1.00 89.94 414 LEU A C 1
ATOM 3409 O O . LEU A 1 414 ? -3.169 -27.041 -5.251 1.00 89.94 414 LEU A O 1
ATOM 3413 N N . PHE A 1 415 ? -4.801 -26.058 -6.447 1.00 90.50 415 PHE A N 1
ATOM 3414 C CA . PHE A 1 415 ? -5.606 -25.599 -5.320 1.00 90.50 415 PHE A CA 1
ATOM 3415 C C . PHE A 1 415 ? -6.676 -26.623 -4.920 1.00 90.50 415 PHE A C 1
ATOM 3417 O O . PHE A 1 415 ? -6.754 -26.982 -3.742 1.00 90.50 415 PHE A O 1
ATOM 3424 N N . THR A 1 416 ? -7.451 -27.160 -5.872 1.00 88.44 416 THR A N 1
ATOM 3425 C CA . THR A 1 416 ? -8.510 -28.144 -5.565 1.00 88.44 416 THR A CA 1
ATOM 3426 C C . THR A 1 416 ? -7.940 -29.427 -4.949 1.00 88.44 416 THR A C 1
ATOM 3428 O O . THR A 1 416 ? -8.459 -29.919 -3.945 1.00 88.44 416 THR A O 1
ATOM 3431 N N . CYS A 1 417 ? -6.799 -29.929 -5.431 1.00 89.12 417 CYS A N 1
ATOM 3432 C CA . CYS A 1 417 ? -6.136 -31.093 -4.837 1.00 89.12 417 CYS A CA 1
ATOM 3433 C C . CYS A 1 417 ? -5.716 -30.874 -3.365 1.00 89.12 417 CYS A C 1
ATOM 3435 O O . CYS A 1 417 ? -5.723 -31.826 -2.582 1.00 89.12 417 CYS A O 1
ATOM 3437 N N . LEU A 1 418 ? -5.421 -29.633 -2.945 1.00 87.00 418 LEU A N 1
ATOM 3438 C CA . LEU A 1 418 ? -5.108 -29.279 -1.547 1.00 87.00 418 LEU A CA 1
ATOM 3439 C C . LEU A 1 418 ? -6.346 -29.098 -0.647 1.00 87.00 418 LEU A C 1
ATOM 3441 O O . LEU A 1 418 ? -6.208 -29.154 0.585 1.00 87.00 418 LEU A O 1
ATOM 3445 N N . SER A 1 419 ? -7.522 -28.849 -1.231 1.00 84.44 419 SER A N 1
ATOM 3446 C CA . SER A 1 419 ? -8.760 -28.517 -0.513 1.00 84.44 419 SER A CA 1
ATOM 3447 C C . SER A 1 419 ? -9.717 -29.701 -0.325 1.00 84.44 419 SER A C 1
ATOM 3449 O O . SER A 1 419 ? -10.494 -29.703 0.637 1.00 84.44 419 SER A O 1
ATOM 3451 N N . THR A 1 420 ? -9.652 -30.698 -1.218 1.00 83.25 420 THR A N 1
ATOM 3452 C CA . THR A 1 420 ? -10.589 -31.837 -1.281 1.00 83.25 420 THR A CA 1
ATOM 3453 C C . THR A 1 420 ? -10.793 -32.572 0.056 1.00 83.25 420 THR A C 1
ATOM 3455 O O . THR A 1 420 ? -9.849 -32.774 0.832 1.00 83.25 420 THR A O 1
ATOM 3458 N N . PRO A 1 421 ? -12.017 -33.073 0.329 1.00 75.44 421 PRO A N 1
ATOM 3459 C CA . PRO A 1 421 ? -12.258 -33.950 1.476 1.00 75.44 421 PRO A CA 1
ATOM 3460 C C . PRO A 1 421 ? -11.545 -35.306 1.319 1.00 75.44 421 PRO A C 1
ATOM 3462 O O . PRO A 1 421 ? -11.022 -35.854 2.293 1.00 75.44 421 PRO A O 1
ATOM 3465 N N . HIS A 1 422 ? -11.449 -35.823 0.089 1.00 81.50 422 HIS A N 1
ATOM 3466 C CA . HIS A 1 422 ? -10.824 -37.106 -0.251 1.00 81.50 422 HIS A CA 1
ATOM 3467 C C . HIS A 1 422 ? -9.287 -37.013 -0.321 1.00 81.50 422 HIS A C 1
ATOM 3469 O O . HIS A 1 422 ? -8.676 -37.311 -1.346 1.00 81.50 422 HIS A O 1
ATOM 3475 N N . ARG A 1 423 ? -8.654 -36.627 0.799 1.00 81.44 423 ARG A N 1
ATOM 3476 C CA . ARG A 1 423 ? -7.217 -36.288 0.916 1.00 81.44 423 ARG A CA 1
ATOM 3477 C C . ARG A 1 423 ? -6.233 -37.282 0.280 1.00 81.44 423 ARG A C 1
ATOM 3479 O O . ARG A 1 423 ? -5.178 -36.857 -0.164 1.00 81.44 423 ARG A O 1
ATOM 3486 N N . LEU A 1 424 ? -6.536 -38.583 0.269 1.00 83.38 424 LEU A N 1
ATOM 3487 C CA . LEU A 1 424 ? -5.697 -39.589 -0.402 1.00 83.38 424 LEU A CA 1
ATOM 3488 C C . LEU A 1 424 ? -5.689 -39.387 -1.921 1.00 83.38 424 LEU A C 1
ATOM 3490 O O . LEU A 1 424 ? -4.631 -39.293 -2.530 1.00 83.38 424 LEU A O 1
ATOM 3494 N N . PHE A 1 425 ? -6.879 -39.285 -2.507 1.00 86.25 425 PHE A N 1
ATOM 3495 C CA . PHE A 1 425 ? -7.089 -39.240 -3.948 1.00 86.25 425 PHE A CA 1
ATOM 3496 C C . PHE A 1 425 ? -6.672 -37.890 -4.550 1.00 86.25 425 PHE A C 1
ATOM 3498 O O . PHE A 1 425 ? -5.885 -37.854 -5.494 1.00 86.25 425 PHE A O 1
ATOM 3505 N N . GLY A 1 426 ? -7.078 -36.779 -3.921 1.00 86.38 426 GLY A N 1
ATOM 3506 C CA . GLY A 1 426 ? -6.558 -35.447 -4.257 1.00 86.38 426 GLY A CA 1
ATOM 3507 C C . GLY A 1 426 ? -5.044 -35.328 -4.032 1.00 86.38 426 GLY A C 1
ATOM 3508 O O . GLY A 1 426 ? -4.370 -34.598 -4.749 1.00 86.38 426 GLY A O 1
ATOM 3509 N N . GLY A 1 427 ? -4.484 -36.107 -3.098 1.00 87.56 427 GLY A N 1
ATOM 3510 C CA . GLY A 1 427 ? -3.040 -36.235 -2.912 1.00 87.56 427 GLY A CA 1
ATOM 3511 C C . GLY A 1 427 ? -2.329 -36.841 -4.125 1.00 87.56 427 GLY A C 1
ATOM 3512 O O . GLY A 1 427 ? -1.310 -36.305 -4.545 1.00 87.56 427 GLY A O 1
ATOM 3513 N N . VAL A 1 428 ? -2.870 -37.918 -4.706 1.00 92.19 428 VAL A N 1
ATOM 3514 C CA . VAL A 1 428 ? -2.295 -38.585 -5.892 1.00 92.19 428 VAL A CA 1
ATOM 3515 C C . VAL A 1 428 ? -2.418 -37.711 -7.141 1.00 92.19 428 VAL A C 1
ATOM 3517 O O . VAL A 1 428 ? -1.408 -37.463 -7.796 1.00 92.19 428 VAL A O 1
ATOM 3520 N N . LEU A 1 429 ? -3.610 -37.178 -7.440 1.00 91.69 429 LEU A N 1
ATOM 3521 C CA . LEU A 1 429 ? -3.798 -36.288 -8.596 1.00 91.69 429 LEU A CA 1
ATOM 3522 C C . LEU A 1 429 ? -2.963 -35.004 -8.472 1.00 91.69 429 LEU A C 1
ATOM 3524 O O . LEU A 1 429 ? -2.328 -34.582 -9.436 1.00 91.69 429 LEU A O 1
ATOM 3528 N N . GLY A 1 430 ? -2.907 -34.414 -7.273 1.00 91.06 430 GLY A N 1
ATOM 3529 C CA . GLY A 1 430 ? -2.067 -33.252 -6.983 1.00 91.06 430 GLY A CA 1
ATOM 3530 C C . GLY A 1 430 ? -0.576 -33.539 -7.151 1.00 91.06 430 GLY A C 1
ATOM 3531 O O . GLY A 1 430 ? 0.134 -32.717 -7.729 1.00 91.06 430 GLY A O 1
ATOM 3532 N N . LEU A 1 431 ? -0.106 -34.716 -6.717 1.00 93.25 431 LEU A N 1
ATOM 3533 C CA . LEU A 1 431 ? 1.281 -35.137 -6.915 1.00 93.25 431 LEU A CA 1
ATOM 3534 C C . LEU A 1 431 ? 1.616 -35.238 -8.405 1.00 93.25 431 LEU A C 1
ATOM 3536 O O . LEU A 1 431 ? 2.551 -34.572 -8.833 1.00 93.25 431 LEU A O 1
ATOM 3540 N N . ILE A 1 432 ? 0.835 -35.991 -9.189 1.00 93.75 432 ILE A N 1
ATOM 3541 C CA . ILE A 1 432 ? 1.059 -36.174 -10.636 1.00 93.75 432 ILE A CA 1
ATOM 3542 C C . ILE A 1 432 ? 1.074 -34.817 -11.357 1.00 93.75 432 ILE A C 1
ATOM 3544 O O . ILE A 1 432 ? 2.008 -34.523 -12.103 1.00 93.75 432 ILE A O 1
ATOM 3548 N N . TYR A 1 433 ? 0.092 -33.953 -11.081 1.00 93.38 433 TYR A N 1
ATOM 3549 C CA . TYR A 1 433 ? -0.005 -32.645 -11.728 1.00 93.38 433 TYR A CA 1
ATOM 3550 C C . TYR A 1 433 ? 1.162 -31.720 -11.346 1.00 93.38 433 TYR A C 1
ATOM 3552 O O . TYR A 1 433 ? 1.848 -31.203 -12.226 1.00 93.38 433 TYR A O 1
ATOM 3560 N N . SER A 1 434 ? 1.467 -31.576 -10.050 1.00 93.12 434 SER A N 1
ATOM 3561 C CA . SER A 1 434 ? 2.602 -30.751 -9.599 1.00 93.12 434 SER A CA 1
ATOM 3562 C C . SER A 1 434 ? 3.964 -31.292 -10.045 1.00 93.12 434 SER A C 1
ATOM 3564 O O . SER A 1 434 ? 4.862 -30.500 -10.314 1.00 93.12 434 SER A O 1
ATOM 3566 N N . LEU A 1 435 ? 4.110 -32.615 -10.184 1.00 92.44 435 LEU A N 1
ATOM 3567 C CA . LEU A 1 435 ? 5.329 -33.248 -10.679 1.00 92.44 435 LEU A CA 1
ATOM 3568 C C . LEU A 1 435 ? 5.512 -33.007 -12.180 1.00 92.44 435 LEU A C 1
ATOM 3570 O O . LEU A 1 435 ? 6.618 -32.678 -12.590 1.00 92.44 435 LEU A O 1
ATOM 3574 N N . SER A 1 436 ? 4.448 -33.085 -12.989 1.00 91.12 436 SER A N 1
ATOM 3575 C CA . SER A 1 436 ? 4.533 -32.750 -14.420 1.00 91.12 436 SER A CA 1
ATOM 3576 C C . SER A 1 436 ? 4.932 -31.285 -14.651 1.00 91.12 436 SER A C 1
ATOM 3578 O O . SER A 1 436 ? 5.808 -31.017 -15.466 1.00 91.12 436 SER A O 1
ATOM 3580 N N . TRP A 1 437 ? 4.394 -30.347 -13.861 1.00 90.50 437 TRP A N 1
ATOM 3581 C CA . TRP A 1 437 ? 4.794 -28.933 -13.894 1.00 90.50 437 TRP A CA 1
ATOM 3582 C C . TRP A 1 437 ? 6.222 -28.703 -13.372 1.00 90.50 437 TRP A C 1
ATOM 3584 O O . TRP A 1 437 ? 6.940 -27.853 -13.892 1.00 90.50 437 TRP A O 1
ATOM 3594 N N . PHE A 1 438 ? 6.663 -29.468 -12.369 1.00 90.69 438 PHE A N 1
ATOM 3595 C CA . PHE A 1 438 ? 8.038 -29.416 -11.864 1.00 90.69 438 PHE A CA 1
ATOM 3596 C C . PHE A 1 438 ? 9.048 -29.954 -12.887 1.00 90.69 438 PHE A C 1
ATOM 3598 O O . PHE A 1 438 ? 10.069 -29.315 -13.113 1.00 90.69 438 PHE A O 1
ATOM 3605 N N . ILE A 1 439 ? 8.742 -31.072 -13.554 1.00 89.38 439 ILE A N 1
ATOM 3606 C CA . ILE A 1 439 ? 9.561 -31.630 -14.641 1.00 89.38 439 ILE A CA 1
ATOM 3607 C C . ILE A 1 439 ? 9.577 -30.675 -15.838 1.00 89.38 439 ILE A C 1
ATOM 3609 O O . ILE A 1 439 ? 10.644 -30.427 -16.380 1.00 89.38 439 ILE A O 1
ATOM 3613 N N . ALA A 1 440 ? 8.441 -30.075 -16.204 1.00 86.62 440 ALA A N 1
ATOM 3614 C CA . ALA A 1 440 ? 8.360 -29.057 -17.251 1.00 86.62 440 ALA A CA 1
ATOM 3615 C C . ALA A 1 440 ? 9.248 -27.834 -16.961 1.00 86.62 440 ALA A C 1
ATOM 3617 O O . ALA A 1 440 ? 9.976 -27.378 -17.840 1.00 86.62 440 ALA A O 1
ATOM 3618 N N . LEU A 1 441 ? 9.235 -27.320 -15.725 1.00 84.12 441 LEU A N 1
ATOM 3619 C CA . LEU A 1 441 ? 10.061 -26.173 -15.340 1.00 84.12 441 LEU A CA 1
ATOM 3620 C C . LEU A 1 441 ? 11.543 -26.542 -15.154 1.00 84.12 441 LEU A C 1
ATOM 3622 O O . LEU A 1 441 ? 12.405 -25.735 -15.489 1.00 84.12 441 LEU A O 1
ATOM 3626 N N . LEU A 1 442 ? 11.863 -27.751 -14.676 1.00 84.50 442 LEU A N 1
ATOM 3627 C CA . LEU A 1 442 ? 13.238 -28.264 -14.669 1.00 84.50 442 LEU A CA 1
ATOM 3628 C C . LEU A 1 442 ? 13.768 -28.470 -16.085 1.00 84.50 442 LEU A C 1
ATOM 3630 O O . LEU A 1 442 ? 14.898 -28.087 -16.355 1.00 84.50 442 LEU A O 1
ATOM 3634 N N . TRP A 1 443 ? 12.961 -29.028 -16.990 1.00 83.19 443 TRP A N 1
ATOM 3635 C CA . TRP A 1 443 ? 13.313 -29.143 -18.400 1.00 83.19 443 TRP A CA 1
ATOM 3636 C C . TRP A 1 443 ? 13.598 -27.754 -18.965 1.00 83.19 443 TRP A C 1
ATOM 3638 O O . TRP A 1 443 ? 14.675 -27.520 -19.504 1.00 83.19 443 TRP A O 1
ATOM 3648 N N . LYS A 1 444 ? 12.702 -26.789 -18.720 1.00 76.75 444 LYS A N 1
ATOM 3649 C CA . LYS A 1 444 ? 12.933 -25.391 -19.085 1.00 76.75 444 LYS A CA 1
ATOM 3650 C C . LYS A 1 444 ? 14.265 -24.864 -18.532 1.00 76.75 444 LYS A C 1
ATOM 3652 O O . LYS A 1 444 ? 15.031 -24.284 -19.279 1.00 76.75 444 LYS A O 1
ATOM 3657 N N . LEU A 1 445 ? 14.586 -25.087 -17.260 1.00 76.31 445 LEU A N 1
ATOM 3658 C CA . LEU A 1 445 ? 15.807 -24.549 -16.642 1.00 76.31 445 LEU A CA 1
ATOM 3659 C C . LEU A 1 445 ? 17.100 -25.293 -17.003 1.00 76.31 445 LEU A C 1
ATOM 3661 O O . LEU A 1 445 ? 18.169 -24.700 -16.935 1.00 76.31 445 LEU A O 1
ATOM 3665 N N . ILE A 1 446 ? 17.046 -26.576 -17.349 1.00 75.56 446 ILE A N 1
ATOM 3666 C CA . ILE A 1 446 ? 18.235 -27.364 -17.712 1.00 75.56 446 ILE A CA 1
ATOM 3667 C C . ILE A 1 446 ? 18.530 -27.228 -19.207 1.00 75.56 446 ILE A C 1
ATOM 3669 O O . ILE A 1 446 ? 19.694 -27.138 -19.588 1.00 75.56 446 ILE A O 1
ATOM 3673 N N . PHE A 1 447 ? 17.479 -27.189 -20.031 1.00 70.06 447 PHE A N 1
ATOM 3674 C CA . PHE A 1 447 ? 17.571 -27.162 -21.486 1.00 70.06 447 PHE A CA 1
ATOM 3675 C C . PHE A 1 447 ? 17.444 -25.730 -22.029 1.00 70.06 447 PHE A C 1
ATOM 3677 O O . PHE A 1 447 ? 18.349 -25.273 -22.710 1.00 70.06 447 PHE A O 1
ATOM 3684 N N . CYS A 1 448 ? 16.436 -24.939 -21.643 1.00 66.44 448 CYS A N 1
ATOM 3685 C CA . CYS A 1 448 ? 16.313 -23.529 -22.088 1.00 66.44 448 CYS A CA 1
ATOM 3686 C C . CYS A 1 448 ? 17.301 -22.556 -21.434 1.00 66.44 448 CYS A C 1
ATOM 3688 O O . CYS A 1 448 ? 17.180 -21.348 -21.609 1.00 66.44 448 CYS A O 1
ATOM 3690 N N . ARG A 1 449 ? 18.266 -23.130 -20.716 1.00 57.69 449 ARG A N 1
ATOM 3691 C CA . ARG A 1 449 ? 19.651 -22.695 -20.601 1.00 57.69 449 ARG A CA 1
ATOM 3692 C C . ARG A 1 449 ? 20.139 -21.995 -21.879 1.00 57.69 449 ARG A C 1
ATOM 3694 O O . ARG A 1 449 ? 20.121 -20.772 -21.925 1.00 57.69 449 ARG A O 1
ATOM 3701 N N . GLU A 1 450 ? 20.439 -22.762 -22.935 1.00 48.84 450 GLU A N 1
ATOM 3702 C CA . GLU A 1 450 ? 21.442 -22.409 -23.960 1.00 48.84 450 GLU A CA 1
ATOM 3703 C C . GLU A 1 450 ? 21.094 -21.327 -25.006 1.00 48.84 450 GLU A C 1
ATOM 3705 O O . GLU A 1 450 ? 21.345 -21.492 -26.201 1.00 48.84 450 GLU A O 1
ATOM 3710 N N . ILE A 1 451 ? 20.438 -20.257 -24.581 1.00 48.81 451 ILE A N 1
ATOM 3711 C CA . ILE A 1 451 ? 19.686 -19.333 -25.440 1.00 48.81 451 ILE A CA 1
ATOM 3712 C C . ILE A 1 451 ? 20.045 -17.877 -25.135 1.00 48.81 451 ILE A C 1
ATOM 3714 O O . ILE A 1 451 ? 19.918 -17.016 -26.000 1.00 48.81 451 ILE A O 1
ATOM 3718 N N . LEU A 1 452 ? 20.476 -17.595 -23.899 1.00 47.75 452 LEU A N 1
ATOM 3719 C CA . LEU A 1 452 ? 20.758 -16.239 -23.419 1.00 47.75 452 LEU A CA 1
ATOM 3720 C C . LEU A 1 452 ? 22.259 -15.948 -23.255 1.00 47.75 452 LEU A C 1
ATOM 3722 O O . LEU A 1 452 ? 22.617 -14.785 -23.087 1.00 47.75 452 LEU A O 1
ATOM 3726 N N . ALA A 1 453 ? 23.154 -16.941 -23.337 1.00 43.62 453 ALA A N 1
ATOM 3727 C CA . ALA A 1 453 ? 24.599 -16.693 -23.271 1.00 43.62 453 ALA A CA 1
ATOM 3728 C C . ALA A 1 453 ? 25.172 -15.852 -24.428 1.00 43.62 453 ALA A C 1
ATOM 3730 O O . ALA A 1 453 ? 26.268 -15.317 -24.272 1.00 43.62 453 ALA A O 1
ATOM 3731 N N . SER A 1 454 ? 24.467 -15.686 -25.558 1.00 43.97 454 SER A N 1
ATOM 3732 C CA . SER A 1 454 ? 24.914 -14.771 -26.624 1.00 43.97 454 SER A CA 1
ATOM 3733 C C . SER A 1 454 ? 24.858 -13.294 -26.212 1.00 43.97 454 SER A C 1
ATOM 3735 O O . SER A 1 454 ? 25.555 -12.476 -26.801 1.00 43.97 454 SER A O 1
ATOM 3737 N N . GLU A 1 455 ? 24.076 -12.951 -25.183 1.00 46.69 455 GLU A N 1
ATOM 3738 C CA . GLU A 1 455 ? 24.048 -11.629 -24.549 1.00 46.69 455 GLU A CA 1
ATOM 3739 C C . GLU A 1 455 ? 24.480 -11.778 -23.080 1.00 46.69 455 GLU A C 1
ATOM 3741 O O . GLU A 1 455 ? 23.662 -11.810 -22.158 1.00 46.69 455 GLU A O 1
ATOM 3746 N N . GLY A 1 456 ? 25.796 -11.913 -22.871 1.00 47.47 456 GLY A N 1
ATOM 3747 C CA . GLY A 1 456 ? 26.440 -12.514 -21.686 1.00 47.47 456 GLY A CA 1
ATOM 3748 C C . GLY A 1 456 ? 26.135 -11.953 -20.285 1.00 47.47 456 GLY A C 1
ATOM 3749 O O . GLY A 1 456 ? 26.632 -12.498 -19.303 1.00 47.47 456 GLY A O 1
ATOM 3750 N N . HIS A 1 457 ? 25.300 -10.920 -20.153 1.00 48.41 457 HIS A N 1
ATOM 3751 C CA . HIS A 1 457 ? 24.805 -10.403 -18.869 1.00 48.41 457 HIS A CA 1
ATOM 3752 C C . HIS A 1 457 ? 23.349 -10.805 -18.552 1.00 48.41 457 HIS A C 1
ATOM 3754 O O . HIS A 1 457 ? 22.931 -10.742 -17.394 1.00 48.41 457 HIS A O 1
ATOM 3760 N N . GLN A 1 458 ? 22.569 -11.250 -19.543 1.00 52.56 458 GLN A N 1
ATOM 3761 C CA . GLN A 1 458 ? 21.137 -11.547 -19.393 1.00 52.56 458 GLN A CA 1
ATOM 3762 C C . GLN A 1 458 ? 20.887 -12.934 -18.754 1.00 52.56 458 GLN A C 1
ATOM 3764 O O . GLN A 1 458 ? 19.952 -13.116 -17.969 1.00 52.56 458 GLN A O 1
ATOM 3769 N N . TYR A 1 459 ? 21.777 -13.895 -19.032 1.00 52.56 459 TYR A N 1
ATOM 3770 C CA . TYR A 1 459 ? 21.715 -15.304 -18.612 1.00 52.56 459 TYR A CA 1
ATOM 3771 C C . TYR A 1 459 ? 21.486 -15.525 -17.103 1.00 52.56 459 TYR A C 1
ATOM 3773 O O . TYR A 1 459 ? 20.487 -16.130 -16.701 1.00 52.56 459 TYR A O 1
ATOM 3781 N N . HIS A 1 460 ? 22.381 -15.021 -16.244 1.00 58.31 460 HIS A N 1
ATOM 3782 C CA . HIS A 1 460 ? 22.363 -15.320 -14.802 1.00 58.31 460 HIS A CA 1
ATOM 3783 C C . HIS A 1 460 ? 21.049 -14.925 -14.110 1.00 58.31 460 HIS A C 1
ATOM 3785 O O . HIS A 1 460 ? 20.626 -15.561 -13.139 1.00 58.31 460 HIS A O 1
ATOM 3791 N N . VAL A 1 461 ? 20.390 -13.873 -14.598 1.00 61.09 461 VAL A N 1
ATOM 3792 C CA . VAL A 1 461 ? 19.209 -13.302 -13.945 1.00 61.09 461 VAL A CA 1
ATOM 3793 C C . VAL A 1 461 ? 17.917 -14.004 -14.378 1.00 61.09 461 VAL A C 1
ATOM 3795 O O . VAL A 1 461 ? 16.975 -14.074 -13.591 1.00 61.09 461 VAL A O 1
ATOM 3798 N N . TRP A 1 462 ? 17.877 -14.630 -15.560 1.00 63.94 462 TRP A N 1
ATOM 3799 C CA . TRP A 1 462 ? 16.748 -15.473 -15.985 1.00 63.94 462 TRP A CA 1
ATOM 3800 C C . TRP A 1 462 ? 16.579 -16.719 -15.092 1.00 63.94 462 TRP A C 1
ATOM 3802 O O . TRP A 1 462 ? 15.458 -17.107 -14.735 1.00 63.94 462 TRP A O 1
ATOM 3812 N N . TYR A 1 463 ? 17.697 -17.292 -14.630 1.00 70.19 463 TYR A N 1
ATOM 3813 C CA . TYR A 1 463 ? 17.702 -18.326 -13.588 1.00 70.19 463 TYR A CA 1
ATOM 3814 C C . TYR A 1 463 ? 17.174 -17.789 -12.261 1.00 70.19 463 TYR A C 1
ATOM 3816 O O . TYR A 1 463 ? 16.284 -18.395 -11.660 1.00 70.19 463 TYR A O 1
ATOM 3824 N N . LEU A 1 464 ? 17.687 -16.633 -11.830 1.00 75.44 464 LEU A N 1
ATOM 3825 C CA . LEU A 1 464 ? 17.279 -15.965 -10.594 1.00 75.44 464 LEU A CA 1
ATOM 3826 C C . LEU A 1 464 ? 15.757 -15.724 -10.573 1.00 75.44 464 LEU A C 1
ATOM 3828 O O . LEU A 1 464 ? 15.083 -16.092 -9.614 1.00 75.44 464 LEU A O 1
ATOM 3832 N N . HIS A 1 465 ? 15.202 -15.232 -11.680 1.00 77.25 465 HIS A N 1
ATOM 3833 C CA . HIS A 1 465 ? 13.772 -15.016 -11.900 1.00 77.25 465 HIS A CA 1
ATOM 3834 C C . HIS A 1 465 ? 12.937 -16.314 -11.810 1.00 77.25 465 HIS A C 1
ATOM 3836 O O . HIS A 1 465 ? 11.832 -16.312 -11.271 1.00 77.25 465 HIS A O 1
ATOM 3842 N N . SER A 1 466 ? 13.461 -17.450 -12.279 1.00 79.31 466 SER A N 1
ATOM 3843 C CA . SER A 1 466 ? 12.720 -18.725 -12.336 1.00 79.31 466 SER A CA 1
ATOM 3844 C C . SER A 1 466 ? 12.775 -19.557 -11.040 1.00 79.31 466 SER A C 1
ATOM 3846 O O . SER A 1 466 ? 11.850 -20.325 -10.744 1.00 79.31 466 SER A O 1
ATOM 3848 N N . ILE A 1 467 ? 13.830 -19.400 -10.230 1.00 85.19 467 ILE A N 1
ATOM 3849 C CA . ILE A 1 467 ? 14.066 -20.162 -8.986 1.00 85.19 467 ILE A CA 1
ATOM 3850 C C . ILE A 1 467 ? 12.874 -20.164 -8.001 1.00 85.19 467 ILE A C 1
ATOM 3852 O O . ILE A 1 467 ? 12.543 -21.241 -7.490 1.00 85.19 467 ILE A O 1
ATOM 3856 N N . PRO A 1 468 ? 12.174 -19.046 -7.713 1.00 89.50 468 PRO A N 1
ATOM 3857 C CA . PRO A 1 468 ? 11.101 -19.055 -6.720 1.00 89.50 468 PRO A CA 1
ATOM 3858 C C . PRO A 1 468 ? 9.899 -19.913 -7.131 1.00 89.50 468 PRO A C 1
ATOM 3860 O O . PRO A 1 468 ? 9.291 -20.561 -6.275 1.00 89.50 468 PRO A O 1
ATOM 3863 N N . GLN A 1 469 ? 9.573 -19.969 -8.429 1.00 89.19 469 GLN A N 1
ATOM 3864 C CA . GLN A 1 469 ? 8.505 -20.833 -8.942 1.00 89.19 469 GLN A CA 1
ATOM 3865 C C . GLN A 1 469 ? 8.875 -22.313 -8.763 1.00 89.19 469 GLN A C 1
ATOM 3867 O O . GLN A 1 469 ? 8.051 -23.105 -8.296 1.00 89.19 469 GLN A O 1
ATOM 3872 N N . LEU A 1 470 ? 10.133 -22.663 -9.052 1.00 89.88 470 LEU A N 1
ATOM 3873 C CA . LEU A 1 470 ? 10.670 -24.013 -8.886 1.00 89.88 470 LEU A CA 1
ATOM 3874 C C . LEU A 1 470 ? 10.650 -24.465 -7.417 1.00 89.88 470 LEU A C 1
ATOM 3876 O O . LEU A 1 470 ? 10.182 -25.564 -7.119 1.00 89.88 470 LEU A O 1
ATOM 3880 N N . LEU A 1 471 ? 11.078 -23.604 -6.488 1.00 91.31 471 LEU A N 1
ATOM 3881 C CA . LEU A 1 471 ? 11.030 -23.877 -5.045 1.00 91.31 471 LEU A CA 1
ATOM 3882 C C . LEU A 1 471 ? 9.588 -24.065 -4.541 1.00 91.31 471 LEU A C 1
ATOM 3884 O O . LEU A 1 471 ? 9.326 -24.951 -3.721 1.00 91.31 471 LEU A O 1
ATOM 3888 N N . CYS A 1 472 ? 8.634 -23.284 -5.059 1.00 92.94 472 CYS A N 1
ATOM 3889 C CA . CYS A 1 472 ? 7.215 -23.454 -4.747 1.00 92.94 472 CYS A CA 1
ATOM 3890 C C . CYS A 1 472 ? 6.663 -24.796 -5.266 1.00 92.94 472 CYS A C 1
ATOM 3892 O O . CYS A 1 472 ? 5.962 -25.489 -4.525 1.00 92.94 472 CYS A O 1
ATOM 3894 N N . LEU A 1 473 ? 7.009 -25.200 -6.495 1.00 91.56 473 LEU A N 1
ATOM 3895 C CA . LEU A 1 473 ? 6.628 -26.500 -7.065 1.00 91.56 473 LEU A CA 1
ATOM 3896 C C . LEU A 1 473 ? 7.241 -27.675 -6.285 1.00 91.56 473 LEU A C 1
ATOM 3898 O O . LEU A 1 473 ? 6.512 -28.589 -5.897 1.00 91.56 473 LEU A O 1
ATOM 3902 N N . ALA A 1 474 ? 8.537 -27.621 -5.967 1.00 92.81 474 ALA A N 1
ATOM 3903 C CA . ALA A 1 474 ? 9.218 -28.637 -5.160 1.00 92.81 474 ALA A CA 1
ATOM 3904 C C . ALA A 1 474 ? 8.560 -28.810 -3.778 1.00 92.81 474 ALA A C 1
ATOM 3906 O O . ALA A 1 474 ? 8.316 -29.935 -3.327 1.00 92.81 474 ALA A O 1
ATOM 3907 N N . PHE A 1 475 ? 8.186 -27.702 -3.123 1.00 93.69 475 PHE A N 1
ATOM 3908 C CA . PHE A 1 475 ? 7.430 -27.750 -1.872 1.00 93.69 475 PHE A CA 1
ATOM 3909 C C . PHE A 1 475 ? 6.069 -28.445 -2.045 1.00 93.69 475 PHE A C 1
ATOM 3911 O O . PHE A 1 475 ? 5.677 -29.233 -1.180 1.00 93.69 475 PHE A O 1
ATOM 3918 N N . LEU A 1 476 ? 5.342 -28.189 -3.139 1.00 92.12 476 LEU A N 1
ATOM 3919 C CA . LEU A 1 476 ? 4.046 -28.824 -3.410 1.00 92.12 476 LEU A CA 1
ATOM 3920 C C . LEU A 1 476 ? 4.174 -30.331 -3.658 1.00 92.12 476 LEU A C 1
ATOM 3922 O O . LEU A 1 476 ? 3.424 -31.090 -3.044 1.00 92.12 476 LEU A O 1
ATOM 3926 N N . VAL A 1 477 ? 5.145 -30.774 -4.460 1.00 93.62 477 VAL A N 1
ATOM 3927 C CA . VAL A 1 477 ? 5.435 -32.202 -4.703 1.00 93.62 477 VAL A CA 1
ATOM 3928 C C . VAL A 1 477 ? 5.692 -32.923 -3.370 1.00 93.62 477 VAL A C 1
ATOM 3930 O O . VAL A 1 477 ? 4.984 -33.872 -3.012 1.00 93.62 477 VAL A O 1
ATOM 3933 N N . CYS A 1 478 ? 6.606 -32.393 -2.550 1.00 92.88 478 CYS A N 1
ATOM 3934 C CA . CYS A 1 478 ? 6.876 -32.892 -1.197 1.00 92.88 478 CYS A CA 1
ATOM 3935 C C . CYS A 1 478 ? 5.634 -32.849 -0.285 1.00 92.88 478 CYS A C 1
ATOM 3937 O O . CYS A 1 478 ? 5.409 -33.750 0.536 1.00 92.88 478 CYS A O 1
ATOM 3939 N N . ARG A 1 479 ? 4.783 -31.824 -0.425 1.00 91.00 479 ARG A N 1
ATOM 3940 C CA . ARG A 1 479 ? 3.547 -31.675 0.351 1.00 91.00 479 ARG A CA 1
ATOM 3941 C C . ARG A 1 479 ? 2.498 -32.719 -0.026 1.00 91.00 479 ARG A C 1
ATOM 3943 O O . ARG A 1 479 ? 1.896 -33.285 0.890 1.00 91.00 479 ARG A O 1
ATOM 3950 N N . PHE A 1 480 ? 2.292 -33.001 -1.310 1.00 91.81 480 PHE A N 1
ATOM 3951 C CA . PHE A 1 480 ? 1.362 -34.032 -1.771 1.00 91.81 480 PHE A CA 1
ATOM 3952 C C . PHE A 1 480 ? 1.840 -35.433 -1.366 1.00 91.81 480 PHE A C 1
ATOM 3954 O O . PHE A 1 480 ? 1.061 -36.178 -0.768 1.00 91.81 480 PHE A O 1
ATOM 3961 N N . GLY A 1 481 ? 3.136 -35.742 -1.505 1.00 90.38 481 GLY A N 1
ATOM 3962 C CA . GLY A 1 481 ? 3.728 -36.972 -0.956 1.00 90.38 481 GLY A CA 1
ATOM 3963 C C . GLY A 1 481 ? 3.510 -37.120 0.560 1.00 90.38 481 GLY A C 1
ATOM 3964 O O . GLY A 1 481 ? 3.107 -38.180 1.048 1.00 90.38 481 GLY A O 1
ATOM 3965 N N . SER A 1 482 ? 3.664 -36.031 1.325 1.00 88.00 482 SER A N 1
ATOM 3966 C CA . SER A 1 482 ? 3.356 -35.995 2.765 1.00 88.00 482 SER A CA 1
ATOM 3967 C C . SER A 1 482 ? 1.868 -36.241 3.069 1.00 88.00 482 SER A C 1
ATOM 3969 O O . SER A 1 482 ? 1.535 -36.919 4.047 1.00 88.00 482 SER A O 1
ATOM 3971 N N . ILE A 1 483 ? 0.958 -35.726 2.233 1.00 85.62 483 ILE A N 1
ATOM 3972 C CA . ILE A 1 483 ? -0.491 -35.953 2.348 1.00 85.62 483 ILE A CA 1
ATOM 3973 C C . ILE A 1 483 ? -0.834 -37.423 2.064 1.00 85.62 483 ILE A C 1
ATOM 3975 O O . ILE A 1 483 ? -1.563 -38.015 2.860 1.00 85.62 483 ILE A O 1
ATOM 3979 N N . ILE A 1 484 ? -0.258 -38.036 1.023 1.00 89.00 484 ILE A N 1
ATOM 3980 C CA . ILE A 1 484 ? -0.431 -39.466 0.709 1.00 89.00 484 ILE A CA 1
ATOM 3981 C C . ILE A 1 484 ? 0.082 -40.330 1.871 1.00 89.00 484 ILE A C 1
ATOM 3983 O O . ILE A 1 484 ? -0.676 -41.138 2.411 1.00 89.00 484 ILE A O 1
ATOM 3987 N N . LYS A 1 485 ? 1.313 -40.096 2.355 1.00 87.88 485 LYS A N 1
ATOM 3988 C CA . LYS A 1 485 ? 1.920 -40.840 3.480 1.00 87.88 485 LYS A CA 1
ATOM 3989 C C . LYS A 1 485 ? 1.080 -40.755 4.764 1.00 87.88 485 LYS A C 1
ATOM 3991 O O . LYS A 1 485 ? 0.902 -41.758 5.456 1.00 87.88 485 LYS A O 1
ATOM 3996 N N . LYS A 1 486 ? 0.508 -39.582 5.073 1.00 83.38 486 LYS A N 1
ATOM 3997 C CA . LYS A 1 486 ? -0.446 -39.412 6.191 1.00 83.38 486 LYS A CA 1
ATOM 3998 C C . LYS A 1 486 ? -1.824 -40.021 5.903 1.00 83.38 486 LYS A C 1
ATOM 4000 O O . LYS A 1 486 ? -2.500 -40.444 6.838 1.00 83.38 486 LYS A O 1
ATOM 4005 N N . GLY A 1 487 ? -2.241 -40.070 4.642 1.00 79.75 487 GLY A N 1
ATOM 4006 C CA . GLY A 1 487 ? -3.464 -40.720 4.181 1.00 79.75 487 GLY A CA 1
ATOM 4007 C C . GLY A 1 487 ? -3.431 -42.229 4.409 1.00 79.75 487 GLY A C 1
ATOM 4008 O O . GLY A 1 487 ? -4.289 -42.742 5.122 1.00 79.75 487 GLY A O 1
ATOM 4009 N N . VAL A 1 488 ? -2.401 -42.909 3.892 1.00 83.56 488 VAL A N 1
ATOM 4010 C CA . VAL A 1 488 ? -2.210 -44.365 4.028 1.00 83.56 488 VAL A CA 1
ATOM 4011 C C . VAL A 1 488 ? -2.081 -44.752 5.502 1.00 83.56 488 VAL A C 1
ATOM 4013 O O . VAL A 1 488 ? -2.849 -45.576 5.992 1.00 83.56 488 VAL A O 1
ATOM 4016 N N . ARG A 1 489 ? -1.211 -44.069 6.264 1.00 80.88 489 ARG A N 1
ATOM 4017 C CA . ARG A 1 489 ? -1.057 -44.298 7.715 1.00 80.88 489 ARG A CA 1
ATOM 4018 C C . ARG A 1 489 ? -2.371 -44.139 8.493 1.00 80.88 489 ARG A C 1
ATOM 4020 O O . ARG A 1 489 ? -2.591 -44.860 9.457 1.00 80.88 489 ARG A O 1
ATOM 4027 N N . SER A 1 490 ? -3.248 -43.230 8.067 1.00 73.44 490 SER A N 1
ATOM 4028 C CA . SER A 1 490 ? -4.569 -43.005 8.672 1.00 73.44 490 SER A CA 1
ATOM 4029 C C . SER A 1 490 ? -5.665 -43.962 8.180 1.00 73.44 490 SER A C 1
ATOM 4031 O O . SER A 1 490 ? -6.781 -43.874 8.688 1.00 73.44 490 SER A O 1
ATOM 4033 N N . ARG A 1 491 ? -5.384 -44.820 7.192 1.00 73.25 491 ARG A N 1
ATOM 4034 C CA . ARG A 1 491 ? -6.257 -45.932 6.783 1.00 73.25 491 ARG A CA 1
ATOM 4035 C C . ARG A 1 491 ? -5.807 -47.256 7.411 1.00 73.25 491 ARG A C 1
ATOM 4037 O O . ARG A 1 491 ? -6.649 -48.093 7.683 1.00 73.25 491 ARG A O 1
ATOM 4044 N N . MET A 1 492 ? -4.507 -47.411 7.687 1.00 67.94 492 MET A N 1
ATOM 4045 C CA . MET A 1 492 ? -3.956 -48.558 8.431 1.00 67.94 492 MET A CA 1
ATOM 4046 C C . MET A 1 492 ? -4.158 -48.448 9.952 1.00 67.94 492 MET A C 1
ATOM 4048 O O . MET A 1 492 ? -4.260 -49.460 10.633 1.00 67.94 492 MET A O 1
ATOM 4052 N N . ARG A 1 493 ? -4.213 -47.227 10.504 1.00 59.09 493 ARG A N 1
ATOM 4053 C CA . ARG A 1 493 ? -4.522 -46.974 11.920 1.00 59.09 493 ARG A CA 1
ATOM 4054 C C . ARG A 1 493 ? -5.871 -46.265 12.011 1.00 59.09 493 ARG A C 1
ATOM 4056 O O . ARG A 1 493 ? -5.958 -45.098 11.624 1.00 59.09 493 ARG A O 1
ATOM 4063 N N . ASN A 1 494 ? -6.889 -46.962 12.522 1.00 52.41 494 ASN A N 1
ATOM 4064 C CA . ASN A 1 494 ? -8.253 -46.451 12.716 1.00 52.41 494 ASN A CA 1
ATOM 4065 C C . ASN A 1 494 ? -8.256 -45.262 13.691 1.00 52.41 494 ASN A C 1
ATOM 4067 O O . ASN A 1 494 ? -8.331 -45.437 14.903 1.00 52.41 494 ASN A O 1
ATOM 4071 N N . TYR A 1 495 ? -8.124 -44.047 13.156 1.00 46.47 495 TYR A N 1
ATOM 4072 C CA . TYR A 1 495 ? -7.981 -42.821 13.941 1.00 46.47 495 TYR A CA 1
ATOM 4073 C C . TYR A 1 495 ? -9.045 -41.800 13.523 1.00 46.47 495 TYR A C 1
ATOM 4075 O O . TYR A 1 495 ? -8.984 -41.223 12.430 1.00 46.47 495 TYR A O 1
ATOM 4083 N N . SER A 1 496 ? -10.034 -41.591 14.393 1.00 42.25 496 SER A N 1
ATOM 4084 C CA . SER A 1 496 ? -11.138 -40.648 14.192 1.00 42.25 496 SER A CA 1
ATOM 4085 C C . SER A 1 496 ? -10.614 -39.208 14.077 1.00 42.25 496 SER A C 1
ATOM 4087 O O . SER A 1 496 ? -9.711 -38.773 14.789 1.00 42.25 496 SER A O 1
ATOM 4089 N N . LYS A 1 497 ? -11.116 -38.462 13.086 1.00 44.25 497 LYS A N 1
ATOM 4090 C CA . LYS A 1 497 ? -10.337 -37.388 12.435 1.00 44.25 497 LYS A CA 1
ATOM 4091 C C . LYS A 1 497 ? -10.846 -35.965 12.713 1.00 44.25 497 LYS A C 1
ATOM 4093 O O . LYS A 1 497 ? -10.667 -35.073 11.884 1.00 44.25 497 LYS A O 1
ATOM 4098 N N . GLN A 1 498 ? -11.495 -35.771 13.862 1.00 39.19 498 GLN A N 1
ATOM 4099 C CA . GLN A 1 498 ? -12.385 -34.631 14.137 1.00 39.19 498 GLN A CA 1
ATOM 4100 C C . GLN A 1 498 ? -11.731 -33.457 14.916 1.00 39.19 498 GLN A C 1
ATOM 4102 O O . GLN A 1 498 ? -12.235 -32.338 14.876 1.00 39.19 498 GLN A O 1
ATOM 4107 N N . GLU A 1 499 ? -10.616 -33.669 15.628 1.00 42.38 499 GLU A N 1
ATOM 4108 C CA . GLU A 1 499 ? -10.197 -32.762 16.722 1.00 42.38 499 GLU A CA 1
ATOM 4109 C C . GLU A 1 499 ? -9.435 -31.471 16.338 1.00 42.38 499 GLU A C 1
ATOM 4111 O O . GLU A 1 499 ? -9.522 -30.469 17.055 1.00 42.38 499 GLU A O 1
ATOM 4116 N N . GLU A 1 500 ? -8.650 -31.452 15.250 1.00 47.75 500 GLU A N 1
ATOM 4117 C CA . GLU A 1 500 ? -7.646 -30.384 15.025 1.00 47.75 500 GLU A CA 1
ATOM 4118 C C . GLU A 1 500 ? -8.230 -28.971 14.815 1.00 47.75 500 GLU A C 1
ATOM 4120 O O . GLU A 1 500 ? -7.532 -27.975 15.036 1.00 47.75 500 GLU A O 1
ATOM 4125 N N . VAL A 1 501 ? -9.492 -28.854 14.382 1.00 49.06 501 VAL A N 1
ATOM 4126 C CA . VAL A 1 501 ? -10.164 -27.550 14.210 1.00 49.06 501 VAL A CA 1
ATOM 4127 C C . VAL A 1 501 ? -10.643 -27.013 15.557 1.00 49.06 501 VAL A C 1
ATOM 4129 O O . VAL A 1 501 ? -10.301 -25.891 15.927 1.00 49.06 501 VAL A O 1
ATOM 4132 N N . MET A 1 502 ? -11.356 -27.835 16.329 1.00 54.81 502 MET A N 1
ATOM 4133 C CA . MET A 1 502 ? -12.027 -27.424 17.570 1.00 54.81 502 MET A CA 1
ATOM 4134 C C . MET A 1 502 ? -11.041 -26.837 18.596 1.00 54.81 502 MET A C 1
ATOM 4136 O O . MET A 1 502 ? -11.341 -25.879 19.308 1.00 54.81 502 MET A O 1
ATOM 4140 N N . LYS A 1 503 ? -9.800 -27.342 18.619 1.00 64.56 503 LYS A N 1
ATOM 4141 C CA . LYS A 1 503 ? -8.783 -27.002 19.629 1.00 64.56 503 LYS A CA 1
ATOM 4142 C C . LYS A 1 503 ? -8.291 -25.541 19.623 1.00 64.56 503 LYS A C 1
ATOM 4144 O O . LYS A 1 503 ? -7.538 -25.190 20.530 1.00 64.56 503 LYS A O 1
ATOM 4149 N N . TYR A 1 504 ? -8.661 -24.686 18.653 1.00 72.81 504 TYR A N 1
ATOM 4150 C CA . TYR A 1 504 ? -8.214 -23.273 18.615 1.00 72.81 504 TYR A CA 1
ATOM 4151 C C . TYR A 1 504 ? -9.300 -22.237 18.963 1.00 72.81 504 TYR A C 1
ATOM 4153 O O . TYR A 1 504 ? -9.011 -21.310 19.719 1.00 72.81 504 TYR A O 1
ATOM 4161 N N . GLU A 1 505 ? -10.537 -22.394 18.483 1.00 76.62 505 GLU A N 1
ATOM 4162 C CA . GLU A 1 505 ? -11.648 -21.469 18.784 1.00 76.62 505 GLU A CA 1
ATOM 4163 C C . GLU A 1 505 ? -12.082 -21.571 20.248 1.00 76.62 505 GLU A C 1
ATOM 4165 O O . GLU A 1 505 ? -12.133 -20.562 20.952 1.00 76.62 505 GLU A O 1
ATOM 4170 N N . TYR A 1 506 ? -12.246 -22.798 20.745 1.00 79.06 506 TYR A N 1
ATOM 4171 C CA . TYR A 1 506 ? -12.584 -23.072 22.141 1.00 79.06 506 TYR A CA 1
ATOM 4172 C C . TYR A 1 506 ? -11.506 -22.528 23.089 1.00 79.06 506 TYR A C 1
ATOM 4174 O O . TYR A 1 506 ? -11.824 -21.893 24.090 1.00 79.06 506 TYR A O 1
ATOM 4182 N N . LYS A 1 507 ? -10.217 -22.672 22.739 1.00 80.25 507 LYS A N 1
ATOM 4183 C CA . LYS A 1 507 ? -9.100 -22.071 23.492 1.00 80.25 507 LYS A CA 1
ATOM 4184 C C . LYS A 1 507 ? -9.130 -20.537 23.492 1.00 80.25 507 LYS A C 1
ATOM 4186 O O . LYS A 1 507 ? -8.747 -19.925 24.488 1.00 80.25 507 LYS A O 1
ATOM 4191 N N . HIS A 1 508 ? -9.565 -19.907 22.400 1.00 82.44 508 HIS A N 1
ATOM 4192 C CA . HIS A 1 508 ? -9.705 -18.452 22.325 1.00 82.44 508 HIS A CA 1
ATOM 4193 C C . HIS A 1 508 ? -10.851 -17.952 23.219 1.00 82.44 508 HIS A C 1
ATOM 4195 O O . HIS A 1 508 ? -10.641 -17.038 24.014 1.00 82.44 508 HIS A O 1
ATOM 4201 N N . VAL A 1 509 ? -12.022 -18.598 23.171 1.00 85.44 509 VAL A N 1
ATOM 4202 C CA . VAL A 1 509 ? -13.161 -18.272 24.051 1.00 85.44 509 VAL A CA 1
ATOM 4203 C C . VAL A 1 509 ? -12.832 -18.564 25.520 1.00 85.44 509 VAL A C 1
ATOM 4205 O O . VAL A 1 509 ? -13.080 -17.722 26.379 1.00 85.44 509 VAL A O 1
ATOM 4208 N N . GLN A 1 510 ? -12.170 -19.686 25.823 1.00 83.81 510 GLN A N 1
ATOM 4209 C CA . GLN A 1 510 ? -11.721 -20.003 27.183 1.00 83.81 510 GLN A CA 1
ATOM 4210 C C . GLN A 1 510 ? -10.743 -18.948 27.730 1.00 83.81 510 GLN A C 1
ATOM 4212 O O . GLN A 1 510 ? -10.796 -18.633 28.915 1.00 83.81 510 GLN A O 1
ATOM 4217 N N . ARG A 1 511 ? -9.874 -18.363 26.890 1.00 81.81 511 ARG A N 1
ATOM 4218 C CA . ARG A 1 511 ? -9.024 -17.227 27.288 1.00 81.81 511 ARG A CA 1
ATOM 4219 C C . ARG A 1 511 ? -9.848 -15.968 27.580 1.00 81.81 511 ARG A C 1
ATOM 4221 O O . ARG A 1 511 ? -9.536 -15.291 28.548 1.00 81.81 511 ARG A O 1
ATOM 4228 N N . LEU A 1 512 ? -10.870 -15.662 26.775 1.00 84.81 512 LEU A N 1
ATOM 4229 C CA . LEU A 1 512 ? -11.742 -14.492 26.977 1.00 84.81 512 LEU A CA 1
ATOM 4230 C C . LEU A 1 512 ? -12.601 -14.590 28.252 1.00 84.81 512 LEU A C 1
ATOM 4232 O O . LEU A 1 512 ? -12.942 -13.563 28.828 1.00 84.81 512 LEU A O 1
ATOM 4236 N N . LEU A 1 513 ? -12.949 -15.808 28.683 1.00 84.06 513 LEU A N 1
ATOM 4237 C CA . LEU A 1 513 ? -13.759 -16.061 29.884 1.00 84.06 513 LEU A CA 1
ATOM 4238 C C . LEU A 1 513 ? -12.933 -16.271 31.167 1.00 84.06 513 LEU A C 1
ATOM 4240 O O . LEU A 1 513 ? -13.480 -16.196 32.268 1.00 84.06 513 LEU A O 1
ATOM 4244 N N . ARG A 1 514 ? -11.623 -16.530 31.060 1.00 81.00 514 ARG A N 1
ATOM 4245 C CA . ARG A 1 514 ? -10.717 -16.532 32.219 1.00 81.00 514 ARG A CA 1
ATOM 4246 C C . ARG A 1 514 ? -10.518 -15.101 32.723 1.00 81.00 514 ARG A C 1
ATOM 4248 O O . ARG A 1 514 ? -10.462 -14.160 31.936 1.00 81.00 514 ARG A O 1
ATOM 4255 N N . ARG A 1 515 ? -10.343 -14.942 34.041 1.00 66.06 515 ARG A N 1
ATOM 4256 C CA . ARG A 1 515 ? -9.833 -13.683 34.607 1.00 66.06 515 ARG A CA 1
ATOM 4257 C C . ARG A 1 515 ? -8.481 -13.350 33.953 1.00 66.06 515 ARG A C 1
ATOM 4259 O O . ARG A 1 515 ? -7.689 -14.277 33.758 1.00 66.06 515 ARG A O 1
ATOM 4266 N N . PRO A 1 516 ? -8.198 -12.077 33.624 1.00 59.09 516 PRO A N 1
ATOM 4267 C CA . PRO A 1 516 ? -6.864 -11.687 33.190 1.00 59.09 516 PRO A CA 1
ATOM 4268 C C . PRO A 1 516 ? -5.878 -11.964 34.327 1.00 59.09 516 PRO A C 1
ATOM 4270 O O . PRO A 1 516 ? -6.107 -11.549 35.460 1.00 59.09 516 PRO A O 1
ATOM 4273 N N . THR A 1 517 ? -4.801 -12.690 34.037 1.00 51.56 517 THR A N 1
ATOM 4274 C CA . THR A 1 517 ? -3.702 -12.861 34.988 1.00 51.56 517 THR A CA 1
ATOM 4275 C C . THR A 1 517 ? -2.973 -11.528 35.123 1.00 51.56 517 THR A C 1
ATOM 4277 O O . THR A 1 517 ? -2.571 -10.958 34.112 1.00 51.56 517 THR A O 1
ATOM 4280 N N . GLU A 1 518 ? -2.768 -11.046 36.348 1.00 46.50 518 GLU A N 1
ATOM 4281 C CA . GLU A 1 518 ? -2.130 -9.743 36.617 1.00 46.50 518 GLU A CA 1
ATOM 4282 C C . GLU A 1 518 ? -0.618 -9.725 36.317 1.00 46.50 518 GLU A C 1
ATOM 4284 O O . GLU A 1 518 ? 0.019 -8.679 36.376 1.00 46.50 518 GLU A O 1
ATOM 4289 N N . ALA A 1 519 ? -0.050 -10.872 35.927 1.00 46.69 519 ALA A N 1
ATOM 4290 C CA . ALA A 1 519 ? 1.324 -11.007 35.462 1.00 46.69 519 ALA A CA 1
ATOM 4291 C C . ALA A 1 519 ? 1.575 -10.186 34.182 1.00 46.69 519 ALA A C 1
ATOM 4293 O O . ALA A 1 519 ? 1.357 -10.650 33.055 1.00 46.69 519 ALA A O 1
ATOM 4294 N N . SER A 1 520 ? 2.089 -8.969 34.362 1.00 45.09 520 SER A N 1
ATOM 4295 C CA . SER A 1 520 ? 2.633 -8.115 33.310 1.00 45.09 520 SER A CA 1
ATOM 4296 C C . SER A 1 520 ? 3.917 -8.724 32.739 1.00 45.09 520 SER A C 1
ATOM 4298 O O . SER A 1 520 ? 5.021 -8.317 33.089 1.00 45.09 520 SER A O 1
ATOM 4300 N N . VAL A 1 521 ? 3.774 -9.719 31.857 1.00 56.12 521 VAL A N 1
ATOM 4301 C CA . VAL A 1 521 ? 4.904 -10.300 31.117 1.00 56.12 521 VAL A CA 1
ATOM 4302 C C . VAL A 1 521 ? 5.645 -9.175 30.402 1.00 56.12 521 VAL A C 1
ATOM 4304 O O . VAL A 1 521 ? 5.070 -8.502 29.538 1.00 56.12 521 VAL A O 1
ATOM 4307 N N . GLU A 1 522 ? 6.918 -8.991 30.744 1.00 54.03 522 GLU A N 1
ATOM 4308 C CA . GLU A 1 522 ? 7.780 -7.982 30.141 1.00 54.03 522 GLU A CA 1
ATOM 4309 C C . GLU A 1 522 ? 8.088 -8.330 28.684 1.00 54.03 522 GLU A C 1
ATOM 4311 O O . GLU A 1 522 ? 9.102 -8.930 28.334 1.00 54.03 522 GLU A O 1
ATOM 4316 N N . LYS A 1 523 ? 7.175 -7.933 27.797 1.00 61.59 523 LYS A N 1
ATOM 4317 C CA . LYS A 1 523 ? 7.375 -7.995 26.349 1.00 61.59 523 LYS A CA 1
ATOM 4318 C C . LYS A 1 523 ? 8.656 -7.237 26.009 1.00 61.59 523 LYS A C 1
ATOM 4320 O O . LYS A 1 523 ? 8.796 -6.077 26.405 1.00 61.59 523 LYS A O 1
ATOM 4325 N N . SER A 1 524 ? 9.557 -7.851 25.247 1.00 66.00 524 SER A N 1
ATOM 4326 C CA . SER A 1 524 ? 10.765 -7.169 24.769 1.00 66.00 524 SER A CA 1
ATOM 4327 C C . SER A 1 524 ? 10.408 -5.957 23.899 1.00 66.00 524 SER A C 1
ATOM 4329 O O . SER A 1 524 ? 9.299 -5.875 23.360 1.00 66.00 524 SER A O 1
ATOM 4331 N N . TRP A 1 525 ? 11.349 -5.026 23.707 1.00 66.25 525 TRP A N 1
ATOM 4332 C CA . TRP A 1 525 ? 11.153 -3.865 22.826 1.00 66.25 525 TRP A CA 1
ATOM 4333 C C . TRP A 1 525 ? 10.591 -4.270 21.452 1.00 66.25 525 TRP A C 1
ATOM 4335 O O . TRP A 1 525 ? 9.613 -3.684 20.994 1.00 66.25 525 TRP A O 1
ATOM 4345 N N . PHE A 1 526 ? 11.108 -5.345 20.847 1.00 55.56 526 PHE A N 1
ATOM 4346 C CA . PHE A 1 526 ? 10.624 -5.862 19.563 1.00 55.56 526 PHE A CA 1
ATOM 4347 C C . PHE A 1 526 ? 9.164 -6.350 19.627 1.00 55.56 526 PHE A C 1
ATOM 4349 O O . PHE A 1 526 ? 8.369 -6.060 18.731 1.00 55.56 526 PHE A O 1
ATOM 4356 N N . GLN A 1 527 ? 8.773 -7.030 20.710 1.00 62.25 527 GLN A N 1
ATOM 4357 C CA . GLN A 1 527 ? 7.391 -7.477 20.923 1.00 62.25 527 GLN A CA 1
ATOM 4358 C C . GLN A 1 527 ? 6.422 -6.325 21.243 1.00 62.25 527 GLN A C 1
ATOM 4360 O O . GLN A 1 527 ? 5.236 -6.437 20.933 1.00 62.25 527 GLN A O 1
ATOM 4365 N N . ARG A 1 528 ? 6.900 -5.223 21.846 1.00 61.72 528 ARG A N 1
ATOM 4366 C CA . ARG A 1 528 ? 6.107 -3.995 22.069 1.00 61.72 528 ARG A CA 1
ATOM 4367 C C . ARG A 1 528 ? 5.994 -3.132 20.801 1.00 61.72 528 ARG A C 1
ATOM 4369 O O . ARG A 1 528 ? 4.966 -2.492 20.603 1.00 61.72 528 ARG A O 1
ATOM 4376 N N . LYS A 1 529 ? 7.043 -3.084 19.968 1.00 53.38 529 LYS A N 1
ATOM 4377 C CA . LYS A 1 529 ? 7.217 -2.096 18.883 1.00 53.38 529 LYS A CA 1
ATOM 4378 C C . LYS A 1 529 ? 6.939 -2.635 17.473 1.00 53.38 529 LYS A C 1
ATOM 4380 O O . LYS A 1 529 ? 6.423 -1.885 16.649 1.00 53.38 529 LYS A O 1
ATOM 4385 N N . VAL A 1 530 ? 7.290 -3.894 17.192 1.00 56.12 530 VAL A N 1
ATOM 4386 C CA . VAL A 1 530 ? 7.291 -4.478 15.835 1.00 56.12 530 VAL A CA 1
ATOM 4387 C C . VAL A 1 530 ? 6.223 -5.562 15.688 1.00 56.12 530 VAL A C 1
ATOM 4389 O O . VAL A 1 530 ? 5.307 -5.414 14.879 1.00 56.12 530 VAL A O 1
ATOM 4392 N N . TYR A 1 531 ? 6.298 -6.638 16.482 1.00 63.50 531 TYR A N 1
ATOM 4393 C CA . TYR A 1 531 ? 5.314 -7.726 16.429 1.00 63.50 531 TYR A CA 1
ATOM 4394 C C . TYR A 1 531 ? 5.143 -8.448 17.773 1.00 63.50 531 TYR A C 1
ATOM 4396 O O . TYR A 1 531 ? 5.961 -9.273 18.179 1.00 63.50 531 TYR A O 1
ATOM 4404 N N . GLU A 1 532 ? 4.016 -8.196 18.441 1.00 65.31 532 GLU A N 1
ATOM 4405 C CA . GLU A 1 532 ? 3.530 -9.043 19.533 1.00 65.31 532 GLU A CA 1
ATOM 4406 C C . GLU A 1 532 ? 3.218 -10.444 18.975 1.00 65.31 532 GLU A C 1
ATOM 4408 O O . GLU A 1 532 ? 2.416 -10.566 18.053 1.00 65.31 532 GLU A O 1
ATOM 4413 N N . TRP A 1 533 ? 3.729 -11.530 19.555 1.00 62.19 533 TRP A N 1
ATOM 4414 C CA . TRP A 1 533 ? 3.265 -12.882 19.206 1.00 62.19 533 TRP A CA 1
ATOM 4415 C C . TRP A 1 533 ? 2.000 -13.253 19.995 1.00 62.19 533 TRP A C 1
ATOM 4417 O O . TRP A 1 533 ? 1.933 -13.060 21.204 1.00 62.19 533 T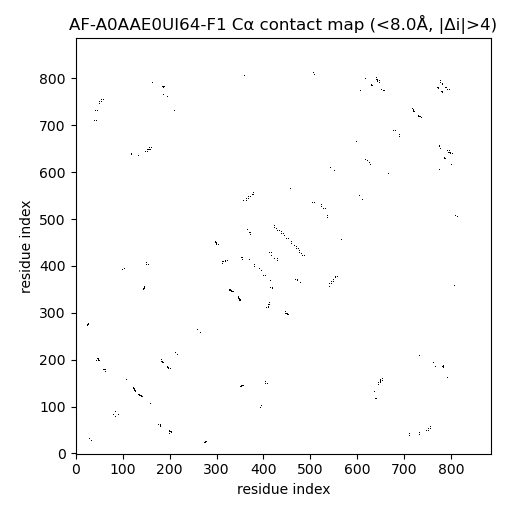RP A O 1
ATOM 4427 N N . ASP A 1 534 ? 0.977 -13.787 19.320 1.00 69.94 534 ASP A N 1
ATOM 4428 C CA . ASP A 1 534 ? -0.214 -14.353 19.972 1.00 69.94 534 ASP A CA 1
ATOM 4429 C C . ASP A 1 534 ? -0.490 -15.761 19.421 1.00 69.94 534 ASP A C 1
ATOM 4431 O O . ASP A 1 534 ? -1.068 -15.883 18.338 1.00 69.94 534 ASP A O 1
ATOM 4435 N N . PRO A 1 535 ? -0.116 -16.833 20.147 1.00 66.88 535 PRO A N 1
ATOM 4436 C CA . PRO A 1 535 ? -0.262 -18.209 19.665 1.00 66.88 535 PRO A CA 1
ATOM 4437 C C . PRO A 1 535 ? -1.724 -18.673 19.517 1.00 66.88 535 PRO A C 1
ATOM 4439 O O . PRO A 1 535 ? -1.977 -19.755 18.987 1.00 66.88 535 PRO A O 1
ATOM 4442 N N . TYR A 1 536 ? -2.697 -17.861 19.944 1.00 72.06 536 TYR A N 1
ATOM 4443 C CA . TYR A 1 536 ? -4.131 -18.128 19.802 1.00 72.06 536 TYR A CA 1
ATOM 4444 C C . TYR A 1 536 ? -4.738 -17.412 18.580 1.00 72.06 536 TYR A C 1
ATOM 4446 O O . TYR A 1 536 ? -5.896 -17.656 18.236 1.00 72.06 536 TYR A O 1
ATOM 4454 N N . PHE A 1 537 ? -3.971 -16.561 17.887 1.00 80.75 537 PHE A N 1
ATOM 4455 C CA . PHE A 1 537 ? -4.399 -15.882 16.666 1.00 80.75 537 PHE A CA 1
ATOM 4456 C C . PHE A 1 537 ? -3.898 -16.614 15.411 1.00 80.75 537 PHE A C 1
ATOM 4458 O O . PHE A 1 537 ? -2.706 -16.857 15.238 1.00 80.75 537 PHE A O 1
ATOM 4465 N N . LYS A 1 538 ? -4.811 -16.925 14.483 1.00 81.94 538 LYS A N 1
ATOM 4466 C CA . LYS A 1 538 ? -4.483 -17.507 13.172 1.00 81.94 538 LYS A CA 1
ATOM 4467 C C . LYS A 1 538 ? -4.948 -16.577 12.051 1.00 81.94 538 LYS A C 1
ATOM 4469 O O . LYS A 1 538 ? -6.148 -16.365 11.891 1.00 81.94 538 LYS A O 1
ATOM 4474 N N . PHE A 1 539 ? -4.001 -16.082 11.251 1.00 86.31 539 PHE A N 1
ATOM 4475 C CA . PHE A 1 539 ? -4.281 -15.446 9.958 1.00 86.31 539 PHE A CA 1
ATOM 4476 C C . PHE A 1 539 ? -5.088 -16.388 9.043 1.00 86.31 539 PHE A C 1
ATOM 4478 O O . PHE A 1 539 ? -4.824 -17.598 9.077 1.00 86.31 539 PHE A O 1
ATOM 4485 N N . PRO A 1 540 ? -6.041 -15.872 8.240 1.00 88.19 540 PRO A N 1
ATOM 4486 C CA . PRO A 1 540 ? -6.774 -16.652 7.247 1.00 88.19 540 PRO A CA 1
ATOM 4487 C C . PRO A 1 540 ? -5.898 -16.964 6.026 1.00 88.19 540 PRO A C 1
ATOM 4489 O O . PRO A 1 540 ? -4.870 -16.323 5.805 1.00 88.19 540 PRO A O 1
ATOM 4492 N N . ASN A 1 541 ? -6.338 -17.922 5.206 1.00 86.62 541 ASN A N 1
ATOM 4493 C CA . ASN A 1 541 ? -5.621 -18.359 4.001 1.00 86.62 541 ASN A CA 1
ATOM 4494 C C . ASN A 1 541 ? -5.352 -17.180 3.044 1.00 86.62 541 ASN A C 1
ATOM 4496 O O . ASN A 1 541 ? -4.234 -17.031 2.563 1.00 86.62 541 ASN A O 1
ATOM 4500 N N . ARG A 1 542 ? -6.350 -16.297 2.871 1.00 88.75 542 ARG A N 1
ATOM 4501 C CA . ARG A 1 542 ? -6.304 -15.087 2.029 1.00 88.75 542 ARG A CA 1
ATOM 4502 C C . ARG A 1 542 ? -5.093 -14.194 2.319 1.00 88.75 542 ARG A C 1
ATOM 4504 O O . ARG A 1 542 ? -4.348 -13.884 1.405 1.00 88.75 542 ARG A O 1
ATOM 4511 N N . ILE A 1 543 ? -4.878 -13.834 3.587 1.00 90.81 543 ILE A N 1
ATOM 4512 C CA . ILE A 1 543 ? -3.823 -12.892 4.002 1.00 90.81 543 ILE A CA 1
ATOM 4513 C C . ILE A 1 543 ? -2.419 -13.509 3.874 1.00 90.81 543 ILE A C 1
ATOM 4515 O O . ILE A 1 543 ? -1.464 -12.809 3.554 1.00 90.81 543 ILE A O 1
ATOM 4519 N N . ILE A 1 544 ? -2.281 -14.823 4.094 1.00 90.00 544 ILE A N 1
ATOM 4520 C CA . ILE A 1 544 ? -1.003 -15.521 3.878 1.00 90.00 544 ILE A CA 1
ATOM 4521 C C . ILE A 1 544 ? -0.696 -15.631 2.379 1.00 90.00 544 ILE A C 1
ATOM 4523 O O . ILE A 1 544 ? 0.430 -15.355 1.976 1.00 90.00 544 ILE A O 1
ATOM 4527 N N . ALA A 1 545 ? -1.695 -15.964 1.556 1.00 89.25 545 ALA A N 1
ATOM 4528 C CA . ALA A 1 545 ? -1.558 -15.998 0.103 1.00 89.25 545 ALA A CA 1
ATOM 4529 C C . ALA A 1 545 ? -1.133 -14.637 -0.469 1.00 89.25 545 ALA A C 1
ATOM 4531 O O . ALA A 1 545 ? -0.145 -14.575 -1.193 1.00 89.25 545 ALA A O 1
ATOM 4532 N N . THR A 1 546 ? -1.812 -13.544 -0.095 1.00 91.38 546 THR A N 1
ATOM 4533 C CA . THR A 1 546 ? -1.465 -12.196 -0.578 1.00 91.38 546 THR A CA 1
ATOM 4534 C C . THR A 1 546 ? -0.065 -11.771 -0.166 1.00 91.38 546 THR A C 1
ATOM 4536 O O . THR A 1 546 ? 0.642 -11.195 -0.975 1.00 91.38 546 THR A O 1
ATOM 4539 N N . VAL A 1 547 ? 0.370 -12.073 1.062 1.00 92.06 547 VAL A N 1
ATOM 4540 C CA . VAL A 1 547 ? 1.719 -11.706 1.521 1.00 92.06 547 VAL A CA 1
ATOM 4541 C C . VAL A 1 547 ? 2.804 -12.483 0.769 1.00 92.06 547 VAL A C 1
ATOM 4543 O O . VAL A 1 547 ? 3.795 -11.882 0.366 1.00 92.06 547 VAL A O 1
ATOM 4546 N N . VAL A 1 548 ? 2.605 -13.782 0.511 1.00 91.94 548 VAL A N 1
ATOM 4547 C CA . VAL A 1 548 ? 3.535 -14.578 -0.315 1.00 91.94 548 VAL A CA 1
ATOM 4548 C C . VAL A 1 548 ? 3.566 -14.066 -1.761 1.00 91.94 548 VAL A C 1
ATOM 4550 O O . VAL A 1 548 ? 4.649 -13.870 -2.304 1.00 91.94 548 VAL A O 1
ATOM 4553 N N . LEU A 1 549 ? 2.406 -13.761 -2.353 1.00 91.38 549 LEU A N 1
ATOM 4554 C CA . LEU A 1 549 ? 2.304 -13.164 -3.691 1.00 91.38 549 LEU A CA 1
ATOM 4555 C C . LEU A 1 549 ? 2.942 -11.772 -3.784 1.00 91.38 549 LEU A C 1
ATOM 4557 O O . LEU A 1 549 ? 3.549 -11.465 -4.801 1.00 91.38 549 LEU A O 1
ATOM 4561 N N . CYS A 1 550 ? 2.843 -10.935 -2.748 1.00 92.75 550 CYS A N 1
ATOM 4562 C CA . CYS A 1 550 ? 3.510 -9.632 -2.714 1.00 92.75 550 CYS A CA 1
ATOM 4563 C C . CYS A 1 550 ? 5.037 -9.776 -2.639 1.00 92.75 550 CYS A C 1
ATOM 4565 O O . CYS A 1 550 ? 5.734 -9.093 -3.381 1.00 92.75 550 CYS A O 1
ATOM 4567 N N . PHE A 1 551 ? 5.565 -10.665 -1.785 1.00 91.94 551 PHE A N 1
ATOM 4568 C CA . PHE A 1 551 ? 7.013 -10.897 -1.702 1.00 91.94 551 PHE A CA 1
ATOM 4569 C C . PHE A 1 551 ? 7.579 -11.453 -3.014 1.00 91.94 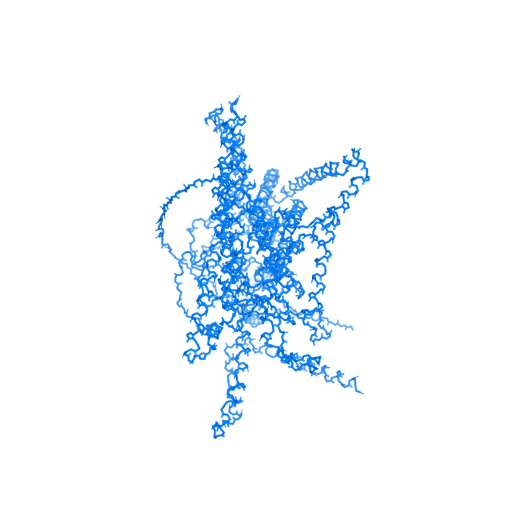551 PHE A C 1
ATOM 4571 O O . PHE A 1 551 ? 8.570 -10.933 -3.521 1.00 91.94 551 PHE A O 1
ATOM 4578 N N . LEU A 1 552 ? 6.933 -12.477 -3.578 1.00 91.94 552 LEU A N 1
ATOM 4579 C CA . LEU A 1 552 ? 7.366 -13.082 -4.836 1.00 91.94 552 LEU A CA 1
ATOM 4580 C C . LEU A 1 552 ? 7.159 -12.124 -6.014 1.00 91.94 552 LEU A C 1
ATOM 4582 O O . LEU A 1 552 ? 8.073 -11.932 -6.800 1.00 91.94 552 LEU A O 1
ATOM 4586 N N . GLY A 1 553 ? 6.004 -11.462 -6.110 1.00 90.62 553 GLY A N 1
ATOM 4587 C CA . GLY A 1 553 ? 5.696 -10.528 -7.194 1.00 90.62 553 GLY A CA 1
ATOM 4588 C C . GLY A 1 553 ? 6.650 -9.336 -7.245 1.00 90.62 553 GLY A C 1
ATOM 4589 O O . GLY A 1 553 ? 7.104 -8.979 -8.329 1.00 90.62 553 GLY A O 1
ATOM 4590 N N . LEU A 1 554 ? 7.029 -8.776 -6.088 1.00 92.06 554 LEU A N 1
ATOM 4591 C CA . LEU A 1 554 ? 8.091 -7.770 -6.038 1.00 92.06 554 LEU A CA 1
ATOM 4592 C C . LEU A 1 554 ? 9.431 -8.337 -6.502 1.00 92.06 554 LEU A C 1
ATOM 4594 O O . LEU A 1 554 ? 10.075 -7.707 -7.327 1.00 92.06 554 LEU A O 1
ATOM 4598 N N . TYR A 1 555 ? 9.840 -9.517 -6.031 1.00 91.50 555 TYR A N 1
ATOM 4599 C CA . TYR A 1 555 ? 11.098 -10.140 -6.455 1.00 91.50 555 TYR A CA 1
ATOM 4600 C C . TYR A 1 555 ? 11.182 -10.326 -7.982 1.00 91.50 555 TYR A C 1
ATOM 4602 O O . TYR A 1 555 ? 12.212 -10.017 -8.580 1.00 91.50 555 TYR A O 1
ATOM 4610 N N . MET A 1 556 ? 10.091 -10.753 -8.631 1.00 88.50 556 MET A N 1
ATOM 4611 C CA . MET A 1 556 ? 10.025 -10.864 -10.096 1.00 88.50 556 MET A CA 1
ATOM 4612 C C . MET A 1 556 ? 10.198 -9.498 -10.780 1.00 88.50 556 MET A C 1
ATOM 4614 O O . MET A 1 556 ? 10.962 -9.378 -11.735 1.00 88.50 556 MET A O 1
ATOM 4618 N N . VAL A 1 557 ? 9.520 -8.457 -10.282 1.00 89.50 557 VAL A N 1
ATOM 4619 C CA . VAL A 1 557 ? 9.604 -7.095 -10.841 1.00 89.50 557 VAL A CA 1
ATOM 4620 C C . VAL A 1 557 ? 10.994 -6.493 -10.638 1.00 89.50 557 VAL A C 1
ATOM 4622 O O . VAL A 1 557 ? 11.548 -5.954 -11.586 1.00 89.50 557 VAL A O 1
ATOM 4625 N N . ILE A 1 558 ? 11.585 -6.644 -9.450 1.00 90.31 558 ILE A N 1
ATOM 4626 C CA . ILE A 1 558 ? 12.938 -6.163 -9.138 1.00 90.31 558 ILE A CA 1
ATOM 4627 C C . ILE A 1 558 ? 13.964 -6.873 -10.029 1.00 90.31 558 ILE A C 1
ATOM 4629 O O . ILE A 1 558 ? 14.772 -6.210 -10.662 1.00 90.31 558 ILE A O 1
ATOM 4633 N N . THR A 1 559 ? 13.924 -8.207 -10.142 1.00 86.19 559 THR A N 1
ATOM 4634 C CA . THR A 1 559 ? 14.868 -8.938 -11.015 1.00 86.19 559 THR A CA 1
ATOM 4635 C C . THR A 1 559 ? 14.745 -8.517 -12.482 1.00 86.19 559 THR A C 1
ATOM 4637 O O . THR A 1 559 ? 15.767 -8.318 -13.132 1.00 86.19 559 THR A O 1
ATOM 4640 N N . THR A 1 560 ? 13.522 -8.292 -12.974 1.00 82.81 560 THR A N 1
ATOM 4641 C CA . THR A 1 560 ? 13.271 -7.794 -14.341 1.00 82.81 560 THR A CA 1
ATOM 4642 C C . THR A 1 560 ? 13.777 -6.360 -14.538 1.00 82.81 560 THR A C 1
ATOM 4644 O O . THR A 1 560 ? 14.432 -6.060 -15.533 1.00 82.81 560 THR A O 1
ATOM 4647 N N . GLU A 1 561 ? 13.527 -5.466 -13.579 1.00 86.44 561 GLU A N 1
ATOM 4648 C CA . GLU A 1 561 ? 14.046 -4.094 -13.597 1.00 86.44 561 GLU A CA 1
ATOM 4649 C C . GLU A 1 561 ? 15.577 -4.097 -13.682 1.00 86.44 561 GLU A C 1
ATOM 4651 O O . GLU A 1 561 ? 16.135 -3.474 -14.580 1.00 86.44 561 GLU A O 1
ATOM 4656 N N . GLN A 1 562 ? 16.254 -4.875 -12.830 1.00 85.31 562 GLN A N 1
ATOM 4657 C CA . GLN A 1 562 ? 17.714 -4.938 -12.839 1.00 85.31 562 GLN A CA 1
ATOM 4658 C C . GLN A 1 562 ? 18.282 -5.560 -14.132 1.00 85.31 562 GLN A C 1
ATOM 4660 O O . GLN A 1 562 ? 19.321 -5.086 -14.576 1.00 85.31 562 GLN A O 1
ATOM 4665 N N . THR A 1 563 ? 17.612 -6.529 -14.789 1.00 79.12 563 THR A N 1
ATOM 4666 C CA . THR A 1 563 ? 18.046 -6.999 -16.131 1.00 79.12 563 THR A CA 1
ATOM 4667 C C . THR A 1 563 ? 17.979 -5.919 -17.197 1.00 79.12 563 THR A C 1
ATOM 4669 O O . THR A 1 563 ? 18.854 -5.837 -18.054 1.00 79.12 563 THR A O 1
ATOM 4672 N N . ILE A 1 564 ? 16.927 -5.101 -17.161 1.00 82.31 564 ILE A N 1
ATOM 4673 C CA . ILE A 1 564 ? 16.718 -4.043 -18.148 1.00 82.31 564 ILE A CA 1
ATOM 4674 C C . ILE A 1 564 ? 17.758 -2.941 -17.918 1.00 82.31 564 ILE A C 1
ATOM 4676 O O . ILE A 1 564 ? 18.385 -2.476 -18.867 1.00 82.31 564 ILE A O 1
ATOM 4680 N N . THR A 1 565 ? 18.004 -2.573 -16.657 1.00 84.12 565 THR A N 1
ATOM 4681 C CA . THR A 1 565 ? 19.054 -1.619 -16.295 1.00 84.12 565 THR A CA 1
ATOM 4682 C C . THR A 1 565 ? 20.447 -2.114 -16.688 1.00 84.12 565 THR A C 1
ATOM 4684 O O . THR A 1 565 ? 21.181 -1.351 -17.311 1.00 84.12 565 THR A O 1
ATOM 4687 N N . SER A 1 566 ? 20.825 -3.360 -16.375 1.00 81.25 566 SER A N 1
ATOM 4688 C CA . SER A 1 566 ? 22.170 -3.863 -16.689 1.00 81.25 566 SER A CA 1
ATOM 4689 C C . SER A 1 566 ? 22.431 -3.922 -18.195 1.00 81.25 566 SER A C 1
ATOM 4691 O O . SER A 1 566 ? 23.503 -3.510 -18.629 1.00 81.25 566 SER A O 1
ATOM 4693 N N . TYR A 1 567 ? 21.438 -4.338 -18.989 1.00 78.94 567 TYR A N 1
ATOM 4694 C CA . TYR A 1 567 ? 21.508 -4.327 -20.453 1.00 78.94 567 TYR A CA 1
ATOM 4695 C C . TYR A 1 567 ? 21.743 -2.915 -21.015 1.00 78.94 567 TYR A C 1
ATOM 4697 O O . TYR A 1 567 ? 22.678 -2.704 -21.793 1.00 78.94 567 TYR A O 1
ATOM 4705 N N . TYR A 1 568 ? 20.948 -1.928 -20.578 1.00 81.00 568 TYR A N 1
ATOM 4706 C CA . TYR A 1 568 ? 21.119 -0.544 -21.027 1.00 81.00 568 TYR A CA 1
ATOM 4707 C C . TYR A 1 568 ? 22.444 0.075 -20.566 1.00 81.00 568 TYR A C 1
ATOM 4709 O O . TYR A 1 568 ? 23.010 0.863 -21.317 1.00 81.00 568 TYR A O 1
ATOM 4717 N N . ILE A 1 569 ? 22.968 -0.288 -19.388 1.00 79.75 569 ILE A N 1
ATOM 4718 C CA . ILE A 1 569 ? 24.304 0.148 -18.955 1.00 79.75 569 ILE A CA 1
ATOM 4719 C C . ILE A 1 569 ? 25.374 -0.407 -19.897 1.00 79.75 569 ILE A C 1
ATOM 4721 O O . ILE A 1 569 ? 26.135 0.388 -20.435 1.00 79.75 569 ILE A O 1
ATOM 4725 N N . SER A 1 570 ? 25.397 -1.718 -20.173 1.00 77.62 570 SER A N 1
ATOM 4726 C CA . SER A 1 570 ? 26.412 -2.301 -21.067 1.00 77.62 570 SER A CA 1
ATOM 4727 C C . SER A 1 570 ? 26.379 -1.705 -22.481 1.00 77.62 570 SER A C 1
ATOM 4729 O O . SER A 1 570 ? 27.429 -1.405 -23.042 1.00 77.62 570 SER A O 1
ATOM 4731 N N . TYR A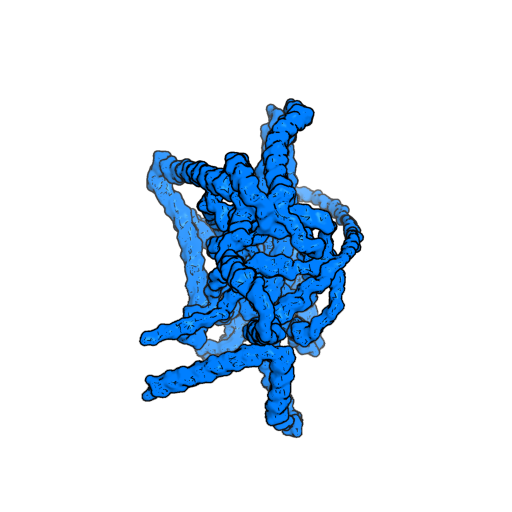 1 571 ? 25.183 -1.453 -23.024 1.00 79.62 571 TYR A N 1
ATOM 4732 C CA . TYR A 1 571 ? 25.017 -0.802 -24.327 1.00 79.62 571 TYR A CA 1
ATOM 4733 C C . TYR A 1 571 ? 25.499 0.662 -24.317 1.00 79.62 571 TYR A C 1
ATOM 4735 O O . TYR A 1 571 ? 26.143 1.126 -25.260 1.00 79.62 571 TYR A O 1
ATOM 4743 N N . LEU A 1 572 ? 25.216 1.404 -23.239 1.00 77.19 572 LEU A N 1
ATOM 4744 C CA . LEU A 1 572 ? 25.696 2.777 -23.086 1.00 77.19 572 LEU A CA 1
ATOM 4745 C C . LEU A 1 572 ? 27.217 2.825 -22.913 1.00 77.19 572 LEU A C 1
ATOM 4747 O O . LEU A 1 572 ? 27.852 3.654 -23.560 1.00 77.19 572 LEU A O 1
ATOM 4751 N N . GLU A 1 573 ? 27.802 1.933 -22.113 1.00 73.75 573 GLU A N 1
ATOM 4752 C CA . GLU A 1 573 ? 29.253 1.824 -21.922 1.00 73.75 573 GLU A CA 1
ATOM 4753 C C . GLU A 1 573 ? 29.969 1.575 -23.258 1.00 73.75 573 GLU A C 1
ATOM 4755 O O . GLU A 1 573 ? 30.854 2.358 -23.611 1.00 73.75 573 GLU A O 1
ATOM 4760 N N . GLU A 1 574 ? 29.516 0.597 -24.052 1.00 74.06 574 GLU A N 1
ATOM 4761 C CA . GLU A 1 574 ? 30.031 0.311 -25.402 1.00 74.06 574 GLU A CA 1
ATOM 4762 C C . GLU A 1 574 ? 29.928 1.528 -26.342 1.00 74.06 574 GLU A C 1
ATOM 4764 O O . GLU A 1 574 ? 30.882 1.856 -27.050 1.00 74.06 574 GLU A O 1
ATOM 4769 N N . SER A 1 575 ? 28.820 2.276 -26.292 1.00 72.19 575 SER A N 1
ATOM 4770 C CA . SER A 1 575 ? 28.650 3.506 -27.085 1.00 72.19 575 SER A CA 1
ATOM 4771 C C . SER A 1 575 ? 29.486 4.706 -26.597 1.00 72.19 575 SER A C 1
ATOM 4773 O O . SER A 1 575 ? 29.702 5.657 -27.348 1.00 72.19 575 SER A O 1
ATOM 4775 N N . SER A 1 576 ? 29.954 4.690 -25.342 1.00 63.44 576 SER A N 1
ATOM 4776 C CA . SER A 1 576 ? 30.524 5.863 -24.651 1.00 63.44 576 SER A CA 1
ATOM 4777 C C . SER A 1 576 ? 32.041 6.038 -24.788 1.00 63.44 576 SER A C 1
ATOM 4779 O O . SER A 1 576 ? 32.586 7.031 -24.304 1.00 63.44 576 SER A O 1
ATOM 4781 N N . VAL A 1 577 ? 32.720 5.115 -25.479 1.00 58.12 577 VAL A N 1
ATOM 4782 C CA . VAL A 1 577 ? 34.193 4.990 -25.581 1.00 58.12 577 VAL A CA 1
ATOM 4783 C C . VAL A 1 577 ? 34.906 6.245 -26.139 1.00 58.12 577 VAL A C 1
ATOM 4785 O O . VAL A 1 577 ? 36.128 6.348 -26.070 1.00 58.12 577 VAL A O 1
ATOM 4788 N N . MET A 1 578 ? 34.164 7.240 -26.639 1.00 50.47 578 MET A N 1
ATOM 4789 C CA . MET A 1 578 ? 34.683 8.442 -27.305 1.00 50.47 578 MET A CA 1
ATOM 4790 C C . MET A 1 578 ? 34.630 9.751 -26.474 1.00 50.47 578 MET A C 1
ATOM 4792 O O . MET A 1 578 ? 34.815 10.824 -27.050 1.00 50.47 578 MET A O 1
ATOM 4796 N N . GLY A 1 579 ? 34.378 9.744 -25.151 1.00 54.22 579 GLY A N 1
ATOM 4797 C CA . GLY A 1 579 ? 34.419 11.012 -24.389 1.00 54.22 579 GLY A CA 1
ATOM 4798 C C . GLY A 1 579 ? 34.205 10.992 -22.867 1.00 54.22 579 GLY A C 1
ATOM 4799 O O . GLY A 1 579 ? 33.938 9.966 -22.251 1.00 54.22 579 GLY A O 1
ATOM 4800 N N . ASN A 1 580 ? 34.273 12.190 -22.263 1.00 58.12 580 ASN A N 1
ATOM 4801 C CA . ASN A 1 580 ? 34.210 12.476 -20.811 1.00 58.12 580 ASN A CA 1
ATOM 4802 C C . ASN A 1 580 ? 32.907 12.061 -20.080 1.00 58.12 580 ASN A C 1
ATOM 4804 O O . ASN A 1 580 ? 32.755 12.342 -18.894 1.00 58.12 580 ASN A O 1
ATOM 4808 N N . ILE A 1 581 ? 31.956 11.425 -20.765 1.00 62.31 581 ILE A N 1
ATOM 4809 C CA . ILE A 1 581 ? 30.592 11.144 -20.280 1.00 62.31 581 ILE A CA 1
ATOM 4810 C C . ILE A 1 581 ? 30.577 10.014 -19.224 1.00 62.31 581 ILE A C 1
ATOM 4812 O O . ILE A 1 581 ? 29.641 9.890 -18.431 1.00 62.31 581 ILE A O 1
ATOM 4816 N N . THR A 1 582 ? 31.641 9.209 -19.165 1.00 70.75 582 THR A N 1
ATOM 4817 C CA . THR A 1 582 ? 31.765 8.026 -18.296 1.00 70.75 582 THR A CA 1
ATOM 4818 C C . THR A 1 582 ? 31.579 8.322 -16.803 1.00 70.75 582 THR A C 1
ATOM 4820 O O . THR A 1 582 ? 30.945 7.536 -16.100 1.00 70.75 582 THR A O 1
ATOM 4823 N N . THR A 1 583 ? 32.064 9.458 -16.293 1.00 76.62 583 THR A N 1
ATOM 4824 C CA . THR A 1 583 ? 31.961 9.798 -14.860 1.00 76.62 583 THR A CA 1
ATOM 4825 C C . THR A 1 583 ? 30.526 10.105 -14.429 1.00 76.62 583 THR A C 1
ATOM 4827 O O . THR A 1 583 ? 30.095 9.651 -13.367 1.00 76.62 583 THR A O 1
ATOM 4830 N N . GLU A 1 584 ? 29.750 10.809 -15.256 1.00 79.50 584 GLU A N 1
ATOM 4831 C CA . GLU A 1 584 ? 28.339 11.098 -14.978 1.00 79.50 584 GLU A CA 1
ATOM 4832 C C . GLU A 1 584 ? 27.486 9.822 -15.041 1.00 79.50 584 GLU A C 1
ATOM 4834 O O . GLU A 1 584 ? 26.673 9.579 -14.143 1.00 79.50 584 GLU A O 1
ATOM 4839 N N . LEU A 1 585 ? 27.737 8.949 -16.027 1.00 81.75 585 LEU A N 1
ATOM 4840 C CA . LEU A 1 585 ? 27.093 7.632 -16.134 1.00 81.75 585 LEU A CA 1
ATOM 4841 C C . LEU A 1 585 ? 27.352 6.756 -14.898 1.00 81.75 585 LEU A C 1
ATOM 4843 O O . LEU A 1 585 ? 26.423 6.117 -14.396 1.00 81.75 585 LEU A O 1
ATOM 4847 N N . ILE A 1 586 ? 28.572 6.776 -14.349 1.00 84.50 586 ILE A N 1
ATOM 4848 C CA . ILE A 1 586 ? 28.918 6.067 -13.106 1.00 84.50 586 ILE A CA 1
ATOM 4849 C C . ILE A 1 586 ? 28.099 6.598 -11.917 1.00 84.50 586 ILE A C 1
ATOM 4851 O O . ILE A 1 586 ? 27.606 5.799 -11.114 1.00 84.50 586 ILE A O 1
ATOM 4855 N N . TYR A 1 587 ? 27.891 7.914 -11.785 1.00 88.00 587 TYR A N 1
ATOM 4856 C CA . TYR A 1 587 ? 27.066 8.460 -10.695 1.00 88.00 587 TYR A CA 1
ATOM 4857 C C . TYR A 1 587 ? 25.575 8.150 -10.856 1.00 88.00 587 TYR A C 1
ATOM 4859 O O . TYR A 1 587 ? 24.922 7.799 -9.868 1.00 88.00 587 TYR A O 1
ATOM 4867 N N . ILE A 1 588 ? 25.041 8.216 -12.077 1.00 87.88 588 ILE A N 1
ATOM 4868 C CA . ILE A 1 588 ? 23.652 7.837 -12.386 1.00 87.88 588 ILE A CA 1
ATOM 4869 C C . ILE A 1 588 ? 23.422 6.355 -12.044 1.00 87.88 588 ILE A C 1
ATOM 4871 O O . ILE A 1 588 ? 22.492 6.023 -11.305 1.00 87.88 588 ILE A O 1
ATOM 4875 N N . THR A 1 589 ? 24.325 5.482 -12.492 1.00 88.00 589 THR A N 1
ATOM 4876 C CA . THR A 1 589 ? 24.287 4.028 -12.272 1.00 88.00 589 THR A CA 1
ATOM 4877 C C . THR A 1 589 ? 24.348 3.658 -10.789 1.00 88.00 589 THR A C 1
ATOM 4879 O O . THR A 1 589 ? 23.486 2.935 -10.287 1.00 88.00 589 THR A O 1
ATOM 4882 N N . ASN A 1 590 ? 25.310 4.211 -10.040 1.00 90.12 590 ASN A N 1
ATOM 4883 C CA . ASN A 1 590 ? 25.400 3.981 -8.594 1.00 90.12 590 ASN A CA 1
ATOM 4884 C C . ASN A 1 590 ? 24.156 4.495 -7.850 1.00 90.12 590 ASN A C 1
ATOM 4886 O O . ASN A 1 590 ? 23.673 3.845 -6.920 1.00 90.12 590 ASN A O 1
ATOM 4890 N N . THR A 1 591 ? 23.595 5.631 -8.278 1.00 92.75 591 THR A N 1
ATOM 4891 C CA . THR A 1 591 ? 22.361 6.180 -7.698 1.00 92.75 591 THR A CA 1
ATOM 4892 C C . THR A 1 591 ? 21.173 5.245 -7.919 1.00 92.75 591 THR A C 1
ATOM 4894 O O . THR A 1 591 ? 20.400 5.022 -6.984 1.00 92.75 591 THR A O 1
ATOM 4897 N N . TRP A 1 592 ? 21.040 4.646 -9.106 1.00 92.94 592 TRP A N 1
ATOM 4898 C CA . TRP A 1 592 ? 19.991 3.663 -9.401 1.00 92.94 592 TRP A CA 1
ATOM 4899 C C . TRP A 1 592 ? 20.089 2.432 -8.489 1.00 92.94 592 TRP A C 1
ATOM 4901 O O . TRP A 1 592 ? 19.125 2.102 -7.800 1.00 92.94 592 TRP A O 1
ATOM 4911 N N . TYR A 1 593 ? 21.266 1.806 -8.377 1.00 91.44 593 TYR A N 1
ATOM 4912 C CA . TYR A 1 593 ? 21.444 0.623 -7.522 1.00 91.44 593 TYR A CA 1
ATOM 4913 C C . TYR A 1 593 ? 21.220 0.913 -6.025 1.00 91.44 593 TYR A C 1
ATOM 4915 O O . TYR A 1 593 ? 20.574 0.126 -5.326 1.00 91.44 593 TYR A O 1
ATOM 4923 N N . ILE A 1 594 ? 21.682 2.064 -5.518 1.00 92.88 594 ILE A N 1
ATOM 4924 C CA . ILE A 1 594 ? 21.441 2.472 -4.122 1.00 92.88 594 ILE A CA 1
ATOM 4925 C C . ILE A 1 594 ? 19.945 2.717 -3.875 1.00 92.88 594 ILE A C 1
ATOM 4927 O O . ILE A 1 594 ? 19.396 2.269 -2.864 1.00 92.88 594 ILE A O 1
ATOM 4931 N N . THR A 1 595 ? 19.258 3.399 -4.793 1.00 94.62 595 THR A N 1
ATOM 4932 C CA . THR A 1 595 ? 17.836 3.735 -4.617 1.00 94.62 595 THR A CA 1
ATOM 4933 C C . THR A 1 595 ? 16.915 2.533 -4.842 1.00 94.62 595 THR A C 1
ATOM 4935 O O . THR A 1 595 ? 15.939 2.397 -4.100 1.00 94.62 595 THR A O 1
ATOM 4938 N N . THR A 1 596 ? 17.298 1.580 -5.702 1.00 93.94 596 THR A N 1
ATOM 4939 C CA . THR A 1 596 ? 16.740 0.214 -5.761 1.00 93.94 596 THR A CA 1
ATOM 4940 C C . THR A 1 596 ? 16.820 -0.443 -4.376 1.00 93.94 596 THR A C 1
ATOM 4942 O O . THR A 1 596 ? 15.805 -0.863 -3.811 1.00 93.94 596 THR A O 1
ATOM 4945 N N . ALA A 1 597 ? 18.011 -0.503 -3.767 1.00 92.75 597 ALA A N 1
ATOM 4946 C CA . ALA A 1 597 ? 18.207 -1.143 -2.462 1.00 92.75 597 ALA A CA 1
ATOM 4947 C C . ALA A 1 597 ? 17.361 -0.492 -1.344 1.00 92.75 597 ALA A C 1
ATOM 4949 O O . ALA A 1 597 ? 16.765 -1.190 -0.517 1.00 92.75 597 ALA A O 1
ATOM 4950 N N . CYS A 1 598 ? 17.220 0.836 -1.344 1.00 92.19 598 CYS A N 1
ATOM 4951 C CA . CYS A 1 598 ? 16.334 1.537 -0.410 1.00 92.19 598 CYS A CA 1
ATOM 4952 C C . CYS A 1 598 ? 14.837 1.265 -0.672 1.00 92.19 598 CYS A C 1
ATOM 4954 O O . CYS A 1 598 ? 14.080 1.030 0.278 1.00 92.19 598 CYS A O 1
ATOM 4956 N N . ALA A 1 599 ? 14.399 1.262 -1.935 1.00 93.38 599 ALA A N 1
ATOM 4957 C CA . ALA A 1 599 ? 13.003 1.038 -2.314 1.00 93.38 599 ALA A CA 1
ATOM 4958 C C . ALA A 1 599 ? 12.546 -0.404 -2.029 1.00 93.38 599 ALA A C 1
ATOM 4960 O O . ALA A 1 599 ? 11.436 -0.621 -1.523 1.00 93.38 599 ALA A O 1
ATOM 4961 N N . THR A 1 600 ? 13.416 -1.392 -2.270 1.00 91.94 600 THR A N 1
ATOM 4962 C CA . THR A 1 600 ? 13.156 -2.798 -1.923 1.00 91.94 600 THR A CA 1
ATOM 4963 C C . THR A 1 600 ? 13.019 -2.973 -0.411 1.00 91.94 600 THR A C 1
ATOM 4965 O O . THR A 1 600 ? 12.001 -3.499 0.045 1.00 91.94 600 THR A O 1
ATOM 4968 N N . LEU A 1 601 ? 13.954 -2.445 0.391 1.00 91.44 601 LEU A N 1
ATOM 4969 C CA . LEU A 1 601 ? 13.888 -2.505 1.856 1.00 91.44 601 LEU A CA 1
ATOM 4970 C C . LEU A 1 601 ? 12.612 -1.848 2.410 1.00 91.44 601 LEU A C 1
ATOM 4972 O O . LEU A 1 601 ? 11.935 -2.441 3.256 1.00 91.44 601 LEU A O 1
ATOM 4976 N N . SER A 1 602 ? 12.232 -0.669 1.900 1.00 90.25 602 SER A N 1
ATOM 4977 C CA . SER A 1 602 ? 10.970 -0.012 2.275 1.00 90.25 602 SER A CA 1
ATOM 4978 C C . SER A 1 602 ? 9.761 -0.905 1.972 1.00 90.25 602 SER A C 1
ATOM 4980 O O . SER A 1 602 ? 8.875 -1.074 2.812 1.00 90.25 602 SER A O 1
ATOM 4982 N N . SER A 1 603 ? 9.753 -1.551 0.806 1.00 91.31 603 SER A N 1
ATOM 4983 C CA . SER A 1 603 ? 8.658 -2.419 0.362 1.00 91.31 603 SER A CA 1
ATOM 4984 C C . SER A 1 603 ? 8.547 -3.715 1.181 1.00 91.31 603 SER A C 1
ATOM 4986 O O . SER A 1 603 ? 7.442 -4.109 1.560 1.00 91.31 603 SER A O 1
ATOM 4988 N N . LEU A 1 604 ? 9.673 -4.331 1.562 1.00 90.44 604 LEU A N 1
ATOM 4989 C CA . LEU A 1 604 ? 9.708 -5.483 2.479 1.00 90.44 604 LEU A CA 1
ATOM 4990 C C . LEU A 1 604 ? 9.153 -5.122 3.871 1.00 90.44 604 LEU A C 1
ATOM 4992 O O . LEU A 1 604 ? 8.394 -5.896 4.471 1.00 90.44 604 LEU A O 1
ATOM 4996 N N . VAL A 1 605 ? 9.470 -3.920 4.369 1.00 88.25 605 VAL A N 1
ATOM 4997 C CA . VAL A 1 605 ? 8.905 -3.370 5.613 1.00 88.25 605 VAL A CA 1
ATOM 4998 C C . VAL A 1 605 ? 7.397 -3.119 5.473 1.00 88.25 605 VAL A C 1
ATOM 5000 O O . VAL A 1 605 ? 6.637 -3.454 6.387 1.00 88.25 605 VAL A O 1
ATOM 5003 N N . HIS A 1 606 ? 6.927 -2.597 4.335 1.00 87.81 606 HIS A N 1
ATOM 5004 C CA . HIS A 1 606 ? 5.495 -2.404 4.073 1.00 87.81 606 HIS A CA 1
ATOM 5005 C C . HIS A 1 606 ? 4.716 -3.730 4.079 1.00 87.81 606 HIS A C 1
ATOM 5007 O O . HIS A 1 606 ? 3.734 -3.838 4.816 1.00 87.81 606 HIS A O 1
ATOM 5013 N N . ILE A 1 607 ? 5.176 -4.757 3.351 1.00 90.31 607 ILE A N 1
ATOM 5014 C CA . ILE A 1 607 ? 4.529 -6.086 3.318 1.00 90.31 607 ILE A CA 1
ATOM 5015 C C . ILE A 1 607 ? 4.480 -6.702 4.723 1.00 90.31 607 ILE A C 1
ATOM 5017 O O . ILE A 1 607 ? 3.437 -7.201 5.155 1.00 90.31 607 ILE A O 1
ATOM 5021 N N . SER A 1 608 ? 5.576 -6.600 5.479 1.00 86.00 608 SER A N 1
ATOM 5022 C CA . SER A 1 608 ? 5.640 -7.066 6.871 1.00 86.00 608 SER A CA 1
ATOM 5023 C C . SER A 1 608 ? 4.608 -6.362 7.763 1.00 86.00 608 SER A C 1
ATOM 5025 O O . SER A 1 608 ? 3.951 -6.999 8.593 1.00 86.00 608 SER A O 1
ATOM 5027 N N . HIS A 1 609 ? 4.386 -5.060 7.552 1.00 86.75 609 HIS A N 1
ATOM 5028 C CA . HIS A 1 609 ? 3.368 -4.296 8.269 1.00 86.75 609 HIS A CA 1
ATOM 5029 C C . HIS A 1 609 ? 1.926 -4.725 7.953 1.00 86.75 609 HIS A C 1
ATOM 5031 O O . HIS A 1 609 ? 1.096 -4.644 8.862 1.00 86.75 609 HIS A O 1
ATOM 5037 N N . VAL A 1 610 ? 1.604 -5.237 6.757 1.00 89.75 610 VAL A N 1
ATOM 5038 C CA . VAL A 1 610 ? 0.238 -5.709 6.412 1.00 89.75 610 VAL A CA 1
ATOM 5039 C C . VAL A 1 610 ? -0.270 -6.732 7.439 1.00 89.75 610 VAL A C 1
ATOM 5041 O O . VAL A 1 610 ? -1.407 -6.642 7.911 1.00 89.75 610 VAL A O 1
ATOM 5044 N N . LEU A 1 611 ? 0.597 -7.657 7.872 1.00 88.69 611 LEU A N 1
ATOM 5045 C CA . LEU A 1 611 ? 0.288 -8.654 8.905 1.00 88.69 611 LEU A CA 1
ATOM 5046 C C . LEU A 1 611 ? 0.009 -8.018 10.279 1.00 88.69 611 LEU A C 1
ATOM 5048 O O . LEU A 1 611 ? -0.882 -8.476 11.004 1.00 88.69 611 LEU A O 1
ATOM 5052 N N . VAL A 1 612 ? 0.744 -6.959 10.635 1.00 86.69 612 VAL A N 1
ATOM 5053 C CA . VAL A 1 612 ? 0.551 -6.193 11.879 1.00 86.69 612 VAL A CA 1
ATOM 5054 C C . VAL A 1 612 ? -0.798 -5.471 11.850 1.00 86.69 612 VAL A C 1
ATOM 5056 O O . VAL A 1 612 ? -1.598 -5.621 12.775 1.00 86.69 612 VAL A O 1
ATOM 5059 N N . TYR A 1 613 ? -1.082 -4.727 10.777 1.00 87.88 613 TYR A N 1
ATOM 5060 C CA . TYR A 1 613 ? -2.304 -3.931 10.639 1.00 87.88 613 TYR A CA 1
ATOM 5061 C C . TYR A 1 613 ? -3.556 -4.809 10.555 1.00 87.88 613 TYR A C 1
ATOM 5063 O O . TYR A 1 613 ? -4.495 -4.577 11.319 1.00 87.88 613 TYR A O 1
ATOM 5071 N N . TYR A 1 614 ? -3.549 -5.872 9.738 1.00 90.56 614 TYR A N 1
ATOM 5072 C CA . TYR A 1 614 ? -4.667 -6.821 9.653 1.00 90.56 614 TYR A CA 1
ATOM 5073 C C . TYR A 1 614 ? -5.039 -7.373 11.035 1.00 90.56 614 TYR A C 1
ATOM 5075 O O . TYR A 1 614 ? -6.204 -7.340 11.438 1.00 90.56 614 TYR A O 1
ATOM 5083 N N . ARG A 1 615 ? -4.039 -7.845 11.793 1.00 88.12 615 ARG A N 1
ATOM 5084 C CA . ARG A 1 615 ? -4.240 -8.395 13.137 1.00 88.12 615 ARG A CA 1
ATOM 5085 C C . ARG A 1 615 ? -4.772 -7.350 14.117 1.00 88.12 615 ARG A C 1
ATOM 5087 O O . ARG A 1 615 ? -5.676 -7.667 14.888 1.00 88.12 615 ARG A O 1
ATOM 5094 N N . THR A 1 616 ? -4.215 -6.143 14.115 1.00 85.88 616 THR A N 1
ATOM 5095 C CA . THR A 1 616 ? -4.617 -5.073 15.039 1.00 85.88 616 THR A CA 1
ATOM 5096 C C . THR A 1 616 ? -6.050 -4.624 14.765 1.00 85.88 616 THR A C 1
ATOM 5098 O O . THR A 1 616 ? -6.870 -4.600 15.684 1.00 85.88 616 THR A O 1
ATOM 5101 N N . HIS A 1 617 ? -6.392 -4.377 13.498 1.00 88.94 617 HIS A N 1
ATOM 5102 C CA . HIS A 1 617 ? -7.731 -3.948 13.096 1.00 88.94 617 HIS A CA 1
ATOM 5103 C C . HIS A 1 617 ? -8.782 -5.032 13.382 1.00 88.94 617 HIS A C 1
ATOM 5105 O O . HIS A 1 617 ? -9.799 -4.737 14.010 1.00 88.94 617 HIS A O 1
ATOM 5111 N N . ILE A 1 618 ? -8.533 -6.301 13.023 1.00 88.62 618 ILE A N 1
ATOM 5112 C CA . ILE A 1 618 ? -9.507 -7.380 13.269 1.00 88.62 618 ILE A CA 1
ATOM 5113 C C . ILE A 1 618 ? -9.651 -7.721 14.764 1.00 88.62 618 ILE A C 1
ATOM 5115 O O . ILE A 1 618 ? -10.724 -8.155 15.181 1.00 88.62 618 ILE A O 1
ATOM 5119 N N . LYS A 1 619 ? -8.614 -7.511 15.595 1.00 86.69 619 LYS A N 1
ATOM 5120 C CA . LYS A 1 619 ? -8.727 -7.611 17.064 1.00 86.69 619 LYS A CA 1
ATOM 5121 C C . LYS A 1 619 ? -9.577 -6.470 17.636 1.00 86.69 619 LYS A C 1
ATOM 5123 O O . LYS A 1 619 ? -10.505 -6.753 18.386 1.00 86.69 619 LYS A O 1
ATOM 5128 N N . SER A 1 620 ? -9.303 -5.222 17.248 1.00 86.50 620 SER A N 1
ATOM 5129 C CA . SER A 1 620 ? -10.051 -4.038 17.704 1.00 86.50 620 SER A CA 1
ATOM 5130 C C . SER A 1 620 ? -11.536 -4.137 17.313 1.00 86.50 620 SER A C 1
ATOM 5132 O O . SER A 1 620 ? -12.411 -4.056 18.174 1.00 86.50 620 SER A O 1
ATOM 5134 N N . LEU A 1 621 ? -11.830 -4.509 16.061 1.00 87.50 621 LEU A N 1
ATOM 5135 C CA . LEU A 1 621 ? -13.198 -4.729 15.584 1.00 87.50 621 LEU A CA 1
ATOM 5136 C C . LEU A 1 621 ? -13.908 -5.897 16.300 1.00 87.50 621 LEU A C 1
ATOM 5138 O O . LEU A 1 621 ? -15.094 -5.795 16.602 1.00 87.50 621 LEU A O 1
ATOM 5142 N N . ARG A 1 622 ? -13.203 -6.988 16.645 1.00 86.56 622 ARG A N 1
ATOM 5143 C CA . ARG A 1 622 ? -13.760 -8.080 17.479 1.00 86.56 622 ARG A CA 1
ATOM 5144 C C . ARG A 1 622 ? -14.039 -7.675 18.929 1.00 86.56 622 ARG A C 1
ATOM 5146 O O . ARG A 1 622 ? -14.882 -8.306 19.555 1.00 86.56 622 ARG A O 1
ATOM 5153 N N . ALA A 1 623 ? -13.390 -6.630 19.440 1.00 83.94 623 ALA A N 1
ATOM 5154 C CA . ALA A 1 623 ? -13.714 -6.015 20.729 1.00 83.94 623 ALA A CA 1
ATOM 5155 C C . ALA A 1 623 ? -14.848 -4.966 20.636 1.00 83.94 623 ALA A C 1
ATOM 5157 O O . ALA A 1 623 ? -15.198 -4.357 21.643 1.00 83.94 623 ALA A O 1
ATOM 5158 N N . GLY A 1 624 ? -15.413 -4.731 19.443 1.00 81.88 624 GLY A N 1
ATOM 5159 C CA . GLY A 1 624 ? -16.397 -3.672 19.188 1.00 81.88 624 GLY A CA 1
ATOM 5160 C C . GLY A 1 624 ? -15.790 -2.271 19.035 1.00 81.88 624 GLY A C 1
ATOM 5161 O O . GLY A 1 624 ? -16.516 -1.299 18.831 1.00 81.88 624 GLY A O 1
ATOM 5162 N N . GLU A 1 625 ? -14.464 -2.140 19.098 1.00 81.81 625 GLU A N 1
ATOM 5163 C CA . GLU A 1 625 ? -13.770 -0.862 18.989 1.00 81.81 625 GLU A CA 1
ATOM 5164 C C . GLU A 1 625 ? -13.593 -0.448 17.521 1.00 81.81 625 GLU A C 1
ATOM 5166 O O . GLU A 1 625 ? -12.758 -0.984 16.793 1.00 81.81 625 GLU A O 1
ATOM 5171 N N . ARG A 1 626 ? -14.325 0.578 17.078 1.00 78.12 626 ARG A N 1
ATOM 5172 C CA . ARG A 1 626 ? -14.186 1.152 15.724 1.00 78.12 626 ARG A CA 1
ATOM 5173 C C . ARG A 1 626 ? -13.065 2.203 15.617 1.00 78.12 626 ARG A C 1
ATOM 5175 O O . ARG A 1 626 ? -13.174 3.143 14.841 1.00 78.12 626 ARG A O 1
ATOM 5182 N N . LYS A 1 627 ? -11.973 2.048 16.382 1.00 74.25 627 LYS A N 1
ATOM 5183 C CA . LYS A 1 627 ? -10.862 3.028 16.490 1.00 74.25 627 LYS A CA 1
ATOM 5184 C C . LYS A 1 627 ? -10.142 3.335 15.167 1.00 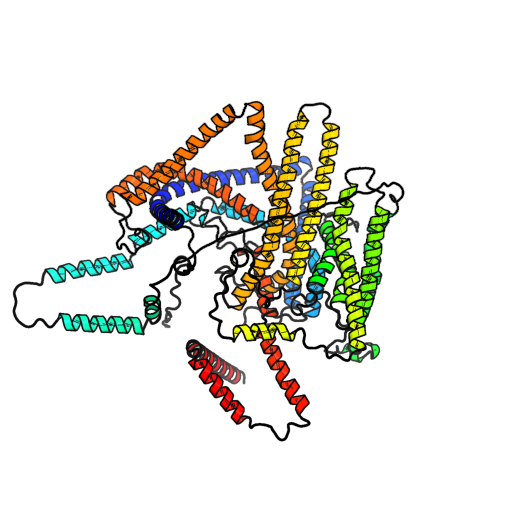74.25 627 LYS A C 1
ATOM 5186 O O . LYS A 1 627 ? -9.526 4.386 15.062 1.00 74.25 627 LYS A O 1
ATOM 5191 N N . TYR A 1 628 ? -10.212 2.421 14.198 1.00 73.88 628 TYR A N 1
ATOM 5192 C CA . TYR A 1 628 ? -9.525 2.493 12.899 1.00 73.88 628 TYR A CA 1
ATOM 5193 C C . TYR A 1 628 ? -10.491 2.648 11.708 1.00 73.88 628 TYR A C 1
ATOM 5195 O O . TYR A 1 628 ? -10.124 2.336 10.580 1.00 73.88 628 TYR A O 1
ATOM 5203 N N . PHE A 1 629 ? -11.738 3.060 11.955 1.00 77.69 629 PHE A N 1
ATOM 5204 C CA . PHE A 1 629 ? -12.742 3.306 10.915 1.00 77.69 629 PHE A CA 1
ATOM 5205 C C . PHE A 1 629 ? -13.041 4.811 10.811 1.00 77.69 629 PHE A C 1
ATOM 5207 O O . PHE A 1 629 ? -13.038 5.490 11.843 1.00 77.69 629 PHE A O 1
ATOM 5214 N N . PRO A 1 630 ? -13.357 5.341 9.613 1.00 76.31 630 PRO A N 1
ATOM 5215 C CA . PRO A 1 630 ? -13.786 6.729 9.472 1.00 76.31 630 PRO A CA 1
ATOM 5216 C C . PRO A 1 630 ? -15.053 6.999 10.287 1.00 76.31 630 PRO A C 1
ATOM 5218 O O . PRO A 1 630 ? -15.998 6.206 10.249 1.00 76.31 630 PRO A O 1
ATOM 5221 N N . LYS A 1 631 ? -15.122 8.159 10.953 1.00 68.38 631 LYS A N 1
ATOM 5222 C CA . LYS A 1 631 ? -16.262 8.558 11.807 1.00 68.38 631 LYS A CA 1
ATOM 5223 C C . LYS A 1 631 ? -17.613 8.502 11.073 1.00 68.38 631 LYS A C 1
ATOM 5225 O O . LYS A 1 631 ? -18.620 8.147 11.676 1.00 68.38 631 LYS A O 1
ATOM 5230 N N . MET A 1 632 ? -17.616 8.825 9.777 1.00 60.66 632 MET A N 1
ATOM 5231 C CA . MET A 1 632 ? -18.817 8.916 8.933 1.00 60.66 632 MET A CA 1
ATOM 5232 C C . MET A 1 632 ? -19.087 7.670 8.066 1.00 60.66 632 MET A C 1
ATOM 5234 O O . MET A 1 632 ? -20.087 7.636 7.349 1.00 60.66 632 MET A O 1
ATOM 5238 N N . TYR A 1 633 ? -18.222 6.648 8.078 1.00 67.19 633 TYR A N 1
ATOM 5239 C CA . TYR A 1 633 ? -18.316 5.552 7.106 1.00 67.19 633 TYR A CA 1
ATOM 5240 C C . TYR A 1 633 ? -19.354 4.497 7.499 1.00 67.19 633 TYR A C 1
ATOM 5242 O O . TYR A 1 633 ? -19.155 3.696 8.418 1.00 67.19 633 TYR A O 1
ATOM 5250 N N . LYS A 1 634 ? -20.452 4.465 6.740 1.00 67.12 634 LYS A N 1
ATOM 5251 C CA . LYS A 1 634 ? -21.383 3.337 6.678 1.00 67.12 634 LYS A CA 1
ATOM 5252 C C . LYS A 1 634 ? -20.992 2.471 5.480 1.00 67.12 634 LYS A C 1
ATOM 5254 O O . LYS A 1 634 ? -20.988 2.949 4.352 1.00 67.12 634 LYS A O 1
ATOM 5259 N N . LEU A 1 635 ? -20.636 1.216 5.740 1.00 69.19 635 LEU A N 1
ATOM 5260 C CA . LEU A 1 635 ? -20.329 0.231 4.706 1.00 69.19 635 LEU A CA 1
ATOM 5261 C C . LEU A 1 635 ? -21.617 -0.494 4.300 1.00 69.19 635 LEU A C 1
ATOM 5263 O O . LEU A 1 635 ? -22.218 -1.164 5.139 1.00 69.19 635 LEU A O 1
ATOM 5267 N N . ASN A 1 636 ? -21.993 -0.423 3.023 1.00 76.94 636 ASN A N 1
ATOM 5268 C CA . ASN A 1 636 ? -23.071 -1.249 2.477 1.00 76.94 636 ASN A CA 1
ATOM 5269 C C . ASN A 1 636 ? -22.603 -2.711 2.378 1.00 76.94 636 ASN A C 1
ATOM 5271 O O . ASN A 1 636 ? -21.455 -2.970 2.006 1.00 76.94 636 ASN A O 1
ATOM 5275 N N . SER A 1 637 ? -23.489 -3.684 2.610 1.00 76.25 637 SER A N 1
ATOM 5276 C CA . SER A 1 637 ? -23.131 -5.113 2.544 1.00 76.25 637 SER A CA 1
ATOM 5277 C C . SER A 1 637 ? -22.533 -5.530 1.190 1.00 76.25 637 SER A C 1
ATOM 5279 O O . SER A 1 637 ? -21.597 -6.329 1.150 1.00 76.25 637 SER A O 1
ATOM 5281 N N . VAL A 1 638 ? -23.001 -4.929 0.085 1.00 79.25 638 VAL A N 1
ATOM 5282 C CA . VAL A 1 638 ? -22.437 -5.126 -1.266 1.00 79.25 638 VAL A CA 1
ATOM 5283 C C . VAL A 1 638 ? -20.966 -4.715 -1.318 1.00 79.25 638 VAL A C 1
ATOM 5285 O O . VAL A 1 638 ? -20.126 -5.495 -1.758 1.00 79.25 638 VAL A O 1
ATOM 5288 N N . ASP A 1 639 ? -20.633 -3.518 -0.834 1.00 80.06 639 ASP A N 1
ATOM 5289 C CA . ASP A 1 639 ? -19.265 -2.994 -0.854 1.00 80.06 639 ASP A CA 1
ATOM 5290 C C . ASP A 1 639 ? -18.339 -3.773 0.100 1.00 80.06 639 ASP A C 1
ATOM 5292 O O . ASP A 1 639 ? -17.146 -3.912 -0.171 1.00 80.06 639 ASP A O 1
ATOM 5296 N N . GLY A 1 640 ? -18.890 -4.381 1.159 1.00 84.00 640 GLY A N 1
ATOM 5297 C CA . GLY A 1 640 ? -18.184 -5.351 2.001 1.00 84.00 640 GLY A CA 1
ATOM 5298 C C . GLY A 1 640 ? -17.744 -6.604 1.238 1.00 84.00 640 GLY A C 1
ATOM 5299 O O . GLY A 1 640 ? -16.565 -6.966 1.261 1.00 84.00 640 GLY A O 1
ATOM 5300 N N . VAL A 1 641 ? -18.670 -7.239 0.512 1.00 85.06 641 VAL A N 1
ATOM 5301 C CA . VAL A 1 641 ? -18.379 -8.431 -0.307 1.00 85.06 641 VAL A CA 1
ATOM 5302 C C . VAL A 1 641 ? -17.472 -8.089 -1.494 1.00 85.06 641 VAL A C 1
ATOM 5304 O O . VAL A 1 641 ? -16.498 -8.799 -1.741 1.00 85.06 641 VAL A O 1
ATOM 5307 N N . VAL A 1 642 ? -17.716 -6.975 -2.191 1.00 85.69 642 VAL A N 1
ATOM 5308 C CA . VAL A 1 642 ? -16.849 -6.494 -3.283 1.00 85.69 642 VAL A CA 1
ATOM 5309 C C . VAL A 1 642 ? -15.431 -6.213 -2.771 1.00 85.69 642 VAL A C 1
ATOM 5311 O O . VAL A 1 642 ? -14.463 -6.643 -3.398 1.00 85.69 642 VAL A O 1
ATOM 5314 N N . GLY A 1 643 ? -15.289 -5.566 -1.608 1.00 86.00 643 GLY A N 1
ATOM 5315 C CA . GLY A 1 643 ? -13.992 -5.318 -0.977 1.00 86.00 643 GLY A CA 1
ATOM 5316 C C . GLY A 1 643 ? -13.242 -6.610 -0.634 1.00 86.00 643 GLY A C 1
ATOM 5317 O O . GLY A 1 643 ? -12.052 -6.739 -0.927 1.00 86.00 643 GLY A O 1
ATOM 5318 N N . PHE A 1 644 ? -13.949 -7.608 -0.093 1.00 87.62 644 PHE A N 1
ATOM 5319 C CA . PHE A 1 644 ? -13.397 -8.932 0.213 1.00 87.62 644 PHE A CA 1
ATOM 5320 C C . PHE A 1 644 ? -12.783 -9.630 -1.012 1.00 87.62 644 PHE A C 1
ATOM 5322 O O . PHE A 1 644 ? -11.716 -10.238 -0.892 1.00 87.62 644 PHE A O 1
ATOM 5329 N N . LEU A 1 645 ? -13.440 -9.525 -2.173 1.00 87.19 645 LEU A N 1
ATOM 5330 C CA . LEU A 1 645 ? -12.997 -10.119 -3.440 1.00 87.19 645 LEU A CA 1
ATOM 5331 C C . LEU A 1 645 ? -11.846 -9.340 -4.089 1.00 87.19 645 LEU A C 1
ATOM 5333 O O . LEU A 1 645 ? -10.905 -9.937 -4.609 1.00 87.19 645 LEU A O 1
ATOM 5337 N N . LYS A 1 646 ? -11.923 -8.003 -4.077 1.00 89.62 646 LYS A N 1
ATOM 5338 C CA . LYS A 1 646 ? -10.953 -7.130 -4.752 1.00 89.62 646 LYS A CA 1
ATOM 5339 C C . LYS A 1 646 ? -9.618 -7.033 -4.023 1.00 89.62 646 LYS A C 1
ATOM 5341 O O . LYS A 1 646 ? -8.578 -6.975 -4.679 1.00 89.62 646 LYS A O 1
ATOM 5346 N N . TYR A 1 647 ? -9.634 -7.059 -2.687 1.00 91.62 647 TYR A N 1
ATOM 5347 C CA . TYR A 1 647 ? -8.445 -6.836 -1.860 1.00 91.62 647 TYR A CA 1
ATOM 5348 C C . TYR A 1 647 ? -7.200 -7.644 -2.281 1.00 91.62 647 TYR A C 1
ATOM 5350 O O . TYR A 1 647 ? -6.141 -7.028 -2.385 1.00 91.62 647 TYR A O 1
ATOM 5358 N N . PRO A 1 648 ? -7.266 -8.966 -2.553 1.00 89.50 648 PRO A N 1
ATOM 5359 C CA . PRO A 1 648 ? -6.070 -9.738 -2.876 1.00 89.50 648 PRO A CA 1
ATOM 5360 C C . PRO A 1 648 ? -5.340 -9.271 -4.135 1.00 89.50 648 PRO A C 1
ATOM 5362 O O . PRO A 1 648 ? -4.119 -9.148 -4.104 1.00 89.50 648 PRO A O 1
ATOM 5365 N N . GLY A 1 649 ? -6.077 -8.977 -5.211 1.00 89.06 649 GLY A N 1
ATOM 5366 C CA . GLY A 1 649 ? -5.485 -8.473 -6.450 1.00 89.06 649 GLY A CA 1
ATOM 5367 C C . GLY A 1 649 ? -4.985 -7.036 -6.299 1.00 89.06 649 GLY A C 1
ATOM 5368 O O . GLY A 1 649 ? -3.861 -6.721 -6.689 1.00 89.06 649 GLY A O 1
ATOM 5369 N N . TYR A 1 650 ? -5.774 -6.190 -5.625 1.00 91.44 650 TYR A N 1
ATOM 5370 C CA . TYR A 1 650 ? -5.393 -4.809 -5.328 1.00 91.44 650 TYR A CA 1
ATOM 5371 C C . TYR A 1 650 ? -4.094 -4.751 -4.509 1.00 91.44 650 TYR A C 1
ATOM 5373 O O . TYR A 1 650 ? -3.189 -4.017 -4.884 1.00 91.44 650 TYR A O 1
ATOM 5381 N N . GLN A 1 651 ? -3.944 -5.537 -3.435 1.00 93.38 651 GLN A N 1
ATOM 5382 C CA . GLN A 1 651 ? -2.747 -5.495 -2.579 1.00 93.38 651 GLN A CA 1
ATOM 5383 C C . GLN A 1 651 ? -1.453 -5.752 -3.364 1.00 93.38 651 GLN A C 1
ATOM 5385 O O . GLN A 1 651 ? -0.439 -5.111 -3.093 1.00 93.38 651 GLN A O 1
ATOM 5390 N N . ILE A 1 652 ? -1.488 -6.649 -4.350 1.00 90.56 652 ILE A N 1
ATOM 5391 C CA . ILE A 1 652 ? -0.333 -6.993 -5.188 1.00 90.56 652 ILE A CA 1
ATOM 5392 C C . ILE A 1 652 ? -0.038 -5.858 -6.172 1.00 90.56 652 ILE A C 1
ATOM 5394 O O . ILE A 1 652 ? 1.081 -5.351 -6.202 1.00 90.56 652 ILE A O 1
ATOM 5398 N N . ALA A 1 653 ? -1.058 -5.392 -6.895 1.00 90.69 653 ALA A N 1
ATOM 5399 C CA . ALA A 1 653 ? -0.965 -4.271 -7.828 1.00 90.69 653 ALA A CA 1
ATOM 5400 C C . ALA A 1 653 ? -0.430 -2.984 -7.170 1.00 90.69 653 ALA A C 1
ATOM 5402 O O . ALA A 1 653 ? 0.442 -2.313 -7.720 1.00 90.69 653 ALA A O 1
ATOM 5403 N N . PHE A 1 654 ? -0.907 -2.672 -5.961 1.00 91.88 654 PHE A N 1
ATOM 5404 C CA . PHE A 1 654 ? -0.428 -1.553 -5.149 1.00 91.88 654 PHE A CA 1
ATOM 5405 C C . PHE A 1 654 ? 0.972 -1.783 -4.570 1.00 91.88 654 PHE A C 1
ATOM 5407 O O . PHE A 1 654 ? 1.705 -0.815 -4.398 1.00 91.88 654 PHE A O 1
ATOM 5414 N N . SER A 1 655 ? 1.376 -3.031 -4.310 1.00 91.62 655 SER A N 1
ATOM 5415 C CA . SER A 1 655 ? 2.760 -3.330 -3.912 1.00 91.62 655 SER A CA 1
ATOM 5416 C C . SER A 1 655 ? 3.723 -3.051 -5.068 1.00 91.62 655 SER A C 1
ATOM 5418 O O . SER A 1 655 ? 4.713 -2.358 -4.867 1.00 91.62 655 SER A O 1
ATOM 5420 N N . VAL A 1 656 ? 3.402 -3.519 -6.281 1.00 89.94 656 VAL A N 1
ATOM 5421 C CA . VAL A 1 656 ? 4.238 -3.337 -7.482 1.00 89.94 656 VAL A CA 1
ATOM 5422 C C . VAL A 1 656 ? 4.315 -1.870 -7.910 1.00 89.94 656 VAL A C 1
ATOM 5424 O O . VAL A 1 656 ? 5.413 -1.326 -7.981 1.00 89.94 656 VAL A O 1
ATOM 5427 N N . TRP A 1 657 ? 3.181 -1.185 -8.112 1.00 89.81 657 TRP A N 1
ATOM 5428 C CA . TRP A 1 657 ? 3.210 0.255 -8.415 1.00 89.81 657 TRP A CA 1
ATOM 5429 C C . TRP A 1 657 ? 3.824 1.071 -7.280 1.00 89.81 657 TRP A C 1
ATOM 5431 O O . TRP A 1 657 ? 4.548 2.028 -7.532 1.00 89.81 657 TRP A O 1
ATOM 5441 N N . GLY A 1 658 ? 3.557 0.685 -6.031 1.00 91.31 658 GLY A N 1
ATOM 5442 C CA . GLY A 1 658 ? 4.150 1.307 -4.856 1.00 91.31 658 GLY A CA 1
ATOM 5443 C C . GLY A 1 658 ? 5.674 1.223 -4.855 1.00 91.31 658 GLY A C 1
ATOM 5444 O O . GLY A 1 658 ? 6.315 2.227 -4.567 1.00 91.31 658 GLY A O 1
ATOM 5445 N N . TYR A 1 659 ? 6.243 0.073 -5.228 1.00 93.12 659 TYR A N 1
ATOM 5446 C CA . TYR A 1 659 ? 7.684 -0.081 -5.421 1.00 93.12 659 TYR A CA 1
ATOM 5447 C C . TYR A 1 659 ? 8.203 0.846 -6.526 1.00 93.12 659 TYR A C 1
ATOM 5449 O O . TYR A 1 659 ? 9.061 1.674 -6.243 1.00 93.12 659 TYR A O 1
ATOM 5457 N N . VAL A 1 660 ? 7.636 0.782 -7.737 1.00 91.25 660 VAL A N 1
ATOM 5458 C CA . VAL A 1 660 ? 8.086 1.584 -8.896 1.00 91.25 660 VAL A CA 1
ATOM 5459 C C . VAL A 1 660 ? 8.039 3.090 -8.601 1.00 91.25 660 VAL A C 1
ATOM 5461 O O . VAL A 1 660 ? 8.999 3.810 -8.857 1.00 91.25 660 VAL A O 1
ATOM 5464 N N . ILE A 1 661 ? 6.951 3.579 -8.000 1.00 91.38 661 ILE A N 1
ATOM 5465 C CA . ILE A 1 661 ? 6.778 5.005 -7.677 1.00 91.38 661 ILE A CA 1
ATOM 5466 C C . ILE A 1 661 ? 7.739 5.448 -6.568 1.00 91.38 661 ILE A C 1
ATOM 5468 O O . ILE A 1 661 ? 8.298 6.542 -6.646 1.00 91.38 661 ILE A O 1
ATOM 5472 N N . VAL A 1 662 ? 7.951 4.617 -5.541 1.00 92.12 662 VAL A N 1
ATOM 5473 C CA . VAL A 1 662 ? 8.919 4.910 -4.474 1.00 92.12 662 VAL A CA 1
ATOM 5474 C C . VAL A 1 662 ? 10.352 4.858 -5.010 1.00 92.12 662 VAL A C 1
ATOM 5476 O O . VAL A 1 662 ? 11.142 5.722 -4.641 1.00 92.12 662 VAL A O 1
ATOM 5479 N N . HIS A 1 663 ? 10.676 3.920 -5.905 1.00 93.69 663 HIS A N 1
ATOM 5480 C CA . HIS A 1 663 ? 11.987 3.828 -6.543 1.00 93.69 663 HIS A CA 1
ATOM 5481 C C . HIS A 1 663 ? 12.275 5.069 -7.394 1.00 93.69 663 HIS A C 1
ATOM 5483 O O . HIS A 1 663 ? 13.249 5.760 -7.116 1.00 93.69 663 HIS A O 1
ATOM 5489 N N . ILE A 1 664 ? 11.387 5.437 -8.326 1.00 92.50 664 ILE A N 1
ATOM 5490 C CA . ILE A 1 664 ? 11.542 6.646 -9.155 1.00 92.50 664 ILE A CA 1
ATOM 5491 C C . ILE A 1 664 ? 11.655 7.906 -8.280 1.00 92.50 664 ILE A C 1
ATOM 5493 O O . ILE A 1 664 ? 12.506 8.757 -8.529 1.00 92.50 664 ILE A O 1
ATOM 5497 N N . ALA A 1 665 ? 10.853 8.027 -7.216 1.00 91.69 665 ALA A N 1
ATOM 5498 C CA . ALA A 1 665 ? 10.946 9.164 -6.299 1.00 91.69 665 ALA A CA 1
ATOM 5499 C C . ALA A 1 665 ? 12.281 9.206 -5.529 1.00 91.69 665 ALA A C 1
ATOM 5501 O O . ALA A 1 665 ? 12.866 10.280 -5.381 1.00 91.69 665 ALA A O 1
ATOM 5502 N N . MET A 1 666 ? 12.786 8.058 -5.059 1.00 92.12 666 MET A N 1
ATOM 5503 C CA . MET A 1 666 ? 14.107 7.961 -4.426 1.00 92.12 666 MET A CA 1
ATOM 5504 C C . MET A 1 666 ? 15.232 8.262 -5.423 1.00 92.12 666 MET A C 1
ATOM 5506 O O . MET A 1 666 ? 16.146 9.006 -5.077 1.00 92.12 666 MET A O 1
ATOM 5510 N N . PHE A 1 667 ? 15.142 7.754 -6.653 1.00 94.06 667 PHE A N 1
ATOM 5511 C CA . PHE A 1 667 ? 16.104 7.986 -7.728 1.00 94.06 667 PHE A CA 1
ATOM 5512 C C . PHE A 1 667 ? 16.192 9.467 -8.107 1.00 94.06 667 PHE A C 1
A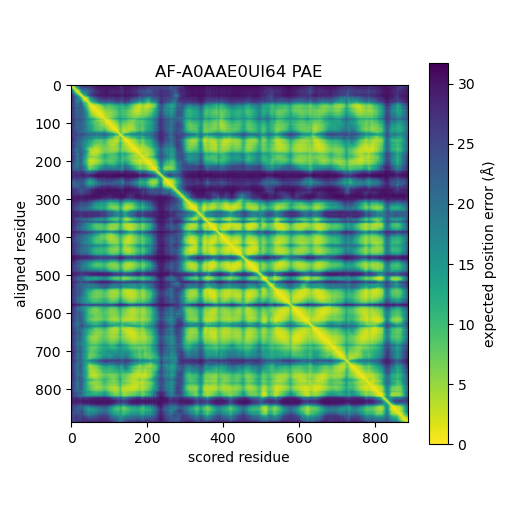TOM 5514 O O . PHE A 1 667 ? 17.287 10.020 -8.117 1.00 94.06 667 PHE A O 1
ATOM 5521 N N . MET A 1 668 ? 15.059 10.156 -8.292 1.00 92.00 668 MET A N 1
ATOM 5522 C CA . MET A 1 668 ? 15.041 11.603 -8.550 1.00 92.00 668 MET A CA 1
ATOM 5523 C C . MET A 1 668 ? 15.658 12.415 -7.399 1.00 92.00 668 MET A C 1
ATOM 5525 O O . MET A 1 668 ? 16.402 13.362 -7.647 1.00 92.00 668 MET A O 1
ATOM 5529 N N . ILE A 1 669 ? 15.409 12.033 -6.139 1.00 91.62 669 ILE A N 1
ATOM 5530 C CA . ILE A 1 669 ? 16.056 12.657 -4.969 1.00 91.62 669 ILE A CA 1
ATOM 5531 C C . ILE A 1 669 ? 17.569 12.368 -4.957 1.00 91.62 669 ILE A C 1
ATOM 5533 O O . ILE A 1 669 ? 18.359 13.250 -4.619 1.00 91.62 669 ILE A O 1
ATOM 5537 N N . GLY A 1 670 ? 17.978 11.165 -5.364 1.00 92.88 670 GLY A N 1
ATOM 5538 C CA . GLY A 1 670 ? 19.376 10.776 -5.532 1.00 92.88 670 GLY A CA 1
ATOM 5539 C C . GLY A 1 670 ? 20.091 11.590 -6.612 1.00 92.88 670 GLY A C 1
ATOM 5540 O O . GLY A 1 670 ? 21.147 12.152 -6.341 1.00 92.88 670 GLY A O 1
ATOM 5541 N N . LEU A 1 671 ? 19.488 11.756 -7.793 1.00 92.31 671 LEU A N 1
ATOM 5542 C CA . LEU A 1 671 ? 20.025 12.610 -8.857 1.00 92.31 671 LEU A CA 1
ATOM 5543 C C . LEU A 1 671 ? 20.125 14.075 -8.412 1.00 92.31 671 LEU A C 1
ATOM 5545 O O . LEU A 1 671 ? 21.148 14.715 -8.643 1.00 92.31 671 LEU A O 1
ATOM 5549 N N . MET A 1 672 ? 19.125 14.601 -7.693 1.00 91.06 672 MET A N 1
ATOM 5550 C CA . MET A 1 672 ? 19.234 15.937 -7.092 1.00 91.06 672 MET A CA 1
ATOM 5551 C C . MET A 1 672 ? 20.412 16.038 -6.110 1.00 91.06 672 MET A C 1
ATOM 5553 O O . MET A 1 672 ? 21.062 17.078 -6.060 1.00 91.06 672 MET A O 1
ATOM 5557 N N . PHE A 1 673 ? 20.729 14.981 -5.357 1.00 92.00 673 PHE A N 1
ATOM 5558 C CA . PHE A 1 673 ? 21.918 14.945 -4.502 1.00 92.00 673 PHE A CA 1
ATOM 5559 C C . PHE A 1 673 ? 23.224 14.900 -5.319 1.00 92.00 673 PHE A C 1
ATOM 5561 O O . PHE A 1 673 ? 24.145 15.656 -5.010 1.00 92.00 673 PHE A O 1
ATOM 5568 N N . VAL A 1 674 ? 23.300 14.107 -6.396 1.00 91.69 674 VAL A N 1
ATOM 5569 C CA . VAL A 1 674 ? 24.452 14.106 -7.322 1.00 91.69 674 VAL A CA 1
ATOM 5570 C C . VAL A 1 674 ? 24.702 15.516 -7.874 1.00 91.69 674 VAL A C 1
ATOM 5572 O O . VAL A 1 674 ? 25.804 16.046 -7.731 1.00 91.69 674 VAL A O 1
ATOM 5575 N N . CYS A 1 675 ? 23.670 16.164 -8.421 1.00 89.38 675 CYS A N 1
ATOM 5576 C CA . CYS A 1 675 ? 23.800 17.464 -9.085 1.00 89.38 675 CYS A CA 1
ATOM 5577 C C . CYS A 1 675 ? 24.011 18.650 -8.126 1.00 89.38 675 CYS A C 1
ATOM 5579 O O . CYS A 1 675 ? 24.650 19.626 -8.507 1.00 89.38 675 CYS A O 1
ATOM 5581 N N . LEU A 1 676 ? 23.486 18.601 -6.893 1.00 89.38 676 LEU A N 1
ATOM 5582 C CA . LEU A 1 676 ? 23.606 19.702 -5.919 1.00 89.38 676 LEU A CA 1
ATOM 5583 C C . LEU A 1 676 ? 24.773 19.537 -4.930 1.00 89.38 676 LEU A C 1
ATOM 5585 O O . LEU A 1 676 ? 25.136 20.504 -4.254 1.00 89.38 676 LEU A O 1
ATOM 5589 N N . VAL A 1 677 ? 25.343 18.333 -4.814 1.00 90.00 677 VAL A N 1
ATOM 5590 C CA . VAL A 1 677 ? 26.401 18.012 -3.840 1.00 90.00 677 VAL A CA 1
ATOM 5591 C C . VAL A 1 677 ? 27.643 17.449 -4.522 1.00 90.00 677 VAL A C 1
ATOM 5593 O O . VAL A 1 677 ? 28.710 18.037 -4.385 1.00 90.00 677 VAL A O 1
ATOM 5596 N N . ILE A 1 678 ? 27.529 16.350 -5.271 1.00 89.56 678 ILE A N 1
ATOM 5597 C CA . ILE A 1 678 ? 28.704 15.629 -5.790 1.00 89.56 678 ILE A CA 1
ATOM 5598 C C . ILE A 1 678 ? 29.406 16.427 -6.897 1.00 89.56 678 ILE A C 1
ATOM 5600 O O . ILE A 1 678 ? 30.566 16.802 -6.721 1.00 89.56 678 ILE A O 1
ATOM 5604 N N . LEU A 1 679 ? 28.703 16.757 -7.988 1.00 87.00 679 LEU A N 1
ATOM 5605 C CA . LEU A 1 679 ? 29.308 17.474 -9.121 1.00 87.00 679 LEU A CA 1
ATOM 5606 C C . LEU A 1 679 ? 29.882 18.849 -8.710 1.00 87.00 679 LEU A C 1
ATOM 5608 O O . LEU A 1 679 ? 31.027 19.138 -9.062 1.00 87.00 679 LEU A O 1
ATOM 5612 N N . PRO A 1 680 ? 29.198 19.683 -7.892 1.00 89.25 680 PRO A N 1
ATOM 5613 C CA . PRO A 1 680 ? 29.769 20.953 -7.445 1.00 89.25 680 PRO A CA 1
ATOM 5614 C C . PRO A 1 680 ? 31.005 20.805 -6.547 1.00 89.25 680 PRO A C 1
ATOM 5616 O O . PRO A 1 680 ? 31.899 21.646 -6.616 1.00 89.25 680 PRO A O 1
ATOM 5619 N N . ILE A 1 681 ? 31.090 19.755 -5.719 1.00 90.44 681 ILE A N 1
ATOM 5620 C CA . ILE A 1 681 ? 32.286 19.484 -4.903 1.00 90.44 681 ILE A CA 1
ATOM 5621 C C . ILE A 1 681 ? 33.473 19.074 -5.787 1.00 90.44 681 ILE A C 1
ATOM 5623 O O . ILE A 1 681 ? 34.599 19.468 -5.485 1.00 90.44 681 ILE A O 1
ATOM 5627 N N . GLN A 1 682 ? 33.235 18.340 -6.879 1.00 87.00 682 GLN A N 1
ATOM 5628 C CA . GLN A 1 682 ? 34.283 17.959 -7.834 1.00 87.00 682 GLN A CA 1
ATOM 5629 C C . GLN A 1 682 ? 34.766 19.142 -8.683 1.00 87.00 682 GLN A C 1
ATOM 5631 O O . GLN A 1 682 ? 35.970 19.317 -8.839 1.00 87.00 682 GLN A O 1
ATOM 5636 N N . ILE A 1 683 ? 33.849 19.968 -9.197 1.00 87.25 683 ILE A N 1
ATOM 5637 C CA . ILE A 1 683 ? 34.180 21.084 -10.101 1.00 87.25 683 ILE A CA 1
ATOM 5638 C C . ILE A 1 683 ? 34.771 22.283 -9.340 1.00 87.25 683 ILE A C 1
ATOM 5640 O O . ILE A 1 683 ? 35.731 22.894 -9.800 1.00 87.25 683 ILE A O 1
ATOM 5644 N N . PHE A 1 684 ? 34.205 22.637 -8.180 1.00 88.25 684 PHE A N 1
ATOM 5645 C CA . PHE A 1 684 ? 34.537 23.878 -7.460 1.00 88.25 684 PHE A CA 1
ATOM 5646 C C . PHE A 1 684 ? 35.313 23.662 -6.152 1.00 88.25 684 PHE A C 1
ATOM 5648 O O . PHE A 1 684 ? 35.716 24.632 -5.507 1.00 88.25 684 PHE A O 1
ATOM 5655 N N . GLY A 1 685 ? 35.516 22.409 -5.739 1.00 90.81 685 GLY A N 1
ATOM 5656 C CA . GLY A 1 685 ? 36.155 22.058 -4.475 1.00 90.81 685 GLY A CA 1
ATOM 5657 C C . GLY A 1 685 ? 35.237 22.214 -3.256 1.00 90.81 685 GLY A C 1
ATOM 5658 O O . GLY A 1 685 ? 34.380 23.101 -3.167 1.00 90.81 685 GLY A O 1
ATOM 5659 N N . ILE A 1 686 ? 35.446 21.354 -2.254 1.00 91.44 686 ILE A N 1
ATOM 5660 C CA . ILE A 1 686 ? 34.560 21.261 -1.083 1.00 91.44 686 ILE A CA 1
ATOM 5661 C C . ILE A 1 686 ? 34.478 22.556 -0.259 1.00 91.44 686 ILE A C 1
ATOM 5663 O O . ILE A 1 686 ? 33.421 22.854 0.291 1.00 91.44 686 ILE A O 1
ATOM 5667 N N . LEU A 1 687 ? 35.547 23.360 -0.206 1.00 90.38 687 LEU A N 1
ATOM 5668 C CA . LEU A 1 687 ? 35.571 24.630 0.534 1.00 90.38 687 LEU A CA 1
ATOM 5669 C C . LEU A 1 687 ? 34.633 25.683 -0.075 1.00 90.38 687 LEU A C 1
ATOM 5671 O O . LEU A 1 687 ? 33.918 26.370 0.657 1.00 90.38 687 LEU A O 1
ATOM 5675 N N . LEU A 1 688 ? 34.601 25.799 -1.407 1.00 90.56 688 LEU A N 1
ATOM 5676 C CA . LEU A 1 688 ? 33.733 26.761 -2.084 1.00 90.56 688 LEU A CA 1
ATOM 5677 C C . LEU A 1 688 ? 32.274 26.297 -2.026 1.00 90.56 688 LEU A C 1
ATOM 5679 O O . LEU A 1 688 ? 31.402 27.093 -1.677 1.00 90.56 688 LEU A O 1
ATOM 5683 N N . TRP A 1 689 ? 32.006 25.005 -2.250 1.00 92.94 689 TRP A N 1
ATOM 5684 C CA . TRP A 1 689 ? 30.672 24.430 -2.037 1.00 92.94 689 TRP A CA 1
ATOM 5685 C C . TRP A 1 689 ? 30.171 24.645 -0.599 1.00 92.94 689 TRP A C 1
ATOM 5687 O O . TRP A 1 689 ? 29.054 25.125 -0.399 1.00 92.94 689 TRP A O 1
ATOM 5697 N N . LEU A 1 690 ? 31.015 24.397 0.410 1.00 90.81 690 LEU A N 1
ATOM 5698 C CA . LEU A 1 690 ? 30.673 24.625 1.815 1.00 90.81 690 LEU A CA 1
ATOM 5699 C C . LEU A 1 690 ? 30.368 26.104 2.098 1.00 90.81 690 LEU A C 1
ATOM 5701 O O . LEU A 1 690 ? 29.454 26.386 2.871 1.00 90.81 690 LEU A O 1
ATOM 5705 N N . LYS A 1 691 ? 31.053 27.052 1.440 1.00 91.56 691 LYS A N 1
ATOM 5706 C CA . LYS A 1 691 ? 30.723 28.487 1.512 1.00 91.56 691 LYS A CA 1
ATOM 5707 C C . LYS A 1 691 ? 29.331 28.778 0.936 1.00 91.56 691 LYS A C 1
ATOM 5709 O O . LYS A 1 691 ? 28.548 29.457 1.597 1.00 91.56 691 LYS A O 1
ATOM 5714 N N . TRP A 1 692 ? 28.988 28.250 -0.244 1.00 89.31 692 TRP A N 1
ATOM 5715 C CA . TRP A 1 692 ? 27.641 28.395 -0.827 1.00 89.31 692 TRP A CA 1
ATOM 5716 C C . TRP A 1 692 ? 26.552 27.821 0.092 1.00 89.31 692 TRP A C 1
ATOM 5718 O O . TRP A 1 692 ? 25.548 28.489 0.363 1.00 89.31 692 TRP A O 1
ATOM 5728 N N . VAL A 1 693 ? 26.777 26.623 0.639 1.00 89.19 693 VAL A N 1
ATOM 5729 C CA . VAL A 1 693 ? 25.867 25.981 1.598 1.00 89.19 693 VAL A CA 1
ATOM 5730 C C . VAL A 1 693 ? 25.750 26.792 2.886 1.00 89.19 693 VAL A C 1
ATOM 5732 O O . VAL A 1 693 ? 24.634 27.004 3.351 1.00 89.19 693 VAL A O 1
ATOM 5735 N N . ALA A 1 694 ? 26.852 27.299 3.442 1.00 90.06 694 ALA A N 1
ATOM 5736 C CA . ALA A 1 694 ? 26.841 28.106 4.660 1.00 90.06 694 ALA A CA 1
ATOM 5737 C C . ALA A 1 694 ? 26.077 29.428 4.477 1.00 90.06 694 ALA A C 1
ATOM 5739 O O . ALA A 1 694 ? 25.265 29.775 5.334 1.00 90.06 694 ALA A O 1
ATOM 5740 N N . MET A 1 695 ? 26.266 30.131 3.352 1.00 88.25 695 MET A N 1
ATOM 5741 C CA . MET A 1 695 ? 25.525 31.363 3.036 1.00 88.25 695 MET A CA 1
ATOM 5742 C C . MET A 1 695 ? 24.017 31.101 2.886 1.00 88.25 695 MET A C 1
ATOM 5744 O O . MET A 1 695 ? 23.201 31.825 3.453 1.00 88.25 695 MET A O 1
ATOM 5748 N N . SER A 1 696 ? 23.637 30.029 2.182 1.00 84.75 696 SER A N 1
ATOM 5749 C CA . SER A 1 696 ? 22.237 29.601 2.056 1.00 84.75 696 SER A CA 1
ATOM 5750 C C . SER A 1 696 ? 21.633 29.221 3.417 1.00 84.75 696 SER A C 1
ATOM 5752 O O . SER A 1 696 ? 20.589 29.739 3.826 1.00 84.75 696 SER A O 1
ATOM 5754 N N . LEU A 1 697 ? 22.329 28.370 4.174 1.00 85.12 697 LEU A N 1
ATOM 5755 C CA . LEU A 1 697 ? 21.885 27.863 5.469 1.00 85.12 697 LEU A CA 1
ATOM 5756 C C . LEU A 1 697 ? 21.795 28.969 6.531 1.00 85.12 697 LEU A C 1
ATOM 5758 O O . LEU A 1 697 ? 20.881 28.920 7.349 1.00 85.12 697 LEU A O 1
ATOM 5762 N N . ALA A 1 698 ? 22.657 29.990 6.502 1.00 87.25 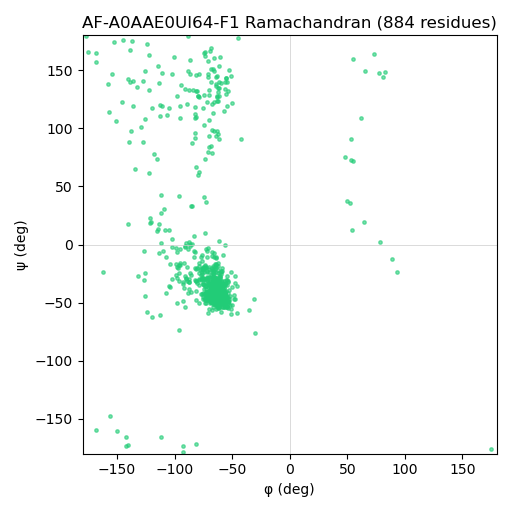698 ALA A N 1
ATOM 5763 C CA . ALA A 1 698 ? 22.591 31.139 7.410 1.00 87.25 698 ALA A CA 1
ATOM 5764 C C . ALA A 1 698 ? 21.253 31.897 7.313 1.00 87.25 698 ALA A C 1
ATOM 5766 O O . ALA A 1 698 ? 20.681 32.274 8.341 1.00 87.25 698 ALA A O 1
ATOM 5767 N N . ASN A 1 699 ? 20.694 32.040 6.106 1.00 81.62 699 ASN A N 1
ATOM 5768 C CA . ASN A 1 699 ? 19.382 32.662 5.902 1.00 81.62 699 ASN A CA 1
ATOM 5769 C C . ASN A 1 699 ? 18.255 31.804 6.507 1.00 81.62 699 ASN A C 1
ATOM 5771 O O . ASN A 1 699 ? 17.407 32.309 7.251 1.00 81.62 699 ASN A O 1
ATOM 5775 N N . PHE A 1 700 ? 18.280 30.485 6.276 1.00 80.12 700 PHE A N 1
ATOM 5776 C CA . PHE A 1 700 ? 17.317 29.560 6.885 1.00 80.12 700 PHE A CA 1
ATOM 5777 C C . PHE A 1 700 ? 17.455 29.481 8.414 1.00 80.12 700 PHE A C 1
ATOM 5779 O O . PHE A 1 700 ? 16.443 29.459 9.118 1.00 80.12 700 PHE A O 1
ATOM 5786 N N . LEU A 1 701 ? 18.680 29.481 8.947 1.00 81.19 701 LEU A N 1
ATOM 5787 C CA . LEU A 1 701 ? 18.958 29.488 10.385 1.00 81.19 701 LEU A CA 1
ATOM 5788 C C . LEU A 1 701 ? 18.490 30.786 11.045 1.00 81.19 701 LEU A C 1
ATOM 5790 O O . LEU A 1 701 ? 17.883 30.718 12.111 1.00 81.19 701 LEU A O 1
ATOM 5794 N N . THR A 1 702 ? 18.676 31.940 10.400 1.00 80.81 702 THR A N 1
ATOM 5795 C CA . THR A 1 702 ? 18.146 33.231 10.871 1.00 80.81 702 THR A CA 1
ATOM 5796 C C . THR A 1 702 ? 16.618 33.197 10.957 1.00 80.81 702 THR A C 1
ATOM 5798 O O . THR A 1 702 ? 16.043 33.532 11.995 1.00 80.81 702 THR A O 1
ATOM 5801 N N . LEU A 1 703 ? 15.940 32.694 9.919 1.00 77.38 703 LEU A N 1
ATOM 5802 C CA . LEU A 1 703 ? 14.478 32.568 9.902 1.00 77.38 703 LEU A CA 1
ATOM 5803 C C . LEU A 1 703 ? 13.954 31.573 10.960 1.00 77.38 703 LEU A C 1
ATOM 5805 O O . LEU A 1 703 ? 12.942 31.826 11.622 1.00 77.38 703 LEU A O 1
ATOM 5809 N N . ILE A 1 704 ? 14.657 30.454 11.170 1.00 77.38 704 ILE A N 1
ATOM 5810 C CA . ILE A 1 704 ? 14.364 29.492 12.245 1.00 77.38 704 ILE A CA 1
ATOM 5811 C C . ILE A 1 704 ? 14.617 30.125 13.622 1.00 77.38 704 ILE A C 1
ATOM 5813 O O . ILE A 1 704 ? 13.811 29.922 14.532 1.00 77.38 704 ILE A O 1
ATOM 5817 N N . GLY A 1 705 ? 15.683 30.913 13.771 1.00 80.44 705 GLY A N 1
ATOM 5818 C CA . GLY A 1 705 ? 16.027 31.663 14.977 1.00 80.44 705 GLY A CA 1
ATOM 5819 C C . GLY A 1 705 ? 14.924 32.641 15.370 1.00 80.44 705 GLY A C 1
ATOM 5820 O O . GLY A 1 705 ? 14.426 32.570 16.491 1.00 80.44 705 GLY A O 1
ATOM 5821 N N . LEU A 1 706 ? 14.441 33.454 14.426 1.00 77.06 706 LEU A N 1
ATOM 5822 C CA . LEU A 1 706 ? 13.294 34.351 14.620 1.00 77.06 706 LEU A CA 1
ATOM 5823 C C . LEU A 1 706 ? 12.023 33.582 15.028 1.00 77.06 706 LEU A C 1
ATOM 5825 O O . LEU A 1 706 ? 11.356 33.945 15.999 1.00 77.06 706 LEU A O 1
ATOM 5829 N N . MET A 1 707 ? 11.718 32.462 14.360 1.00 75.19 707 MET A N 1
ATOM 5830 C CA . MET A 1 707 ? 10.580 31.602 14.721 1.00 75.19 707 MET A CA 1
ATOM 5831 C C . MET A 1 707 ? 10.713 31.010 16.141 1.00 75.19 707 MET A C 1
ATOM 5833 O O . MET A 1 707 ? 9.701 30.830 16.825 1.00 75.19 707 MET A O 1
ATOM 5837 N N . ARG A 1 708 ? 11.935 30.697 16.597 1.00 75.62 708 ARG A N 1
ATOM 5838 C CA . ARG A 1 708 ? 12.212 30.218 17.964 1.00 75.62 708 ARG A CA 1
ATOM 5839 C C . ARG A 1 708 ? 12.137 31.346 18.990 1.00 75.62 708 ARG A C 1
ATOM 5841 O O . ARG A 1 708 ? 11.518 31.140 20.032 1.00 75.62 708 ARG A O 1
ATOM 5848 N N . LEU A 1 709 ? 12.673 32.524 18.676 1.00 79.31 709 LEU A N 1
ATOM 5849 C CA . LEU A 1 709 ? 12.610 33.724 19.510 1.00 79.31 709 LEU A CA 1
ATOM 5850 C C . LEU A 1 709 ? 11.156 34.103 19.819 1.00 79.31 709 LEU A C 1
ATOM 5852 O O . LEU A 1 709 ? 10.815 34.277 20.985 1.00 79.31 709 LEU A O 1
ATOM 5856 N N . GLN A 1 710 ? 10.266 34.099 18.820 1.00 75.38 710 GLN A N 1
ATOM 5857 C CA . GLN A 1 710 ? 8.821 34.277 19.030 1.00 75.38 710 GLN A CA 1
ATOM 5858 C C . GLN A 1 710 ? 8.235 33.285 20.053 1.00 75.38 710 GLN A C 1
ATOM 5860 O O . GLN A 1 710 ? 7.468 33.676 20.932 1.00 75.38 710 GLN A O 1
ATOM 5865 N N . CYS A 1 711 ? 8.589 31.996 19.963 1.00 73.38 711 CYS A N 1
ATOM 5866 C CA . CYS A 1 711 ? 8.104 30.981 20.905 1.00 73.38 711 CYS A CA 1
ATOM 5867 C C . CYS A 1 711 ? 8.663 31.176 22.328 1.00 73.38 711 CYS A C 1
ATOM 5869 O O . CYS A 1 711 ? 7.953 30.903 23.296 1.00 73.38 711 CYS A O 1
ATOM 5871 N N . ILE A 1 712 ? 9.905 31.654 22.458 1.00 76.81 712 ILE A N 1
ATOM 5872 C CA . ILE A 1 712 ? 10.558 31.952 23.744 1.00 76.81 712 ILE A CA 1
ATOM 5873 C C . ILE A 1 712 ? 9.928 33.194 24.390 1.00 76.81 712 ILE A C 1
ATOM 5875 O O . ILE A 1 712 ? 9.523 33.134 25.550 1.00 76.81 712 ILE A O 1
ATOM 5879 N N . LEU A 1 713 ? 9.746 34.279 23.629 1.00 75.69 713 LEU A N 1
ATOM 5880 C CA . LEU A 1 713 ? 9.030 35.480 24.078 1.00 75.69 713 LEU A CA 1
ATOM 5881 C C . LEU A 1 713 ? 7.599 35.136 24.524 1.00 75.69 713 LEU A C 1
ATOM 5883 O O . LEU A 1 713 ? 7.157 35.591 25.578 1.00 75.69 713 LEU A O 1
ATOM 5887 N N . GLY A 1 714 ? 6.925 34.239 23.794 1.00 72.19 714 GLY A N 1
ATOM 5888 C CA . GLY A 1 714 ? 5.670 33.613 24.213 1.00 72.19 714 GLY A CA 1
ATOM 5889 C C . GLY A 1 714 ? 5.738 32.995 25.613 1.00 72.19 714 GLY A C 1
ATOM 5890 O O . GLY A 1 714 ? 4.946 33.349 26.480 1.00 72.19 714 GLY A O 1
ATOM 5891 N N . GLN A 1 715 ? 6.694 32.096 25.861 1.00 71.69 715 GLN A N 1
ATOM 5892 C CA . GLN A 1 715 ? 6.820 31.372 27.136 1.00 71.69 715 GLN A CA 1
ATOM 5893 C C . GLN A 1 715 ? 7.244 32.247 28.326 1.00 71.69 715 GLN A C 1
ATOM 5895 O O . GLN A 1 715 ? 6.853 31.947 29.459 1.00 71.69 715 GLN A O 1
ATOM 5900 N N . ILE A 1 716 ? 8.046 33.289 28.087 1.00 74.00 716 ILE A N 1
ATOM 5901 C CA . ILE A 1 716 ? 8.624 34.141 29.137 1.00 74.00 716 ILE A CA 1
ATOM 5902 C C . ILE A 1 716 ? 7.714 35.333 29.456 1.00 74.00 716 ILE A C 1
ATOM 5904 O O . ILE A 1 716 ? 7.352 35.520 30.615 1.00 74.00 716 ILE A O 1
ATOM 5908 N N . PHE A 1 717 ? 7.323 36.116 28.446 1.00 74.75 717 PHE A N 1
ATOM 5909 C CA . PHE A 1 717 ? 6.586 37.368 28.651 1.00 74.75 717 PHE A CA 1
ATOM 5910 C C . PHE A 1 717 ? 5.066 37.190 28.612 1.00 74.75 717 PHE A C 1
ATOM 5912 O O . PHE A 1 717 ? 4.368 37.846 29.385 1.00 74.75 717 PHE A O 1
ATOM 5919 N N . PHE A 1 718 ? 4.548 36.314 27.739 1.00 75.38 718 PHE A N 1
ATOM 5920 C CA . PHE A 1 718 ? 3.107 36.243 27.467 1.00 75.38 718 PHE A CA 1
ATOM 5921 C C . PHE A 1 718 ? 2.364 35.091 28.155 1.00 75.38 718 PHE A C 1
ATOM 5923 O O . PHE A 1 718 ? 1.197 35.277 28.469 1.00 75.38 718 PHE A O 1
ATOM 5930 N N . LEU A 1 719 ? 2.966 33.930 28.443 1.00 77.12 719 LEU A N 1
ATOM 5931 C CA . LEU A 1 719 ? 2.295 32.902 29.260 1.00 77.12 719 LEU A CA 1
ATOM 5932 C C . LEU A 1 719 ? 2.369 33.231 30.758 1.00 77.12 719 LEU A C 1
ATOM 5934 O O . LEU A 1 719 ? 3.459 33.373 31.323 1.00 77.12 719 LEU A O 1
ATOM 5938 N N . GLN A 1 720 ? 1.207 33.216 31.414 1.00 70.75 720 GLN A N 1
ATOM 5939 C CA . GLN A 1 720 ? 1.079 33.214 32.869 1.00 70.75 720 GLN A CA 1
ATOM 5940 C C . GLN A 1 720 ? 1.862 32.049 33.496 1.00 70.75 720 GLN A C 1
ATOM 5942 O O . GLN A 1 720 ? 1.954 30.950 32.946 1.00 70.75 720 GLN A O 1
ATOM 5947 N N . ASP A 1 721 ? 2.462 32.309 34.653 1.00 72.81 721 ASP A N 1
ATOM 5948 C CA . ASP A 1 721 ? 3.258 31.327 35.382 1.00 72.81 721 ASP A CA 1
ATOM 5949 C C . ASP A 1 721 ? 2.386 30.255 36.059 1.00 72.81 721 ASP A C 1
ATOM 5951 O O . ASP A 1 721 ? 1.162 30.367 36.133 1.00 72.81 721 ASP A O 1
ATOM 5955 N N . LYS A 1 722 ? 3.020 29.162 36.497 1.00 65.69 722 LYS A N 1
ATOM 5956 C CA . LYS A 1 722 ? 2.318 27.972 36.998 1.00 65.69 722 LYS A CA 1
ATOM 5957 C C . LYS A 1 722 ? 1.493 28.279 38.245 1.00 65.69 722 LYS A C 1
ATOM 5959 O O . LYS A 1 722 ? 2.020 28.819 39.212 1.00 65.69 722 LYS A O 1
ATOM 5964 N N . THR A 1 723 ? 0.235 27.845 38.252 1.00 57.62 723 THR A N 1
ATOM 5965 C CA . THR A 1 723 ? -0.683 28.038 39.386 1.00 57.62 723 THR A CA 1
ATOM 5966 C C . THR A 1 723 ? -0.458 27.009 40.504 1.00 57.62 723 THR A C 1
ATOM 5968 O O . THR A 1 723 ? -0.808 27.265 41.652 1.00 57.62 723 THR A O 1
ATOM 5971 N N . SER A 1 724 ? 0.176 25.866 40.208 1.00 50.28 724 SER A N 1
ATOM 5972 C CA . SER A 1 724 ? 0.638 24.889 41.204 1.00 50.28 724 SER A CA 1
ATOM 5973 C C . SER A 1 724 ? 2.007 24.299 40.829 1.00 50.28 724 SER A C 1
ATOM 5975 O O . SER A 1 724 ? 2.231 23.990 39.655 1.00 50.28 724 SER A O 1
ATOM 5977 N N . PRO A 1 725 ? 2.917 24.042 41.794 1.00 57.25 725 PRO A N 1
ATOM 5978 C CA . PRO A 1 725 ? 4.185 23.355 41.524 1.00 57.25 725 PRO A CA 1
ATOM 5979 C C . PRO A 1 725 ? 4.002 21.894 41.075 1.00 57.25 725 PRO A C 1
ATOM 5981 O O . PRO A 1 725 ? 4.902 21.323 40.460 1.00 57.25 725 PRO A O 1
ATOM 5984 N N . THR A 1 726 ? 2.837 21.288 41.337 1.00 48.41 726 THR A N 1
ATOM 5985 C CA . THR A 1 726 ? 2.515 19.922 40.881 1.00 48.41 726 THR A CA 1
ATOM 5986 C C . THR A 1 726 ? 2.188 19.850 39.383 1.00 48.41 726 THR A C 1
ATOM 5988 O O . THR A 1 726 ? 2.294 18.782 38.770 1.00 48.41 726 THR A O 1
ATOM 5991 N N . GLU A 1 727 ? 1.838 20.977 38.757 1.00 50.78 727 GLU A N 1
ATOM 5992 C CA . GLU A 1 727 ? 1.514 21.030 37.336 1.00 50.78 727 GLU A CA 1
ATOM 5993 C C . GLU A 1 727 ? 2.784 21.053 36.482 1.00 50.78 727 GLU A C 1
ATOM 5995 O O . GLU A 1 727 ? 3.693 21.872 36.640 1.00 50.78 727 GLU A O 1
ATOM 6000 N N . LYS A 1 728 ? 2.865 20.137 35.513 1.00 54.78 728 LYS A N 1
ATOM 6001 C CA . LYS A 1 728 ? 4.054 19.991 34.657 1.00 54.78 728 LYS A CA 1
ATOM 6002 C C . LYS A 1 728 ? 4.226 21.162 33.678 1.00 54.78 728 LYS A C 1
ATOM 6004 O O . LYS A 1 728 ? 5.358 21.446 33.293 1.00 54.78 728 LYS A O 1
ATOM 6009 N N . MET A 1 729 ? 3.153 21.874 33.334 1.00 53.91 729 MET A N 1
ATOM 6010 C CA . MET A 1 729 ? 3.080 22.866 32.246 1.00 53.91 729 MET A CA 1
ATOM 6011 C C . MET A 1 729 ? 2.647 24.245 32.778 1.00 53.91 729 MET A C 1
ATOM 6013 O O . MET A 1 729 ? 2.149 24.324 33.895 1.00 53.91 729 MET A O 1
ATOM 6017 N N . LYS A 1 730 ? 2.855 25.324 32.009 1.00 62.75 730 LYS A N 1
ATOM 6018 C CA . LYS A 1 730 ? 2.216 26.631 32.272 1.00 62.75 730 LYS A CA 1
ATOM 6019 C C . LYS A 1 730 ? 0.760 26.607 31.759 1.00 62.75 730 LYS A C 1
ATOM 6021 O O . LYS A 1 730 ? 0.525 25.955 30.738 1.00 62.75 730 LYS A O 1
ATOM 6026 N N . PRO A 1 731 ? -0.196 27.304 32.402 1.00 65.00 731 PRO A N 1
ATOM 6027 C CA . PRO A 1 731 ? -1.551 27.460 31.871 1.00 65.00 731 PRO A CA 1
ATOM 6028 C C . PRO A 1 731 ? -1.555 28.283 30.572 1.00 65.00 731 PRO A C 1
ATOM 6030 O O . PRO A 1 731 ? -0.733 29.181 30.387 1.00 65.00 731 PRO A O 1
ATOM 6033 N N . LEU A 1 732 ? -2.509 28.011 29.675 1.00 62.91 732 LEU A N 1
ATOM 6034 C CA . LEU A 1 732 ? -2.716 28.792 28.448 1.00 62.91 732 LEU A CA 1
ATOM 6035 C C . LEU A 1 732 ? -3.525 30.066 28.756 1.00 62.91 732 LEU A C 1
ATOM 6037 O O . LEU A 1 732 ? -4.676 30.195 28.350 1.00 62.91 732 LEU A O 1
ATOM 6041 N N . ALA A 1 733 ? -2.918 30.974 29.520 1.00 66.00 733 ALA A N 1
ATOM 6042 C CA . ALA A 1 733 ? -3.491 32.260 29.904 1.00 66.00 733 ALA A CA 1
ATOM 6043 C C . ALA A 1 733 ? -2.469 33.389 29.689 1.00 66.00 733 ALA A C 1
ATOM 6045 O O . ALA A 1 733 ? -1.294 33.242 30.033 1.00 66.00 733 ALA A O 1
ATOM 6046 N N . ILE A 1 734 ? -2.908 34.507 29.102 1.00 76.62 734 ILE A N 1
ATOM 6047 C CA . ILE A 1 734 ? -2.033 35.623 28.716 1.00 76.62 734 ILE A CA 1
ATOM 6048 C C . ILE A 1 734 ? -1.730 36.573 29.888 1.00 76.62 734 ILE A C 1
ATOM 6050 O O . ILE A 1 734 ? -2.606 37.276 30.395 1.00 76.62 734 ILE A O 1
ATOM 6054 N N . LYS A 1 735 ? -0.446 36.667 30.241 1.00 72.75 735 LYS A N 1
ATOM 6055 C CA . LYS A 1 735 ? 0.159 37.710 31.080 1.00 72.75 735 LYS A CA 1
ATOM 6056 C C . LYS A 1 735 ? 0.407 38.956 30.210 1.00 72.75 735 LYS A C 1
ATOM 6058 O O . LYS A 1 735 ? 0.926 38.848 29.105 1.00 72.75 735 LYS A O 1
ATOM 6063 N N . ASN A 1 736 ? 0.014 40.138 30.696 1.00 76.44 736 ASN A N 1
ATOM 6064 C CA . ASN A 1 736 ? 0.099 41.430 29.985 1.00 76.44 736 ASN A CA 1
ATOM 6065 C C . ASN A 1 736 ? -0.546 41.455 28.572 1.00 76.44 736 ASN A C 1
ATOM 6067 O O . ASN A 1 736 ? 0.123 41.559 27.540 1.00 76.44 736 ASN A O 1
ATOM 6071 N N . ARG A 1 737 ? -1.887 41.447 28.535 1.00 76.12 737 ARG A N 1
ATOM 6072 C CA . ARG A 1 737 ? -2.695 41.507 27.299 1.00 76.12 737 ARG A CA 1
ATOM 6073 C C . ARG A 1 737 ? -2.398 42.726 26.403 1.00 76.12 737 ARG A C 1
ATOM 6075 O O . ARG A 1 737 ? -2.457 42.589 25.185 1.00 76.12 737 ARG A O 1
ATOM 6082 N N . LYS A 1 738 ? -2.060 43.897 26.966 1.00 80.81 738 LYS A N 1
ATOM 6083 C CA . LYS A 1 738 ? -1.742 45.103 26.168 1.00 80.81 738 LYS A CA 1
ATOM 6084 C C . LYS A 1 738 ? -0.450 44.917 25.364 1.00 80.81 738 LYS A C 1
ATOM 6086 O O . LYS A 1 738 ? -0.453 45.133 24.157 1.00 80.81 738 LYS A O 1
ATOM 6091 N N . ALA A 1 739 ? 0.621 44.439 26.004 1.00 79.75 739 ALA A N 1
ATOM 6092 C CA . ALA A 1 739 ? 1.868 44.138 25.300 1.00 79.75 739 ALA A CA 1
ATOM 6093 C C . ALA A 1 739 ? 1.676 43.041 24.241 1.00 79.75 739 ALA A C 1
ATOM 6095 O O . ALA A 1 739 ? 2.172 43.185 23.127 1.00 79.75 739 ALA A O 1
ATOM 6096 N N . PHE A 1 740 ? 0.906 41.988 24.548 1.00 81.25 740 PHE A N 1
ATOM 6097 C CA . PHE A 1 740 ? 0.596 40.923 23.588 1.00 81.25 740 PHE A CA 1
ATOM 6098 C C . PHE A 1 740 ? -0.030 41.464 22.290 1.00 81.25 740 PHE A C 1
ATOM 6100 O O . PHE A 1 740 ? 0.400 41.079 21.205 1.00 81.25 740 PHE A O 1
ATOM 6107 N N . HIS A 1 741 ? -0.993 42.390 22.377 1.00 79.69 741 HIS A N 1
ATOM 6108 C CA . HIS A 1 741 ? -1.610 42.998 21.192 1.00 79.69 741 HIS A CA 1
ATOM 6109 C C . HIS A 1 741 ? -0.621 43.843 20.367 1.00 79.69 741 HIS A C 1
ATOM 6111 O O . HIS A 1 741 ? -0.589 43.698 19.145 1.00 79.69 741 HIS A O 1
ATOM 6117 N N . ASN A 1 742 ? 0.239 44.642 21.008 1.00 83.38 742 ASN A N 1
ATOM 6118 C CA . ASN A 1 742 ? 1.253 45.435 20.297 1.00 83.38 742 ASN A CA 1
ATOM 6119 C C . ASN A 1 742 ? 2.291 44.538 19.596 1.00 83.38 742 ASN A C 1
ATOM 6121 O O . ASN A 1 742 ? 2.596 44.740 18.423 1.00 83.38 742 ASN A O 1
ATOM 6125 N N . PHE A 1 743 ? 2.797 43.504 20.276 1.00 81.94 743 PHE A N 1
ATOM 6126 C CA . PHE A 1 743 ? 3.717 42.539 19.664 1.00 81.94 743 PHE A CA 1
ATOM 6127 C C . PHE A 1 743 ? 3.054 41.720 18.546 1.00 81.94 743 PHE A C 1
ATOM 6129 O O . PHE A 1 743 ? 3.725 41.382 17.573 1.00 81.94 743 PHE A O 1
ATOM 6136 N N . ASN A 1 744 ? 1.749 41.438 18.632 1.00 80.06 744 ASN A N 1
ATOM 6137 C CA . ASN A 1 744 ? 1.007 40.785 17.552 1.00 80.06 744 ASN A CA 1
ATOM 6138 C C . ASN A 1 744 ? 0.998 41.628 16.266 1.00 80.06 744 ASN A C 1
ATOM 6140 O O . ASN A 1 744 ? 1.243 41.090 15.189 1.00 80.06 744 ASN A O 1
ATOM 6144 N N . TYR A 1 745 ? 0.788 42.945 16.381 1.00 81.69 745 TYR A N 1
ATOM 6145 C CA . TYR A 1 745 ? 0.823 43.861 15.236 1.00 81.69 745 TYR A CA 1
ATOM 6146 C C . TYR A 1 745 ? 2.180 43.836 14.515 1.00 81.69 745 TYR A C 1
ATOM 6148 O O . TYR A 1 745 ? 2.229 43.656 13.302 1.00 81.69 745 TYR A O 1
ATOM 6156 N N . PHE A 1 746 ? 3.296 43.920 15.248 1.00 81.94 746 PHE A N 1
ATOM 6157 C CA . PHE A 1 746 ? 4.623 43.834 14.625 1.00 81.94 746 PHE A CA 1
ATOM 6158 C C . PHE A 1 746 ? 4.931 42.432 14.078 1.00 81.94 746 PHE A C 1
ATOM 6160 O O . PHE A 1 746 ? 5.476 42.303 12.981 1.00 81.94 746 PHE A O 1
ATOM 6167 N N . PHE A 1 747 ? 4.557 41.363 14.791 1.00 82.06 747 PHE A N 1
ATOM 6168 C CA . PHE A 1 747 ? 4.796 39.998 14.318 1.00 82.06 747 PHE A CA 1
ATOM 6169 C C . PHE A 1 747 ? 3.930 39.591 13.120 1.00 82.06 747 PHE A C 1
ATOM 6171 O O . PHE A 1 747 ? 4.334 38.667 12.419 1.00 82.06 747 PHE A O 1
ATOM 6178 N N . PHE A 1 748 ? 2.812 40.265 12.831 1.00 79.25 748 PHE A N 1
ATOM 6179 C CA . PHE A 1 748 ? 1.967 40.002 11.658 1.00 79.25 748 PHE A CA 1
ATOM 6180 C C . PHE A 1 748 ? 2.772 39.937 10.347 1.00 79.25 748 PHE A C 1
ATOM 6182 O O . PHE A 1 748 ? 2.714 38.929 9.637 1.00 79.25 748 PHE A O 1
ATOM 6189 N N . PHE A 1 749 ? 3.595 40.954 10.075 1.00 81.25 749 PHE A N 1
ATOM 6190 C CA . PHE A 1 749 ? 4.402 41.050 8.853 1.00 81.25 749 PHE A CA 1
ATOM 6191 C C . PHE A 1 749 ? 5.461 39.937 8.763 1.00 81.25 749 PHE A C 1
ATOM 6193 O O . PHE A 1 749 ? 5.570 39.254 7.743 1.00 81.25 749 PHE A O 1
ATOM 6200 N N . PHE A 1 750 ? 6.182 39.664 9.857 1.00 80.19 750 PHE A N 1
ATOM 6201 C CA . PHE A 1 750 ? 7.131 38.541 9.926 1.00 80.19 750 PHE A CA 1
ATOM 6202 C C . PHE A 1 750 ? 6.434 37.176 9.792 1.00 80.19 750 PHE A C 1
ATOM 6204 O O . PHE A 1 750 ? 6.971 36.246 9.185 1.00 80.19 750 PHE A O 1
ATOM 6211 N N . ASN A 1 751 ? 5.219 37.048 10.329 1.00 83.00 751 ASN A N 1
ATOM 6212 C CA . ASN A 1 751 ? 4.422 35.829 10.251 1.00 83.00 751 ASN A CA 1
ATOM 6213 C C . ASN A 1 751 ? 3.893 35.576 8.836 1.00 83.00 751 ASN A C 1
ATOM 6215 O O . ASN A 1 751 ? 3.780 34.413 8.463 1.00 83.00 751 ASN A O 1
ATOM 6219 N N . MET A 1 752 ? 3.664 36.610 8.021 1.00 81.44 752 MET A N 1
ATOM 6220 C CA . MET A 1 752 ? 3.377 36.443 6.593 1.00 81.44 752 MET A CA 1
ATOM 6221 C C . MET A 1 752 ? 4.543 35.752 5.868 1.00 81.44 752 MET A C 1
ATOM 6223 O O . MET A 1 752 ? 4.339 34.710 5.248 1.00 81.44 752 MET A O 1
ATOM 6227 N N . VAL A 1 753 ? 5.780 36.245 6.027 1.00 81.44 753 VAL A N 1
ATOM 6228 C CA . VAL A 1 753 ? 6.986 35.643 5.410 1.00 81.44 753 VAL A CA 1
ATOM 6229 C C . VAL A 1 753 ? 7.224 34.211 5.908 1.00 81.44 753 VAL A C 1
ATOM 6231 O O . VAL A 1 753 ? 7.480 33.300 5.116 1.00 81.44 753 VAL A O 1
ATOM 6234 N N . LEU A 1 754 ? 7.061 33.971 7.215 1.00 81.25 754 LEU A N 1
ATOM 6235 C CA . LEU A 1 754 ? 7.089 32.620 7.787 1.00 81.25 754 LEU A CA 1
ATOM 6236 C C . LEU A 1 754 ? 5.967 31.727 7.226 1.00 81.25 754 LEU A C 1
ATOM 6238 O O . LEU A 1 754 ? 6.167 30.519 7.098 1.00 81.25 754 LEU A O 1
ATOM 6242 N N . GLY A 1 755 ? 4.807 32.287 6.884 1.00 81.69 755 GLY A N 1
ATOM 6243 C CA . GLY A 1 755 ? 3.704 31.583 6.234 1.00 81.69 755 GLY A CA 1
ATOM 6244 C C . GLY A 1 755 ? 4.103 31.028 4.866 1.00 81.69 755 GLY A C 1
ATOM 6245 O O . GLY A 1 755 ? 3.922 29.833 4.635 1.00 81.69 755 GLY A O 1
ATOM 6246 N N . LEU A 1 756 ? 4.743 31.848 4.016 1.00 80.81 756 LEU A N 1
ATOM 6247 C CA . LEU A 1 756 ? 5.222 31.452 2.678 1.00 80.81 756 LEU A CA 1
ATOM 6248 C C . LEU A 1 756 ? 6.105 30.192 2.761 1.00 80.81 756 LEU A C 1
ATOM 6250 O O . LEU A 1 756 ? 5.850 29.180 2.108 1.00 80.81 756 LEU A O 1
ATOM 6254 N N . MET A 1 757 ? 7.105 30.219 3.649 1.00 80.06 757 MET A N 1
ATOM 6255 C CA . MET A 1 757 ? 8.053 29.111 3.821 1.00 80.06 757 MET A CA 1
ATOM 6256 C C . MET A 1 757 ? 7.410 27.866 4.441 1.00 80.06 757 MET A C 1
ATOM 6258 O O . MET A 1 757 ? 7.780 26.739 4.107 1.00 80.06 757 MET A O 1
ATOM 6262 N N . ASN A 1 758 ? 6.414 28.026 5.319 1.00 83.31 758 ASN A N 1
ATOM 6263 C CA . ASN A 1 758 ? 5.667 26.879 5.833 1.00 83.31 758 ASN A CA 1
ATOM 6264 C C . ASN A 1 758 ? 4.663 26.311 4.811 1.00 83.31 758 ASN A C 1
ATOM 6266 O O . ASN A 1 758 ? 4.337 25.132 4.933 1.00 83.31 758 ASN A O 1
ATOM 6270 N N . CYS A 1 759 ? 4.240 27.073 3.795 1.00 85.25 759 CYS A N 1
ATOM 6271 C CA . CYS A 1 759 ? 3.470 26.560 2.657 1.00 85.25 759 CYS A CA 1
ATOM 6272 C C . CYS A 1 759 ? 4.323 25.644 1.769 1.00 85.25 759 CYS A C 1
ATOM 6274 O O . CYS A 1 759 ? 3.959 24.487 1.559 1.00 85.25 759 CYS A O 1
ATOM 6276 N N . LEU A 1 760 ? 5.526 26.084 1.382 1.00 83.50 760 LEU A N 1
ATOM 6277 C CA . LEU A 1 760 ? 6.485 25.238 0.661 1.00 83.50 760 LEU A CA 1
ATOM 6278 C C . LEU A 1 760 ? 6.805 23.944 1.438 1.00 83.50 760 LEU A C 1
ATOM 6280 O O . LEU A 1 760 ? 6.740 22.842 0.893 1.00 83.50 760 LEU A O 1
ATOM 6284 N N . LEU A 1 761 ? 7.047 24.051 2.751 1.00 83.94 761 LEU A N 1
ATOM 6285 C CA . LEU A 1 761 ? 7.251 22.881 3.614 1.00 83.94 761 LEU A CA 1
ATOM 6286 C C . LEU A 1 761 ? 5.998 21.999 3.773 1.00 83.94 761 LEU A C 1
ATOM 6288 O O . LEU A 1 761 ? 6.151 20.811 4.058 1.00 83.94 761 LEU A O 1
ATOM 6292 N N . ARG A 1 762 ? 4.776 22.533 3.619 1.00 85.69 762 ARG A N 1
ATOM 6293 C CA . ARG A 1 762 ? 3.524 21.750 3.624 1.00 85.69 762 ARG A CA 1
ATOM 6294 C C . ARG A 1 762 ? 3.475 20.838 2.401 1.00 85.69 762 ARG A C 1
ATOM 6296 O O . ARG A 1 762 ? 3.223 19.650 2.568 1.00 85.69 762 ARG A O 1
ATOM 6303 N N . ILE A 1 763 ? 3.804 21.381 1.226 1.00 87.50 763 ILE A N 1
ATOM 6304 C CA . ILE A 1 763 ? 3.843 20.670 -0.062 1.00 87.50 763 ILE A CA 1
ATOM 6305 C C . ILE A 1 763 ? 4.918 19.578 -0.054 1.00 87.50 763 ILE A C 1
ATOM 6307 O O . ILE A 1 763 ? 4.618 18.415 -0.308 1.00 87.50 763 ILE A O 1
ATOM 6311 N N . ILE A 1 764 ? 6.162 19.915 0.311 1.00 86.94 764 ILE A N 1
ATOM 6312 C CA . ILE A 1 764 ? 7.274 18.945 0.340 1.00 86.94 764 ILE A CA 1
ATOM 6313 C C . ILE A 1 764 ? 6.946 17.766 1.271 1.00 86.94 764 ILE A C 1
ATOM 6315 O O . ILE A 1 764 ? 7.144 16.604 0.914 1.00 86.94 764 ILE A O 1
ATOM 6319 N N . LYS A 1 765 ? 6.382 18.045 2.454 1.00 86.94 765 LYS A N 1
ATOM 6320 C CA . LYS A 1 765 ? 5.941 16.999 3.387 1.00 86.94 765 LYS A CA 1
ATOM 6321 C C . LYS A 1 765 ? 4.758 16.190 2.867 1.00 86.94 765 LYS A C 1
ATOM 6323 O O . LYS A 1 765 ? 4.740 14.986 3.102 1.00 86.94 765 LYS A O 1
ATOM 6328 N N . SER A 1 766 ? 3.766 16.814 2.227 1.00 87.62 766 SER A N 1
ATOM 6329 C CA . SER A 1 766 ? 2.579 16.096 1.748 1.00 87.62 766 SER A CA 1
ATOM 6330 C C . SER A 1 766 ? 2.929 15.183 0.578 1.00 87.62 766 SER A C 1
ATOM 6332 O O . SER A 1 766 ? 2.438 14.058 0.538 1.00 87.62 766 SER A O 1
ATOM 6334 N N . LEU A 1 767 ? 3.854 15.600 -0.292 1.00 87.69 767 LEU A N 1
ATOM 6335 C CA . LEU A 1 767 ? 4.427 14.755 -1.336 1.00 87.69 767 LEU A CA 1
ATOM 6336 C C . LEU A 1 767 ? 5.209 13.577 -0.734 1.00 87.69 767 LEU A C 1
ATOM 6338 O O . LEU A 1 767 ? 4.932 12.433 -1.082 1.00 87.69 767 LEU A O 1
ATOM 6342 N N . ALA A 1 768 ? 6.114 13.824 0.220 1.00 87.25 768 ALA A N 1
ATOM 6343 C CA . ALA A 1 768 ? 6.891 12.762 0.867 1.00 87.25 768 ALA A CA 1
ATOM 6344 C C . ALA A 1 768 ? 6.005 11.744 1.616 1.00 87.25 768 ALA A C 1
ATOM 6346 O O . ALA A 1 768 ? 6.142 10.536 1.424 1.00 87.25 768 ALA A O 1
ATOM 6347 N N . VAL A 1 769 ? 5.051 12.216 2.430 1.00 87.06 769 VAL A N 1
ATOM 6348 C CA . VAL A 1 769 ? 4.079 11.353 3.131 1.00 87.06 769 VAL A CA 1
ATOM 6349 C C . VAL A 1 769 ? 3.160 10.640 2.135 1.00 87.06 769 VAL A C 1
ATOM 6351 O O . VAL A 1 769 ? 2.847 9.471 2.343 1.00 87.06 769 VAL A O 1
ATOM 6354 N N . GLY A 1 770 ? 2.767 11.305 1.045 1.00 87.31 770 GLY A N 1
ATOM 6355 C CA . GLY A 1 770 ? 1.988 10.721 -0.044 1.00 87.31 770 GLY A CA 1
ATOM 6356 C C . GLY A 1 770 ? 2.711 9.540 -0.686 1.00 87.31 770 GLY A C 1
ATOM 6357 O O . GLY A 1 770 ? 2.197 8.425 -0.630 1.00 87.31 770 GLY A O 1
ATOM 6358 N N . VAL A 1 771 ? 3.928 9.759 -1.203 1.00 88.06 771 VAL A N 1
ATOM 6359 C CA . VAL A 1 771 ? 4.802 8.737 -1.815 1.00 88.06 771 VAL A CA 1
ATOM 6360 C C . VAL A 1 771 ? 4.993 7.535 -0.880 1.00 88.06 771 VAL A C 1
ATOM 6362 O O . VAL A 1 771 ? 4.741 6.400 -1.283 1.00 88.06 771 VAL A O 1
ATOM 6365 N N . MET A 1 772 ? 5.317 7.767 0.398 1.00 84.88 772 MET A N 1
ATOM 6366 C CA . MET A 1 772 ? 5.482 6.705 1.408 1.00 84.88 772 MET A CA 1
ATOM 6367 C C . MET A 1 772 ? 4.191 5.933 1.760 1.00 84.88 772 MET A C 1
ATOM 6369 O O . MET A 1 772 ? 4.250 4.925 2.470 1.00 84.88 772 MET A O 1
ATOM 6373 N N . LEU A 1 773 ? 3.020 6.398 1.313 1.00 86.50 773 LEU A N 1
ATOM 6374 C CA . LEU A 1 773 ? 1.721 5.759 1.539 1.00 86.50 773 LEU A CA 1
ATOM 6375 C C . LEU A 1 773 ? 1.068 5.216 0.255 1.00 86.50 773 LEU A C 1
ATOM 6377 O O . LEU A 1 773 ? 0.081 4.487 0.370 1.00 86.50 773 LEU A O 1
ATOM 6381 N N . VAL A 1 774 ? 1.617 5.481 -0.942 1.00 87.50 774 VAL A N 1
ATOM 6382 C CA . VAL A 1 774 ? 1.081 4.971 -2.225 1.00 87.50 774 VAL A CA 1
ATOM 6383 C C . VAL A 1 774 ? 0.914 3.458 -2.196 1.00 87.50 774 VAL A C 1
ATOM 6385 O O . VAL A 1 774 ? -0.169 2.961 -2.495 1.00 87.50 774 VAL A O 1
ATOM 6388 N N . SER A 1 775 ? 1.950 2.746 -1.750 1.00 85.94 775 SER A N 1
ATOM 6389 C CA . SER A 1 775 ? 2.015 1.281 -1.651 1.00 85.94 775 SER A CA 1
ATOM 6390 C C . SER A 1 775 ? 1.015 0.650 -0.671 1.00 85.94 775 SER A C 1
ATOM 6392 O O . SER A 1 775 ? 0.881 -0.574 -0.620 1.00 85.94 775 SER A O 1
ATOM 6394 N N . ARG A 1 776 ? 0.334 1.459 0.152 1.00 87.62 776 ARG A N 1
ATOM 6395 C CA . ARG A 1 776 ? -0.361 0.999 1.359 1.00 87.62 776 ARG A CA 1
ATOM 6396 C C . ARG A 1 776 ? -1.868 1.133 1.238 1.00 87.62 776 ARG A C 1
ATOM 6398 O O . ARG A 1 776 ? -2.386 2.242 1.120 1.00 87.62 776 ARG A O 1
ATOM 6405 N N . ILE A 1 777 ? -2.577 0.011 1.342 1.00 90.19 777 ILE A N 1
ATOM 6406 C CA . ILE A 1 777 ? -4.046 -0.025 1.276 1.00 90.19 777 ILE A CA 1
ATOM 6407 C C . ILE A 1 777 ? -4.657 0.119 2.681 1.00 90.19 777 ILE A C 1
ATOM 6409 O O . ILE A 1 777 ? -5.751 0.655 2.844 1.00 90.19 777 ILE A O 1
ATOM 6413 N N . GLU A 1 778 ? -3.934 -0.286 3.731 1.00 87.06 778 GLU A N 1
ATOM 6414 C CA . GLU A 1 778 ? -4.436 -0.256 5.120 1.00 87.06 778 GLU A CA 1
ATOM 6415 C C . GLU A 1 778 ? -4.652 1.155 5.697 1.00 87.06 778 GLU A C 1
ATOM 6417 O O . GLU A 1 778 ? -5.195 1.292 6.797 1.00 87.06 778 GLU A O 1
ATOM 6422 N N . ARG A 1 779 ? -4.191 2.189 4.982 1.00 86.50 779 ARG A N 1
ATOM 6423 C CA . ARG A 1 779 ? -4.331 3.613 5.299 1.00 86.50 779 ARG A CA 1
ATOM 6424 C C . ARG A 1 779 ? -4.709 4.382 4.039 1.00 86.50 779 ARG A C 1
ATOM 6426 O O . ARG A 1 779 ? -4.139 4.128 2.984 1.00 86.50 779 ARG A O 1
ATOM 6433 N N . THR A 1 780 ? -5.602 5.354 4.182 1.00 88.62 780 THR A N 1
ATOM 6434 C CA . THR A 1 780 ? -5.882 6.381 3.169 1.00 88.62 780 THR A CA 1
ATOM 6435 C C . THR A 1 780 ? -4.682 7.320 2.960 1.00 88.62 780 THR A C 1
ATOM 6437 O O . THR A 1 780 ? -3.916 7.566 3.896 1.00 88.62 780 THR A O 1
ATOM 6440 N N . ILE A 1 781 ? -4.546 7.870 1.748 1.00 89.25 781 ILE A N 1
ATOM 6441 C CA . ILE A 1 781 ? -3.712 9.062 1.474 1.00 89.25 781 ILE A CA 1
ATOM 6442 C C . ILE A 1 781 ? -4.550 10.346 1.624 1.00 89.25 781 ILE A C 1
ATOM 6444 O O . ILE A 1 781 ? -4.026 11.387 2.007 1.00 89.25 781 ILE A O 1
ATOM 6448 N N . MET A 1 782 ? -5.862 10.259 1.369 1.00 88.12 782 MET A N 1
ATOM 6449 C CA . MET A 1 782 ? -6.798 11.382 1.473 1.00 88.12 782 MET A CA 1
ATOM 6450 C C . MET A 1 782 ? -6.885 11.907 2.917 1.00 88.12 782 MET A C 1
ATOM 6452 O O . MET A 1 782 ? -6.861 11.094 3.851 1.00 88.12 782 MET A O 1
ATOM 6456 N N . PRO A 1 783 ? -7.060 13.228 3.109 1.00 87.25 783 PRO A N 1
ATOM 6457 C CA . PRO A 1 783 ? -7.269 13.834 4.422 1.00 87.25 783 PRO A CA 1
ATOM 6458 C C . PRO A 1 783 ? -8.633 13.473 5.035 1.00 87.25 783 PRO A C 1
ATOM 6460 O O . PRO A 1 783 ? -9.536 12.969 4.356 1.00 87.25 783 PRO A O 1
ATOM 6463 N N . GLU A 1 784 ? -8.797 13.749 6.336 1.00 81.88 784 GLU A N 1
ATOM 6464 C CA . GLU A 1 784 ? -10.025 13.409 7.064 1.00 81.88 784 GLU A CA 1
ATOM 6465 C C . GLU A 1 784 ? -11.273 14.035 6.402 1.00 81.88 784 GLU A C 1
ATOM 6467 O O . GLU A 1 784 ? -11.301 15.208 6.026 1.00 81.88 784 GLU A O 1
ATOM 6472 N N . GLY A 1 785 ? -12.318 13.217 6.245 1.00 81.31 785 GLY A N 1
ATOM 6473 C CA . GLY A 1 785 ? -13.559 13.571 5.550 1.00 81.31 785 GLY A CA 1
ATOM 6474 C C . GLY A 1 785 ? -13.586 13.200 4.062 1.00 81.31 785 GLY A C 1
ATOM 6475 O O . GLY A 1 785 ? -14.670 12.967 3.537 1.00 81.31 785 GLY A O 1
ATOM 6476 N N . PHE A 1 786 ? -12.429 13.050 3.404 1.00 85.69 786 PHE A N 1
ATOM 6477 C CA . PHE A 1 786 ? -12.326 12.634 1.993 1.00 85.69 786 PHE A CA 1
ATOM 6478 C C . PHE A 1 786 ? -11.924 11.156 1.812 1.00 85.69 786 PHE A C 1
ATOM 6480 O O . PHE A 1 786 ? -11.751 10.679 0.691 1.00 85.69 786 PHE A O 1
ATOM 6487 N N . GLU A 1 787 ? -11.821 10.404 2.910 1.00 86.56 787 GLU A N 1
ATOM 6488 C CA . GLU A 1 787 ? -11.364 9.003 2.959 1.00 86.56 787 GLU A CA 1
ATOM 6489 C C . GLU A 1 787 ? -12.218 8.033 2.111 1.00 86.56 787 GLU A C 1
ATOM 6491 O O . GLU A 1 787 ? -11.745 6.969 1.718 1.00 86.56 787 GLU A O 1
ATOM 6496 N N . THR A 1 788 ? -13.460 8.405 1.779 1.00 84.31 788 THR A N 1
ATOM 6497 C CA . THR A 1 788 ? -14.368 7.657 0.887 1.00 84.31 788 THR A CA 1
ATOM 6498 C C . THR A 1 788 ? -13.999 7.740 -0.596 1.00 84.31 788 THR A C 1
ATOM 6500 O O . THR A 1 788 ? -14.411 6.878 -1.370 1.00 84.31 788 THR A O 1
ATOM 6503 N N . LEU A 1 789 ? -13.216 8.742 -1.017 1.00 85.62 789 LEU A N 1
ATOM 6504 C CA . LEU A 1 789 ? -12.744 8.861 -2.404 1.00 85.62 789 LEU A CA 1
ATOM 6505 C C . LEU A 1 789 ? -11.645 7.837 -2.737 1.00 85.62 789 LEU A C 1
ATOM 6507 O O . LEU A 1 789 ? -11.428 7.524 -3.916 1.00 85.62 789 LEU A O 1
ATOM 6511 N N . ASP A 1 790 ? -10.981 7.301 -1.706 1.00 88.56 790 ASP A N 1
ATOM 6512 C CA . ASP A 1 790 ? -9.978 6.245 -1.798 1.00 88.56 790 ASP A CA 1
ATOM 6513 C C . ASP A 1 790 ? -10.645 4.859 -1.872 1.00 88.56 790 ASP A C 1
ATOM 6515 O O . ASP A 1 790 ? -10.923 4.190 -0.871 1.00 88.56 790 ASP A O 1
ATOM 6519 N N . SER A 1 791 ? -10.885 4.406 -3.105 1.00 85.88 791 SER A N 1
ATOM 6520 C CA . SER A 1 791 ? -11.455 3.082 -3.387 1.00 85.88 791 SER A CA 1
ATOM 6521 C C . SER A 1 791 ? -10.574 1.924 -2.892 1.00 85.88 791 SER A C 1
ATOM 6523 O O . SER A 1 791 ? -11.099 0.845 -2.601 1.00 85.88 791 SER A O 1
ATOM 6525 N N . SER A 1 792 ? -9.260 2.134 -2.736 1.00 90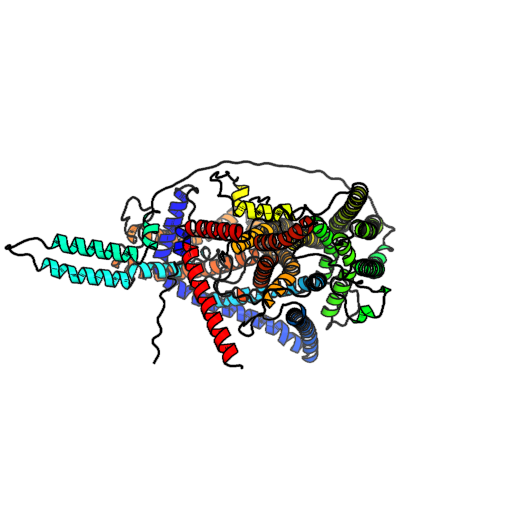.44 792 SER A N 1
ATOM 6526 C CA . SER A 1 792 ? -8.355 1.112 -2.202 1.00 90.44 792 SER A CA 1
ATOM 6527 C C . SER A 1 792 ? -8.562 0.949 -0.691 1.00 90.44 792 SER A C 1
ATOM 6529 O O . SER A 1 792 ? -8.831 -0.157 -0.219 1.00 90.44 792 SER A O 1
ATOM 6531 N N . TYR A 1 793 ? -8.598 2.054 0.059 1.00 90.12 793 TYR A N 1
ATOM 6532 C CA . TYR A 1 793 ? -8.881 2.033 1.494 1.00 90.12 793 TYR A CA 1
ATOM 6533 C C . TYR A 1 793 ? -10.287 1.480 1.788 1.00 90.12 793 TYR A C 1
ATOM 6535 O O . TYR A 1 793 ? -10.443 0.611 2.648 1.00 90.12 793 TYR A O 1
ATOM 6543 N N . CYS A 1 794 ? -11.298 1.865 0.999 1.00 88.00 794 CYS A N 1
ATOM 6544 C CA . CYS A 1 794 ? -12.643 1.282 1.087 1.00 88.00 794 CYS A CA 1
ATOM 6545 C C . CYS A 1 794 ? -12.652 -0.241 0.840 1.00 88.00 794 CYS A C 1
ATOM 6547 O O . CYS A 1 794 ? -13.357 -0.974 1.533 1.00 88.00 794 CYS A O 1
ATOM 6549 N N . THR A 1 795 ? -11.832 -0.737 -0.094 1.00 90.44 795 THR A N 1
ATOM 6550 C CA . THR A 1 795 ? -11.672 -2.178 -0.373 1.00 90.44 795 THR A CA 1
ATOM 6551 C C . THR A 1 795 ? -11.115 -2.931 0.845 1.00 90.44 795 THR A C 1
ATOM 6553 O O . THR A 1 795 ? -11.613 -4.005 1.190 1.00 90.44 795 THR A O 1
ATOM 6556 N N . TRP A 1 796 ? -10.147 -2.348 1.561 1.00 92.00 796 TRP A N 1
ATOM 6557 C CA . TRP A 1 796 ? -9.615 -2.888 2.821 1.00 92.00 796 TRP A CA 1
ATOM 6558 C C . TRP A 1 796 ? -10.637 -2.874 3.967 1.00 92.00 796 TRP A C 1
ATOM 6560 O O . TRP A 1 796 ? -10.796 -3.892 4.648 1.00 92.00 796 TRP A O 1
ATOM 6570 N N . LEU A 1 797 ? -11.372 -1.769 4.152 1.00 90.12 797 LEU A N 1
ATOM 6571 C CA . LEU A 1 797 ? -12.435 -1.674 5.162 1.00 90.12 797 LEU A CA 1
ATOM 6572 C C . LEU A 1 797 ? -13.540 -2.715 4.912 1.00 90.12 797 LEU A C 1
ATOM 6574 O O . LEU A 1 797 ? -13.946 -3.415 5.843 1.00 90.12 797 LEU A O 1
ATOM 6578 N N . GLY A 1 798 ? -13.971 -2.871 3.655 1.00 89.38 798 GLY A N 1
ATOM 6579 C CA . GLY A 1 798 ? -14.944 -3.885 3.247 1.00 89.38 798 GLY A CA 1
ATOM 6580 C C . GLY A 1 798 ? -14.463 -5.312 3.520 1.00 89.38 798 GLY A C 1
ATOM 6581 O O . GLY A 1 798 ? -15.162 -6.093 4.168 1.00 89.38 798 GLY A O 1
ATOM 6582 N N . MET A 1 799 ? -13.224 -5.623 3.124 1.00 90.62 799 MET A N 1
ATOM 6583 C CA . MET A 1 799 ? -12.591 -6.926 3.348 1.00 90.62 799 MET A CA 1
ATOM 6584 C C . MET A 1 799 ? -12.474 -7.289 4.836 1.00 90.62 799 MET A C 1
ATOM 6586 O O . MET A 1 799 ? -12.764 -8.429 5.207 1.00 90.62 799 MET A O 1
ATOM 6590 N N . ILE A 1 800 ? -12.090 -6.340 5.700 1.00 90.50 800 ILE A N 1
ATOM 6591 C CA . ILE A 1 800 ? -12.005 -6.566 7.152 1.00 90.50 800 ILE A CA 1
ATOM 6592 C C . ILE A 1 800 ? -13.387 -6.762 7.778 1.00 90.50 800 ILE A C 1
ATOM 6594 O O . ILE A 1 800 ? -13.534 -7.621 8.648 1.00 90.50 800 ILE A O 1
ATOM 6598 N N . MET A 1 801 ? -14.399 -6.009 7.341 1.00 88.00 801 MET A N 1
ATOM 6599 C CA . MET A 1 801 ? -15.755 -6.149 7.871 1.00 88.00 801 MET A CA 1
ATOM 6600 C C . MET A 1 801 ? -16.370 -7.502 7.481 1.00 88.00 801 MET A C 1
ATOM 6602 O O . MET A 1 801 ? -16.878 -8.216 8.344 1.00 88.00 801 MET A O 1
ATOM 6606 N N . ALA A 1 802 ? -16.229 -7.924 6.222 1.00 87.31 802 ALA A N 1
ATOM 6607 C CA . ALA A 1 802 ? -16.655 -9.251 5.777 1.00 87.31 802 ALA A CA 1
ATOM 6608 C C . ALA A 1 802 ? -15.911 -10.391 6.512 1.00 87.31 802 ALA A C 1
ATOM 6610 O O . ALA A 1 802 ? -16.539 -11.366 6.928 1.00 87.31 802 ALA A O 1
ATOM 6611 N N . ASP A 1 803 ? -14.599 -10.266 6.763 1.00 87.62 803 ASP A N 1
ATOM 6612 C CA . ASP A 1 803 ? -13.863 -11.263 7.563 1.00 87.62 803 ASP A CA 1
ATOM 6613 C C . ASP A 1 803 ? -14.271 -11.247 9.048 1.00 87.62 803 ASP A C 1
ATOM 6615 O O . ASP A 1 803 ? -14.292 -12.290 9.699 1.00 87.62 803 ASP A O 1
ATOM 6619 N N . HIS A 1 804 ? -14.659 -10.095 9.605 1.00 87.69 804 HIS A N 1
ATOM 6620 C CA . HIS A 1 804 ? -15.241 -10.045 10.945 1.00 87.69 804 HIS A CA 1
ATOM 6621 C C . HIS A 1 804 ? -16.562 -10.818 11.003 1.00 87.69 804 HIS A C 1
ATOM 6623 O O . HIS A 1 804 ? -16.700 -11.688 11.862 1.00 87.69 804 HIS A O 1
ATOM 6629 N N . HIS A 1 805 ? -17.496 -10.552 10.086 1.00 84.00 805 HIS A N 1
ATOM 6630 C CA . HIS A 1 805 ? -18.811 -11.196 10.082 1.00 84.00 805 HIS A CA 1
ATOM 6631 C C . HIS A 1 805 ? -18.733 -12.710 9.816 1.00 84.00 805 HIS A C 1
ATOM 6633 O O . HIS A 1 805 ? -19.385 -13.481 10.519 1.00 84.00 805 HIS A O 1
ATOM 6639 N N . HIS A 1 806 ? -17.903 -13.167 8.871 1.00 82.50 806 HIS A N 1
ATOM 6640 C CA . HIS A 1 806 ? -17.821 -14.594 8.518 1.00 82.50 806 HIS A CA 1
ATOM 6641 C C . HIS A 1 806 ? -16.804 -15.414 9.334 1.00 82.50 806 HIS A C 1
ATOM 6643 O O . HIS A 1 806 ? -16.919 -16.641 9.368 1.00 82.50 806 HIS A O 1
ATOM 6649 N N . SER A 1 807 ? -15.824 -14.775 9.990 1.00 82.06 807 SER A N 1
ATOM 6650 C CA . SER A 1 807 ? -14.702 -15.458 10.664 1.00 82.06 807 SER A CA 1
ATOM 6651 C C . SER A 1 807 ? -14.591 -15.165 12.171 1.00 82.06 807 SER A C 1
ATOM 6653 O O . SER A 1 807 ? -13.512 -15.369 12.747 1.00 82.06 807 SER A O 1
ATOM 6655 N N . ASN A 1 808 ? -15.650 -14.664 12.825 1.00 86.69 808 ASN A N 1
ATOM 6656 C CA . ASN A 1 808 ? -15.655 -14.386 14.268 1.00 86.69 808 ASN A CA 1
ATOM 6657 C C . ASN A 1 808 ? -15.557 -15.694 15.092 1.00 86.69 808 ASN A C 1
ATOM 6659 O O . ASN A 1 808 ? -16.511 -16.473 15.108 1.00 86.69 808 ASN A O 1
ATOM 6663 N N . PRO A 1 809 ? -14.448 -15.939 15.822 1.00 84.12 809 PRO A N 1
ATOM 6664 C CA . PRO A 1 809 ? -14.245 -17.194 16.547 1.00 84.12 809 PRO A CA 1
ATOM 6665 C C . PRO A 1 809 ? -15.220 -17.392 17.714 1.00 84.12 809 PRO A C 1
ATOM 6667 O O . PRO A 1 809 ? -15.442 -18.530 18.110 1.00 84.12 809 PRO A O 1
ATOM 6670 N N . VAL A 1 810 ? -15.808 -16.321 18.263 1.00 86.25 810 VAL A N 1
ATOM 6671 C CA . VAL A 1 810 ? -16.795 -16.424 19.351 1.00 86.25 810 VAL A CA 1
ATOM 6672 C C . VAL A 1 810 ? -18.126 -16.944 18.808 1.00 86.25 810 VAL A C 1
ATOM 6674 O O . VAL A 1 810 ? -18.679 -17.890 19.361 1.00 86.25 810 VAL A O 1
ATOM 6677 N N . LEU A 1 811 ? -18.594 -16.386 17.685 1.00 85.00 811 LEU A N 1
ATOM 6678 C CA . LEU A 1 811 ? -19.825 -16.823 17.019 1.00 85.00 811 LEU A CA 1
ATOM 6679 C C . LEU A 1 811 ? -19.698 -18.259 16.493 1.00 85.00 811 LEU A C 1
ATOM 6681 O O . LEU A 1 811 ? -20.573 -19.079 16.743 1.00 85.00 811 LEU A O 1
ATOM 6685 N N . VAL A 1 812 ? -18.580 -18.590 15.837 1.00 83.38 812 VAL A N 1
ATOM 6686 C CA . VAL A 1 812 ? -18.322 -19.949 15.329 1.00 83.38 812 VAL A CA 1
ATOM 6687 C C . VAL A 1 812 ? -18.257 -20.969 16.476 1.00 83.38 812 VAL A C 1
ATOM 6689 O O . VAL A 1 812 ? -18.887 -22.020 16.390 1.00 83.38 812 VAL A O 1
ATOM 6692 N N . CYS A 1 813 ? -17.593 -20.641 17.592 1.00 83.38 813 CYS A N 1
ATOM 6693 C CA . CYS A 1 813 ? -17.582 -21.494 18.784 1.00 83.38 813 CYS A CA 1
ATOM 6694 C C . CYS A 1 813 ? -18.983 -21.664 19.401 1.00 83.38 813 CYS A C 1
ATOM 6696 O O . CYS A 1 813 ? -19.331 -22.765 19.820 1.00 83.38 813 CYS A O 1
ATOM 6698 N N . PHE A 1 814 ? -19.796 -20.603 19.442 1.00 86.12 814 PHE A N 1
ATOM 6699 C CA . PHE A 1 814 ? -21.176 -20.659 19.935 1.00 86.12 814 PHE A CA 1
ATOM 6700 C C . PHE A 1 814 ? -22.060 -21.560 19.059 1.00 86.12 814 PHE A C 1
ATOM 6702 O O . PHE A 1 814 ? -22.721 -22.456 19.580 1.00 86.12 814 PHE A O 1
ATOM 6709 N N . CYS A 1 815 ? -21.998 -21.414 17.733 1.00 83.75 815 CYS A N 1
ATOM 6710 C CA . CYS A 1 815 ? -22.692 -22.308 16.804 1.00 83.75 815 CYS A CA 1
ATOM 6711 C C . CYS A 1 815 ? -22.220 -23.767 16.943 1.00 83.75 815 CYS A C 1
ATOM 6713 O O . CYS A 1 815 ? -23.041 -24.676 16.893 1.00 83.75 815 CYS A O 1
ATOM 6715 N N . HIS A 1 816 ? -20.925 -24.013 17.172 1.00 80.00 816 HIS A N 1
ATOM 6716 C CA . HIS A 1 816 ? -20.421 -25.367 17.426 1.00 80.00 816 HIS A CA 1
ATOM 6717 C C . HIS A 1 816 ? -20.895 -25.963 18.761 1.00 80.00 816 HIS A C 1
ATOM 6719 O O . HIS A 1 816 ? -21.134 -27.166 18.819 1.00 80.00 816 HIS A O 1
ATOM 6725 N N . LEU A 1 817 ? -21.076 -25.156 19.811 1.00 80.81 817 LEU A N 1
ATOM 6726 C CA . LEU A 1 817 ? -21.686 -25.609 21.068 1.00 80.81 817 LEU A CA 1
ATOM 6727 C C . LEU A 1 817 ? -23.169 -25.969 20.876 1.00 80.81 817 LEU A C 1
ATOM 6729 O O . LEU A 1 817 ? -23.589 -27.036 21.319 1.00 80.81 817 LEU A O 1
ATOM 6733 N N . LEU A 1 818 ? -23.929 -25.136 20.155 1.00 81.25 818 LEU A N 1
ATOM 6734 C CA . LEU A 1 818 ? -25.333 -25.411 19.818 1.00 81.25 818 LEU A CA 1
ATOM 6735 C C . LEU A 1 818 ? -25.505 -26.674 18.961 1.00 81.25 818 LEU A C 1
ATOM 6737 O O . LEU A 1 818 ? -26.446 -27.424 19.180 1.00 81.25 818 LEU A O 1
ATOM 6741 N N . LEU A 1 819 ? -24.604 -26.925 18.006 1.00 77.19 819 LEU A N 1
ATOM 6742 C CA . LEU A 1 819 ? -24.656 -28.115 17.144 1.00 77.19 819 LEU A CA 1
ATOM 6743 C C . LEU A 1 819 ? -24.184 -29.400 17.846 1.00 77.19 819 LEU A C 1
ATOM 6745 O O . LEU A 1 819 ? -24.565 -30.490 17.424 1.00 77.19 819 LEU A O 1
ATOM 6749 N N . LYS A 1 820 ? -23.362 -29.296 18.901 1.00 69.50 820 LYS A N 1
ATOM 6750 C CA . LYS A 1 820 ? -22.875 -30.461 19.656 1.00 69.50 820 LYS A CA 1
ATOM 6751 C C . LYS A 1 820 ? -23.954 -31.046 20.570 1.00 69.50 820 LYS A C 1
ATOM 6753 O O . LYS A 1 820 ? -24.143 -32.255 20.539 1.00 69.50 820 LYS A O 1
ATOM 6758 N N . HIS A 1 821 ? -24.685 -30.199 21.300 1.00 58.06 821 HIS A N 1
ATOM 6759 C CA . HIS A 1 821 ? -25.739 -30.618 22.239 1.00 58.06 821 HIS A CA 1
ATOM 6760 C C . HIS A 1 821 ? -26.703 -31.692 21.687 1.00 58.06 821 HIS A C 1
ATOM 6762 O O . HIS A 1 821 ? -26.709 -32.795 22.229 1.00 58.06 821 HIS A O 1
ATOM 6768 N N . PRO A 1 822 ? -27.434 -31.456 20.576 1.00 51.50 822 PRO A N 1
ATOM 6769 C CA . PRO A 1 822 ? -28.403 -32.424 20.058 1.00 51.50 822 PRO A CA 1
ATOM 6770 C C . PRO A 1 822 ? -27.760 -33.664 19.417 1.00 51.50 822 PRO A C 1
ATOM 6772 O O . PRO A 1 822 ? -28.478 -34.566 19.010 1.00 51.50 822 PRO A O 1
ATOM 6775 N N . SER A 1 823 ? -26.429 -33.715 19.276 1.00 43.22 823 SER A N 1
ATOM 6776 C CA . SER A 1 823 ? -25.737 -34.898 18.745 1.00 43.22 823 SER A CA 1
ATOM 6777 C C . SER A 1 823 ? -25.403 -35.911 19.843 1.00 43.22 823 SER A C 1
ATOM 6779 O O . SER A 1 823 ? -25.403 -37.107 19.578 1.00 43.22 823 SER A O 1
ATOM 6781 N N . GLU A 1 824 ? -25.123 -35.446 21.064 1.00 47.69 824 GLU A N 1
ATOM 6782 C CA . GLU A 1 824 ? -24.828 -36.322 22.207 1.00 47.69 824 GLU A CA 1
ATOM 6783 C C . GLU A 1 824 ? -26.121 -36.854 22.843 1.00 47.69 824 GLU A C 1
ATOM 6785 O O . GLU A 1 824 ? -26.212 -38.056 23.080 1.00 47.69 824 GLU A O 1
ATOM 6790 N N . ASP A 1 825 ? -27.164 -36.016 22.958 1.00 46.84 825 ASP A N 1
ATOM 6791 C CA . AS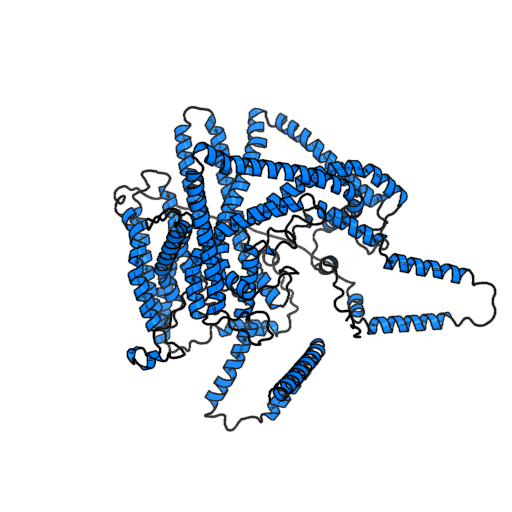P A 1 825 ? -28.506 -36.433 23.413 1.00 46.84 825 ASP A CA 1
ATOM 6792 C C . ASP A 1 825 ? -29.095 -37.609 22.596 1.00 46.84 825 ASP A C 1
ATOM 6794 O O . ASP A 1 825 ? -29.897 -38.373 23.126 1.00 46.84 825 ASP A O 1
ATOM 6798 N N . ILE A 1 826 ? -28.700 -37.771 21.321 1.00 48.12 826 ILE A N 1
ATOM 6799 C CA . ILE A 1 826 ? -29.187 -38.841 20.427 1.00 48.12 826 ILE A CA 1
ATOM 6800 C C . ILE A 1 826 ? -28.332 -40.120 20.513 1.00 48.12 826 ILE A C 1
ATOM 6802 O O . ILE A 1 826 ? -28.857 -41.217 20.338 1.00 48.12 826 ILE A O 1
ATOM 6806 N N . GLN A 1 827 ? -27.023 -40.030 20.788 1.00 41.91 827 GLN A N 1
ATOM 6807 C CA . GLN A 1 827 ? -26.190 -41.239 20.915 1.00 41.91 827 GLN A CA 1
ATOM 6808 C C . GLN A 1 827 ? -26.405 -41.970 22.250 1.00 41.91 827 GLN A C 1
ATOM 6810 O O . GLN A 1 827 ? -26.277 -43.193 22.294 1.00 41.91 827 GLN A O 1
ATOM 6815 N N . ASP A 1 828 ? -26.790 -41.249 23.305 1.00 41.62 828 ASP A N 1
ATOM 6816 C CA . ASP A 1 828 ? -26.997 -41.806 24.647 1.00 41.62 828 ASP A CA 1
ATOM 6817 C C . ASP A 1 828 ? -28.411 -42.386 24.886 1.00 41.62 828 ASP A C 1
ATOM 6819 O O . ASP A 1 828 ? -28.675 -42.944 25.957 1.00 41.62 828 ASP A O 1
ATOM 6823 N N . GLU A 1 829 ? -29.331 -42.324 23.909 1.00 41.75 829 GLU A N 1
ATOM 6824 C CA . GLU A 1 829 ? -30.723 -42.800 24.068 1.00 41.75 829 GLU A CA 1
ATOM 6825 C C . GLU A 1 829 ? -30.848 -44.287 24.450 1.00 41.75 829 GLU A C 1
ATOM 6827 O O . GLU A 1 829 ? -31.858 -44.683 25.040 1.00 41.75 829 GLU A O 1
ATOM 6832 N N . GLY A 1 830 ? -29.828 -45.100 24.149 1.00 43.03 830 GLY A N 1
ATOM 6833 C CA . GLY A 1 830 ? -29.785 -46.527 24.481 1.00 43.03 830 GLY A CA 1
ATOM 6834 C C . GLY A 1 830 ? -29.514 -46.848 25.957 1.00 43.03 830 GLY A C 1
ATOM 6835 O O . GLY A 1 830 ? -29.907 -47.918 26.410 1.00 43.03 830 GLY A O 1
ATOM 6836 N N . TYR A 1 831 ? -28.884 -45.941 26.717 1.00 42.78 831 TYR A N 1
ATOM 6837 C CA . TYR A 1 831 ? -28.492 -46.184 28.119 1.00 42.78 831 TYR A CA 1
ATOM 6838 C C . TYR A 1 831 ? -29.001 -45.117 29.105 1.00 42.78 831 TYR A C 1
ATOM 6840 O O . TYR A 1 831 ? -29.315 -45.440 30.251 1.00 42.78 831 TYR A O 1
ATOM 6848 N N . SER A 1 832 ? -29.162 -43.859 28.687 1.00 38.06 832 SER A N 1
ATOM 6849 C CA . SER A 1 832 ? -29.417 -42.739 29.613 1.00 38.06 832 SER A CA 1
ATOM 6850 C C . SER A 1 832 ? -30.884 -42.547 30.034 1.00 38.06 832 SER A C 1
ATOM 6852 O O . SER A 1 832 ? -31.201 -41.587 30.742 1.00 38.06 832 SER A O 1
ATOM 6854 N N . ARG A 1 833 ? -31.803 -43.459 29.671 1.00 43.28 833 ARG A N 1
ATOM 6855 C CA . ARG A 1 833 ? -33.234 -43.357 30.039 1.00 43.28 833 ARG A CA 1
ATOM 6856 C C . ARG A 1 833 ? -33.498 -43.362 31.551 1.00 43.28 833 ARG A C 1
ATOM 6858 O O . ARG A 1 833 ? -34.481 -42.755 31.966 1.00 43.28 833 ARG A O 1
ATOM 6865 N N . LEU A 1 834 ? -32.636 -43.977 32.367 1.00 44.25 834 LEU A N 1
ATOM 6866 C CA . LEU A 1 834 ? -32.794 -44.000 33.832 1.00 44.25 834 LEU A CA 1
ATOM 6867 C C . LEU A 1 834 ? -32.347 -42.710 34.543 1.00 44.25 834 LEU A C 1
ATOM 6869 O O . LEU A 1 834 ? -32.738 -42.501 35.686 1.00 44.25 834 LEU A O 1
ATOM 6873 N N . HIS A 1 835 ? -31.538 -41.852 33.907 1.00 38.16 835 HIS A N 1
ATOM 6874 C CA . HIS A 1 835 ? -30.837 -40.760 34.605 1.00 38.16 835 HIS A CA 1
ATOM 6875 C C . HIS A 1 835 ? -31.155 -39.347 34.086 1.00 38.16 835 HIS A C 1
ATOM 6877 O O . HIS A 1 835 ? -30.396 -38.401 34.307 1.00 38.16 835 HIS A O 1
ATOM 6883 N N . ARG A 1 836 ? -32.310 -39.175 33.430 1.00 40.31 836 ARG A N 1
ATOM 6884 C CA . ARG A 1 836 ? -32.810 -37.866 32.986 1.00 40.31 836 ARG A CA 1
ATOM 6885 C C . ARG A 1 836 ? -33.182 -36.991 34.190 1.00 40.31 836 ARG A C 1
ATOM 6887 O O . ARG A 1 836 ? -34.285 -37.098 34.720 1.00 40.31 836 ARG A O 1
ATOM 6894 N N . GLU A 1 837 ? -32.284 -36.091 34.595 1.00 46.12 837 GLU A N 1
ATOM 6895 C CA . GLU A 1 837 ? -32.624 -35.044 35.567 1.00 46.12 837 GLU A CA 1
ATOM 6896 C C . GLU A 1 837 ? -33.853 -34.238 35.095 1.00 46.12 837 GLU A C 1
ATOM 6898 O O . GLU A 1 837 ? -33.957 -33.906 33.908 1.00 46.12 837 GLU A O 1
ATOM 6903 N N . PRO A 1 838 ? -34.783 -33.878 36.000 1.00 49.25 838 PRO A N 1
ATOM 6904 C CA . PRO A 1 838 ? -35.974 -33.130 35.625 1.00 49.25 838 PRO A CA 1
ATOM 6905 C C . PRO A 1 838 ? -35.603 -31.768 35.027 1.00 49.25 838 PRO A C 1
ATOM 6907 O O . PRO A 1 838 ? -34.809 -31.011 35.590 1.00 49.25 838 PRO A O 1
ATOM 6910 N N . LEU A 1 839 ? -36.252 -31.420 33.910 1.00 53.12 839 LEU A N 1
ATOM 6911 C CA . LEU A 1 839 ? -36.075 -30.154 33.175 1.00 53.12 839 LEU A CA 1
ATOM 6912 C C . LEU A 1 839 ? -36.185 -28.903 34.070 1.00 53.12 839 LEU A C 1
ATOM 6914 O O . LEU A 1 839 ? -35.631 -27.849 33.753 1.00 53.12 839 LEU A O 1
ATOM 6918 N N . GLU A 1 840 ? -36.873 -29.017 35.203 1.00 55.22 840 GLU A N 1
ATOM 6919 C CA . GLU A 1 840 ? -37.020 -27.964 36.204 1.00 55.22 840 GLU A CA 1
ATOM 6920 C C . GLU A 1 840 ? -35.724 -27.651 36.964 1.00 55.22 840 GLU A C 1
ATOM 6922 O O . GLU A 1 840 ? -35.410 -26.470 37.126 1.00 55.22 840 GLU A O 1
ATOM 6927 N N . LYS A 1 841 ? -34.909 -28.656 37.329 1.00 55.66 841 LYS A N 1
ATOM 6928 C CA . LYS A 1 841 ? -33.569 -28.430 37.910 1.00 55.66 841 LYS A CA 1
ATOM 6929 C C . LYS A 1 841 ? -32.710 -27.598 36.961 1.00 55.66 841 LYS A C 1
ATOM 6931 O O . LYS A 1 841 ? -32.155 -26.575 37.362 1.00 55.66 841 LYS A O 1
ATOM 6936 N N . ASN A 1 842 ? -32.686 -27.967 35.679 1.00 67.06 842 ASN A N 1
ATOM 6937 C CA . ASN A 1 842 ? -31.982 -27.209 34.644 1.00 67.06 842 ASN A CA 1
ATOM 6938 C C . ASN A 1 842 ? -32.506 -25.763 34.529 1.00 67.06 842 ASN A C 1
ATOM 6940 O O . ASN A 1 842 ? -31.715 -24.818 34.500 1.00 67.06 842 ASN A O 1
ATOM 6944 N N . ARG A 1 843 ? -33.831 -25.547 34.557 1.00 74.12 843 ARG A N 1
ATOM 6945 C CA . ARG A 1 843 ? -34.425 -24.193 34.590 1.00 74.12 843 ARG A CA 1
ATOM 6946 C C . ARG A 1 843 ? -33.998 -23.392 35.829 1.00 74.12 843 ARG A C 1
ATOM 6948 O O . ARG A 1 843 ? -33.743 -22.193 35.701 1.00 74.12 843 ARG A O 1
ATOM 6955 N N . VAL A 1 844 ? -33.891 -24.018 37.002 1.00 82.06 844 VAL A N 1
ATOM 6956 C CA . VAL A 1 844 ? -33.419 -23.378 38.245 1.00 82.06 844 VAL A CA 1
ATOM 6957 C C . VAL A 1 844 ? -31.931 -23.017 38.157 1.00 82.06 844 VAL A C 1
ATOM 6959 O O . VAL A 1 844 ? -31.579 -21.867 38.424 1.00 82.06 844 VAL A O 1
ATOM 6962 N N . HIS A 1 845 ? -31.065 -23.921 37.688 1.00 81.12 845 HIS A N 1
ATOM 6963 C CA . HIS A 1 845 ? -29.641 -23.628 37.469 1.00 81.12 845 HIS A CA 1
ATOM 6964 C C . HIS A 1 845 ? -29.425 -22.495 36.452 1.00 81.12 845 HIS A C 1
ATOM 6966 O O . HIS A 1 845 ? -28.641 -21.578 36.710 1.00 81.12 845 HIS A O 1
ATOM 6972 N N . ILE A 1 846 ? -30.166 -22.485 35.338 1.00 83.56 846 ILE A N 1
ATOM 6973 C CA . ILE A 1 846 ? -30.116 -21.402 34.341 1.00 83.56 846 ILE A CA 1
ATOM 6974 C C . ILE A 1 846 ? -30.545 -20.061 34.961 1.00 83.56 846 ILE A C 1
ATOM 6976 O O . ILE A 1 846 ? -29.887 -19.043 34.732 1.00 83.56 846 ILE A O 1
ATOM 6980 N N . ARG A 1 847 ? -31.604 -20.041 35.788 1.00 86.69 847 ARG A N 1
ATOM 6981 C CA . ARG A 1 847 ? -32.039 -18.834 36.520 1.00 86.69 847 ARG A CA 1
ATOM 6982 C C . ARG A 1 847 ? -30.952 -18.327 37.476 1.00 86.69 847 ARG A C 1
ATOM 6984 O O . ARG A 1 847 ? -30.666 -17.130 37.462 1.00 86.69 847 ARG A O 1
ATOM 6991 N N . TRP A 1 848 ? -30.296 -19.204 38.236 1.00 90.31 848 TRP A N 1
ATOM 6992 C CA . TRP A 1 848 ? -29.202 -18.817 39.137 1.00 90.31 848 TRP A CA 1
ATOM 6993 C C . TRP A 1 848 ? -27.958 -18.310 38.397 1.00 90.31 848 TRP A C 1
ATOM 6995 O O . TRP A 1 848 ? -27.428 -17.258 38.761 1.00 90.31 848 TRP A O 1
ATOM 7005 N N . HIS A 1 849 ? -27.527 -18.968 37.315 1.00 88.81 849 HIS A N 1
ATOM 7006 C CA . HIS A 1 849 ? -26.415 -18.482 36.484 1.00 88.81 849 HIS A CA 1
ATOM 7007 C C . HIS A 1 849 ? -26.713 -17.122 35.836 1.00 88.81 849 HIS A C 1
ATOM 7009 O O . HIS A 1 849 ? -25.832 -16.262 35.762 1.00 88.81 849 HIS A O 1
ATOM 7015 N N . LEU A 1 850 ? -27.958 -16.896 35.411 1.00 89.31 850 LEU A N 1
ATOM 7016 C CA . LEU A 1 850 ? -28.423 -15.613 34.887 1.00 89.31 850 LEU A CA 1
ATOM 7017 C C . LEU A 1 850 ? -28.374 -14.507 35.955 1.00 89.31 850 LEU A C 1
ATOM 7019 O O . LEU A 1 850 ? -27.866 -13.420 35.676 1.00 89.31 850 LEU A O 1
ATOM 7023 N N . VAL A 1 851 ? -28.846 -14.780 37.176 1.00 89.38 851 VAL A N 1
ATOM 7024 C CA . VAL A 1 851 ? -28.766 -13.843 38.313 1.00 89.38 851 VAL A CA 1
ATOM 7025 C C . VAL A 1 851 ? -27.307 -13.533 38.660 1.00 89.38 851 VAL A C 1
ATOM 7027 O O . VAL A 1 851 ? -26.932 -12.362 38.708 1.00 89.38 851 VAL A O 1
ATOM 7030 N N . TYR A 1 852 ? -26.458 -14.552 38.803 1.00 91.31 852 TYR A N 1
ATOM 7031 C CA . TYR A 1 852 ? -25.023 -14.409 39.075 1.00 91.31 852 TYR A CA 1
ATOM 7032 C C . TYR A 1 852 ? -24.303 -13.542 38.028 1.00 91.31 852 TYR A C 1
ATOM 7034 O O . TYR A 1 852 ? -23.570 -12.612 38.379 1.00 91.31 852 TYR A O 1
ATOM 7042 N N . SER A 1 853 ? -24.546 -13.798 36.737 1.00 88.19 853 SER A N 1
ATOM 7043 C CA . SER A 1 853 ? -23.956 -13.015 35.646 1.00 88.19 853 SER A CA 1
ATOM 7044 C C . SER A 1 853 ? -24.439 -11.565 35.630 1.00 88.19 853 SER A C 1
ATOM 7046 O O . SER A 1 853 ? -23.639 -10.674 35.345 1.00 88.19 853 SER A O 1
ATOM 7048 N N . LEU A 1 854 ? -25.707 -11.301 35.965 1.00 89.06 854 LEU A N 1
ATOM 7049 C CA . LEU A 1 854 ? -26.256 -9.942 36.033 1.00 89.06 854 LEU A CA 1
ATOM 7050 C C . LEU A 1 854 ? -25.739 -9.165 37.252 1.00 89.06 854 LEU A C 1
ATOM 7052 O O . LEU A 1 854 ? -25.366 -8.003 37.101 1.00 89.06 854 LEU A O 1
ATOM 7056 N N . LEU A 1 855 ? -25.632 -9.807 38.422 1.00 89.06 855 LEU A N 1
ATOM 7057 C CA . LEU A 1 855 ? -25.044 -9.214 39.631 1.00 89.06 855 LEU A CA 1
ATOM 7058 C C . LEU A 1 855 ? -23.579 -8.811 39.414 1.00 89.06 855 LEU A C 1
ATOM 7060 O O . LEU A 1 855 ? -23.173 -7.720 39.810 1.00 89.06 855 LEU A O 1
ATOM 7064 N N . ARG A 1 856 ? -22.788 -9.647 38.726 1.00 86.12 856 ARG A N 1
ATOM 7065 C CA . ARG A 1 856 ? -21.395 -9.317 38.372 1.00 86.12 856 ARG A CA 1
ATOM 7066 C C . ARG A 1 856 ? -21.257 -8.326 37.210 1.00 86.12 856 ARG A C 1
ATOM 7068 O O . ARG A 1 856 ? -20.176 -7.776 37.026 1.00 86.12 856 ARG A O 1
ATOM 7075 N N . ASN A 1 857 ? -22.321 -8.065 36.448 1.00 86.81 857 ASN A N 1
ATOM 7076 C CA . ASN A 1 857 ? -22.304 -7.168 35.287 1.00 86.81 857 ASN A CA 1
ATOM 7077 C C . ASN A 1 857 ? -23.513 -6.208 35.296 1.00 86.81 857 ASN A C 1
ATOM 7079 O O . ASN A 1 857 ? -24.335 -6.249 34.376 1.00 86.81 857 ASN A O 1
ATOM 7083 N N . PRO A 1 858 ? -23.631 -5.291 36.278 1.00 84.50 858 PRO A N 1
ATOM 7084 C CA . PRO A 1 858 ? -24.846 -4.494 36.490 1.00 84.50 858 PRO A CA 1
ATOM 7085 C C . PRO A 1 858 ? -25.252 -3.624 35.286 1.00 84.50 858 PRO A C 1
ATOM 7087 O O . PRO A 1 858 ? -26.434 -3.361 35.080 1.00 84.50 858 PRO A O 1
ATOM 7090 N N . LYS A 1 859 ? -24.300 -3.240 34.421 1.00 83.06 859 LYS A N 1
ATOM 7091 C CA . LYS A 1 859 ? -24.580 -2.532 33.155 1.00 83.06 859 LYS A CA 1
ATOM 7092 C C . LYS A 1 859 ? -25.489 -3.333 32.207 1.00 83.06 859 LYS A C 1
ATOM 7094 O O . LYS A 1 859 ? -26.274 -2.735 31.475 1.00 83.06 859 LYS A O 1
ATOM 7099 N N . LEU A 1 860 ? -25.423 -4.669 32.238 1.00 85.94 860 LEU A N 1
ATOM 7100 C CA . LEU A 1 860 ? -26.267 -5.542 31.416 1.00 85.94 860 LEU A CA 1
ATOM 7101 C C . LEU A 1 860 ? -27.729 -5.560 31.883 1.00 85.94 860 LEU A C 1
ATOM 7103 O O . LEU A 1 860 ? -28.606 -5.840 31.072 1.00 85.94 860 LEU A O 1
ATOM 7107 N N . ILE A 1 861 ? -28.020 -5.220 33.146 1.00 82.06 861 ILE A N 1
ATOM 7108 C CA . ILE A 1 861 ? -29.396 -5.166 33.668 1.00 82.06 861 ILE A CA 1
ATOM 7109 C C . ILE A 1 861 ? -30.203 -4.093 32.924 1.00 82.06 861 ILE A C 1
ATOM 7111 O O . ILE A 1 861 ? -31.331 -4.350 32.505 1.00 82.06 861 ILE A O 1
ATOM 7115 N N . LEU A 1 862 ? -29.611 -2.913 32.706 1.00 83.94 862 LEU A N 1
ATOM 7116 C CA . LEU A 1 862 ? -30.244 -1.810 31.975 1.00 83.94 862 LEU A CA 1
ATOM 7117 C C . LEU A 1 862 ? -30.470 -2.164 30.499 1.00 83.94 862 LEU A C 1
ATOM 7119 O O . LEU A 1 862 ? -31.573 -1.982 29.988 1.00 83.94 862 LEU A O 1
ATOM 7123 N N . LEU A 1 863 ? -29.454 -2.729 29.836 1.00 82.50 863 LEU A N 1
ATOM 7124 C CA . LEU A 1 863 ? -29.553 -3.165 28.438 1.00 82.50 863 LEU A CA 1
ATOM 7125 C C . LEU A 1 863 ? -30.610 -4.266 28.260 1.00 82.50 863 LEU A C 1
ATOM 7127 O O . LEU A 1 863 ? -31.427 -4.187 27.347 1.00 82.50 863 LEU A O 1
ATOM 7131 N N . ARG A 1 864 ? -30.655 -5.250 29.169 1.00 82.75 864 ARG A N 1
ATOM 7132 C CA . ARG A 1 864 ? -31.653 -6.327 29.154 1.00 82.75 864 ARG A CA 1
ATOM 7133 C C . ARG A 1 864 ? -33.073 -5.808 29.390 1.00 82.75 864 ARG A C 1
ATOM 7135 O O . ARG A 1 864 ? -33.991 -6.300 28.742 1.00 82.75 864 ARG A O 1
ATOM 7142 N N . LYS A 1 865 ? -33.266 -4.826 30.283 1.00 81.81 865 LYS A N 1
ATOM 7143 C CA . LYS A 1 865 ? -34.576 -4.178 30.475 1.00 81.81 865 LYS A CA 1
ATOM 7144 C C . LYS A 1 865 ? -35.024 -3.441 29.210 1.00 81.81 865 LYS A C 1
ATOM 7146 O O . LYS A 1 865 ? -36.124 -3.714 28.744 1.00 81.81 865 LYS A O 1
ATOM 7151 N N . LYS A 1 866 ? -34.158 -2.605 28.617 1.00 79.81 866 LYS A N 1
ATOM 7152 C CA . LYS A 1 866 ? -34.461 -1.879 27.368 1.00 79.81 866 LYS A CA 1
ATOM 7153 C C . LYS A 1 866 ? -34.829 -2.837 26.232 1.00 79.81 866 LYS A C 1
ATOM 7155 O O . LYS A 1 866 ? -35.884 -2.678 25.638 1.00 79.81 866 LYS A O 1
ATOM 7160 N N . HIS A 1 867 ? -34.024 -3.874 26.005 1.00 74.44 867 HIS A N 1
ATOM 7161 C CA . HIS A 1 867 ? -34.288 -4.825 24.925 1.00 74.44 867 HIS A CA 1
ATOM 7162 C C . HIS A 1 867 ? -35.536 -5.694 25.165 1.00 74.44 867 HIS A C 1
ATOM 7164 O O . HIS A 1 867 ? -36.207 -6.069 24.209 1.00 74.44 867 HIS A O 1
ATOM 7170 N N . LYS A 1 868 ? -35.921 -5.969 26.425 1.00 75.62 868 LYS A N 1
ATOM 7171 C CA . LYS A 1 868 ? -37.234 -6.581 26.694 1.00 75.62 868 LYS A CA 1
ATOM 7172 C C . LYS A 1 868 ? -38.375 -5.619 26.341 1.00 75.62 868 LYS A C 1
ATOM 7174 O O . LYS A 1 868 ? -39.316 -6.049 25.700 1.00 75.62 868 LYS A O 1
ATOM 7179 N N . GLN A 1 869 ? -38.270 -4.337 26.701 1.00 70.31 869 GLN A N 1
ATOM 7180 C CA . GLN A 1 869 ? -39.281 -3.325 26.354 1.00 70.31 869 GLN A CA 1
ATOM 7181 C C . GLN A 1 869 ? -39.391 -3.077 24.840 1.00 70.31 869 GLN A C 1
ATOM 7183 O O . GLN A 1 869 ? -40.461 -2.715 24.369 1.00 70.31 869 GLN A O 1
ATOM 7188 N N . GLU A 1 870 ? -38.309 -3.275 24.085 1.00 70.69 870 GLU A N 1
ATOM 7189 C CA . GLU A 1 870 ? -38.331 -3.279 22.615 1.00 70.69 870 GLU A CA 1
ATOM 7190 C C . GLU A 1 870 ? -39.063 -4.523 22.093 1.00 70.69 870 GLU A C 1
ATOM 7192 O O . GLU A 1 870 ? -40.091 -4.382 21.445 1.00 70.69 870 GLU A O 1
ATOM 7197 N N . ASN A 1 871 ? -38.647 -5.731 22.490 1.00 69.94 871 ASN A N 1
ATOM 7198 C CA . ASN A 1 871 ? -39.290 -6.974 22.041 1.00 69.94 871 ASN A CA 1
ATOM 7199 C C . ASN A 1 871 ? -40.762 -7.116 22.484 1.00 69.94 871 ASN A C 1
ATOM 7201 O O . ASN A 1 871 ? -41.545 -7.757 21.786 1.00 69.94 871 ASN A O 1
ATOM 7205 N N . ASP A 1 872 ? -41.147 -6.574 23.644 1.00 70.44 872 ASP A N 1
ATOM 7206 C CA . ASP A 1 872 ? -42.544 -6.554 24.091 1.00 70.44 872 ASP A CA 1
ATOM 7207 C C . ASP A 1 872 ? -43.378 -5.612 23.194 1.00 70.44 872 ASP A C 1
ATOM 7209 O O . ASP A 1 872 ? -44.469 -5.992 22.780 1.00 70.44 872 ASP A O 1
ATOM 7213 N N . LYS A 1 873 ? -42.835 -4.449 22.791 1.00 66.31 873 LYS A N 1
ATOM 7214 C CA . LYS A 1 873 ? -43.479 -3.537 21.824 1.00 66.31 873 LYS A CA 1
ATOM 7215 C C . LYS A 1 873 ? -43.536 -4.096 20.408 1.00 66.31 873 LYS A C 1
ATOM 7217 O O . LYS A 1 873 ? -44.554 -3.950 19.744 1.00 66.31 873 LYS A O 1
ATOM 7222 N N . ASP A 1 874 ? -42.476 -4.747 19.939 1.00 64.62 874 ASP A N 1
ATOM 7223 C CA . ASP A 1 874 ? -42.465 -5.378 18.614 1.00 64.62 874 ASP A CA 1
ATOM 7224 C C . ASP A 1 874 ? -43.484 -6.532 18.551 1.00 64.62 874 ASP A C 1
ATOM 7226 O O . ASP A 1 874 ? -44.079 -6.786 17.505 1.00 64.62 874 ASP A O 1
ATOM 7230 N N . ARG A 1 875 ? -43.760 -7.185 19.691 1.00 62.31 875 ARG A N 1
ATOM 7231 C CA . ARG A 1 875 ? -44.859 -8.150 19.843 1.00 62.31 875 ARG A CA 1
ATOM 7232 C C . ARG A 1 875 ? -46.236 -7.496 19.864 1.00 62.31 875 ARG A C 1
ATOM 7234 O O . ARG A 1 875 ? -47.127 -8.023 19.210 1.00 62.31 875 ARG A O 1
ATOM 7241 N N . GLU A 1 876 ? -46.419 -6.372 20.559 1.00 61.38 876 GLU A N 1
ATOM 7242 C CA . GLU A 1 876 ? -47.662 -5.587 20.485 1.00 61.38 876 GLU A CA 1
ATOM 7243 C C . GLU A 1 876 ? -47.932 -5.122 19.045 1.00 61.38 876 GLU A C 1
ATOM 7245 O O . GLU A 1 876 ? -49.040 -5.288 18.547 1.00 61.38 876 GLU A O 1
ATOM 7250 N N . LEU A 1 877 ? -46.911 -4.635 18.333 1.00 63.44 877 LEU A N 1
ATOM 7251 C CA . LEU A 1 877 ? -47.012 -4.229 16.928 1.00 63.44 877 LEU A CA 1
ATOM 7252 C C . LEU A 1 877 ? -47.311 -5.408 15.993 1.00 63.44 877 LEU A C 1
ATOM 7254 O O . LEU A 1 877 ? -48.140 -5.262 15.101 1.00 63.44 877 LEU A O 1
ATOM 7258 N N . ALA A 1 878 ? -46.698 -6.578 16.198 1.00 59.72 878 ALA A N 1
ATOM 7259 C CA . ALA A 1 878 ? -47.008 -7.783 15.422 1.00 59.72 878 ALA A CA 1
ATOM 7260 C C . ALA A 1 878 ? -48.417 -8.336 15.718 1.00 59.72 878 ALA A C 1
ATOM 7262 O O . ALA A 1 878 ? -49.086 -8.837 14.813 1.00 59.72 878 ALA A O 1
ATOM 7263 N N . TYR A 1 879 ? -48.888 -8.219 16.963 1.00 61.75 879 TYR A N 1
ATOM 7264 C CA . TYR A 1 879 ? -50.252 -8.575 17.357 1.00 61.75 879 TYR A CA 1
ATOM 7265 C C . TYR A 1 879 ? -51.280 -7.623 16.730 1.00 61.75 879 TYR A C 1
ATOM 7267 O O . TYR A 1 879 ? -52.233 -8.075 16.109 1.00 61.75 879 TYR A O 1
ATOM 7275 N N . ILE A 1 880 ? -51.040 -6.309 16.790 1.00 59.75 880 ILE A N 1
ATOM 7276 C CA . ILE A 1 880 ? -51.867 -5.311 16.096 1.00 59.75 880 ILE A CA 1
ATOM 7277 C C . ILE A 1 880 ? -51.864 -5.586 14.587 1.00 59.75 880 ILE A C 1
ATOM 7279 O O . ILE A 1 880 ? -52.931 -5.668 13.995 1.00 59.75 880 ILE A O 1
ATOM 7283 N N . TRP A 1 881 ? -50.696 -5.804 13.972 1.00 61.75 881 TRP A N 1
ATOM 7284 C CA . TRP A 1 881 ? -50.578 -6.052 12.530 1.00 61.75 881 TRP A CA 1
ATOM 7285 C C . TRP A 1 881 ? -51.304 -7.322 12.071 1.00 61.75 881 TRP A C 1
ATOM 7287 O O . TRP A 1 881 ? -51.869 -7.333 10.978 1.00 61.75 881 TRP A O 1
ATOM 7297 N N . THR A 1 882 ? -51.311 -8.381 12.888 1.00 60.06 882 THR A N 1
ATOM 7298 C CA . THR A 1 882 ? -52.086 -9.596 12.588 1.00 60.06 882 THR A CA 1
ATOM 7299 C C . THR A 1 882 ? -53.586 -9.356 12.748 1.00 60.06 882 THR A C 1
ATOM 7301 O O . THR A 1 882 ? -54.324 -9.704 11.837 1.00 60.06 882 THR A O 1
ATOM 7304 N N . VAL A 1 883 ? -54.026 -8.668 13.807 1.00 62.84 883 VAL A N 1
ATOM 7305 C CA . VAL A 1 883 ? -55.442 -8.296 14.020 1.00 62.84 883 VAL A CA 1
ATOM 7306 C C . VAL A 1 883 ? -55.968 -7.291 12.977 1.00 62.84 883 VAL A C 1
ATOM 7308 O O . VAL A 1 883 ? -57.163 -7.262 12.716 1.00 62.84 883 VAL A O 1
ATOM 7311 N N . THR A 1 884 ? -55.112 -6.479 12.343 1.00 57.25 884 THR A N 1
ATOM 7312 C CA . THR A 1 884 ? -55.514 -5.561 11.253 1.00 57.25 884 THR A CA 1
ATOM 7313 C C . THR A 1 884 ? -55.476 -6.175 9.849 1.00 57.25 884 THR A C 1
ATOM 7315 O O . THR A 1 884 ? -55.817 -5.484 8.894 1.00 57.25 884 THR A O 1
ATOM 7318 N N . ASN A 1 885 ? -55.018 -7.424 9.698 1.00 44.66 885 ASN A N 1
ATOM 7319 C CA . ASN A 1 885 ? -54.970 -8.146 8.414 1.00 44.66 885 ASN A CA 1
ATOM 7320 C C . ASN A 1 885 ? -55.793 -9.454 8.446 1.00 44.66 885 ASN A C 1
ATOM 7322 O O . ASN A 1 885 ? -55.574 -10.341 7.618 1.00 44.66 885 ASN A O 1
ATOM 7326 N N . THR A 1 886 ? -56.718 -9.559 9.403 1.00 41.16 886 THR A N 1
ATOM 7327 C CA . THR A 1 886 ? -57.785 -10.568 9.500 1.00 41.16 886 THR A CA 1
ATOM 7328 C C . THR A 1 886 ? -59.134 -9.877 9.425 1.00 41.16 886 THR A C 1
ATOM 7330 O O . THR A 1 886 ? -59.950 -10.305 8.586 1.00 41.16 886 THR A O 1
#

Radius of gyration: 35.15 Å; Cα contacts (8 Å, |Δi|>4): 804; chains: 1; bounding box: 94×96×105 Å

Mean predicted aligned error: 15.29 Å

Organism: NCBI:txid175788

Solvent-accessible surface area (backbone atoms only — not comparable to full-atom values): 49333 Å² total; per-residue (Å²): 137,83,86,79,83,78,75,93,65,78,86,74,77,54,73,64,66,55,65,69,72,73,58,70,53,78,63,72,65,67,65,67,56,57,50,57,52,52,53,49,49,56,24,43,20,60,43,4,57,46,30,37,69,20,25,52,55,28,25,42,53,51,28,50,55,51,50,51,50,52,51,49,52,52,47,49,50,46,42,62,72,46,54,46,44,30,72,73,65,34,56,68,54,47,47,51,53,51,48,33,55,49,43,38,51,49,51,56,51,49,53,52,50,48,53,53,52,52,45,59,70,68,29,41,34,72,60,92,46,94,85,53,92,62,50,52,78,42,69,38,62,59,52,60,52,32,44,52,43,57,58,43,30,60,57,23,23,59,54,15,45,56,51,46,56,55,44,53,56,51,43,52,51,54,45,56,74,42,53,38,45,42,92,49,45,70,38,22,86,92,44,40,85,76,32,58,57,29,47,19,46,53,12,27,53,53,44,45,52,64,73,64,33,65,67,60,51,49,50,50,49,55,51,62,64,50,50,60,68,56,70,79,68,81,79,84,94,80,84,81,95,60,65,74,60,57,56,54,49,51,51,50,51,53,51,48,54,49,44,70,77,36,58,70,56,66,59,63,73,72,72,84,72,88,70,73,61,85,84,91,87,93,86,92,86,91,90,92,90,91,90,89,89,91,83,93,68,68,79,39,51,71,70,37,70,59,43,66,70,47,49,58,68,60,40,32,60,65,22,51,52,52,53,52,54,54,9,46,71,31,63,49,94,70,73,58,78,77,40,77,79,35,81,92,45,65,40,39,63,26,79,67,44,34,53,61,67,61,75,63,70,60,66,37,66,62,52,15,31,49,45,34,51,46,36,62,64,55,51,39,63,72,67,69,73,69,89,82,65,100,62,59,80,49,44,46,62,56,48,55,53,50,52,44,47,51,54,40,51,38,52,41,46,65,34,28,28,76,53,46,89,58,45,46,60,25,13,51,56,31,25,55,53,37,43,53,55,38,51,51,51,47,48,42,63,70,44,50,47,23,60,35,62,89,49,77,79,54,40,71,52,55,53,60,60,46,46,61,36,52,54,22,30,53,52,47,32,56,47,20,52,51,38,32,57,53,35,54,54,47,68,78,40,94,62,88,87,73,60,85,66,58,68,46,36,52,54,44,49,53,56,74,72,44,79,83,71,86,74,77,73,82,65,49,71,58,37,74,74,72,57,65,86,54,97,75,66,77,79,48,31,52,63,46,26,40,51,42,35,36,57,52,44,43,51,46,50,52,52,51,50,52,52,54,51,51,52,54,47,55,57,47,55,70,72,44,80,87,56,87,60,60,64,58,52,51,52,54,51,54,35,46,57,53,23,45,55,52,27,51,53,54,47,54,51,50,58,58,42,51,62,50,51,54,52,52,52,56,50,36,50,72,71,70,43,65,86,91,53,66,96,84,69,78,81,52,39,64,53,16,54,51,9,49,52,34,36,57,15,25,56,36,28,23,40,48,52,23,35,54,53,38,24,53,53,42,31,55,53,40,51,52,44,40,65,71,46,50,53,44,32,72,76,60,33,59,70,54,45,49,48,57,50,49,60,54,47,50,56,54,50,50,55,50,47,53,59,47,49,55,34,48,48,36,59,67,63,31,35,32,72,59,93,46,93,86,52,94,61,62,54,87,43,73,33,61,64,69,60,51,54,58,53,34,63,64,40,27,64,58,23,24,59,53,18,44,57,50,45,56,52,44,52,57,48,46,51,53,56,39,55,78,37,60,41,42,45,93,47,58,65,41,21,84,91,45,47,80,76,33,62,56,30,46,19,42,55,14,25,52,50,44,47,48,70,70,51,39,48,63,61,54,42,50,54,51,53,64,62,44,54,71,55,52,66,62,71,41,62,88,71,50,78,86,70,70,73,60,70,62,59,56,52,49,52,52,51,51,53,52,49,53,53,36,72,77,35,59,74,52,50,58,54,53,51,54,53,47,58,46,55,53,48,55,46,51,52,51,51,50,54,50,66,74,74,110

Nearest PDB structures (foldseek):
  5sy1-assembly1_B  TM=7.904E-01  e=1.032E-14  Danio rerio
  7u7m-assembly1_E  TM=2.011E-01  e=7.934E+00  Cricetus cricetus

Foldseek 3Di:
DDDDDPDPDDPDDDPVVVVPQPDDQADDDPPVVCLVVVLLLLLLLLVLQLQQVLLLVLQQVVLVVVLVVVVVVVVVCCCVLPVVCCVPVNPVVSVVVVLLVVLLVVVLVVVVVVVLVCCVPQFFDADPDPPDPFGDLHTDPLQVLLVVLLLCLLVLLLVLLVLLVLQVVVLVVQLSVCRSPLCFASFAPPCSVLQSSVSSVVSSVVLCCVVVVPVVVVVVVVVVVVVVVVVVPDDDDDDDDPPVVVVVVVVVVVVVVVCVVVVVVVVVVPSDDDDHYDDDDDDDDDDDDDDDDDDAAADLQPVQVVLVLVVLLVLLVLLVVLQQVLQQPDFAPDDDPVCVVPPSSHRGRHGFRLFDQFPDLPCLVLLQLLLLLLLVLSLCLVVVVDPNDDDDSSCVSVVSSVSSSSSSSSSRLSRRLVRGPLLQVSLVSNLVSLVVVLVSLVCCVVRVQRRCCVVPPLRVLVCVLSVSSNVSSVVSNVVSVVSNVVVVVCVVDVDDDPPPPLVQLVVVVVVVPDDDDPPPPPQPPCCVPPNPDDPSDRDGSLLSNLLSSQLSNQSNLLSVVVSVLVSVLVVVVVVVPPDDCVVVSVLLSVLLVVLLVVLNVLLNSQSSCSVVLLVVCLVCVLVVHPPLPAPPDDDRSSLLSVLQSSQSSSLNSLSSVLSVLSSVVSSVVSVVCCVLPVVCCVPPNPVVSVVVVCVVVVVVVVLVVVVVVSSVCCQPQFFDADPDPPDSHTDSHTDPPPVVVVVSVVCSVSSSVVSNVSSVSSVVVLVVSLSSCSSPLCTRSGTRPCSVSSSSVSSVVSSSVSSSVSPNSVVVSVVVVVVVVVVVVVVCPVPCPVPDDDVVVVVVVVVVVVVVVCVVPVVVVVVVVVVVVVVVVVVVVVVVVVVVVD

Sequence (886 aa):
MREEHFTLSSVEKSWFQRKVYEWDPYFKFPNRIIATVVLCFFSLYLGGLLKYPGYQIAFTLWGYLIAHLAMFVGGLVFVYMVISPIRTYGFLHWLTDLIIVLANFFVVLAVMALQRMFLHMFFLQDKISSTDKDKPLALNNRKVFHNVNYFLFFFNVILGLMSCMMRLLKSSAVGLMLLSCIERAIMPQGFEILDKSYCTWLGMIITDHHHSNPVLLSFCHLMLHHTPRRVRAEEPPLLKSERPGRERALTRWFLMYTLVRNPKLILMRKQAVQSKTDTEFAFAWASQNVSSAPVNETILMHNCKTFENFFVPWSMLPSVFIILLLSFMERRKELCEYERRFPCLNGRFNFVIPVDFTGKKQNRWSYGFAFGVVTPFMINLMLNSTNLLNFPNYLKVLEVVIVALIVSIACLPLFTCLSTPHRLFGGVLGLIYSLSWFIALLWKLIFCREILASEGHQYHVWYLHSIPQLLCLAFLVCRFGSIIKKGVRSRMRNYSKQEEVMKYEYKHVQRLLRRPTEASVEKSWFQRKVYEWDPYFKFPNRIIATVVLCFLGLYMVITTEQTITSYYISYLEESSVMGNITTELIYITNTWYITTACATLSSLVHISHVLVYYRTHIKSLRAGERKYFPKMYKLNSVDGVVGFLKYPGYQIAFSVWGYVIVHIAMFMIGLMFVCLVILPIQIFGILLWLKWVAMSLANFLTLIGLMRLQCILGQIFFLQDKTSPTEKMKPLAIKNRKAFHNFNYFFFFFNMVLGLMNCLLRIIKSLAVGVMLVSRIERTIMPEGFETLDSSYCTWLGMIMADHHHSNPVLVCFCHLLLKHPSEDIQDEGYSRLHREPLEKNRVHIRWHLVYSLLRNPKLILLRKKHKQENDKDRELAYIWTVTNT

pLDDT: mean 73.44, std 18.34, range [22.47, 94.62]

Secondary structure (DSSP, 8-state):
-----------PPPHHHHHHHS--TT-PPPHHHHHHHHHHHHHHHHHHHHHHHHHHHHHHHHHHHHHHHHHHHHHHHHIIIIIHHHHHH-HHHHHHHHHHHHHHHHHHHHHHHHHHHHHHHHTBPPPSSTT-SS--S-BTTHHHHHHHHHHHHHHHHHHHHHHHHHHHHHHHHHHHHTSS-SSS-SSPTT-GGG-HHHHHHHHHHHHHHHHS-HHHHHHHHHHHHHHHHHHTT-----S---HHHHHHHHHHHHHHHHHHH-HHHHHHTT----------------------------SGGGHHHHHHHHHHHHHHHHHHHHHHHHHHHSPPSS--GGGGG-GGGTT---PPPS--SSS---SHHHHHHHHHHHHHHHHHHHTT----S---GGGHHHHHHHHHHHHHHHHHHHHHHHH-S-HHHHHHHHHHHHHHHHHHHHHHHHHTTTTSTTSTTTHHHHHHHHHHHHHHHHHHHHHHHHHHHHHHHHHHTT----HHHHHHHHHHHHHHHSPPP-------HHHHHT----TT----HHHHHHHHHHHHHHHHHHHHHHHHHHHHHHHHHHHTTTSTTHHHHHHHHHHHHHHHHHHHHHHHHHHHHHHHHHHHHHHHHHTT--TTS-TT-PPPHHHHHHHHHHHHHHHHHHHHHHHHHHHHHHHHHHHHHIIIIIHHHHHH-HHHHHHHHHHHHHHHHHHHHHHHHHHHHIIIIIBPPPS-TT-SS--S-BS-HHHHHHHHHHHHHHHHHHHHHHHHHHHHHHHHHHHHHHT-SSS-SSPTT-GGG-HHHHHHHHHHHHHHHHH-HHHHHHHHHHHHHHHHHHHGGGTGGG----HHHHHHHHHHHHHHHHHH-THHHHHHHHHHHHHHHHHHHHHHHHHT--

InterPro domains:
  IPR026612 Receptor for retinol uptake STRA6-like [PF14752] (50-271)
  IPR026612 Receptor for retinol uptake STRA6-like [PF14752] (308-866)